Protein AF-0000000070954446 (afdb_homodimer)

Foldseek 3Di:
DDPDPDDDDDDPDDPPPDDDDDDDDPDDPDDPPPPPPPPCPVPPPVPCPPVPPPPDPLNLQCPFPWPLSVQLSPDPDPVSNVVSVVLVVVLVVQLVVLLVVLVVVVQQQEWDKDKDKDFDQWAAAFKKKKFWQFAFFLVLLVVVLVVCPPDPVNVLSVVLCVLQVLDPPPPDDPDDCPPPPPPDDCPVPVPVDPPVPPDPPPDDDWDPDDPLVLSQLQSLLSLLQDDLVVLQRRGDDLCQFWLFKDAQRDTPSDCVPFWDWDAASSGGTMIMGDDPDIDRDFDQNRFMKIKTFNPCSRGGDPNNRPDGFMKMATFHPQFDTDRVPGIDTFAFQKEKEKAKAKEKEAEDDPPHPLNADQACVPFPCCVQCPPPGGDALVLLVLVVLQVLLCVFQVAGDSRRPPGDPPGRHFRLRIPDPSVSRSVVSVVCVVVPVDDRPGGHHRIGMDIDIDMDMDGPDDPVCLQVVCVSSPNDPDLQDPPPPCSVVVNVVVSVSSRNGMYMYTYTYNRSMYIYIYMDGPQDPVNSVVSSQCSNCVSGHDDPVSVVSVVVSVVVVVVVVVVVVVVVVVVVVVVVVVVPPPDDDDDPPDDD/DDDDPDPDPDDPDDDDDDDPDDDDDDDDDDDDDDPPPPPCVVPVPPPCPVVPPCCDPLNLQCPFPWPLSVQLSPDDDDVSNVVSVVLVVVLVVQLVVLLVVLVVVVVQQEWDKDKDKDFDQWAAAFKKKKFWQFAFFLVLLVVVLVVQPPDPVNVLSVVLCVLQVLDPPPPDDPDDPPPPVPPDDCPVCPVPPPPVPPPPVPQPDWDPDDPLVLSLLQSLQSLLQDDLVVLQRRGDDLCQFWLFKDAQRDTPSPCVVFWDWDAASSGGIMIMGDDRDIDRDFDQNRHMKIKTFNPCSRGGDPNNRPDGFMKMATFHPQFDDDRVPGIDTFAFQKEKEKAKAKEKEAADDPPHPQNADQACVQFPCCVQCPPVGGDALVLLVLVVLQVLLCVFQVAGDSRRPPGPPPGRHFRLRTPDPSVSRSVVSVVCVVVPVDDGPGGHHRIGMDIDIDMDMDGPDDPVCLQVVCVSSPNDPDLQPPPPPCSVVVNVVVSVSSRRGMYMYTYTYNRSMYIYIYMDGPQDPVNSVVSSQCSNCVSGHDDPVSVVSVVVSVVVVVVVVVVVVVVVVVVVVVVVVVVPPPDDDDDPPPDD

InterPro domains:
  IPR001873 Epithelial sodium channel [PF00858] (65-546)
  IPR001873 Epithelial sodium channel [PR01078] (121-137)
  IPR001873 Epithelial sodium channel [PR01078] (258-274)
  IPR001873 Epithelial sodium channel [PR01078] (283-301)
  IPR001873 Epithelial sodium channel [PR01078] (309-327)
  IPR001873 Epithelial sodium channel [PR01078] (339-355)
  IPR001873 Epithelial sodium channel [PR01078] (375-386)
  IPR001873 Epithelial sodium channel [PR01078] (386-403)
  IPR001873 Epithelial sodium channel [PR01078] (438-458)
  IPR001873 Epithelial sodium channel [PR01078] (529-545)
  IPR001873 Epithelial sodium channel [PTHR11690] (62-556)

Solvent-accessible surface area (backbone atoms only — not comparable to full-atom values): 65847 Å² total; per-residue (Å²): 138,72,90,64,93,72,83,90,74,88,73,89,76,75,84,73,85,72,89,77,86,78,84,84,82,80,74,78,78,75,78,76,75,74,78,72,77,72,76,73,74,64,76,70,71,69,69,71,65,66,72,68,68,64,64,46,73,47,59,60,33,53,68,42,87,35,50,51,48,36,48,37,49,65,41,83,48,67,68,54,29,52,51,39,47,51,51,40,51,51,28,51,50,51,30,51,52,43,43,50,50,52,50,50,54,55,71,52,30,49,72,35,41,46,80,46,79,43,80,54,77,63,41,76,52,63,20,42,31,42,25,38,51,42,35,45,23,33,62,37,41,52,52,52,25,60,72,33,56,90,40,73,67,16,52,54,41,48,50,51,40,64,70,28,56,55,67,74,80,67,83,75,74,84,73,85,76,81,68,85,68,81,72,70,70,86,68,76,64,79,63,72,76,74,70,69,71,85,86,75,79,83,74,81,77,67,68,63,51,33,68,67,46,30,53,45,29,47,48,38,23,60,58,51,62,48,52,71,67,56,48,51,58,22,12,56,49,65,75,66,30,53,59,43,31,33,44,58,80,37,78,52,67,53,50,87,78,27,40,44,82,42,84,40,77,76,32,17,35,24,40,30,38,55,64,91,56,60,46,68,58,62,32,71,78,45,17,41,36,37,35,36,40,65,58,66,92,29,43,38,32,87,71,69,32,48,47,41,36,33,32,38,27,76,43,46,72,78,49,81,86,52,61,69,39,59,45,40,45,36,32,44,34,18,32,37,39,36,34,31,40,46,35,39,39,38,50,45,46,70,78,28,73,66,43,23,38,81,51,47,82,84,30,92,53,35,84,77,52,66,84,76,59,67,66,39,38,67,58,44,46,46,51,43,50,22,50,50,33,33,72,73,59,69,17,19,46,42,84,36,63,84,67,92,78,81,62,50,41,32,46,53,23,71,77,36,69,50,27,54,41,52,49,51,55,49,46,32,28,54,71,58,76,42,72,71,73,52,51,42,50,21,67,43,68,49,65,50,74,49,76,48,78,43,78,21,62,44,94,87,42,40,58,63,52,31,44,75,59,68,75,42,92,67,76,71,55,85,58,79,86,62,26,61,60,53,41,50,49,48,49,50,52,48,33,62,24,26,26,34,42,35,43,20,38,64,48,57,47,36,39,36,37,38,49,40,68,63,63,44,71,67,54,45,50,49,36,46,48,4,23,38,14,26,39,48,40,44,47,76,66,53,51,49,49,48,49,51,48,49,51,51,48,50,51,51,50,50,51,49,50,49,50,51,51,51,51,54,53,52,59,61,59,62,72,69,68,78,66,82,79,81,83,81,78,78,83,128,139,79,84,83,81,83,73,87,72,83,72,89,70,88,82,75,84,70,86,67,84,71,82,85,79,79,84,78,84,74,81,83,72,80,75,72,80,71,79,74,75,65,69,73,73,70,69,69,65,69,67,64,75,64,69,45,73,49,60,60,34,56,67,44,78,37,61,52,48,34,49,38,49,65,42,83,49,68,69,56,29,52,51,40,47,51,52,40,52,52,31,52,52,53,30,50,52,43,42,50,52,53,50,51,54,55,73,56,30,51,72,36,68,32,68,44,79,45,75,53,59,47,39,76,52,65,19,41,32,42,26,40,50,41,35,43,24,34,62,38,41,53,51,52,26,60,72,34,57,90,39,73,66,14,53,54,40,48,51,50,42,63,68,29,56,56,64,78,79,70,83,74,75,85,68,82,78,78,67,84,68,80,71,68,69,86,67,78,65,78,62,70,76,73,70,72,64,84,85,67,77,82,69,78,77,64,65,91,66,53,67,70,56,30,53,46,28,46,49,40,22,57,58,49,63,48,52,72,67,56,47,50,58,23,12,58,50,66,74,65,30,52,59,43,31,31,44,59,40,23,54,51,66,52,51,87,78,28,39,44,82,43,83,38,77,76,30,17,34,24,41,32,38,53,63,91,58,53,46,58,57,60,11,65,76,45,15,40,37,38,35,36,39,66,56,68,90,30,43,37,32,88,74,70,32,80,57,76,38,34,32,37,27,77,43,46,74,78,48,81,87,52,61,88,80,60,45,44,80,41,54,47,36,18,30,35,40,37,34,31,40,46,34,38,39,37,49,43,45,69,81,29,74,65,41,22,38,80,50,46,79,84,30,91,53,36,84,76,51,66,85,76,60,64,66,38,39,67,59,43,46,47,51,44,49,23,50,50,32,32,73,72,60,67,16,20,46,44,84,36,62,86,68,92,79,80,61,50,39,32,46,52,23,69,72,34,68,50,24,55,41,49,51,49,55,53,48,32,46,73,71,58,75,45,76,74,73,58,51,45,51,20,68,41,68,48,68,48,74,50,77,27,36,24,31,17,60,29,93,87,38,39,57,62,51,33,43,75,56,69,74,44,91,67,75,72,56,83,54,77,86,62,27,61,60,54,42,50,50,49,50,50,52,49,34,62,25,25,27,34,42,35,42,21,37,33,49,57,46,36,39,35,36,38,48,42,67,64,62,44,71,66,54,48,48,8,49,45,10,38,31,39,30,69,71,48,53,38,17,54,50,50,49,51,48,49,50,50,50,49,49,51,48,48,50,49,50,50,51,50,48,50,49,50,51,52,50,56,52,54,56,60,59,58,69,67,70,74,66,80,78,80,80,80,78,77,84,125

Secondary structure (DSSP, 8-state):
-------------------------------------------------GGGG---HHHHHHT---HHHHHHHH--SHHHHHHHHHHHHHHHHHHHHHHHHHHHHHHT--EEEEEEEEE-S-EEPPEEEEEES-SS-HHHHHHHHHHTTTSHHHHHHHHHHHHHT--------S-----------------------SS---PPPPP-B-HHHHHHHHHHHHHTTS-HHHHHHHS--HHHHEEEEEETTEE---HHHHEEEEEETTTEEEEEE----EE-S-SSTTSEEEEEE--GGG---TTSS--BSEEEEEE-TTS---HHHH-EEE-TTEEEEEEEEEEEEE-PBTTSTT-BBSSGGGSTTHHHHTTSS---HHHHHHHHHHHHHHHHHSSB-TT---S---PPBP--STT-HHHHHHHHHHHHHHTTSS----PPBSEEEEEEEEEEEEE-S-TTTHHHHHHHTTS-S-SS-SSTTTHHHHHHHHHHHHHHHEEEEEEEEEEEEEEEEEEEESS-HHHHHHHHHHHHHHHH---HHHHHHHHHHHHHHHHHHHHHHHHHHHHHHHHHHHTTS-----------/------------------------------------------------GGGGS---HHHHHTTS--HHHHHHHH--SHHHHHHHHHHHHHHHHHHHHHHHHHHHHHHT--EEEEEEEEE-S-EEPPEEEEEES-SS-HHHHHHHHHHTTTSHHHHHHHHHHHHHT--------S-----------------------TT-TTS-------HHHHHHHHHHHHHTTS-HHHHHHHS--HHHHEEEEEETTEE---HHHHEEEEEETTTEEEEEE----EE-S-SSTTSEEEEEE--GGG---TTSS---SEEEEEE-TTS---HHHH-EEE-SSEEEEEEEEEEEEE-PBTTSTT-BBSSGGGSTTHHHHTTSS---HHHHHHHHHHHHHHHHHSSB-TT---S---PPBP--STT-HHHHHHHHHHHHHHTTSS----PPBSEEEEEEEEEEEEE-S-TTTHHHHHHHTTS-S-SS-SSTTTHHHHHHHHHHHHHHHEEEEEEEEEEEEEEEEEEEESS-HHHHHHHHHHHHHHHH---HHHHHHHHHHHHHHHHHHHHHHHHHHHHHHHHHHHTTS-----------

Structure (mmCIF, N/CA/C/O backbone):
data_AF-0000000070954446-model_v1
#
loop_
_entity.id
_entity.type
_entity.pdbx_description
1 polymer 'Uncharacterized protein'
#
loop_
_atom_site.group_PDB
_atom_site.id
_atom_site.type_symbol
_atom_site.label_atom_id
_atom_site.label_alt_id
_atom_site.label_comp_id
_atom_site.label_asym_id
_atom_site.label_entity_id
_atom_site.label_seq_id
_atom_site.pdbx_PDB_ins_code
_atom_site.Cartn_x
_atom_site.Cartn_y
_atom_site.Cartn_z
_atom_site.occupancy
_atom_site.B_iso_or_equiv
_atom_site.auth_seq_id
_atom_site.auth_comp_id
_atom_site.auth_asym_id
_atom_site.auth_atom_id
_atom_site.pdbx_PDB_model_num
ATOM 1 N N . MET A 1 1 ? -43.281 -0.245 25.703 1 18.59 1 MET A N 1
ATOM 2 C CA . MET A 1 1 ? -43.531 -0.057 27.125 1 18.59 1 MET A CA 1
ATOM 3 C C . MET A 1 1 ? -44.031 1.346 27.406 1 18.59 1 MET A C 1
ATOM 5 O O . MET A 1 1 ? -43.812 2.268 26.625 1 18.59 1 MET A O 1
ATOM 9 N N . GLU A 1 2 ? -44.719 1.509 28.594 1 20.38 2 GLU A N 1
ATOM 10 C CA . GLU A 1 2 ? -45.625 2.312 29.406 1 20.38 2 GLU A CA 1
ATOM 11 C C . GLU A 1 2 ? -44.938 3.594 29.875 1 20.38 2 GLU A C 1
ATOM 13 O O . GLU A 1 2 ? -45.5 4.348 30.672 1 20.38 2 GLU A O 1
ATOM 18 N N . PHE A 1 3 ? -43.781 3.902 29.531 1 20.17 3 PHE A N 1
ATOM 19 C CA . PHE A 1 3 ? -43.344 4.922 30.469 1 20.17 3 PHE A CA 1
ATOM 20 C C . PHE A 1 3 ? -44.312 6.082 30.516 1 20.17 3 PHE A C 1
ATOM 22 O O . PHE A 1 3 ? -44.656 6.652 29.484 1 20.17 3 PHE A O 1
ATOM 29 N N . ASN A 1 4 ? -45.031 6.418 31.641 1 18.7 4 ASN A N 1
ATOM 30 C CA . ASN A 1 4 ? -46 7.062 32.531 1 18.7 4 ASN A CA 1
ATOM 31 C C . ASN A 1 4 ? -45.625 8.523 32.812 1 18.7 4 ASN A C 1
ATOM 33 O O . ASN A 1 4 ? -46.219 9.18 33.656 1 18.7 4 ASN A O 1
ATOM 37 N N . SER A 1 5 ? -44.438 9 32.469 1 18.95 5 SER A N 1
ATOM 38 C CA . SER A 1 5 ? -44.125 10.109 33.375 1 18.95 5 SER A CA 1
ATOM 39 C C . SER A 1 5 ? -45.25 11.148 33.375 1 18.95 5 SER A C 1
ATOM 41 O O . SER A 1 5 ? -45.688 11.602 32.312 1 18.95 5 SER A O 1
ATOM 43 N N . GLN A 1 6 ? -45.938 11.547 34.5 1 18.23 6 GLN A N 1
ATOM 44 C CA . GLN A 1 6 ? -46.938 12.125 35.406 1 18.23 6 GLN A CA 1
ATOM 45 C C . GLN A 1 6 ? -46.75 13.625 35.562 1 18.23 6 GLN A C 1
ATOM 47 O O . GLN A 1 6 ? -47.656 14.344 35.969 1 18.23 6 GLN A O 1
ATOM 52 N N . LEU A 1 7 ? -45.5 14.133 35.531 1 17.39 7 LEU A N 1
ATOM 53 C CA . LEU A 1 7 ? -45.344 15.094 36.625 1 17.39 7 LEU A CA 1
ATOM 54 C C . LEU A 1 7 ? -46.406 16.188 36.562 1 17.39 7 LEU A C 1
ATOM 56 O O . LEU A 1 7 ? -46.969 16.438 35.531 1 17.39 7 LEU A O 1
ATOM 60 N N . PHE A 1 8 ? -46.125 17.328 37.406 1 19.14 8 PHE A N 1
ATOM 61 C CA . PHE A 1 8 ? -46.625 18.094 38.562 1 19.14 8 PHE A CA 1
ATOM 62 C C . PHE A 1 8 ? -47.469 19.281 38.125 1 19.14 8 PHE A C 1
ATOM 64 O O . PHE A 1 8 ? -47.25 19.797 37.031 1 19.14 8 PHE A O 1
ATOM 71 N N . ASN A 1 9 ? -48.406 19.828 38.969 1 18.02 9 ASN A N 1
ATOM 72 C CA . ASN A 1 9 ? -49.656 20.453 39.406 1 18.02 9 ASN A CA 1
ATOM 73 C C . ASN A 1 9 ? -49.5 21.953 39.562 1 18.02 9 ASN A C 1
ATOM 75 O O . ASN A 1 9 ? -50.469 22.672 39.812 1 18.02 9 ASN A O 1
ATOM 79 N N . TYR A 1 10 ? -48.25 22.562 39.812 1 18.12 10 TYR A N 1
ATOM 80 C CA . TYR A 1 10 ? -48.438 23.578 40.844 1 18.12 10 TYR A CA 1
ATOM 81 C C . TYR A 1 10 ? -49.469 24.609 40.375 1 18.12 10 TYR A C 1
ATOM 83 O O . TYR A 1 10 ? -49.625 24.875 39.188 1 18.12 10 TYR A O 1
ATOM 91 N N . GLN A 1 11 ? -50.125 25.391 41.406 1 18.08 11 GLN A N 1
ATOM 92 C CA . GLN A 1 11 ? -51.281 26.047 42.031 1 18.08 11 GLN A CA 1
ATOM 93 C C . GLN A 1 11 ? -51.281 27.547 41.75 1 18.08 11 GLN A C 1
ATOM 95 O O . GLN A 1 11 ? -51.094 28.344 42.688 1 18.08 11 GLN A O 1
ATOM 100 N N . LEU A 1 12 ? -50.5 28.109 40.781 1 19.17 12 LEU A N 1
ATOM 101 C CA . LEU A 1 12 ? -50.406 29.547 41 1 19.17 12 LEU A CA 1
ATOM 102 C C . LEU A 1 12 ? -51.812 30.172 41.094 1 19.17 12 LEU A C 1
ATOM 104 O O . LEU A 1 12 ? -52.562 30.109 40.125 1 19.17 12 LEU A O 1
ATOM 108 N N . GLN A 1 13 ? -52.219 30.406 42.281 1 17.56 13 GLN A N 1
ATOM 109 C CA . GLN A 1 13 ? -53.438 30.891 42.938 1 17.56 13 GLN A CA 1
ATOM 110 C C . GLN A 1 13 ? -53.781 32.312 42.5 1 17.56 13 GLN A C 1
ATOM 112 O O . GLN A 1 13 ? -52.906 33.031 42 1 17.56 13 GLN A O 1
ATOM 117 N N . LYS A 1 14 ? -54.938 32.938 43.062 1 20.95 14 LYS A N 1
ATOM 118 C CA . LYS A 1 14 ? -56.188 33.719 42.969 1 20.95 14 LYS A CA 1
ATOM 119 C C . LYS A 1 14 ? -55.938 35.156 43.469 1 20.95 14 LYS A C 1
ATOM 121 O O . LYS A 1 14 ? -56.906 35.938 43.531 1 20.95 14 LYS A O 1
ATOM 126 N N . ILE A 1 15 ? -54.688 35.625 43.781 1 18.17 15 ILE A N 1
ATOM 127 C CA . ILE A 1 15 ? -54.906 36.594 44.844 1 18.17 15 ILE A CA 1
ATOM 128 C C . ILE A 1 15 ? -55.781 37.719 44.344 1 18.17 15 ILE A C 1
ATOM 130 O O . ILE A 1 15 ? -55.5 38.312 43.281 1 18.17 15 ILE A O 1
ATOM 134 N N . LYS A 1 16 ? -56.906 38.062 45.031 1 20.81 16 LYS A N 1
ATOM 135 C CA . LYS A 1 16 ? -58.125 38.906 45.062 1 20.81 16 LYS A CA 1
ATOM 136 C C . LYS A 1 16 ? -57.781 40.312 45.469 1 20.81 16 LYS A C 1
ATOM 138 O O . LYS A 1 16 ? -57.75 40.656 46.656 1 20.81 16 LYS A O 1
ATOM 143 N N . ALA A 1 17 ? -56.688 40.906 44.969 1 18.62 17 ALA A N 1
ATOM 144 C CA . ALA A 1 17 ? -56.406 42.156 45.688 1 18.62 17 ALA A CA 1
ATOM 145 C C . ALA A 1 17 ? -57.594 43.094 45.625 1 18.62 17 ALA A C 1
ATOM 147 O O . ALA A 1 17 ? -58.156 43.344 44.531 1 18.62 17 ALA A O 1
ATOM 148 N N . HIS A 1 18 ? -58.281 43.375 46.75 1 18.09 18 HIS A N 1
ATOM 149 C CA . HIS A 1 18 ? -59.469 44.094 47.188 1 18.09 18 HIS A CA 1
ATOM 150 C C . HIS A 1 18 ? -59.281 45.594 47.062 1 18.09 18 HIS A C 1
ATOM 152 O O . HIS A 1 18 ? -60.25 46.312 46.781 1 18.09 18 HIS A O 1
ATOM 158 N N . PRO A 1 19 ? -58.125 46.188 47.469 1 19.47 19 PRO A N 1
ATOM 159 C CA . PRO A 1 19 ? -58.344 47.281 48.406 1 19.47 19 PRO A CA 1
ATOM 160 C C . PRO A 1 19 ? -59.062 48.5 47.781 1 19.47 19 PRO A C 1
ATOM 162 O O . PRO A 1 19 ? -58.938 48.688 46.562 1 19.47 19 PRO A O 1
ATOM 165 N N . ASN A 1 20 ? -60 49.25 48.562 1 20.05 20 ASN A N 1
ATOM 166 C CA . ASN A 1 20 ? -61.062 50.25 48.625 1 20.05 20 ASN A CA 1
ATOM 167 C C . ASN A 1 20 ? -60.562 51.656 48.5 1 20.05 20 ASN A C 1
ATOM 169 O O . ASN A 1 20 ? -61.25 52.562 48.031 1 20.05 20 ASN A O 1
ATOM 173 N N . VAL A 1 21 ? -59.406 52.094 49.156 1 20.42 21 VAL A N 1
ATOM 174 C CA . VAL A 1 21 ? -59.625 53.25 50 1 20.42 21 VAL A CA 1
ATOM 175 C C . VAL A 1 21 ? -59.844 54.5 49.125 1 20.42 21 VAL A C 1
ATOM 177 O O . VAL A 1 21 ? -59.375 54.531 48 1 20.42 21 VAL A O 1
ATOM 180 N N . GLY A 1 22 ? -60.531 55.625 49.75 1 20.52 22 GLY A N 1
ATOM 181 C CA . GLY A 1 22 ? -61.406 56.781 49.594 1 20.52 22 GLY A CA 1
ATOM 182 C C . GLY A 1 22 ? -60.656 58.062 49.312 1 20.52 22 GLY A C 1
ATOM 183 O O . GLY A 1 22 ? -61.25 59.125 49.312 1 20.52 22 GLY A O 1
ATOM 184 N N . LEU A 1 23 ? -59.406 58.062 48.938 1 19.38 23 LEU A N 1
ATOM 185 C CA . LEU A 1 23 ? -58.719 59.281 49.312 1 19.38 23 LEU A CA 1
ATOM 186 C C . LEU A 1 23 ? -59.406 60.5 48.75 1 19.38 23 LEU A C 1
ATOM 188 O O . LEU A 1 23 ? -60.062 60.438 47.688 1 19.38 23 LEU A O 1
ATOM 192 N N . GLY A 1 24 ? -59.281 61.688 49.594 1 19.7 24 GLY A N 1
ATOM 193 C CA . GLY A 1 24 ? -59.781 63 49.969 1 19.7 24 GLY A CA 1
ATOM 194 C C . GLY A 1 24 ? -59.656 64 48.844 1 19.7 24 GLY A C 1
ATOM 195 O O . GLY A 1 24 ? -59.031 63.75 47.812 1 19.7 24 GLY A O 1
ATOM 196 N N . ARG A 1 25 ? -59.781 65.375 49.312 1 21.86 25 ARG A N 1
ATOM 197 C CA . ARG A 1 25 ? -60.438 66.625 49.094 1 21.86 25 ARG A CA 1
ATOM 198 C C . ARG A 1 25 ? -59.594 67.562 48.219 1 21.86 25 ARG A C 1
ATOM 200 O O . ARG A 1 25 ? -58.5 67.938 48.562 1 21.86 25 ARG A O 1
ATOM 207 N N . PHE A 1 26 ? -59.625 67.5 46.969 1 21.73 26 PHE A N 1
ATOM 208 C CA . PHE A 1 26 ? -58.844 68.188 45.938 1 21.73 26 PHE A CA 1
ATOM 209 C C . PHE A 1 26 ? -59.219 69.688 45.906 1 21.73 26 PHE A C 1
ATOM 211 O O . PHE A 1 26 ? -60.25 70.062 45.344 1 21.73 26 PHE A O 1
ATOM 218 N N . HIS A 1 27 ? -59.094 70.312 47.125 1 21.38 27 HIS A N 1
ATOM 219 C CA . HIS A 1 27 ? -59.625 71.688 47.062 1 21.38 27 HIS A CA 1
ATOM 220 C C . HIS A 1 27 ? -59 72.5 45.938 1 21.38 27 HIS A C 1
ATOM 222 O O . HIS A 1 27 ? -57.875 72.188 45.5 1 21.38 27 HIS A O 1
ATOM 228 N N . ASN A 1 28 ? -59.812 73.375 45.344 1 21.56 28 ASN A N 1
ATOM 229 C CA . ASN A 1 28 ? -59.969 74.25 44.188 1 21.56 28 ASN A CA 1
ATOM 230 C C . ASN A 1 28 ? -59 75.438 44.25 1 21.56 28 ASN A C 1
ATOM 232 O O . ASN A 1 28 ? -59.219 76.375 45 1 21.56 28 ASN A O 1
ATOM 236 N N . TRP A 1 29 ? -57.719 75.188 44.594 1 22.52 29 TRP A N 1
ATOM 237 C CA . TRP A 1 29 ? -56.875 76.375 44.812 1 22.52 29 TRP A CA 1
ATOM 238 C C . TRP A 1 29 ? -56.906 77.312 43.562 1 22.52 29 TRP A C 1
ATOM 240 O O . TRP A 1 29 ? -56.625 76.875 42.469 1 22.52 29 TRP A O 1
ATOM 250 N N . ARG A 1 30 ? -57.875 78.25 43.656 1 22.02 30 ARG A N 1
ATOM 251 C CA . ARG A 1 30 ? -58.125 79.375 42.688 1 22.02 30 ARG A CA 1
ATOM 252 C C . ARG A 1 30 ? -56.812 80 42.281 1 22.02 30 ARG A C 1
ATOM 254 O O . ARG A 1 30 ? -55.875 80.125 43.062 1 22.02 30 ARG A O 1
ATOM 261 N N . HIS A 1 31 ? -56.656 80.188 41.031 1 22.75 31 HIS A N 1
ATOM 262 C CA . HIS A 1 31 ? -55.75 80.688 39.969 1 22.75 31 HIS A CA 1
ATOM 263 C C . HIS A 1 31 ? -55.406 82.125 40.156 1 22.75 31 HIS A C 1
ATOM 265 O O . HIS A 1 31 ? -56.219 83 39.844 1 22.75 31 HIS A O 1
ATOM 271 N N . ARG A 1 32 ? -55.031 82.562 41.469 1 21.83 32 ARG A N 1
ATOM 272 C CA . ARG A 1 32 ? -54.781 84 41.469 1 21.83 32 ARG A CA 1
ATOM 273 C C . ARG A 1 32 ? -53.812 84.375 40.344 1 21.83 32 ARG A C 1
ATOM 275 O O . ARG A 1 32 ? -52.781 83.75 40.188 1 21.83 32 ARG A O 1
ATOM 282 N N . LYS A 1 33 ? -54.25 85.188 39.469 1 25.45 33 LYS A N 1
ATOM 283 C CA . LYS A 1 33 ? -53.812 85.812 38.219 1 25.45 33 LYS A CA 1
ATOM 284 C C . LYS A 1 33 ? -52.594 86.688 38.438 1 25.45 33 LYS A C 1
ATOM 286 O O . LYS A 1 33 ? -52.75 87.812 38.969 1 25.45 33 LYS A O 1
ATOM 291 N N . VAL A 1 34 ? -51.656 86.25 39.281 1 22.75 34 VAL A N 1
ATOM 292 C CA . VAL A 1 34 ? -50.625 87.25 39.469 1 22.75 34 VAL A CA 1
ATOM 293 C C . VAL A 1 34 ? -50.125 87.75 38.125 1 22.75 34 VAL A C 1
ATOM 295 O O . VAL A 1 34 ? -49.938 87 37.188 1 22.75 34 VAL A O 1
ATOM 298 N N . HIS A 1 35 ? -50.375 89.062 37.906 1 24.56 35 HIS A N 1
ATOM 299 C CA . HIS A 1 35 ? -50.094 90 36.812 1 24.56 35 HIS A CA 1
ATOM 300 C C . HIS A 1 35 ? -48.594 90 36.5 1 24.56 35 HIS A C 1
ATOM 302 O O . HIS A 1 35 ? -47.781 90.5 37.312 1 24.56 35 HIS A O 1
ATOM 308 N N . HIS A 1 36 ? -47.969 88.875 36.281 1 23.06 36 HIS A N 1
ATOM 309 C CA . HIS A 1 36 ? -46.562 88.875 35.969 1 23.06 36 HIS A CA 1
ATOM 310 C C . HIS A 1 36 ? -46.25 89.875 34.844 1 23.06 36 HIS A C 1
ATOM 312 O O . HIS A 1 36 ? -46.875 89.812 33.781 1 23.06 36 HIS A O 1
ATOM 318 N N . ASN A 1 37 ? -46.062 91.188 35.281 1 25.05 37 ASN A N 1
ATOM 319 C CA . ASN A 1 37 ? -45.469 92.188 34.406 1 25.05 37 ASN A CA 1
ATOM 320 C C . ASN A 1 37 ? -44.344 91.625 33.562 1 25.05 37 ASN A C 1
ATOM 322 O O . ASN A 1 37 ? -43.375 91.062 34.094 1 25.05 37 ASN A O 1
ATOM 326 N N . GLU A 1 38 ? -44.656 91.188 32.375 1 25.27 38 GLU A N 1
ATOM 327 C CA . GLU A 1 38 ? -43.812 90.688 31.297 1 25.27 38 GLU A CA 1
ATOM 328 C C . GLU A 1 38 ? -42.719 91.625 30.906 1 25.27 38 GLU A C 1
ATOM 330 O O . GLU A 1 38 ? -43.031 92.688 30.344 1 25.27 38 GLU A O 1
ATOM 335 N N . LEU A 1 39 ? -41.938 92.188 31.953 1 24.94 39 LEU A N 1
ATOM 336 C CA . LEU A 1 39 ? -40.781 92.938 31.469 1 24.94 39 LEU A CA 1
ATOM 337 C C . LEU A 1 39 ? -40.125 92.188 30.281 1 24.94 39 LEU A C 1
ATOM 339 O O . LEU A 1 39 ? -39.812 91 30.375 1 24.94 39 LEU A O 1
ATOM 343 N N . ASN A 1 40 ? -40.594 92.562 29.078 1 25.45 40 ASN A N 1
ATOM 344 C CA . ASN A 1 40 ? -40.125 92.125 27.766 1 25.45 40 ASN A CA 1
ATOM 345 C C . ASN A 1 40 ? -38.625 92.312 27.625 1 25.45 40 ASN A C 1
ATOM 347 O O . ASN A 1 40 ? -38.125 93.375 27.266 1 25.45 40 ASN A O 1
ATOM 351 N N . ILE A 1 41 ? -37.844 92.25 28.688 1 26.25 41 ILE A N 1
ATOM 352 C CA . ILE A 1 41 ? -36.438 92.375 28.375 1 26.25 41 ILE A CA 1
ATOM 353 C C . ILE A 1 41 ? -36.062 91.375 27.297 1 26.25 41 ILE A C 1
ATOM 355 O O . ILE A 1 41 ? -36 90.125 27.562 1 26.25 41 ILE A O 1
ATOM 359 N N . SER A 1 42 ? -36.656 91.5 26.094 1 27.66 42 SER A N 1
ATOM 360 C CA . SER A 1 42 ? -36.281 90.625 24.984 1 27.66 42 SER A CA 1
ATOM 361 C C . SER A 1 42 ? -34.781 90.688 24.734 1 27.66 42 SER A C 1
ATOM 363 O O . SER A 1 42 ? -34.312 90.438 23.609 1 27.66 42 SER A O 1
ATOM 365 N N . GLY A 1 43 ? -34 91.312 25.562 1 28.39 43 GLY A N 1
ATOM 366 C CA . GLY A 1 43 ? -32.656 91.25 24.984 1 28.39 43 GLY A CA 1
ATOM 367 C C . GLY A 1 43 ? -32.219 89.812 24.688 1 28.39 43 GLY A C 1
ATOM 368 O O . GLY A 1 43 ? -32.156 89 25.594 1 28.39 43 GLY A O 1
ATOM 369 N N . LYS A 1 44 ? -32.625 89.375 23.516 1 30.77 44 LYS A N 1
ATOM 370 C CA . LYS A 1 44 ? -32.188 88.125 22.953 1 30.77 44 LYS A CA 1
ATOM 371 C C . LYS A 1 44 ? -30.672 88 23.109 1 30.77 44 LYS A C 1
ATOM 373 O O . LYS A 1 44 ? -29.891 88.688 22.484 1 30.77 44 LYS A O 1
ATOM 378 N N . HIS A 1 45 ? -30.188 87.938 24.312 1 30.11 45 HIS A N 1
ATOM 379 C CA . HIS A 1 45 ? -28.859 87.312 24.266 1 30.11 45 HIS A CA 1
ATOM 380 C C . HIS A 1 45 ? -28.859 86.062 23.406 1 30.11 45 HIS A C 1
ATOM 382 O O . HIS A 1 45 ? -29.562 85.125 23.719 1 30.11 45 HIS A O 1
ATOM 388 N N . THR A 1 46 ? -28.922 86.25 22.078 1 29.33 46 THR A N 1
ATOM 389 C CA . THR A 1 46 ? -28.578 85.125 21.234 1 29.33 46 THR A CA 1
ATOM 390 C C . THR A 1 46 ? -27.328 84.375 21.766 1 29.33 46 THR A C 1
ATOM 392 O O . THR A 1 46 ? -26.25 85 21.844 1 29.33 46 THR A O 1
ATOM 395 N N . LEU A 1 47 ? -27.5 83.688 22.891 1 32.09 47 LEU A N 1
ATOM 396 C CA . LEU A 1 47 ? -26.469 82.688 23.141 1 32.09 47 LEU A CA 1
ATOM 397 C C . LEU A 1 47 ? -25.953 82.125 21.844 1 32.09 47 LEU A C 1
ATOM 399 O O . LEU A 1 47 ? -26.75 81.562 21.031 1 32.09 47 LEU A O 1
ATOM 403 N N . SER A 1 48 ? -25.031 82.812 21.25 1 32.03 48 SER A N 1
ATOM 404 C CA . SER A 1 48 ? -24.281 82.188 20.188 1 32.03 48 SER A CA 1
ATOM 405 C C . SER A 1 48 ? -24.094 80.688 20.469 1 32.03 48 SER A C 1
ATOM 407 O O . SER A 1 48 ? -23.391 80.312 21.422 1 32.03 48 SER A O 1
ATOM 409 N N . HIS A 1 49 ? -25.172 80 20.5 1 36.78 49 HIS A N 1
ATOM 410 C CA . HIS A 1 49 ? -25.094 78.562 20.359 1 36.78 49 HIS A CA 1
ATOM 411 C C . HIS A 1 49 ? -24.031 78.125 19.344 1 36.78 49 HIS A C 1
ATOM 413 O O . HIS A 1 49 ? -23.953 77 18.953 1 36.78 49 HIS A O 1
ATOM 419 N N . ARG A 1 50 ? -23.5 79.25 18.656 1 35.59 50 ARG A N 1
ATOM 420 C CA . ARG A 1 50 ? -22.719 78.688 17.547 1 35.59 50 ARG A CA 1
ATOM 421 C C . ARG A 1 50 ? -21.609 77.812 18.078 1 35.59 50 ARG A C 1
ATOM 423 O O . ARG A 1 50 ? -21.156 76.875 17.359 1 35.59 50 ARG A O 1
ATOM 430 N N . ASN A 1 51 ? -20.984 78.375 19.094 1 36.19 51 ASN A N 1
ATOM 431 C CA . ASN A 1 51 ? -19.688 77.688 19.172 1 36.19 51 ASN A CA 1
ATOM 432 C C . ASN A 1 51 ? -19.797 76.312 19.766 1 36.19 51 ASN A C 1
ATOM 434 O O . ASN A 1 51 ? -18.828 75.75 20.281 1 36.19 51 ASN A O 1
ATOM 438 N N . SER A 1 52 ? -20.938 76 20.266 1 39.19 52 SER A N 1
ATOM 439 C CA . SER A 1 52 ? -20.969 74.75 20.953 1 39.19 52 SER A CA 1
ATOM 440 C C . SER A 1 52 ? -20.484 73.625 20.047 1 39.19 52 SER A C 1
ATOM 442 O O . SER A 1 52 ? -20.312 72.438 20.5 1 39.19 52 SER A O 1
ATOM 444 N N . SER A 1 53 ? -20.875 73.75 18.812 1 43.56 53 SER A N 1
ATOM 445 C CA . SER A 1 53 ? -20.812 72.5 18.031 1 43.56 53 SER A CA 1
ATOM 446 C C . SER A 1 53 ? -19.375 72.062 17.797 1 43.56 53 SER A C 1
ATOM 448 O O . SER A 1 53 ? -19.109 71.125 17 1 43.56 53 SER A O 1
ATOM 450 N N . LYS A 1 54 ? -18.469 73 17.984 1 46.12 54 LYS A N 1
ATOM 451 C CA . LYS A 1 54 ? -17.172 72.438 17.578 1 46.12 54 LYS A CA 1
ATOM 452 C C . LYS A 1 54 ? -16.703 71.312 18.531 1 46.12 54 LYS A C 1
ATOM 454 O O . LYS A 1 54 ? -16 71.625 19.5 1 46.12 54 LYS A O 1
ATOM 459 N N . VAL A 1 55 ? -17.516 70.5 18.891 1 49.12 55 VAL A N 1
ATOM 460 C CA . VAL A 1 55 ? -16.891 69.375 19.484 1 49.12 55 VAL A CA 1
ATOM 461 C C . VAL A 1 55 ? -15.688 68.938 18.641 1 49.12 55 VAL A C 1
ATOM 463 O O . VAL A 1 55 ? -15.828 68.562 17.469 1 49.12 55 VAL A O 1
ATOM 466 N N . SER A 1 56 ? -14.523 69.5 18.922 1 56.56 56 SER A N 1
ATOM 467 C CA . SER A 1 56 ? -13.242 69.25 18.266 1 56.56 56 SER A CA 1
ATOM 468 C C . SER A 1 56 ? -13.023 67.75 18 1 56.56 56 SER A C 1
ATOM 470 O O . SER A 1 56 ? -13.578 66.938 18.703 1 56.56 56 SER A O 1
ATOM 472 N N . TRP A 1 57 ? -12.734 67.438 16.719 1 62.47 57 TRP A N 1
ATOM 473 C CA . TRP A 1 57 ? -12.32 66.125 16.312 1 62.47 57 TRP A CA 1
ATOM 474 C C . TRP A 1 57 ? -11.57 65.375 17.438 1 62.47 57 TRP A C 1
ATOM 476 O O . TRP A 1 57 ? -11.734 64.188 17.641 1 62.47 57 TRP A O 1
ATOM 486 N N . ARG A 1 58 ? -11.055 66.062 18.219 1 63.81 58 ARG A N 1
ATOM 487 C CA . ARG A 1 58 ? -10.273 65.5 19.297 1 63.81 58 ARG A CA 1
ATOM 488 C C . ARG A 1 58 ? -11.18 65 20.422 1 63.81 58 ARG A C 1
ATOM 490 O O . ARG A 1 58 ? -10.914 63.938 21.016 1 63.81 58 ARG A O 1
ATOM 497 N N . GLU A 1 59 ? -12.242 65.75 20.625 1 64.69 59 GLU A N 1
ATOM 498 C CA . GLU A 1 59 ? -13.156 65.312 21.688 1 64.69 59 GLU A CA 1
ATOM 499 C C . GLU A 1 59 ? -13.961 64.062 21.266 1 64.69 59 GLU A C 1
ATOM 501 O O . GLU A 1 59 ? -14.258 63.219 22.094 1 64.69 59 GLU A O 1
ATOM 506 N N . SER A 1 60 ? -14.211 64.062 20.016 1 64.38 60 SER A N 1
ATOM 507 C CA . SER A 1 60 ? -14.969 62.906 19.516 1 64.38 60 SER A CA 1
ATOM 508 C C . SER A 1 60 ? -14.125 61.625 19.531 1 64.38 60 SER A C 1
ATOM 510 O O . SER A 1 60 ? -14.648 60.531 19.703 1 64.38 60 SER A O 1
ATOM 512 N N . LEU A 1 61 ? -12.844 61.781 19.359 1 63.62 61 LEU A N 1
ATOM 513 C CA . LEU A 1 61 ? -11.938 60.625 19.375 1 63.62 61 LEU A CA 1
ATOM 514 C C . LEU A 1 61 ? -11.734 60.125 20.797 1 63.62 61 LEU A C 1
ATOM 516 O O . LEU A 1 61 ? -11.445 58.938 21 1 63.62 61 LEU A O 1
ATOM 520 N N . GLN A 1 62 ? -11.906 60.938 21.703 1 62.5 62 GLN A N 1
ATOM 521 C CA . GLN A 1 62 ? -11.773 60.531 23.094 1 62.5 62 GLN A CA 1
ATOM 522 C C . GLN A 1 62 ? -12.938 59.656 23.531 1 62.5 62 GLN A C 1
ATOM 524 O O . GLN A 1 62 ? -12.82 58.906 24.5 1 62.5 62 GLN A O 1
ATOM 529 N N . LEU A 1 63 ? -13.969 59.656 22.766 1 60.81 63 LEU A N 1
ATOM 530 C CA . LEU A 1 63 ? -15.141 58.875 23.078 1 60.81 63 LEU A CA 1
ATOM 531 C C . LEU A 1 63 ? -14.938 57.406 22.641 1 60.81 63 LEU A C 1
ATOM 533 O O . LEU A 1 63 ? -15.633 56.5 23.109 1 60.81 63 LEU A O 1
ATOM 537 N N . ALA A 1 64 ? -13.914 57.312 21.828 1 64.19 64 ALA A N 1
ATOM 538 C CA . ALA A 1 64 ? -13.672 55.938 21.375 1 64.19 64 ALA A CA 1
ATOM 539 C C . ALA A 1 64 ? -12.914 55.156 22.438 1 64.19 64 ALA A C 1
ATOM 541 O O . ALA A 1 64 ? -11.984 55.656 23.062 1 64.19 64 ALA A O 1
ATOM 542 N N . SER A 1 65 ? -13.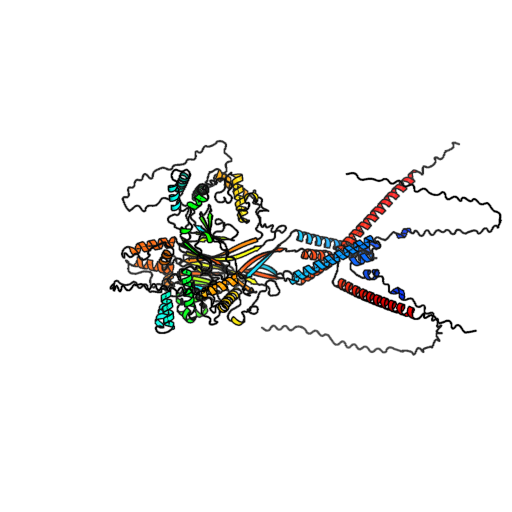422 54.031 22.812 1 67.75 65 SER A N 1
ATOM 543 C CA . SER A 1 65 ? -12.867 53.188 23.859 1 67.75 65 SER A CA 1
ATOM 544 C C . SER A 1 65 ? -11.617 52.469 23.375 1 67.75 65 SER A C 1
ATOM 546 O O . SER A 1 65 ? -11.062 51.625 24.094 1 67.75 65 SER A O 1
ATOM 548 N N . VAL A 1 66 ? -11.125 52.844 22.25 1 72.19 66 VAL A N 1
ATOM 549 C CA . VAL A 1 66 ? -9.953 52.125 21.734 1 72.19 66 VAL A CA 1
ATOM 550 C C . VAL A 1 66 ? -8.68 52.812 22.25 1 72.19 66 VAL A C 1
ATOM 552 O O . VAL A 1 66 ? -8.555 54.031 22.188 1 72.19 66 VAL A O 1
ATOM 555 N N . ALA A 1 67 ? -7.844 52.062 22.812 1 66.94 67 ALA A N 1
ATOM 556 C CA . ALA A 1 67 ? -6.629 52.531 23.453 1 66.94 67 ALA A CA 1
ATOM 557 C C . ALA A 1 67 ? -5.828 53.406 22.5 1 66.94 67 ALA A C 1
ATOM 559 O O . ALA A 1 67 ? -5.332 54.469 22.875 1 66.94 67 ALA A O 1
ATOM 560 N N . GLY A 1 68 ? -5.75 53.156 21.234 1 68.62 68 GLY A N 1
ATOM 561 C CA . GLY A 1 68 ? -4.93 53.906 20.312 1 68.62 68 GLY A CA 1
ATOM 562 C C . GLY A 1 68 ? -5.527 55.25 19.938 1 68.62 68 GLY A C 1
ATOM 563 O O . GLY A 1 68 ? -4.812 56.25 19.859 1 68.62 68 GLY A O 1
ATOM 564 N N . LEU A 1 69 ? -6.727 55.281 19.922 1 72.88 69 LEU A N 1
ATOM 565 C CA . LEU A 1 69 ? -7.387 56.531 19.531 1 72.88 69 LEU A CA 1
ATOM 566 C C . LEU A 1 69 ? -7.379 57.531 20.688 1 72.88 69 LEU A C 1
ATOM 568 O O . LEU A 1 69 ? -7.227 58.75 20.453 1 72.88 69 LEU A O 1
ATOM 572 N N . GLN A 1 70 ? -7.395 57.031 21.844 1 73.56 70 GLN A N 1
ATOM 573 C CA . GLN A 1 70 ? -7.379 57.875 23.016 1 73.56 70 GLN A CA 1
ATOM 574 C C . GLN A 1 70 ? -6.012 58.531 23.203 1 73.56 70 GLN A C 1
ATOM 576 O O . GLN A 1 70 ? -5.922 59.719 23.562 1 73.56 70 GLN A O 1
ATOM 581 N N . ARG A 1 71 ? -5.043 57.875 22.75 1 74.31 71 ARG A N 1
ATOM 582 C CA . ARG A 1 71 ? -3.701 58.406 22.953 1 74.31 71 ARG A CA 1
ATOM 583 C C . ARG A 1 71 ? -3.359 59.438 21.891 1 74.31 71 ARG A C 1
ATOM 585 O O . ARG A 1 71 ? -2.662 60.406 22.172 1 74.31 71 ARG A O 1
ATOM 592 N N . VAL A 1 72 ? -3.83 59.219 20.812 1 72.5 72 VAL A N 1
ATOM 593 C CA . VAL A 1 72 ? -3.572 60.156 19.75 1 72.5 72 VAL A CA 1
ATOM 594 C C . VAL A 1 72 ? -4.266 61.5 20.078 1 72.5 72 VAL A C 1
ATOM 596 O O . VAL A 1 72 ? -3.715 62.562 19.828 1 72.5 72 VAL A O 1
ATOM 599 N N . SER A 1 73 ? -5.395 61.406 20.75 1 70.81 73 SER A N 1
ATOM 600 C CA . SER A 1 73 ? -6.156 62.594 21.062 1 70.81 73 SER A CA 1
ATOM 601 C C . SER A 1 73 ? -5.57 63.344 22.281 1 70.81 73 SER A C 1
ATOM 603 O O . SER A 1 73 ? -5.633 64.562 22.359 1 70.81 73 SER A O 1
ATOM 605 N N . GLN A 1 74 ? -4.867 62.625 23.047 1 72.12 74 GLN A N 1
ATOM 606 C CA . GLN A 1 74 ? -4.367 63.219 24.297 1 72.12 74 GLN A CA 1
ATOM 607 C C . GLN A 1 74 ? -2.938 63.719 24.125 1 72.12 74 GLN A C 1
ATOM 609 O O . GLN A 1 74 ? -2.469 64.562 24.922 1 72.12 74 GLN A O 1
ATOM 614 N N . ALA A 1 75 ? -2.285 63.281 23.062 1 70 75 ALA A N 1
ATOM 615 C CA . ALA A 1 75 ? -0.893 63.688 22.875 1 70 75 ALA A CA 1
ATOM 616 C C . ALA A 1 75 ? -0.79 65.188 22.531 1 70 75 ALA A C 1
ATOM 618 O O . ALA A 1 75 ? -1.56 65.688 21.703 1 70 75 ALA A O 1
ATOM 619 N N . THR A 1 76 ? -0.063 65.875 23.359 1 69.75 76 THR A N 1
ATOM 620 C CA . THR A 1 76 ? 0.051 67.312 23.219 1 69.75 76 THR A CA 1
ATOM 621 C C . THR A 1 76 ? 1.209 67.688 22.281 1 69.75 76 THR A C 1
ATOM 623 O O . THR A 1 76 ? 1.155 68.688 21.578 1 69.75 76 THR A O 1
ATOM 626 N N . SER A 1 77 ? 2.166 66.812 22.297 1 78.56 77 SER A N 1
ATOM 627 C CA . SER A 1 77 ? 3.324 67.125 21.469 1 78.56 77 SER A CA 1
ATOM 628 C C . SER A 1 77 ? 3.215 66.5 20.094 1 78.56 77 SER A C 1
ATOM 630 O O . SER A 1 77 ? 2.631 65.438 19.938 1 78.56 77 SER A O 1
ATOM 632 N N . THR A 1 78 ? 3.68 67.25 19.109 1 82.25 78 THR A N 1
ATOM 633 C CA . THR A 1 78 ? 3.551 66.875 17.703 1 82.25 78 THR A CA 1
ATOM 634 C C . THR A 1 78 ? 4.277 65.562 17.422 1 82.25 78 THR A C 1
ATOM 636 O O . THR A 1 78 ? 3.73 64.625 16.75 1 82.25 78 THR A O 1
ATOM 639 N N . PRO A 1 79 ? 5.488 65.375 17.953 1 84.06 79 PRO A N 1
ATOM 640 C CA . PRO A 1 79 ? 6.145 64.125 17.641 1 84.06 79 PRO A CA 1
ATOM 641 C C . PRO A 1 79 ? 5.438 62.906 18.234 1 84.06 79 PRO A C 1
ATOM 643 O O . PRO A 1 79 ? 5.395 61.844 17.625 1 84.06 79 PRO A O 1
ATOM 646 N N . TRP A 1 80 ? 4.902 63.125 19.312 1 81.44 80 TRP A N 1
ATOM 647 C CA . TRP A 1 80 ? 4.184 62.031 19.969 1 81.44 80 TRP A CA 1
ATOM 648 C C . TRP A 1 80 ? 2.871 61.75 19.25 1 81.44 80 TRP A C 1
ATOM 650 O O . TRP A 1 80 ? 2.443 60.594 19.188 1 81.44 80 TRP A O 1
ATOM 660 N N . ILE A 1 81 ? 2.314 62.719 18.656 1 82.12 81 ILE A N 1
ATOM 661 C CA . ILE A 1 81 ? 1.088 62.531 17.875 1 82.12 81 ILE A CA 1
ATOM 662 C C . ILE A 1 81 ? 1.382 61.719 16.625 1 82.12 81 ILE A C 1
ATOM 664 O O . ILE A 1 81 ? 0.617 60.812 16.266 1 82.12 81 ILE A O 1
ATOM 668 N N . ILE A 1 82 ? 2.508 62.031 16.078 1 86.62 82 ILE A N 1
ATOM 669 C CA . ILE A 1 82 ? 2.889 61.312 14.859 1 86.62 82 ILE A CA 1
ATOM 670 C C . ILE A 1 82 ? 3.227 59.875 15.195 1 86.62 82 ILE A C 1
ATOM 672 O O . ILE A 1 82 ? 2.824 58.938 14.484 1 86.62 82 ILE A O 1
ATOM 676 N N . LEU A 1 83 ? 3.881 59.594 16.266 1 85.25 83 LEU A N 1
ATOM 677 C CA . LEU A 1 83 ? 4.273 58.25 16.656 1 85.25 83 LEU A CA 1
ATOM 678 C C . LEU A 1 83 ? 3.045 57.406 16.953 1 85.25 83 LEU A C 1
ATOM 680 O O . LEU A 1 83 ? 2.941 56.25 16.469 1 85.25 83 LEU A O 1
ATOM 684 N N . TRP A 1 84 ? 2.158 58 17.656 1 83.81 84 TRP A N 1
ATOM 685 C CA . TRP A 1 84 ? 0.969 57.25 18.016 1 83.81 84 TRP A CA 1
ATOM 686 C C . TRP A 1 84 ? 0.061 57.031 16.812 1 83.81 84 TRP A C 1
ATOM 688 O O . TRP A 1 84 ? -0.619 56 16.719 1 83.81 84 TRP A O 1
ATOM 698 N N . SER A 1 85 ? 0.149 57.969 15.883 1 86 85 SER A N 1
ATOM 699 C CA . SER A 1 85 ? -0.637 57.812 14.664 1 86 85 SER A CA 1
ATOM 700 C C . SER A 1 85 ? -0.071 56.688 13.789 1 86 85 SER A C 1
ATOM 702 O O . SER A 1 85 ? -0.826 55.938 13.18 1 86 85 SER A O 1
ATOM 704 N N . ILE A 1 86 ? 1.175 56.594 13.789 1 90.44 86 ILE A N 1
ATOM 705 C CA . ILE A 1 86 ? 1.808 55.531 13.008 1 90.44 86 ILE A CA 1
ATOM 706 C C . ILE A 1 86 ? 1.521 54.188 13.648 1 90.44 86 ILE A C 1
ATOM 708 O O . ILE A 1 86 ? 1.216 53.219 12.953 1 90.44 86 ILE A O 1
ATOM 712 N N . LEU A 1 87 ? 1.596 54.125 14.922 1 88.62 87 LEU A N 1
ATOM 713 C CA . LEU A 1 87 ? 1.331 52.875 15.633 1 88.62 87 LEU A CA 1
ATOM 714 C C . LEU A 1 87 ? -0.125 52.438 15.469 1 88.62 87 LEU A C 1
ATOM 716 O O . LEU A 1 87 ? -0.425 51.25 15.383 1 88.62 87 LEU A O 1
ATOM 720 N N . LEU A 1 88 ? -0.93 53.375 15.453 1 86.44 88 LEU A N 1
ATOM 721 C CA . LEU A 1 88 ? -2.348 53.094 15.258 1 86.44 88 LEU A CA 1
ATOM 722 C C . LEU A 1 88 ? -2.602 52.531 13.867 1 86.44 88 LEU A C 1
ATOM 724 O O . LEU A 1 88 ? -3.326 51.562 13.711 1 86.44 88 LEU A O 1
ATOM 728 N N . VAL A 1 89 ? -1.977 53.125 12.914 1 90.69 89 VAL A N 1
ATOM 729 C CA . VAL A 1 89 ? -2.16 52.656 11.547 1 90.69 89 VAL A CA 1
ATOM 730 C C . VAL A 1 89 ? -1.556 51.25 11.391 1 90.69 89 VAL A C 1
ATOM 732 O O . VAL A 1 89 ? -2.146 50.375 10.75 1 90.69 89 VAL A O 1
ATOM 735 N N . LEU A 1 90 ? -0.433 51.094 11.984 1 91.94 90 LEU A N 1
ATOM 736 C CA . LEU A 1 90 ? 0.2 49.781 11.953 1 91.94 90 LEU A CA 1
ATOM 737 C C . LEU A 1 90 ? -0.667 48.719 12.656 1 91.94 90 LEU A C 1
ATOM 739 O O . LEU A 1 90 ? -0.778 47.594 12.188 1 91.94 90 LEU A O 1
ATOM 743 N N . GLY A 1 91 ? -1.229 49.094 13.719 1 89.81 91 GLY A N 1
ATOM 744 C CA . GLY A 1 91 ? -2.129 48.219 14.43 1 89.81 91 GLY A CA 1
ATOM 745 C C . GLY A 1 91 ? -3.367 47.844 13.641 1 89.81 91 GLY A C 1
ATOM 746 O O . GLY A 1 91 ? -3.797 46.688 13.641 1 89.81 91 GLY A O 1
ATOM 747 N N . ILE A 1 92 ? -3.922 48.812 12.977 1 89.12 92 ILE A N 1
ATOM 748 C CA . ILE A 1 92 ? -5.109 48.562 12.164 1 89.12 92 ILE A CA 1
ATOM 749 C C . ILE A 1 92 ? -4.766 47.625 11.008 1 89.12 92 ILE A C 1
ATOM 751 O O . ILE A 1 92 ? -5.523 46.719 10.703 1 89.12 92 ILE A O 1
ATOM 755 N N . VAL A 1 93 ? -3.639 47.812 10.422 1 94 93 VAL A N 1
ATOM 756 C CA . VAL A 1 93 ? -3.219 47 9.289 1 94 93 VAL A CA 1
ATOM 757 C C . VAL A 1 93 ? -2.943 45.562 9.758 1 94 93 VAL A C 1
ATOM 759 O O . VAL A 1 93 ? -3.357 44.594 9.109 1 94 93 VAL A O 1
ATOM 762 N N . CYS A 1 94 ? -2.305 45.406 10.859 1 92.81 94 CYS A N 1
ATOM 763 C CA . CYS A 1 94 ? -1.998 44.094 11.398 1 92.81 94 CYS A CA 1
ATOM 764 C C . CYS A 1 94 ? -3.27 43.375 11.828 1 92.81 94 CYS A C 1
ATOM 766 O O . CYS A 1 94 ? -3.412 42.156 11.602 1 92.81 94 CYS A O 1
ATOM 768 N N . THR A 1 95 ? -4.133 44.125 12.422 1 91.25 95 THR A N 1
ATOM 769 C CA . THR A 1 95 ? -5.398 43.5 12.836 1 91.25 95 THR A CA 1
ATOM 770 C C . THR A 1 95 ? -6.211 43.062 11.625 1 91.25 95 THR A C 1
ATOM 772 O O . THR A 1 95 ? -6.785 41.969 11.617 1 91.25 95 THR A O 1
ATOM 775 N N . ALA A 1 96 ? -6.293 43.875 10.641 1 92.25 96 ALA A N 1
ATOM 776 C CA . ALA A 1 96 ? -7.02 43.531 9.43 1 92.25 96 ALA A CA 1
ATOM 777 C C . ALA A 1 96 ? -6.414 42.312 8.766 1 92.25 96 ALA A C 1
ATOM 779 O O . ALA A 1 96 ? -7.137 41.406 8.312 1 92.25 96 ALA A O 1
ATOM 780 N N . ARG A 1 97 ? -5.16 42.281 8.688 1 94.06 97 ARG A N 1
ATOM 781 C CA . ARG A 1 97 ? -4.465 41.125 8.094 1 94.06 97 ARG A CA 1
ATOM 782 C C . ARG A 1 97 ? -4.781 39.844 8.859 1 94.06 97 ARG A C 1
ATOM 784 O O . ARG A 1 97 ? -5.094 38.812 8.25 1 94.06 97 ARG A O 1
ATOM 791 N N . ASP A 1 98 ? -4.77 39.875 10.164 1 92.38 98 ASP A N 1
ATOM 792 C CA . ASP A 1 98 ? -5.004 38.688 10.977 1 92.38 98 ASP A CA 1
ATOM 793 C C . ASP A 1 98 ? -6.465 38.25 10.891 1 92.38 98 ASP A C 1
ATOM 795 O O . ASP A 1 98 ? -6.754 37.031 10.852 1 92.38 98 ASP A O 1
ATOM 799 N N . VAL A 1 99 ? -7.289 39.156 10.883 1 91.19 99 VAL A N 1
ATOM 800 C CA . VAL A 1 99 ? -8.711 38.844 10.797 1 91.19 99 VAL A CA 1
ATOM 801 C C . VAL A 1 99 ? -9.008 38.219 9.438 1 91.19 99 VAL A C 1
ATOM 803 O O . VAL A 1 99 ? -9.758 37.219 9.352 1 91.19 99 VAL A O 1
ATOM 806 N N . ILE A 1 100 ? -8.438 38.75 8.445 1 93.88 100 ILE A N 1
ATOM 807 C CA . ILE A 1 100 ? -8.656 38.219 7.102 1 93.88 100 ILE A CA 1
ATOM 808 C C . ILE A 1 100 ? -8.062 36.812 7 1 93.88 100 ILE A C 1
ATOM 810 O O . ILE A 1 100 ? -8.695 35.906 6.453 1 93.88 100 ILE A O 1
ATOM 814 N N . THR A 1 101 ? -6.945 36.594 7.508 1 93.19 101 THR A N 1
ATOM 815 C CA . THR A 1 101 ? -6.273 35.281 7.422 1 93.19 101 THR A CA 1
ATOM 816 C C . THR A 1 101 ? -7.047 34.219 8.195 1 93.19 101 THR A C 1
ATOM 818 O O . THR A 1 101 ? -7.188 33.094 7.73 1 93.19 101 THR A O 1
ATOM 821 N N . VAL A 1 102 ? -7.508 34.562 9.344 1 90.94 102 VAL A N 1
ATOM 822 C CA . VAL A 1 102 ? -8.273 33.625 10.148 1 90.94 102 VAL A CA 1
ATOM 823 C C . VAL A 1 102 ? -9.578 33.281 9.445 1 90.94 102 VAL A C 1
ATOM 825 O O . VAL A 1 102 ? -10.023 32.125 9.469 1 90.94 102 VAL A O 1
ATOM 828 N N . THR A 1 103 ? -10.141 34.25 8.867 1 92.69 103 THR A N 1
ATOM 829 C CA . THR A 1 103 ? -11.398 34.031 8.164 1 92.69 103 THR A CA 1
ATOM 830 C C . THR A 1 103 ? -11.188 33.156 6.938 1 92.69 103 THR A C 1
ATOM 832 O O . THR A 1 103 ? -12 32.25 6.656 1 92.69 103 THR A O 1
ATOM 835 N N . VAL A 1 104 ? -10.133 33.375 6.336 1 93.06 104 VAL A N 1
ATOM 836 C CA . VAL A 1 104 ? -9.836 32.562 5.156 1 93.06 104 VAL A CA 1
ATOM 837 C C . VAL A 1 104 ? -9.547 31.141 5.578 1 93.06 104 VAL A C 1
ATOM 839 O O . VAL A 1 104 ? -10 30.188 4.926 1 93.06 104 VAL A O 1
ATOM 842 N N . GLN A 1 105 ? -8.828 30.953 6.656 1 89.38 105 GLN A N 1
ATOM 843 C CA . GLN A 1 105 ? -8.531 29.625 7.164 1 89.38 105 GLN A CA 1
ATOM 844 C C . GLN A 1 105 ? -9.812 28.891 7.574 1 89.38 105 GLN A C 1
ATOM 846 O O . GLN A 1 105 ? -9.93 27.688 7.391 1 89.38 105 GLN A O 1
ATOM 851 N N . TYR A 1 106 ? -10.672 29.641 8.156 1 90.81 106 TYR A N 1
ATOM 852 C CA . TYR A 1 106 ? -11.953 29.047 8.547 1 90.81 106 TYR A CA 1
ATOM 853 C C . TYR A 1 106 ? -12.766 28.641 7.328 1 90.81 106 TYR A C 1
ATOM 855 O O . TYR A 1 106 ? -13.398 27.578 7.32 1 90.81 106 TYR A O 1
ATOM 863 N N . LEU A 1 107 ? -12.672 29.391 6.285 1 93.75 107 LEU A N 1
ATOM 864 C CA . LEU A 1 107 ? -13.484 29.141 5.098 1 93.75 107 LEU A CA 1
ATOM 865 C C . LEU A 1 107 ? -12.875 28.031 4.25 1 93.75 107 LEU A C 1
ATOM 867 O O . LEU A 1 107 ? -13.523 27.516 3.328 1 93.75 107 LEU A O 1
ATOM 871 N N . GLU A 1 108 ? -11.781 27.641 4.539 1 90.69 108 GLU A N 1
ATOM 872 C CA . GLU A 1 108 ? -11.18 26.484 3.865 1 90.69 108 GLU A CA 1
ATOM 873 C C . GLU A 1 108 ? -11.742 25.172 4.402 1 90.69 108 GLU A C 1
ATOM 875 O O . GLU A 1 108 ? -11.602 24.125 3.766 1 90.69 108 GLU A O 1
ATOM 880 N N . TYR A 1 109 ? -12.352 25.109 5.523 1 91.19 109 TYR A N 1
ATOM 881 C CA . TYR A 1 109 ? -12.977 23.969 6.191 1 91.19 109 TYR A CA 1
ATOM 882 C C . TYR A 1 109 ? -12 22.812 6.32 1 91.19 109 TYR A C 1
ATOM 884 O O . TYR A 1 109 ? -12.273 21.703 5.844 1 91.19 109 TYR A O 1
ATOM 892 N N . PRO A 1 110 ? -10.875 23.078 7.055 1 88.06 110 PRO A N 1
ATOM 893 C CA . PRO A 1 110 ? -9.891 22 7.23 1 88.06 110 PRO A CA 1
ATOM 894 C C . PRO A 1 110 ? -10.367 20.906 8.188 1 88.06 110 PRO A C 1
ATOM 896 O O . PRO A 1 110 ? -11.234 21.156 9.031 1 88.06 110 PRO A O 1
ATOM 899 N N . VAL A 1 111 ? -9.75 19.734 7.977 1 90 111 VAL A N 1
ATOM 900 C CA . VAL A 1 111 ? -10.195 18.609 8.797 1 90 111 VAL A CA 1
ATOM 901 C C . VAL A 1 111 ? -9.008 18 9.531 1 90 111 VAL A C 1
ATOM 903 O O . VAL A 1 111 ? -7.863 18.125 9.086 1 90 111 VAL A O 1
ATOM 906 N N . LEU A 1 112 ? -9.32 17.5 10.703 1 87.56 112 LEU A N 1
ATOM 907 C CA . LEU A 1 112 ? -8.375 16.734 11.5 1 87.56 112 LEU A CA 1
ATOM 908 C C . LEU A 1 112 ? -8.797 15.266 11.555 1 87.56 112 LEU A C 1
ATOM 910 O O . LEU A 1 112 ? -9.984 14.961 11.664 1 87.56 112 LEU A O 1
ATOM 914 N N . THR A 1 113 ? -7.789 14.422 11.438 1 91.06 113 THR A N 1
ATOM 915 C CA . THR A 1 113 ? -8.094 12.992 11.477 1 91.06 113 THR A CA 1
ATOM 916 C C . THR A 1 113 ? -7.598 12.375 12.781 1 91.06 113 THR A C 1
ATOM 918 O O . THR A 1 113 ? -6.445 12.562 13.172 1 91.06 113 THR A O 1
ATOM 921 N N . SER A 1 114 ? -8.453 11.734 13.43 1 91.38 114 SER A N 1
ATOM 922 C CA . SER A 1 114 ? -8.102 11.016 14.648 1 91.38 114 SER A CA 1
ATOM 923 C C . SER A 1 114 ? -8.227 9.508 14.461 1 91.38 114 SER A C 1
ATOM 925 O O . SER A 1 114 ? -9.148 9.031 13.797 1 91.38 114 SER A O 1
ATOM 927 N N . VAL A 1 115 ? -7.238 8.789 14.961 1 91.19 115 VAL A N 1
ATOM 928 C CA . VAL A 1 115 ? -7.254 7.328 14.922 1 91.19 115 VAL A CA 1
ATOM 929 C C . VAL A 1 115 ? -7.441 6.777 16.344 1 91.19 115 VAL A C 1
ATOM 931 O O . VAL A 1 115 ? -6.656 7.086 17.234 1 91.19 115 VAL A O 1
ATOM 934 N N . THR A 1 116 ? -8.477 5.977 16.5 1 92.75 116 THR A N 1
ATOM 935 C CA . THR A 1 116 ? -8.75 5.371 17.812 1 92.75 116 THR A CA 1
ATOM 936 C C . THR A 1 116 ? -8.906 3.861 17.672 1 92.75 116 THR A C 1
ATOM 938 O O . THR A 1 116 ? -9.281 3.359 16.609 1 92.75 116 THR A O 1
ATOM 941 N N . LEU A 1 117 ? -8.523 3.168 18.734 1 93 117 LEU A N 1
ATOM 942 C CA . LEU A 1 117 ? -8.727 1.728 18.859 1 93 117 LEU A CA 1
ATOM 943 C C . LEU A 1 117 ? -9.758 1.41 19.938 1 93 117 LEU A C 1
ATOM 945 O O . LEU A 1 117 ? -9.523 1.664 21.109 1 93 117 LEU A O 1
ATOM 949 N N . ASP A 1 118 ? -10.891 0.887 19.516 1 93.44 118 ASP A N 1
ATOM 950 C CA . ASP A 1 118 ? -11.969 0.573 20.438 1 93.44 118 ASP A CA 1
ATOM 951 C C . ASP A 1 118 ? -12.18 -0.936 20.547 1 93.44 118 ASP A C 1
ATOM 953 O O . ASP A 1 118 ? -12.062 -1.659 19.562 1 93.44 118 ASP A O 1
ATOM 957 N N . GLN A 1 119 ? -12.523 -1.303 21.766 1 93.94 119 GLN A N 1
ATOM 958 C CA . GLN A 1 119 ? -12.906 -2.689 22 1 93.94 119 GLN A CA 1
ATOM 959 C C . GLN A 1 119 ? -14.422 -2.832 22.109 1 93.94 119 GLN A C 1
ATOM 961 O O . GLN A 1 119 ? -15.055 -2.156 22.922 1 93.94 119 GLN A O 1
ATOM 966 N N . VAL A 1 120 ? -14.953 -3.674 21.312 1 93.38 120 VAL A N 1
ATOM 967 C CA . VAL A 1 120 ? -16.406 -3.859 21.312 1 93.38 120 VAL A CA 1
ATOM 968 C C . VAL A 1 120 ? -16.734 -5.262 21.812 1 93.38 120 VAL A C 1
ATOM 970 O O . VAL A 1 120 ? -15.867 -6.129 21.891 1 93.38 120 VAL A O 1
ATOM 973 N N . ALA A 1 121 ? -18.031 -5.426 22.156 1 92.81 121 ALA A N 1
ATOM 974 C CA . ALA A 1 121 ? -18.469 -6.707 22.703 1 92.81 121 ALA A CA 1
ATOM 975 C C . ALA A 1 121 ? -18.75 -7.707 21.578 1 92.81 121 ALA A C 1
ATOM 977 O O . ALA A 1 121 ? -18.5 -8.906 21.734 1 92.81 121 ALA A O 1
ATOM 978 N N . ALA A 1 122 ? -19.297 -7.188 20.562 1 95.12 122 ALA A N 1
ATOM 979 C CA . ALA A 1 122 ? -19.641 -8.031 19.422 1 95.12 122 ALA A CA 1
ATOM 980 C C . ALA A 1 122 ? -19.438 -7.285 18.094 1 95.12 122 ALA A C 1
ATOM 982 O O . ALA A 1 122 ? -19.688 -6.082 18.016 1 95.12 122 ALA A O 1
ATOM 983 N N . LEU A 1 123 ? -18.953 -8.023 17.156 1 95.12 123 LEU A N 1
ATOM 984 C CA . LEU A 1 123 ? -18.703 -7.445 15.844 1 95.12 123 LEU A CA 1
ATOM 985 C C . LEU A 1 123 ? -19.422 -8.242 14.758 1 95.12 123 LEU A C 1
ATOM 987 O O . LEU A 1 123 ? -19.391 -9.477 14.766 1 95.12 123 LEU A O 1
ATOM 991 N N . PRO A 1 124 ? -20.125 -7.504 13.906 1 95.44 124 PRO A N 1
ATOM 992 C CA . PRO A 1 124 ? -20.703 -8.234 12.773 1 95.44 124 PRO A CA 1
ATOM 993 C C . PRO A 1 124 ? -19.641 -8.906 11.906 1 95.44 124 PRO A C 1
ATOM 995 O O . PRO A 1 124 ? -18.578 -8.328 11.656 1 95.44 124 PRO A O 1
ATOM 998 N N . PHE A 1 125 ? -19.906 -10.117 11.492 1 96.5 125 PHE A N 1
ATOM 999 C CA . PHE A 1 125 ? -18.969 -10.844 10.625 1 96.5 125 PHE A CA 1
ATOM 1000 C C . PHE A 1 125 ? -19.094 -10.359 9.188 1 96.5 125 PHE A C 1
ATOM 1002 O O . PHE A 1 125 ? -20.203 -10.125 8.695 1 96.5 125 PHE A O 1
ATOM 1009 N N . PRO A 1 126 ? -18.016 -10.156 8.5 1 96.94 126 PRO A N 1
ATOM 1010 C CA . PRO A 1 126 ? -18.047 -9.648 7.129 1 96.94 126 PRO A CA 1
ATOM 1011 C C . PRO A 1 126 ? -18.547 -10.695 6.125 1 96.94 126 PRO A C 1
ATOM 1013 O O . PRO A 1 126 ? -18.688 -11.867 6.477 1 96.94 126 PRO A O 1
ATOM 1016 N N . ALA A 1 127 ? -18.891 -10.18 4.965 1 97.75 127 ALA A N 1
ATOM 1017 C CA . ALA A 1 127 ? -19.188 -11.078 3.857 1 97.75 127 ALA A CA 1
ATOM 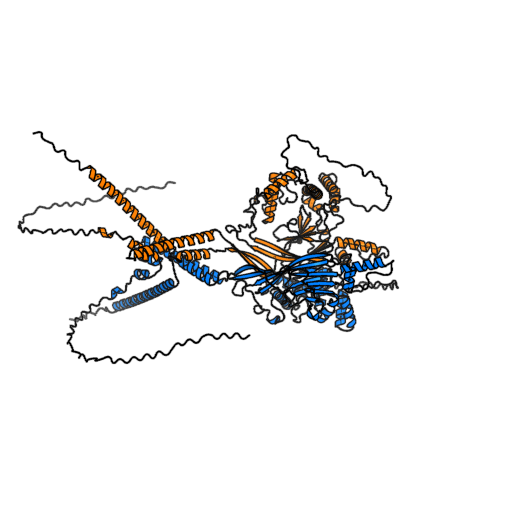1018 C C . ALA A 1 127 ? -17.906 -11.641 3.244 1 97.75 127 ALA A C 1
ATOM 1020 O O . ALA A 1 127 ? -16.906 -10.93 3.141 1 97.75 127 ALA A O 1
ATOM 1021 N N . VAL A 1 128 ? -17.922 -12.898 2.914 1 98.19 128 VAL A N 1
ATOM 1022 C CA . VAL A 1 128 ? -16.766 -13.562 2.322 1 98.19 128 VAL A CA 1
ATOM 1023 C C . VAL A 1 128 ? -17.172 -14.195 0.992 1 98.19 128 VAL A C 1
ATOM 1025 O O . VAL A 1 128 ? -18.047 -15.062 0.947 1 98.19 128 VAL A O 1
ATOM 1028 N N . THR A 1 129 ? -16.547 -13.727 -0.056 1 98.25 129 THR A N 1
ATOM 1029 C CA . THR A 1 129 ? -16.812 -14.258 -1.387 1 98.25 129 THR A CA 1
ATOM 1030 C C . THR A 1 129 ? -15.664 -15.148 -1.856 1 98.25 129 THR A C 1
ATOM 1032 O O . THR A 1 129 ? -14.492 -14.773 -1.751 1 98.25 129 THR A O 1
ATOM 1035 N N . VAL A 1 130 ? -15.969 -16.312 -2.359 1 98.12 130 VAL A N 1
ATOM 1036 C CA . VAL A 1 130 ? -14.961 -17.234 -2.865 1 98.12 130 VAL A CA 1
ATOM 1037 C C . VAL A 1 130 ? -15.234 -17.547 -4.336 1 98.12 130 VAL A C 1
ATOM 1039 O O . VAL A 1 130 ? -16.391 -17.734 -4.738 1 98.12 130 VAL A O 1
ATOM 1042 N N . CYS A 1 131 ? -14.203 -17.5 -5.102 1 97.75 131 CYS A N 1
ATOM 1043 C CA . CYS A 1 131 ? -14.258 -17.797 -6.527 1 97.75 131 CYS A CA 1
ATOM 1044 C C . CYS A 1 131 ? -13.172 -18.797 -6.914 1 97.75 131 CYS A C 1
ATOM 1046 O O . CYS A 1 131 ? -12.117 -18.844 -6.277 1 97.75 131 CYS A O 1
ATOM 1048 N N . ASN A 1 132 ? -13.484 -19.625 -7.863 1 97.81 132 ASN A N 1
ATOM 1049 C CA . ASN A 1 132 ? -12.453 -20.453 -8.484 1 97.81 132 ASN A CA 1
ATOM 1050 C C . ASN A 1 132 ? -11.625 -19.656 -9.484 1 97.81 132 ASN A C 1
ATOM 1052 O O . ASN A 1 132 ? -12.156 -18.812 -10.203 1 97.81 132 ASN A O 1
ATOM 1056 N N . LEU A 1 133 ? -10.352 -19.891 -9.539 1 96 133 LEU A N 1
ATOM 1057 C CA . LEU A 1 133 ? -9.508 -19.141 -10.469 1 96 133 LEU A CA 1
ATOM 1058 C C . LEU A 1 133 ? -9.82 -19.516 -11.914 1 96 133 LEU A C 1
ATOM 1060 O O . LEU A 1 133 ? -9.445 -18.797 -12.844 1 96 133 LEU A O 1
ATOM 1064 N N . ASN A 1 134 ? -10.469 -20.656 -12.047 1 95.19 134 ASN A N 1
ATOM 1065 C CA . ASN A 1 134 ? -10.961 -21.062 -13.359 1 95.19 134 ASN A CA 1
ATOM 1066 C C . ASN A 1 134 ? -12.383 -20.578 -13.602 1 95.19 134 ASN A C 1
ATOM 1068 O O . ASN A 1 134 ? -13.297 -20.922 -12.852 1 95.19 134 ASN A O 1
ATOM 1072 N N . ARG A 1 135 ? -12.586 -19.938 -14.672 1 93.44 135 ARG A N 1
ATOM 1073 C CA . ARG A 1 135 ? -13.867 -19.266 -14.922 1 93.44 135 ARG A CA 1
ATOM 1074 C C . ARG A 1 135 ? -14.906 -20.25 -15.445 1 93.44 135 ARG A C 1
ATOM 1076 O O . ARG A 1 135 ? -16.109 -20.078 -15.211 1 93.44 135 ARG A O 1
ATOM 1083 N N . VAL A 1 136 ? -14.453 -21.172 -16.219 1 95.38 136 VAL A N 1
ATOM 1084 C CA . VAL A 1 136 ? -15.383 -22.078 -16.891 1 95.38 136 VAL A CA 1
ATOM 1085 C C . VAL A 1 136 ? -15.008 -23.531 -16.578 1 95.38 136 VAL A C 1
ATOM 1087 O O . VAL A 1 136 ? -13.828 -23.891 -16.609 1 95.38 136 VAL A O 1
ATOM 1090 N N . HIS A 1 137 ? -16 -24.25 -16.203 1 96.06 137 HIS A N 1
ATOM 1091 C CA . HIS A 1 137 ? -15.844 -25.688 -16.016 1 96.06 137 HIS A CA 1
ATOM 1092 C C . HIS A 1 137 ? -16.016 -26.438 -17.328 1 96.06 137 HIS A C 1
ATOM 1094 O O . HIS A 1 137 ? -17.109 -26.484 -17.875 1 96.06 137 HIS A O 1
ATOM 1100 N N . CYS A 1 138 ? -14.945 -27.062 -17.812 1 94.56 138 CYS A N 1
ATOM 1101 C CA . CYS A 1 138 ? -14.953 -27.719 -19.125 1 94.56 138 CYS A CA 1
ATOM 1102 C C . CYS A 1 138 ? -16.031 -28.797 -19.188 1 94.56 138 CYS A C 1
ATOM 1104 O O . CYS A 1 138 ? -16.672 -28.969 -20.219 1 94.56 138 CYS A O 1
ATOM 1106 N N . GLY A 1 139 ? -16.25 -29.516 -18.094 1 94.5 139 GLY A N 1
ATOM 1107 C CA . GLY A 1 139 ? -17.297 -30.516 -18.062 1 94.5 139 GLY A CA 1
ATOM 1108 C C . GLY A 1 139 ? -18.688 -29.922 -18.25 1 94.5 139 GLY A C 1
ATOM 1109 O O . GLY A 1 139 ? -19.484 -30.438 -19.047 1 94.5 139 GLY A O 1
ATOM 1110 N N . ASN A 1 140 ? -18.938 -28.875 -17.562 1 95.88 140 ASN A N 1
ATOM 1111 C CA . ASN A 1 140 ? -20.234 -28.203 -17.688 1 95.88 140 ASN A CA 1
ATOM 1112 C C . ASN A 1 140 ? -20.422 -27.594 -19.062 1 95.88 140 ASN A C 1
ATOM 1114 O O . ASN A 1 140 ? -21.547 -27.594 -19.594 1 95.88 140 ASN A O 1
ATOM 1118 N N . LEU A 1 141 ? -19.391 -27.016 -19.578 1 95.69 141 LEU A N 1
ATOM 1119 C CA . LEU A 1 141 ? -19.453 -26.438 -20.922 1 95.69 141 LEU A CA 1
ATOM 1120 C C . LEU A 1 141 ? -19.828 -27.5 -21.953 1 95.69 141 LEU A C 1
ATOM 1122 O O . LEU A 1 141 ? -20.703 -27.266 -22.797 1 95.69 141 LEU A O 1
ATOM 1126 N N . ARG A 1 142 ? -19.188 -28.656 -21.891 1 94.25 142 ARG A N 1
ATOM 1127 C CA . ARG A 1 142 ? -19.469 -29.75 -22.812 1 94.25 142 ARG A CA 1
ATOM 1128 C C . ARG A 1 142 ? -20.906 -30.25 -22.672 1 94.25 142 ARG A C 1
ATOM 1130 O O . ARG A 1 142 ? -21.594 -30.484 -23.672 1 94.25 142 ARG A O 1
ATOM 1137 N N . ARG A 1 143 ? -21.312 -30.406 -21.469 1 94.62 143 ARG A N 1
ATOM 1138 C CA . ARG A 1 143 ? -22.656 -30.906 -21.188 1 94.62 143 ARG A CA 1
ATOM 1139 C C . ARG A 1 143 ? -23.703 -29.953 -21.734 1 94.62 143 ARG A C 1
ATOM 1141 O O . ARG A 1 143 ? -24.672 -30.375 -22.359 1 94.62 143 ARG A O 1
ATOM 1148 N N . LEU A 1 144 ? -23.531 -28.641 -21.453 1 95.25 144 LEU A N 1
ATOM 1149 C CA . LEU A 1 144 ? -24.5 -27.656 -21.906 1 95.25 144 LEU A CA 1
ATOM 1150 C C . LEU A 1 144 ? -24.484 -27.547 -23.422 1 95.25 144 LEU A C 1
ATOM 1152 O O . LEU A 1 144 ? -25.531 -27.359 -24.047 1 95.25 144 LEU A O 1
ATOM 1156 N N . ALA A 1 145 ? -23.297 -27.578 -24.031 1 94 145 ALA A N 1
ATOM 1157 C CA . ALA A 1 145 ? -23.188 -27.531 -25.484 1 94 145 ALA A CA 1
ATOM 1158 C C . ALA A 1 145 ? -23.906 -28.719 -26.125 1 94 145 ALA A C 1
ATOM 1160 O O . ALA A 1 145 ? -24.562 -28.562 -27.156 1 94 145 ALA A O 1
ATOM 1161 N N . ALA A 1 146 ? -23.781 -29.891 -25.531 1 93.94 146 ALA A N 1
ATOM 1162 C CA . ALA A 1 146 ? -24.453 -31.094 -26.047 1 93.94 146 ALA A CA 1
ATOM 1163 C C . ALA A 1 146 ? -25.969 -30.984 -25.875 1 93.94 146 ALA A C 1
ATOM 1165 O O . ALA A 1 146 ? -26.719 -31.391 -26.766 1 93.94 146 ALA A O 1
ATOM 1166 N N . ALA A 1 147 ? -26.406 -30.453 -24.766 1 94.88 147 ALA A N 1
ATOM 1167 C CA . ALA A 1 147 ? -27.828 -30.328 -24.484 1 94.88 147 ALA A CA 1
ATOM 1168 C C . ALA A 1 147 ? -28.5 -29.344 -25.438 1 94.88 147 ALA A C 1
ATOM 1170 O O . ALA A 1 147 ? -29.688 -29.453 -25.734 1 94.88 147 ALA A O 1
ATOM 1171 N N . LYS A 1 148 ? -27.766 -28.359 -25.828 1 94 148 LYS A N 1
ATOM 1172 C CA . LYS A 1 148 ? -28.344 -27.328 -26.688 1 94 148 LYS A CA 1
ATOM 1173 C C . LYS A 1 148 ? -27.859 -27.5 -28.125 1 94 148 LYS A C 1
ATOM 1175 O O . LYS A 1 148 ? -27.828 -26.531 -28.891 1 94 148 LYS A O 1
ATOM 1180 N N . TRP A 1 149 ? -27.562 -28.656 -28.422 1 90.81 149 TRP A N 1
ATOM 1181 C CA . TRP A 1 149 ? -27.078 -28.953 -29.766 1 90.81 149 TRP A CA 1
ATOM 1182 C C . TRP A 1 149 ? -28.109 -28.594 -30.812 1 90.81 149 TRP A C 1
ATOM 1184 O O . TRP A 1 149 ? -29.312 -28.844 -30.625 1 90.81 149 TRP A O 1
ATOM 1194 N N . GLY A 1 150 ? -27.719 -27.906 -31.906 1 90.69 150 GLY A N 1
ATOM 1195 C CA . GLY A 1 150 ? -28.625 -27.562 -33 1 90.69 150 GLY A CA 1
ATOM 1196 C C . GLY A 1 150 ? -29.219 -26.172 -32.844 1 90.69 150 GLY A C 1
ATOM 1197 O O . GLY A 1 150 ? -29.828 -25.656 -33.781 1 90.69 150 GLY A O 1
ATOM 1198 N N . THR A 1 151 ? -29.109 -25.562 -31.734 1 93.69 151 THR A N 1
ATOM 1199 C CA . THR A 1 151 ? -29.609 -24.219 -31.516 1 93.69 151 THR A CA 1
ATOM 1200 C C . THR A 1 151 ? -28.5 -23.188 -31.719 1 93.69 151 THR A C 1
ATOM 1202 O O . THR A 1 151 ? -27.328 -23.547 -31.891 1 93.69 151 THR A O 1
ATOM 1205 N N . GLU A 1 152 ? -28.922 -21.984 -31.812 1 92.69 152 GLU A N 1
ATOM 1206 C CA . GLU A 1 152 ? -27.953 -20.906 -31.953 1 92.69 152 GLU A CA 1
ATOM 1207 C C . GLU A 1 152 ? -27.016 -20.859 -30.75 1 92.69 152 GLU A C 1
ATOM 1209 O O . GLU A 1 152 ? -25.812 -20.641 -30.906 1 92.69 152 GLU A O 1
ATOM 1214 N N . LEU A 1 153 ? -27.609 -21.031 -29.594 1 93.31 153 LEU A N 1
ATOM 1215 C CA . LEU A 1 153 ? -26.812 -21.062 -28.375 1 93.31 153 LEU A CA 1
ATOM 1216 C C . LEU A 1 153 ? -25.797 -22.219 -28.422 1 93.31 153 LEU A C 1
ATOM 1218 O O . LEU A 1 153 ? -24.656 -22.047 -28 1 93.31 153 LEU A O 1
ATOM 1222 N N . GLY A 1 154 ? -26.188 -23.312 -28.875 1 92.88 154 GLY A N 1
ATOM 1223 C CA . GLY A 1 154 ? -25.297 -24.453 -29.016 1 92.88 154 GLY A CA 1
ATOM 1224 C C . GLY A 1 154 ? -24.109 -24.172 -29.906 1 92.88 154 GLY A C 1
ATOM 1225 O O . GLY A 1 154 ? -22.984 -24.594 -29.594 1 92.88 154 GLY A O 1
ATOM 1226 N N . THR A 1 155 ? -24.344 -23.484 -30.953 1 92.25 155 THR A N 1
ATOM 1227 C CA . THR A 1 155 ? -23.25 -23.141 -31.875 1 92.25 155 THR A CA 1
ATOM 1228 C C . THR A 1 155 ? -22.25 -22.219 -31.203 1 92.25 155 THR A C 1
ATOM 1230 O O . THR A 1 155 ? -21.047 -22.359 -31.391 1 92.25 155 THR A O 1
ATOM 1233 N N . GLN A 1 156 ? -22.781 -21.297 -30.484 1 92.94 156 GLN A N 1
ATOM 1234 C CA . GLN A 1 156 ? -21.922 -20.375 -29.766 1 92.94 156 GLN A CA 1
ATOM 1235 C C . GLN A 1 156 ? -21.094 -21.094 -28.703 1 92.94 156 GLN A C 1
ATOM 1237 O O . GLN A 1 156 ? -19.906 -20.781 -28.516 1 92.94 156 GLN A O 1
ATOM 1242 N N . LEU A 1 157 ? -21.672 -21.969 -28.078 1 94.12 157 LEU A N 1
ATOM 1243 C CA . LEU A 1 157 ? -20.984 -22.734 -27.047 1 94.12 157 LEU A CA 1
ATOM 1244 C C . LEU A 1 157 ? -19.906 -23.625 -27.641 1 94.12 157 LEU A C 1
ATOM 1246 O O . LEU A 1 157 ? -18.859 -23.828 -27.047 1 94.12 157 LEU A O 1
ATOM 1250 N N . LEU A 1 158 ? -20.156 -24.172 -28.766 1 91.38 158 LEU A N 1
ATOM 1251 C CA . LEU A 1 158 ? -19.156 -25 -29.453 1 91.38 158 LEU A CA 1
ATOM 1252 C C . LEU A 1 158 ? -17.969 -24.156 -29.891 1 91.38 158 LEU A C 1
ATOM 1254 O O . LEU A 1 158 ? -16.828 -24.641 -29.875 1 91.38 158 LEU A O 1
ATOM 1258 N N . LYS A 1 159 ? -18.266 -22.969 -30.266 1 88.94 159 LYS A N 1
ATOM 1259 C CA . LYS A 1 159 ? -17.172 -22.047 -30.578 1 88.94 159 LYS A CA 1
ATOM 1260 C C . LYS A 1 159 ? -16.297 -21.812 -29.359 1 88.94 159 LYS A C 1
ATOM 1262 O O . LYS A 1 159 ? -15.062 -21.781 -29.484 1 88.94 159 LYS A O 1
ATOM 1267 N N . LEU A 1 160 ? -16.953 -21.609 -28.234 1 91.56 160 LEU A N 1
ATOM 1268 C CA . LEU A 1 160 ? -16.203 -21.406 -27 1 91.56 160 LEU A CA 1
ATOM 1269 C C . LEU A 1 160 ? -15.406 -22.656 -26.656 1 91.56 160 LEU A C 1
ATOM 1271 O O . LEU A 1 160 ? -14.266 -22.562 -26.188 1 91.56 160 LEU A O 1
ATOM 1275 N N . HIS A 1 161 ? -15.984 -23.781 -26.859 1 90 161 HIS A N 1
ATOM 1276 C CA . HIS A 1 161 ? -15.32 -25.062 -26.609 1 90 161 HIS A CA 1
ATOM 1277 C C . HIS A 1 161 ? -14.062 -25.203 -27.453 1 90 161 HIS A C 1
ATOM 1279 O O . HIS A 1 161 ? -13.023 -25.641 -26.953 1 90 161 HIS A O 1
ATOM 1285 N N . ASP A 1 162 ? -14.125 -24.812 -28.688 1 87 162 ASP A N 1
ATOM 1286 C CA . ASP A 1 162 ? -12.984 -24.891 -29.594 1 87 162 ASP A CA 1
ATOM 1287 C C . ASP A 1 162 ? -11.875 -23.922 -29.172 1 87 162 ASP A C 1
ATOM 1289 O O . ASP A 1 162 ? -10.695 -24.234 -29.297 1 87 162 ASP A O 1
ATOM 1293 N N . LEU A 1 163 ? -12.32 -22.812 -28.688 1 86.88 163 LEU A N 1
ATOM 1294 C CA . LEU A 1 163 ? -11.375 -21.797 -28.25 1 86.88 163 LEU A CA 1
ATOM 1295 C C . LEU A 1 163 ? -10.633 -22.25 -27 1 86.88 163 LEU A C 1
ATOM 1297 O O . LEU A 1 163 ? -9.469 -21.906 -26.797 1 86.88 163 LEU A O 1
ATOM 1301 N N . THR A 1 164 ? -11.297 -22.984 -26.141 1 86.75 164 THR A N 1
ATOM 1302 C CA . THR A 1 164 ? -10.758 -23.312 -24.828 1 86.75 164 THR A CA 1
ATOM 1303 C C . THR A 1 164 ? -10.07 -24.672 -24.859 1 86.75 164 THR A C 1
ATOM 1305 O O . THR A 1 164 ? -9.43 -25.078 -23.891 1 86.75 164 THR A O 1
ATOM 1308 N N . ASP A 1 165 ? -10.055 -25.438 -25.922 1 80.75 165 ASP A N 1
ATOM 1309 C CA . ASP A 1 165 ? -9.469 -26.766 -26.062 1 80.75 165 ASP A CA 1
ATOM 1310 C C . ASP A 1 165 ? -9.922 -27.688 -24.938 1 80.75 165 ASP A C 1
ATOM 1312 O O . ASP A 1 165 ? -9.102 -28.391 -24.328 1 80.75 165 ASP A O 1
ATOM 1316 N N . CYS A 1 166 ? -11.172 -27.531 -24.5 1 80.81 166 CYS A N 1
ATOM 1317 C CA . CYS A 1 166 ? -11.742 -28.391 -23.469 1 80.81 166 CYS A CA 1
ATOM 1318 C C . CYS A 1 166 ? -11.875 -29.828 -23.984 1 80.81 166 CYS A C 1
ATOM 1320 O O . CYS A 1 166 ? -12.734 -30.578 -23.516 1 80.81 166 CYS A O 1
ATOM 1322 N N . GLN A 1 167 ? -10.867 -30.422 -24.891 1 61.12 167 GLN A N 1
ATOM 1323 C CA . GLN A 1 167 ? -10.977 -31.766 -25.422 1 61.12 167 GLN A CA 1
ATOM 1324 C C . GLN A 1 167 ? -10.75 -32.812 -24.344 1 61.12 167 GLN A C 1
ATOM 1326 O O . GLN A 1 167 ? -9.984 -32.594 -23.406 1 61.12 167 GLN A O 1
ATOM 1331 N N . LEU A 1 168 ? -11.734 -33.719 -24.125 1 51.16 168 LEU A N 1
ATOM 1332 C CA . LEU A 1 168 ? -11.57 -34.875 -23.266 1 51.16 168 LEU A CA 1
ATOM 1333 C C . LEU A 1 168 ? -10.266 -35.594 -23.578 1 51.16 168 LEU A C 1
ATOM 1335 O O . LEU A 1 168 ? -10.008 -35.969 -24.719 1 51.16 168 LEU A O 1
ATOM 1339 N N . HIS A 1 169 ? -9.164 -35.406 -23.156 1 40.81 169 HIS A N 1
ATOM 1340 C CA . HIS A 1 169 ? -8.164 -36.438 -23.375 1 40.81 169 HIS A CA 1
ATOM 1341 C C . HIS A 1 169 ? -8.711 -37.812 -23 1 40.81 169 HIS A C 1
ATOM 1343 O O . HIS A 1 169 ? -8.836 -38.125 -21.828 1 40.81 169 HIS A O 1
ATOM 1349 N N . PHE A 1 170 ? -9.75 -38.406 -23.672 1 31.55 170 PHE A N 1
ATOM 1350 C CA . PHE A 1 170 ? -9.961 -39.844 -23.578 1 31.55 170 PHE A CA 1
ATOM 1351 C C . PHE A 1 170 ? -8.641 -40.594 -23.672 1 31.55 170 PHE A C 1
ATOM 1353 O O . PHE A 1 170 ? -7.793 -40.25 -24.5 1 31.55 170 PHE A O 1
ATOM 1360 N N . GLN A 1 171 ? -8.211 -41.281 -22.641 1 32.34 171 GLN A N 1
ATOM 1361 C CA . GLN A 1 171 ? -7.297 -42.406 -22.812 1 32.34 171 GLN A CA 1
ATOM 1362 C C . GLN A 1 171 ? -7.676 -43.25 -24.031 1 32.34 171 GLN A C 1
ATOM 1364 O O . GLN A 1 171 ? -8.703 -43.938 -24.016 1 32.34 171 GLN A O 1
ATOM 1369 N N . ALA A 1 172 ? -7.543 -42.906 -25.297 1 29.89 172 ALA A N 1
ATOM 1370 C CA . ALA A 1 172 ? -7.586 -43.812 -26.453 1 29.89 172 ALA A CA 1
ATOM 1371 C C . ALA A 1 172 ? -7.078 -45.188 -26.094 1 29.89 172 ALA A C 1
ATOM 1373 O O . ALA A 1 172 ? -5.941 -45.344 -25.641 1 29.89 172 ALA A O 1
ATOM 1374 N N . ARG A 1 173 ? -7.938 -46.281 -25.844 1 29.61 173 ARG A N 1
ATOM 1375 C CA . ARG A 1 173 ? -7.613 -47.656 -26.25 1 29.61 173 ARG A CA 1
ATOM 1376 C C . ARG A 1 173 ? -6.93 -47.688 -27.609 1 29.61 173 ARG A C 1
ATOM 1378 O O . ARG A 1 173 ? -7.102 -46.75 -28.422 1 29.61 173 ARG A O 1
ATOM 1385 N N . ALA A 1 174 ? -6.078 -48.781 -28.016 1 26.88 174 ALA A N 1
ATOM 1386 C CA . ALA A 1 174 ? -5.227 -49.281 -29.094 1 26.88 174 ALA A CA 1
ATOM 1387 C C . ALA A 1 174 ? -5.945 -49.188 -30.438 1 26.88 174 ALA A C 1
ATOM 1389 O O . ALA A 1 174 ? -5.449 -49.719 -31.438 1 26.88 174 ALA A O 1
ATOM 1390 N N . GLY A 1 175 ? -7.316 -49.094 -30.531 1 25.02 175 GLY A N 1
ATOM 1391 C CA . GLY A 1 175 ? -7.605 -49.562 -31.875 1 25.02 175 GLY A CA 1
ATOM 1392 C C . GLY A 1 175 ? -6.953 -48.719 -32.969 1 25.02 175 GLY A C 1
ATOM 1393 O O . GLY A 1 175 ? -6.359 -47.688 -32.656 1 25.02 175 GLY A O 1
ATOM 1394 N N . ARG A 1 176 ? -7.516 -49 -34.344 1 26.08 176 ARG A N 1
ATOM 1395 C CA . ARG A 1 176 ? -6.992 -48.844 -35.688 1 26.08 176 ARG A CA 1
ATOM 1396 C C . ARG A 1 176 ? -6.707 -47.375 -36 1 26.08 176 ARG A C 1
ATOM 1398 O O . ARG A 1 176 ? -7.441 -46.469 -35.562 1 26.08 176 ARG A O 1
ATOM 1405 N N . GLN A 1 177 ? -5.465 -47.062 -36.562 1 24.02 177 GLN A N 1
ATOM 1406 C CA . GLN A 1 177 ? -4.715 -46 -37.219 1 24.02 177 GLN A CA 1
ATOM 1407 C C . GLN A 1 177 ? -5.551 -45.312 -38.281 1 24.02 177 GLN A C 1
ATOM 1409 O O . GLN A 1 177 ? -5.363 -45.531 -39.469 1 24.02 177 GLN A O 1
ATOM 1414 N N . VAL A 1 178 ? -6.891 -45.25 -38.375 1 23.22 178 VAL A N 1
ATOM 1415 C CA . VAL A 1 178 ? -7.117 -44.688 -39.688 1 23.22 178 VAL A CA 1
ATOM 1416 C C . VAL A 1 178 ? -6.418 -43.312 -39.781 1 23.22 178 VAL A C 1
ATOM 1418 O O . VAL A 1 178 ? -6.629 -42.438 -38.938 1 23.22 178 VAL A O 1
ATOM 1421 N N . GLN A 1 179 ? -5.246 -43.219 -40.531 1 21.92 179 GLN A N 1
ATOM 1422 C CA . GLN A 1 179 ? -4.277 -42.25 -41.031 1 21.92 179 GLN A CA 1
ATOM 1423 C C . GLN A 1 179 ? -4.98 -41.062 -41.688 1 21.92 179 GLN A C 1
ATOM 1425 O O . GLN A 1 179 ? -4.555 -40.562 -42.719 1 21.92 179 GLN A O 1
ATOM 1430 N N . ASP A 1 180 ? -6.301 -40.844 -41.656 1 22.42 180 ASP A N 1
ATOM 1431 C CA . ASP A 1 180 ? -6.5 -39.812 -42.688 1 22.42 180 ASP A CA 1
ATOM 1432 C C . ASP A 1 180 ? -5.641 -38.594 -42.406 1 22.42 180 ASP A C 1
ATOM 1434 O O . ASP A 1 180 ? -5.625 -38.094 -41.281 1 22.42 180 ASP A O 1
ATOM 1438 N N . ASN A 1 181 ? -4.516 -38.312 -43.219 1 21.36 181 ASN A N 1
ATOM 1439 C CA . ASN A 1 181 ? -3.457 -37.375 -43.562 1 21.36 181 ASN A CA 1
ATOM 1440 C C . ASN A 1 181 ? -3.977 -35.938 -43.594 1 21.36 181 ASN A C 1
ATOM 1442 O O . ASN A 1 181 ? -3.275 -35.031 -44.031 1 21.36 181 ASN A O 1
ATOM 1446 N N . ASN A 1 182 ? -5.305 -35.781 -43.781 1 21.83 182 ASN A N 1
ATOM 1447 C CA . ASN A 1 182 ? -5.465 -34.406 -44.312 1 21.83 182 ASN A CA 1
ATOM 1448 C C . ASN A 1 182 ? -5.059 -33.375 -43.281 1 21.83 182 ASN A C 1
ATOM 1450 O O . ASN A 1 182 ? -5.887 -32.906 -42.5 1 21.83 182 ASN A O 1
ATOM 1454 N N . GLU A 1 183 ? -4.086 -33.688 -42.531 1 22.86 183 GLU A N 1
ATOM 1455 C CA . GLU A 1 183 ? -3.543 -32.75 -41.531 1 22.86 183 GLU A CA 1
ATOM 1456 C C . GLU A 1 183 ? -3.191 -31.422 -42.156 1 22.86 183 GLU A C 1
ATOM 1458 O O . GLU A 1 183 ? -2.264 -30.734 -41.719 1 22.86 183 GLU A O 1
ATOM 1463 N N . ALA A 1 184 ? -3.57 -31.297 -43.469 1 20.41 184 ALA A N 1
ATOM 1464 C CA . ALA A 1 184 ? -2.973 -30.172 -44.188 1 20.41 184 ALA A CA 1
ATOM 1465 C C . ALA A 1 184 ? -3.074 -28.891 -43.344 1 20.41 184 ALA A C 1
ATOM 1467 O O . ALA A 1 184 ? -3.781 -28.859 -42.344 1 20.41 184 ALA A O 1
ATOM 1468 N N . ASN A 1 185 ? -2.998 -27.688 -44.156 1 20.2 185 ASN A N 1
ATOM 1469 C CA . ASN A 1 185 ? -2.518 -26.312 -44.281 1 20.2 185 ASN A CA 1
ATOM 1470 C C . ASN A 1 185 ? -3.414 -25.328 -43.531 1 20.2 185 ASN A C 1
ATOM 1472 O O . ASN A 1 185 ? -3.285 -24.125 -43.688 1 20.2 185 ASN A O 1
ATOM 1476 N N . SER A 1 186 ? -4.547 -25.734 -43.031 1 21.09 186 SER A N 1
ATOM 1477 C CA . SER A 1 186 ? -5.32 -24.5 -42.938 1 21.09 186 SER A CA 1
ATOM 1478 C C . SER A 1 186 ? -4.68 -23.531 -41.969 1 21.09 186 SER A C 1
ATOM 1480 O O . SER A 1 186 ? -4.852 -23.641 -40.75 1 21.09 186 SER A O 1
ATOM 1482 N N . GLN A 1 187 ? -3.391 -23.156 -42.188 1 23.12 187 GLN A N 1
ATOM 1483 C CA . GLN A 1 187 ? -2.73 -21.906 -41.844 1 23.12 187 GLN A CA 1
ATOM 1484 C C . GLN A 1 187 ? -3.674 -20.719 -42 1 23.12 187 GLN A C 1
ATOM 1486 O O . GLN A 1 187 ? -3.699 -20.078 -43.062 1 23.12 187 GLN A O 1
ATOM 1491 N N . ALA A 1 188 ? -4.93 -20.859 -41.875 1 22.42 188 ALA A N 1
ATOM 1492 C CA . ALA A 1 188 ? -5.66 -19.625 -42.156 1 22.42 188 ALA A CA 1
ATOM 1493 C C . ALA A 1 188 ? -5.031 -18.438 -41.469 1 22.42 188 ALA A C 1
ATOM 1495 O O . ALA A 1 188 ? -5.07 -18.344 -40.219 1 22.42 188 ALA A O 1
ATOM 1496 N N . PHE A 1 189 ? -3.859 -17.969 -42.031 1 22.5 189 PHE A N 1
ATOM 1497 C CA . PHE A 1 189 ? -3.254 -16.641 -42.062 1 22.5 189 PHE A CA 1
ATOM 1498 C C . PHE A 1 189 ? -4.32 -15.562 -42.25 1 22.5 189 PHE A C 1
ATOM 1500 O O . PHE A 1 189 ? -4.875 -15.391 -43.344 1 22.5 189 PHE A O 1
ATOM 1507 N N . PHE A 1 190 ? -5.352 -15.539 -41.562 1 22.81 190 PHE A N 1
ATOM 1508 C CA . PHE A 1 190 ? -6.07 -14.32 -41.906 1 22.81 190 PHE A CA 1
ATOM 1509 C C . PHE A 1 190 ? -5.105 -13.164 -42.125 1 22.81 190 PHE A C 1
ATOM 1511 O O . PHE A 1 190 ? -4.496 -12.664 -41.188 1 22.81 190 PHE A O 1
ATOM 1518 N N . SER A 1 191 ? -4.285 -13.281 -43.219 1 23.33 191 SER A N 1
ATOM 1519 C CA . SER A 1 191 ? -3.666 -12.133 -43.875 1 23.33 191 SER A CA 1
ATOM 1520 C C . SER A 1 191 ? -4.66 -10.984 -44.031 1 23.33 191 SER A C 1
ATOM 1522 O O . SER A 1 191 ? -5.617 -11.094 -44.812 1 23.33 191 SER A O 1
ATOM 1524 N N . THR A 1 192 ? -5.199 -10.43 -43.031 1 25.02 192 THR A N 1
ATOM 1525 C CA . THR A 1 192 ? -5.855 -9.195 -43.438 1 25.02 192 THR A CA 1
ATOM 1526 C C . THR A 1 192 ? -5.074 -8.523 -44.562 1 25.02 192 THR A C 1
ATOM 1528 O O . THR A 1 192 ? -3.844 -8.461 -44.531 1 25.02 192 THR A O 1
ATOM 1531 N N . THR A 1 193 ? -5.539 -8.633 -45.781 1 24.02 193 THR A N 1
ATOM 1532 C CA . THR A 1 193 ? -5.305 -7.785 -46.938 1 24.02 193 THR A CA 1
ATOM 1533 C C . THR A 1 193 ? -4.801 -6.41 -46.5 1 24.02 193 THR A C 1
ATOM 1535 O O . THR A 1 193 ? -5.422 -5.742 -45.688 1 24.02 193 THR A O 1
ATOM 1538 N N . GLU A 1 194 ? -3.506 -6.242 -46.812 1 26.95 194 GLU A N 1
ATOM 1539 C CA . GLU A 1 194 ? -2.754 -4.996 -46.938 1 26.95 194 GLU A CA 1
ATOM 1540 C C . GLU A 1 194 ? -3.518 -3.973 -47.781 1 26.95 194 GLU A C 1
ATOM 1542 O O . GLU A 1 194 ? -3.314 -3.873 -48.969 1 26.95 194 GLU A O 1
ATOM 1547 N N . MET A 1 195 ? -4.797 -3.994 -47.906 1 25.84 195 MET A N 1
ATOM 1548 C CA . MET A 1 195 ? -5.066 -2.898 -48.844 1 25.84 195 MET A CA 1
ATOM 1549 C C . MET A 1 195 ? -4.305 -1.641 -48.438 1 25.84 195 MET A C 1
ATOM 1551 O O . MET A 1 195 ? -4.414 -1.187 -47.281 1 25.84 195 MET A O 1
ATOM 1555 N N . PRO A 1 196 ? -3.201 -1.344 -49.188 1 30 196 PRO A N 1
ATOM 1556 C CA . PRO A 1 196 ? -2.463 -0.078 -49.156 1 30 196 PRO A CA 1
ATOM 1557 C C . PRO A 1 196 ? -3.385 1.14 -49.125 1 30 196 PRO A C 1
ATOM 1559 O O . PRO A 1 196 ? -2.932 2.268 -49.312 1 30 196 PRO A O 1
ATOM 1562 N N . PRO A 1 197 ? -4.59 1.134 -48.531 1 28.8 197 PRO A N 1
ATOM 1563 C CA . PRO A 1 197 ? -5.129 2.357 -49.156 1 28.8 197 PRO A CA 1
ATOM 1564 C C . PRO A 1 197 ? -4.164 3.537 -49.062 1 28.8 197 PRO A C 1
ATOM 1566 O O . PRO A 1 197 ? -3.27 3.541 -48.188 1 28.8 197 PRO A O 1
ATOM 1569 N N . GLU A 1 198 ? -4.207 4.508 -50 1 30.41 198 GLU A N 1
ATOM 1570 C CA . GLU A 1 198 ? -3.475 5.746 -50.219 1 30.41 198 GLU A CA 1
ATOM 1571 C C . GLU A 1 198 ? -3.088 6.422 -48.906 1 30.41 198 GLU A C 1
ATOM 1573 O O . GLU A 1 198 ? -1.914 6.727 -48.688 1 30.41 198 GLU A O 1
ATOM 1578 N N . ASP A 1 199 ? -3.891 7.441 -48.469 1 30.39 199 ASP A N 1
ATOM 1579 C CA . ASP A 1 199 ? -3.559 8.672 -47.75 1 30.39 199 ASP A CA 1
ATOM 1580 C C . ASP A 1 199 ? -3.432 8.406 -46.25 1 30.39 199 ASP A C 1
ATOM 1582 O O . ASP A 1 199 ? -3.57 9.328 -45.438 1 30.39 199 ASP A O 1
ATOM 1586 N N . SER A 1 200 ? -3.627 7.164 -45.719 1 35.47 200 SER A N 1
ATOM 1587 C CA . SER A 1 200 ? -4 6.934 -44.312 1 35.47 200 SER A CA 1
ATOM 1588 C C . SER A 1 200 ? -2.795 7.066 -43.406 1 35.47 200 SER A C 1
ATOM 1590 O O . SER A 1 200 ? -2.16 6.07 -43.062 1 35.47 200 SER A O 1
ATOM 1592 N N . SER A 1 201 ? -1.903 7.805 -43.312 1 35.88 201 SER A N 1
ATOM 1593 C CA . SER A 1 201 ? -0.747 8.297 -42.562 1 35.88 201 SER A CA 1
ATOM 1594 C C . SER A 1 201 ? -1.007 8.281 -41.062 1 35.88 201 SER A C 1
ATOM 1596 O O . SER A 1 201 ? -0.07 8.188 -40.25 1 35.88 201 SER A O 1
ATOM 1598 N N . LYS A 1 202 ? -2.137 8.664 -40.406 1 38.72 202 LYS A N 1
ATOM 1599 C CA . LYS A 1 202 ? -2.318 8.977 -39 1 38.72 202 LYS A CA 1
ATOM 1600 C C . LYS A 1 202 ? -2.715 7.734 -38.219 1 38.72 202 LYS A C 1
ATOM 1602 O O . LYS A 1 202 ? -3.266 7.84 -37.125 1 38.72 202 LYS A O 1
ATOM 1607 N N . LEU A 1 203 ? -2.865 6.438 -38.656 1 44.34 203 LEU A N 1
ATOM 1608 C CA . LEU A 1 203 ? -3.393 5.375 -37.781 1 44.34 203 LEU A CA 1
ATOM 1609 C C . LEU A 1 203 ? -2.361 4.949 -36.75 1 44.34 203 LEU A C 1
ATOM 1611 O O . LEU A 1 203 ? -1.207 4.68 -37.094 1 44.34 203 LEU A O 1
ATOM 1615 N N . PRO A 1 204 ? -2.654 4.98 -35.344 1 54.31 204 PRO A N 1
ATOM 1616 C CA . PRO A 1 204 ? -1.763 4.668 -34.219 1 54.31 204 PRO A CA 1
ATOM 1617 C C . PRO A 1 204 ? -1.242 3.234 -34.281 1 54.31 204 PRO A C 1
ATOM 1619 O O . PRO A 1 204 ? -1.919 2.342 -34.781 1 54.31 204 PRO A O 1
ATOM 1622 N N . GLN A 1 205 ? -0.018 2.879 -34.25 1 59.62 205 GLN A N 1
ATOM 1623 C CA . GLN A 1 205 ? 0.749 1.638 -34.281 1 59.62 205 GLN A CA 1
ATOM 1624 C C . GLN A 1 205 ? 0.165 0.62 -33.312 1 59.62 205 GLN A C 1
ATOM 1626 O O . GLN A 1 205 ? -0.215 0.97 -32.188 1 59.62 205 GLN A O 1
ATOM 1631 N N . PRO A 1 206 ? -0.191 -0.611 -33.812 1 70.12 206 PRO A N 1
ATOM 1632 C CA . PRO A 1 206 ? -0.687 -1.687 -32.938 1 70.12 206 PRO A CA 1
ATOM 1633 C C . PRO A 1 206 ? 0.217 -1.943 -31.75 1 70.12 206 PRO A C 1
ATOM 1635 O O . PRO A 1 206 ? 1.435 -1.765 -31.828 1 70.12 206 PRO A O 1
ATOM 1638 N N . ALA A 1 207 ? -0.452 -2.041 -30.594 1 74.31 207 ALA A N 1
ATOM 1639 C CA . ALA A 1 207 ? 0.276 -2.314 -29.344 1 74.31 207 ALA A CA 1
ATOM 1640 C C . ALA A 1 207 ? 0.976 -3.668 -29.422 1 74.31 207 ALA A C 1
ATOM 1642 O O . ALA A 1 207 ? 0.502 -4.59 -30.078 1 74.31 207 ALA A O 1
ATOM 1643 N N . ASN A 1 208 ? 2.16 -3.809 -28.953 1 84.88 208 ASN A N 1
ATOM 1644 C CA . ASN A 1 208 ? 2.906 -5.059 -28.844 1 84.88 208 ASN A CA 1
ATOM 1645 C C . ASN A 1 208 ? 2.377 -5.922 -27.703 1 84.88 208 ASN A C 1
ATOM 1647 O O . ASN A 1 208 ? 3.092 -6.188 -26.734 1 84.88 208 ASN A O 1
ATOM 1651 N N . GLN A 1 209 ? 1.135 -6.453 -27.969 1 90.25 209 GLN A N 1
ATOM 1652 C CA . GLN A 1 209 ? 0.514 -7.273 -26.938 1 90.25 209 GLN A CA 1
ATOM 1653 C C . GLN A 1 209 ? 1.081 -8.688 -26.953 1 90.25 209 GLN A C 1
ATOM 1655 O O . GLN A 1 209 ? 1.441 -9.211 -28 1 90.25 209 GLN A O 1
ATOM 1660 N N . THR A 1 210 ? 1.197 -9.219 -25.812 1 90.69 210 THR A N 1
ATOM 1661 C CA . THR A 1 210 ? 1.662 -10.594 -25.703 1 90.69 210 THR A CA 1
ATOM 1662 C C . THR A 1 210 ? 0.6 -11.562 -26.219 1 90.69 210 THR A C 1
ATOM 1664 O O . THR A 1 210 ? -0.59 -11.242 -26.219 1 90.69 210 THR A O 1
ATOM 1667 N N . ARG A 1 211 ? 1.021 -12.68 -26.703 1 87.56 211 ARG A N 1
ATOM 1668 C CA . ARG A 1 211 ? 0.103 -13.695 -27.203 1 87.56 211 ARG A CA 1
ATOM 1669 C C . ARG A 1 211 ? -0.863 -14.148 -26.125 1 87.56 211 ARG A C 1
ATOM 1671 O O . ARG A 1 211 ? -2.053 -14.344 -26.375 1 87.56 211 ARG A O 1
ATOM 1678 N N . SER A 1 212 ? -0.375 -14.352 -24.922 1 87.31 212 SER A N 1
ATOM 1679 C CA . SER A 1 212 ? -1.217 -14.789 -23.812 1 87.31 212 SER A CA 1
ATOM 1680 C C . SER A 1 212 ? -2.314 -13.773 -23.516 1 87.31 212 SER A C 1
ATOM 1682 O O . SER A 1 212 ? -3.457 -14.141 -23.25 1 87.31 212 SER A O 1
ATOM 1684 N N . PHE A 1 213 ? -1.957 -12.562 -23.625 1 90.25 213 PHE A N 1
ATOM 1685 C CA . PHE A 1 213 ? -2.939 -11.516 -23.375 1 90.25 213 PHE A CA 1
ATOM 1686 C C . PHE A 1 213 ? -3.967 -11.453 -24.484 1 90.25 213 PHE A C 1
ATOM 1688 O O . PHE A 1 213 ? -5.16 -11.266 -24.234 1 90.25 213 PHE A O 1
ATOM 1695 N N . ASN A 1 214 ? -3.533 -11.594 -25.734 1 91.88 214 ASN A N 1
ATOM 1696 C CA . ASN A 1 214 ? -4.449 -11.609 -26.875 1 91.88 214 ASN A CA 1
ATOM 1697 C C . ASN A 1 214 ? -5.441 -12.766 -26.766 1 91.88 214 ASN A C 1
ATOM 1699 O O . ASN A 1 214 ? -6.637 -12.586 -27.016 1 91.88 214 ASN A O 1
ATOM 1703 N N . ASP A 1 215 ? -4.926 -13.906 -26.391 1 90.44 215 ASP A N 1
ATOM 1704 C CA . ASP A 1 215 ? -5.789 -15.07 -26.234 1 90.44 215 ASP A CA 1
ATOM 1705 C C . ASP A 1 215 ? -6.816 -14.836 -25.125 1 90.44 215 ASP A C 1
ATOM 1707 O O . ASP A 1 215 ? -7.984 -15.203 -25.266 1 90.44 215 ASP A O 1
ATOM 1711 N N . LEU A 1 216 ? -6.395 -14.258 -24.062 1 91.5 216 LEU A N 1
ATOM 1712 C CA . LEU A 1 216 ? -7.297 -13.977 -22.953 1 91.5 216 LEU A CA 1
ATOM 1713 C C . LEU A 1 216 ? -8.375 -12.977 -23.359 1 91.5 216 LEU A C 1
ATOM 1715 O O . LEU A 1 216 ? -9.555 -13.172 -23.062 1 91.5 216 LEU A O 1
ATOM 1719 N N . MET A 1 217 ? -7.945 -11.953 -24.094 1 92.94 217 MET A N 1
ATOM 1720 C CA . MET A 1 217 ? -8.891 -10.922 -24.484 1 92.94 217 MET A CA 1
ATOM 1721 C C . MET A 1 217 ? -9.906 -11.469 -25.5 1 92.94 217 MET A C 1
ATOM 1723 O O . MET A 1 217 ? -11.078 -11.109 -25.453 1 92.94 217 MET A O 1
ATOM 1727 N N . HIS A 1 218 ? -9.438 -12.305 -26.344 1 91.75 218 HIS A N 1
ATOM 1728 C CA . HIS A 1 218 ? -10.344 -12.953 -27.281 1 91.75 218 HIS A CA 1
ATOM 1729 C C . HIS A 1 218 ? -11.359 -13.828 -26.562 1 91.75 218 HIS A C 1
ATOM 1731 O O . HIS A 1 218 ? -12.555 -13.781 -26.859 1 91.75 218 HIS A O 1
ATOM 1737 N N . PHE A 1 219 ? -10.867 -14.586 -25.641 1 93.44 219 PHE A N 1
ATOM 1738 C CA . PHE A 1 219 ? -11.75 -15.43 -24.844 1 93.44 219 PHE A CA 1
ATOM 1739 C C . PHE A 1 219 ? -12.773 -14.586 -24.094 1 93.44 219 PHE A C 1
ATOM 1741 O O . PHE A 1 219 ? -13.969 -14.906 -24.094 1 93.44 219 PHE A O 1
ATOM 1748 N N . MET A 1 220 ? -12.312 -13.523 -23.453 1 93.94 220 MET A N 1
ATOM 1749 C CA . MET A 1 220 ? -13.188 -12.688 -22.625 1 93.94 220 MET A CA 1
ATOM 1750 C C . MET A 1 220 ? -14.273 -12.039 -23.484 1 93.94 220 MET A C 1
ATOM 1752 O O . MET A 1 220 ? -15.414 -11.891 -23.031 1 93.94 220 MET A O 1
ATOM 1756 N N . ALA A 1 221 ? -13.93 -11.68 -24.703 1 93.75 221 ALA A N 1
ATOM 1757 C CA . ALA A 1 221 ? -14.906 -11.062 -25.594 1 93.75 221 ALA A CA 1
ATOM 1758 C C . ALA A 1 221 ? -16.031 -12.039 -25.938 1 93.75 221 ALA A C 1
ATOM 1760 O O . ALA A 1 221 ? -17.203 -11.656 -25.984 1 93.75 221 ALA A O 1
ATOM 1761 N N . VAL A 1 222 ? -15.68 -13.297 -26.125 1 93.62 222 VAL A N 1
ATOM 1762 C CA . VAL A 1 222 ? -16.656 -14.32 -26.469 1 93.62 222 VAL A CA 1
ATOM 1763 C C . VAL A 1 222 ? -17.453 -14.711 -25.219 1 93.62 222 VAL A C 1
ATOM 1765 O O . VAL A 1 222 ? -18.688 -14.797 -25.266 1 93.62 222 VAL A O 1
ATOM 1768 N N . TYR A 1 223 ? -16.781 -14.906 -24.125 1 94.88 223 TYR A N 1
ATOM 1769 C CA . TYR A 1 223 ? -17.391 -15.344 -22.875 1 94.88 223 TYR A CA 1
ATOM 1770 C C . TYR A 1 223 ? -18.359 -14.297 -22.359 1 94.88 223 TYR A C 1
ATOM 1772 O O . TYR A 1 223 ? -19.469 -14.641 -21.906 1 94.88 223 TYR A O 1
ATOM 1780 N N . ALA A 1 224 ? -17.969 -13.016 -22.422 1 94.12 224 ALA A N 1
ATOM 1781 C CA . ALA A 1 224 ? -18.781 -11.938 -21.859 1 94.12 224 ALA A CA 1
ATOM 1782 C C . ALA A 1 224 ? -20.031 -11.695 -22.703 1 94.12 224 ALA A C 1
ATOM 1784 O O . ALA A 1 224 ? -20.969 -11.031 -22.25 1 94.12 224 ALA A O 1
ATOM 1785 N N . ASN A 1 225 ? -20.078 -12.273 -23.859 1 92 225 ASN A N 1
ATOM 1786 C CA . ASN A 1 225 ? -21.234 -12.109 -24.719 1 92 225 ASN A CA 1
ATOM 1787 C C . ASN A 1 225 ? -22.391 -13.023 -24.312 1 92 225 ASN A C 1
ATOM 1789 O O . ASN A 1 225 ? -23.531 -12.82 -24.719 1 92 225 ASN A O 1
ATOM 1793 N N . PHE A 1 226 ? -22.078 -14.016 -23.5 1 93.62 226 PHE A N 1
ATOM 1794 C CA . PHE A 1 226 ? -23.125 -14.906 -23 1 93.62 226 PHE A CA 1
ATOM 1795 C C . PHE A 1 226 ? -23.922 -14.227 -21.891 1 93.62 226 PHE A C 1
ATOM 1797 O O . PHE A 1 226 ? -23.406 -13.367 -21.188 1 93.62 226 PHE A O 1
ATOM 1804 N N . SER A 1 227 ? -25.172 -14.656 -21.75 1 91.69 227 SER A N 1
ATOM 1805 C CA . SER A 1 227 ? -25.984 -14.148 -20.656 1 91.69 227 SER A CA 1
ATOM 1806 C C . SER A 1 227 ? -25.5 -14.664 -19.312 1 91.69 227 SER A C 1
ATOM 1808 O O . SER A 1 227 ? -24.797 -15.68 -19.25 1 91.69 227 SER A O 1
ATOM 1810 N N . SER A 1 228 ? -25.859 -13.953 -18.281 1 91.44 228 SER A N 1
ATOM 1811 C CA . SER A 1 228 ? -25.453 -14.344 -16.938 1 91.44 228 SER A CA 1
ATOM 1812 C C . SER A 1 228 ? -25.953 -15.742 -16.594 1 91.44 228 SER A C 1
ATOM 1814 O O . SER A 1 228 ? -25.312 -16.484 -15.844 1 91.44 228 SER A O 1
ATOM 1816 N N . GLU A 1 229 ? -27.047 -16.141 -17.141 1 93.44 229 GLU A N 1
ATOM 1817 C CA . GLU A 1 229 ? -27.609 -17.453 -16.875 1 93.44 229 GLU A CA 1
ATOM 1818 C C . GLU A 1 229 ? -26.766 -18.562 -17.5 1 93.44 229 GLU A C 1
ATOM 1820 O O . GLU A 1 229 ? -26.484 -19.578 -16.875 1 93.44 229 GLU A O 1
ATOM 1825 N N . VAL A 1 230 ? -26.359 -18.281 -18.734 1 95.12 230 VAL A N 1
ATOM 1826 C CA . VAL A 1 230 ? -25.531 -19.25 -19.438 1 95.12 230 VAL A CA 1
ATOM 1827 C C . VAL A 1 230 ? -24.156 -19.344 -18.766 1 95.12 230 VAL A C 1
ATOM 1829 O O . VAL A 1 230 ? -23.625 -20.438 -18.578 1 95.12 230 VAL A O 1
ATOM 1832 N N . GLN A 1 231 ? -23.625 -18.203 -18.375 1 95.19 231 GLN A N 1
ATOM 1833 C CA . GLN A 1 231 ? -22.344 -18.172 -17.688 1 95.19 231 GLN A CA 1
ATOM 1834 C C . GLN A 1 231 ? -22.391 -18.969 -16.391 1 95.19 231 GLN A C 1
ATOM 1836 O O . GLN A 1 231 ? -21.438 -19.656 -16.031 1 95.19 231 GLN A O 1
ATOM 1841 N N . SER A 1 232 ? -23.484 -18.812 -15.688 1 95.38 232 SER A N 1
ATOM 1842 C CA . SER A 1 232 ? -23.656 -19.531 -14.422 1 95.38 232 SER A CA 1
ATOM 1843 C C . SER A 1 232 ? -23.703 -21.031 -14.641 1 95.38 232 SER A C 1
ATOM 1845 O O . SER A 1 232 ? -23.188 -21.812 -13.828 1 95.38 232 SER A O 1
ATOM 1847 N N . LYS A 1 233 ? -24.266 -21.469 -15.742 1 95.81 233 LYS A N 1
ATOM 1848 C CA . LYS A 1 233 ? -24.422 -22.891 -16.016 1 95.81 233 LYS A CA 1
ATOM 1849 C C . LYS A 1 233 ? -23.109 -23.531 -16.438 1 95.81 233 LYS A C 1
ATOM 1851 O O . LYS A 1 233 ? -22.859 -24.703 -16.156 1 95.81 233 LYS A O 1
ATOM 1856 N N . ILE A 1 234 ? -22.312 -22.75 -17.094 1 96.12 234 ILE A N 1
ATOM 1857 C CA . ILE A 1 234 ? -21.062 -23.344 -17.594 1 96.12 234 ILE A CA 1
ATOM 1858 C C . ILE A 1 234 ? -19.969 -23.141 -16.547 1 96.12 234 ILE A C 1
ATOM 1860 O O . ILE A 1 234 ? -18.859 -23.672 -16.703 1 96.12 234 ILE A O 1
ATOM 1864 N N . GLY A 1 235 ? -20.203 -22.391 -15.484 1 96.5 235 GLY A N 1
ATOM 1865 C CA . GLY A 1 235 ? -19.234 -22.188 -14.422 1 96.5 235 GLY A CA 1
ATOM 1866 C C . GLY A 1 235 ? -19.219 -23.312 -13.406 1 96.5 235 GLY A C 1
ATOM 1867 O O . GLY A 1 235 ? -19.875 -24.328 -13.594 1 96.5 235 GLY A O 1
ATOM 1868 N N . HIS A 1 236 ? -18.359 -23.172 -12.391 1 96.94 236 HIS A N 1
ATOM 1869 C CA . HIS A 1 236 ? -18.281 -24.141 -11.305 1 96.94 236 HIS A CA 1
ATOM 1870 C C . HIS A 1 236 ? -19.531 -24.078 -10.43 1 96.94 236 HIS A C 1
ATOM 1872 O O . HIS A 1 236 ? -19.969 -23 -10.031 1 96.94 236 HIS A O 1
ATOM 1878 N N . SER A 1 237 ? -20.125 -25.203 -10.156 1 96.06 237 SER A N 1
ATOM 1879 C CA . SER A 1 237 ? -21.312 -25.25 -9.328 1 96.06 237 SER A CA 1
ATOM 1880 C C . SER A 1 237 ? -20.969 -25.156 -7.848 1 96.06 237 SER A C 1
ATOM 1882 O O . SER A 1 237 ? -19.875 -25.516 -7.441 1 96.06 237 SER A O 1
ATOM 1884 N N . TYR A 1 238 ? -21.953 -24.672 -7.113 1 96.81 238 TYR A N 1
ATOM 1885 C CA . TYR A 1 238 ? -21.766 -24.516 -5.676 1 96.81 238 TYR A CA 1
ATOM 1886 C C . TYR A 1 238 ? -21.453 -25.844 -5.012 1 96.81 238 TYR A C 1
ATOM 1888 O O . TYR A 1 238 ? -20.516 -25.953 -4.23 1 96.81 238 TYR A O 1
ATOM 1896 N N . GLU A 1 239 ? -22.156 -26.906 -5.344 1 94.94 239 GLU A N 1
ATOM 1897 C CA . GLU A 1 239 ? -22.078 -28.203 -4.688 1 94.94 239 GLU A CA 1
ATOM 1898 C C . GLU A 1 239 ? -20.734 -28.859 -4.938 1 94.94 239 GLU A C 1
ATOM 1900 O O . GLU A 1 239 ? -20.203 -29.562 -4.066 1 94.94 239 GLU A O 1
ATOM 1905 N N . ASP A 1 240 ? -20.25 -28.578 -6.098 1 95.25 240 ASP A N 1
ATOM 1906 C CA . ASP A 1 240 ? -18.984 -29.234 -6.453 1 95.25 240 ASP A CA 1
ATOM 1907 C C . ASP A 1 240 ? -17.797 -28.406 -5.965 1 95.25 240 ASP A C 1
ATOM 1909 O O . ASP A 1 240 ? -16.703 -28.953 -5.777 1 95.25 240 ASP A O 1
ATOM 1913 N N . PHE A 1 241 ? -17.969 -27.156 -5.793 1 97.19 241 PHE A N 1
ATOM 1914 C CA . PHE A 1 241 ? -16.859 -26.266 -5.449 1 97.19 241 PHE A CA 1
ATOM 1915 C C . PHE A 1 241 ? -16.703 -26.156 -3.938 1 97.19 241 PHE A C 1
ATOM 1917 O O . PHE A 1 241 ? -15.617 -26.391 -3.404 1 97.19 241 PHE A O 1
ATOM 1924 N N . ILE A 1 242 ? -17.766 -25.844 -3.248 1 98.06 242 ILE A N 1
ATOM 1925 C CA . ILE A 1 242 ? -17.75 -25.766 -1.792 1 98.06 242 ILE A CA 1
ATOM 1926 C C . ILE A 1 242 ? -18.25 -27.078 -1.194 1 98.06 242 ILE A C 1
ATOM 1928 O O . ILE A 1 242 ? -19.453 -27.359 -1.221 1 98.06 242 ILE A O 1
ATOM 1932 N N . ARG A 1 243 ? -17.359 -27.781 -0.536 1 97.12 243 ARG A N 1
ATOM 1933 C CA . ARG A 1 243 ? -17.688 -29.125 -0.084 1 97.12 243 ARG A CA 1
ATOM 1934 C C . ARG A 1 243 ? -18.016 -29.141 1.404 1 97.12 243 ARG A C 1
ATOM 1936 O O . ARG A 1 243 ? -18.734 -30.016 1.878 1 97.12 243 ARG A O 1
ATOM 1943 N N . SER A 1 244 ? -17.422 -28.25 2.092 1 96.69 244 SER A N 1
ATOM 1944 C CA . SER A 1 244 ? -17.688 -28.109 3.52 1 96.69 244 SER A CA 1
ATOM 1945 C C . SER A 1 244 ? -17.656 -26.641 3.949 1 96.69 244 SER A C 1
ATOM 1947 O O . SER A 1 244 ? -16.906 -25.844 3.391 1 96.69 244 SER A O 1
ATOM 1949 N N . CYS A 1 245 ? -18.531 -26.297 4.898 1 97.31 245 CYS A N 1
ATOM 1950 C CA . CYS A 1 245 ? -18.609 -24.953 5.438 1 97.31 245 CYS A CA 1
ATOM 1951 C C . CYS A 1 245 ? -19 -24.969 6.906 1 97.31 245 CYS A C 1
ATOM 1953 O O . CYS A 1 245 ? -20 -25.594 7.273 1 97.31 245 CYS A O 1
ATOM 1955 N N . THR A 1 246 ? -18.203 -24.344 7.723 1 96.88 246 THR A N 1
ATOM 1956 C CA . THR A 1 246 ? -18.484 -24.25 9.148 1 96.88 246 THR A CA 1
ATOM 1957 C C . THR A 1 246 ? -18.344 -22.812 9.633 1 96.88 246 THR A C 1
ATOM 1959 O O . THR A 1 246 ? -17.328 -22.156 9.367 1 96.88 246 THR A O 1
ATOM 1962 N N . PHE A 1 247 ? -19.391 -22.344 10.273 1 96.62 247 PHE A N 1
ATOM 1963 C CA . PHE A 1 247 ? -19.344 -21.016 10.898 1 96.62 247 PHE A CA 1
ATOM 1964 C C . PHE A 1 247 ? -19.734 -21.109 12.367 1 96.62 247 PHE A C 1
ATOM 1966 O O . PHE A 1 247 ? -20.828 -21.578 12.703 1 96.62 247 PHE A O 1
ATOM 1973 N N . SER A 1 248 ? -18.859 -20.703 13.203 1 94.38 248 SER A N 1
ATOM 1974 C CA . SER A 1 248 ? -19.062 -20.766 14.648 1 94.38 248 SER A CA 1
ATOM 1975 C C . SER A 1 248 ? -19.469 -22.156 15.102 1 94.38 248 SER A C 1
ATOM 1977 O O . SER A 1 248 ? -20.406 -22.328 15.883 1 94.38 248 SER A O 1
ATOM 1979 N N . GLY A 1 249 ? -18.969 -23.125 14.461 1 92.19 249 GLY A N 1
ATOM 1980 C CA . GLY A 1 249 ? -19.188 -24.516 14.852 1 92.19 249 GLY A CA 1
ATOM 1981 C C . GLY A 1 249 ? -20.406 -25.125 14.195 1 92.19 249 GLY A C 1
ATOM 1982 O O . GLY A 1 249 ? -20.656 -26.328 14.312 1 92.19 249 GLY A O 1
ATOM 1983 N N . GLU A 1 250 ? -21.141 -24.359 13.461 1 94.5 250 GLU A N 1
ATOM 1984 C CA . GLU A 1 250 ? -22.344 -24.859 12.789 1 94.5 250 GLU A CA 1
ATOM 1985 C C . GLU A 1 250 ? -22.125 -24.969 11.281 1 94.5 250 GLU A C 1
ATOM 1987 O O . GLU A 1 250 ? -21.406 -24.156 10.695 1 94.5 250 GLU A O 1
ATOM 1992 N N . SER A 1 251 ? -22.797 -25.938 10.68 1 95.5 251 SER A N 1
ATOM 1993 C CA . SER A 1 251 ? -22.672 -26.141 9.234 1 95.5 251 SER A CA 1
ATOM 1994 C C . SER A 1 251 ? -23.375 -25.016 8.461 1 95.5 251 SER A C 1
ATOM 1996 O O . SER A 1 251 ? -24.516 -24.688 8.75 1 95.5 251 SER A O 1
ATOM 1998 N N . CYS A 1 252 ? -22.656 -24.484 7.578 1 95.44 252 CYS A N 1
ATOM 1999 C CA . CYS A 1 252 ? -23.219 -23.453 6.711 1 95.44 252 CYS A CA 1
ATOM 2000 C C . CYS A 1 252 ? -23.25 -23.922 5.262 1 95.44 252 CYS A C 1
ATOM 2002 O O . CYS A 1 252 ? -23.094 -23.109 4.34 1 95.44 252 CYS A O 1
ATOM 2004 N N . LEU A 1 253 ? -23.359 -25.156 5.02 1 94.88 253 LEU A N 1
ATOM 2005 C CA . LEU A 1 2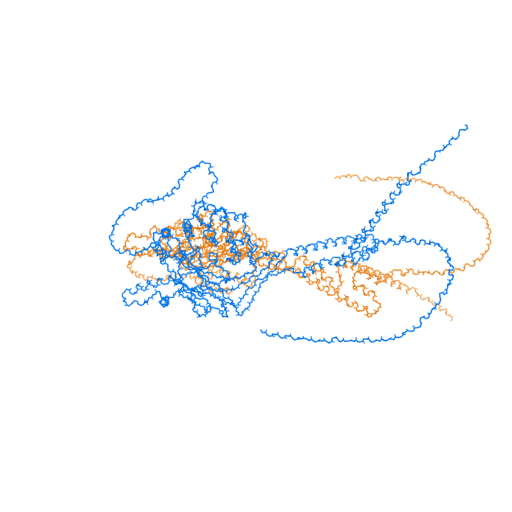53 ? -23.281 -25.719 3.676 1 94.88 253 LEU A CA 1
ATOM 2006 C C . LEU A 1 253 ? -24.562 -25.453 2.9 1 94.88 253 LEU A C 1
ATOM 2008 O O . LEU A 1 253 ? -24.578 -25.547 1.672 1 94.88 253 LEU A O 1
ATOM 2012 N N . ASN A 1 254 ? -25.625 -25.016 3.553 1 93.69 254 ASN A N 1
ATOM 2013 C CA . ASN A 1 254 ? -26.859 -24.703 2.852 1 93.69 254 ASN A CA 1
ATOM 2014 C C . ASN A 1 254 ? -26.719 -23.469 1.977 1 93.69 254 ASN A C 1
ATOM 2016 O O . ASN A 1 254 ? -26.641 -22.344 2.488 1 93.69 254 ASN A O 1
ATOM 2020 N N . SER A 1 255 ? -26.766 -23.641 0.751 1 93 255 SER A N 1
ATOM 2021 C CA . SER A 1 255 ? -26.484 -22.562 -0.204 1 93 255 SER A CA 1
ATOM 2022 C C . SER A 1 255 ? -27.609 -21.531 -0.209 1 93 255 SER A C 1
ATOM 2024 O O . SER A 1 255 ? -27.359 -20.344 -0.385 1 93 255 SER A O 1
ATOM 2026 N N . SER A 1 256 ? -28.828 -21.844 0.001 1 92.44 256 SER A N 1
ATOM 2027 C CA . SER A 1 256 ? -29.953 -20.938 -0.073 1 92.44 256 SER A CA 1
ATOM 2028 C C . SER A 1 256 ? -30.016 -20.016 1.146 1 92.44 256 SER A C 1
ATOM 2030 O O . SER A 1 256 ? -30.484 -18.875 1.055 1 92.44 256 SER A O 1
ATOM 2032 N N . LEU A 1 257 ? -29.453 -20.484 2.18 1 93.19 257 LEU A N 1
ATOM 2033 C CA . LEU A 1 257 ? -29.547 -19.719 3.416 1 93.19 257 LEU A CA 1
ATOM 2034 C C . LEU A 1 257 ? -28.344 -18.797 3.59 1 93.19 257 LEU A C 1
ATOM 2036 O O . LEU A 1 257 ? -28.484 -17.672 4.09 1 93.19 257 LEU A O 1
ATOM 2040 N N . PHE A 1 258 ? -27.203 -19.312 3.164 1 95.69 258 PHE A N 1
ATOM 2041 C CA . PHE A 1 258 ? -26 -18.609 3.594 1 95.69 258 PHE A CA 1
ATOM 2042 C C . PHE A 1 258 ? -25.25 -18.031 2.4 1 95.69 258 PHE A C 1
ATOM 2044 O O . PHE A 1 258 ? -24.375 -17.172 2.562 1 95.69 258 PHE A O 1
ATOM 2051 N N . PHE A 1 259 ? -25.594 -18.469 1.229 1 97.44 259 PHE A N 1
ATOM 2052 C CA . PHE A 1 259 ? -24.75 -18.047 0.11 1 97.44 259 PHE A CA 1
ATOM 2053 C C . PHE A 1 259 ? -25.578 -17.391 -0.98 1 97.44 259 PHE A C 1
ATOM 2055 O O . PHE A 1 259 ? -26.719 -17.797 -1.222 1 97.44 259 PHE A O 1
ATOM 2062 N N . ASP A 1 260 ? -24.984 -16.344 -1.524 1 95.56 260 ASP A N 1
ATOM 2063 C CA . ASP A 1 260 ? -25.484 -15.719 -2.742 1 95.56 260 ASP A CA 1
ATOM 2064 C C . ASP A 1 260 ? -24.5 -15.906 -3.898 1 95.56 260 ASP A C 1
ATOM 2066 O O . ASP A 1 260 ? -23.297 -15.781 -3.721 1 95.56 260 ASP A O 1
ATOM 2070 N N . GLN A 1 261 ? -25.031 -16.25 -5.016 1 95 261 GLN A N 1
ATOM 2071 C CA . GLN A 1 261 ? -24.172 -16.438 -6.188 1 95 261 GLN A CA 1
ATOM 2072 C C . GLN A 1 261 ? -23.906 -15.102 -6.891 1 95 261 GLN A C 1
ATOM 2074 O O . GLN A 1 261 ? -24.828 -14.289 -7.035 1 95 261 GLN A O 1
ATOM 2079 N N . TYR A 1 262 ? -22.703 -14.828 -7.164 1 91.44 262 TYR A N 1
ATOM 2080 C CA . TYR A 1 262 ? -22.219 -13.664 -7.902 1 91.44 262 TYR A CA 1
ATOM 2081 C C . TYR A 1 262 ? -21.484 -14.078 -9.172 1 91.44 262 TYR A C 1
ATOM 2083 O O . TYR A 1 262 ? -20.578 -14.922 -9.117 1 91.44 262 TYR A O 1
ATOM 2091 N N . SER A 1 263 ? -21.906 -13.531 -10.297 1 91.19 263 SER A N 1
ATOM 2092 C CA . SER A 1 263 ? -21.25 -13.867 -11.562 1 91.19 263 SER A CA 1
ATOM 2093 C C . SER A 1 263 ? -20.266 -12.789 -11.977 1 91.19 263 SER A C 1
ATOM 2095 O O . SER A 1 263 ? -20.641 -11.617 -12.125 1 91.19 263 SER A O 1
ATOM 2097 N N . SER A 1 264 ? -19.094 -13.141 -12.117 1 91.94 264 SER A N 1
ATOM 2098 C CA . SER A 1 264 ? -18.031 -12.258 -12.586 1 91.94 264 SER A CA 1
ATOM 2099 C C . SER A 1 264 ? -17.5 -12.688 -13.945 1 91.94 264 SER A C 1
ATOM 2101 O O . SER A 1 264 ? -17.297 -13.883 -14.188 1 91.94 264 SER A O 1
ATOM 2103 N N . ASN A 1 265 ? -17.219 -11.742 -14.781 1 92 265 ASN A N 1
ATOM 2104 C CA . ASN A 1 265 ? -16.656 -12.07 -16.078 1 92 265 ASN A CA 1
ATOM 2105 C C . ASN A 1 265 ? -15.203 -12.523 -15.953 1 92 265 ASN A C 1
ATOM 2107 O O . ASN A 1 265 ? -14.695 -13.25 -16.812 1 92 265 ASN A O 1
ATOM 2111 N N . SER A 1 266 ? -14.625 -12.141 -14.93 1 91.75 266 SER A N 1
ATOM 2112 C CA . SER A 1 266 ? -13.203 -12.438 -14.773 1 91.75 266 SER A CA 1
ATOM 2113 C C . SER A 1 266 ? -12.992 -13.766 -14.047 1 91.75 266 SER A C 1
ATOM 2115 O O . SER A 1 266 ? -12.008 -14.461 -14.289 1 91.75 266 SER A O 1
ATOM 2117 N N . TYR A 1 267 ? -13.961 -14.164 -13.18 1 94.75 267 TYR A N 1
ATOM 2118 C CA . TYR A 1 267 ? -13.695 -15.336 -12.359 1 94.75 267 TYR A CA 1
ATOM 2119 C C . TYR A 1 267 ? -14.867 -16.312 -12.398 1 94.75 267 TYR A C 1
ATOM 2121 O O . TYR A 1 267 ? -14.867 -17.312 -11.695 1 94.75 267 TYR A O 1
ATOM 2129 N N . GLY A 1 268 ? -15.828 -16.062 -13.164 1 95.31 268 GLY A N 1
ATOM 2130 C CA . GLY A 1 268 ? -16.969 -16.953 -13.289 1 95.31 268 GLY A CA 1
ATOM 2131 C C . GLY A 1 268 ? -17.891 -16.906 -12.094 1 95.31 268 GLY A C 1
ATOM 2132 O O . GLY A 1 268 ? -18.234 -15.82 -11.609 1 95.31 268 GLY A O 1
ATOM 2133 N N . ASN A 1 269 ? -18.328 -18.109 -11.664 1 97.19 269 ASN A N 1
ATOM 2134 C CA . ASN A 1 269 ? -19.25 -18.172 -10.539 1 97.19 269 ASN A CA 1
ATOM 2135 C C . ASN A 1 269 ? -18.531 -17.953 -9.211 1 97.19 269 ASN A C 1
ATOM 2137 O O . ASN A 1 269 ? -17.562 -18.672 -8.906 1 97.19 269 ASN A O 1
ATOM 2141 N N . CYS A 1 270 ? -18.969 -16.969 -8.531 1 97.31 270 CYS A N 1
ATOM 2142 C CA . CYS A 1 270 ? -18.5 -16.734 -7.176 1 97.31 270 CYS A CA 1
ATOM 2143 C C . CYS A 1 270 ? -19.641 -16.875 -6.172 1 97.31 270 CYS A C 1
ATOM 2145 O O . CYS A 1 270 ? -20.812 -16.734 -6.527 1 97.31 270 CYS A O 1
ATOM 2147 N N . PHE A 1 271 ? -19.312 -17.219 -4.988 1 98.19 271 PHE A N 1
ATOM 2148 C CA . PHE A 1 271 ? -20.297 -17.453 -3.943 1 98.19 271 PHE A CA 1
ATOM 2149 C C . PHE A 1 271 ? -19.984 -16.625 -2.705 1 98.19 271 PHE A C 1
ATOM 2151 O O . PHE A 1 271 ? -18.906 -16.75 -2.123 1 98.19 271 PHE A O 1
ATOM 2158 N N . THR A 1 272 ? -20.906 -15.805 -2.328 1 97.88 272 THR A N 1
ATOM 2159 C CA . THR A 1 272 ? -20.719 -14.891 -1.204 1 97.88 272 THR A CA 1
ATOM 2160 C C . THR A 1 272 ? -21.422 -15.414 0.043 1 97.88 272 THR A C 1
ATOM 2162 O O . THR A 1 272 ? -22.641 -15.625 0.032 1 97.88 272 THR A O 1
ATOM 2165 N N . PHE A 1 273 ? -20.703 -15.617 1.047 1 98 273 PHE A N 1
ATOM 2166 C CA . PHE A 1 273 ? -21.234 -15.992 2.35 1 98 273 PHE A CA 1
ATOM 2167 C C . PHE A 1 273 ? -21.766 -14.766 3.084 1 98 273 PHE A C 1
ATOM 2169 O O . PHE A 1 273 ? -21.078 -13.75 3.199 1 98 273 PHE A O 1
ATOM 2176 N N . HIS A 1 274 ? -23 -14.922 3.613 1 95.44 274 HIS A N 1
ATOM 2177 C CA . HIS A 1 274 ? -23.641 -13.867 4.398 1 95.44 274 HIS A CA 1
ATOM 2178 C C . HIS A 1 274 ? -24.172 -14.406 5.719 1 95.44 274 HIS A C 1
ATOM 2180 O O . HIS A 1 274 ? -24.641 -15.555 5.777 1 95.44 274 HIS A O 1
ATOM 2186 N N . THR A 1 275 ? -24.016 -13.602 6.672 1 94.56 275 THR A N 1
ATOM 2187 C CA . THR A 1 275 ? -24.625 -13.938 7.953 1 94.56 275 THR A CA 1
ATOM 2188 C C . THR A 1 275 ? -25.031 -12.672 8.703 1 94.56 275 THR A C 1
ATOM 2190 O O . THR A 1 275 ? -24.453 -11.602 8.492 1 94.56 275 THR A O 1
ATOM 2193 N N . ARG A 1 276 ? -26.125 -12.758 9.516 1 92.5 276 ARG A N 1
ATOM 2194 C CA . ARG A 1 276 ? -26.547 -11.656 10.367 1 92.5 276 ARG A CA 1
ATOM 2195 C C . ARG A 1 276 ? -26.016 -11.805 11.781 1 92.5 276 ARG A C 1
ATOM 2197 O O . ARG A 1 276 ? -26.156 -10.898 12.609 1 92.5 276 ARG A O 1
ATOM 2204 N N . ARG A 1 277 ? -25.266 -12.812 11.898 1 92.56 277 ARG A N 1
ATOM 2205 C CA . ARG A 1 277 ? -24.75 -13.086 13.234 1 92.56 277 ARG A CA 1
ATOM 2206 C C . ARG A 1 277 ? -23.5 -12.266 13.523 1 92.56 277 ARG A C 1
ATOM 2208 O O . ARG A 1 277 ? -22.75 -11.93 12.609 1 92.56 277 ARG A O 1
ATOM 2215 N N . LYS A 1 278 ? -23.328 -12 14.812 1 94.19 278 LYS A N 1
ATOM 2216 C CA . LYS A 1 278 ? -22.156 -11.273 15.281 1 94.19 278 LYS A CA 1
ATOM 2217 C C . LYS A 1 278 ? -21.172 -12.203 15.992 1 94.19 278 LYS A C 1
ATOM 2219 O O . LYS A 1 278 ? -21.578 -13.203 16.594 1 94.19 278 LYS A O 1
ATOM 2224 N N . THR A 1 279 ? -19.922 -11.875 15.836 1 93.94 279 THR A N 1
ATOM 2225 C CA . THR A 1 279 ? -18.891 -12.664 16.5 1 93.94 279 THR A CA 1
ATOM 2226 C C . THR A 1 279 ? -18.641 -12.141 17.906 1 93.94 279 THR A C 1
ATOM 2228 O O . THR A 1 279 ? -18.391 -10.945 18.094 1 93.94 279 THR A O 1
ATOM 2231 N N . VAL A 1 280 ? -18.656 -13.047 18.828 1 94 280 VAL A N 1
ATOM 2232 C CA . VAL A 1 280 ? -18.406 -12.695 20.234 1 94 280 VAL A CA 1
ATOM 2233 C C . VAL A 1 280 ? -17.094 -13.312 20.688 1 94 280 VAL A C 1
ATOM 2235 O O . VAL A 1 280 ? -16.391 -12.75 21.531 1 94 280 VAL A O 1
ATOM 2238 N N . ILE A 1 281 ? -16.781 -14.406 20.109 1 93.56 281 ILE A N 1
ATOM 2239 C CA . ILE A 1 281 ? -15.523 -15.094 20.438 1 93.56 281 ILE A CA 1
ATOM 2240 C C . ILE A 1 281 ? -14.578 -15.016 19.25 1 93.56 281 ILE A C 1
ATOM 2242 O O . ILE A 1 281 ? -14.75 -15.727 18.25 1 93.56 281 ILE A O 1
ATOM 2246 N N . PRO A 1 282 ? -13.594 -14.227 19.453 1 93.5 282 PRO A N 1
ATOM 2247 C CA . PRO A 1 282 ? -12.641 -14.141 18.344 1 93.5 282 PRO A CA 1
ATOM 2248 C C . PRO A 1 282 ? -11.766 -15.391 18.219 1 93.5 282 PRO A C 1
ATOM 2250 O O . PRO A 1 282 ? -11.695 -16.188 19.156 1 93.5 282 PRO A O 1
ATOM 2253 N N . GLY A 1 283 ? -11.109 -15.562 16.984 1 92.56 283 GLY A N 1
ATOM 2254 C CA . GLY A 1 283 ? -10.242 -16.719 16.766 1 92.56 283 GLY A CA 1
ATOM 2255 C C . GLY A 1 283 ? -10.672 -17.578 15.586 1 92.56 283 GLY A C 1
ATOM 2256 O O . GLY A 1 283 ? -11.789 -17.438 15.094 1 92.56 283 GLY A O 1
ATOM 2257 N N . LYS A 1 284 ? -9.891 -18.484 15.297 1 92.81 284 LYS A N 1
ATOM 2258 C CA . LYS A 1 284 ? -10.047 -19.328 14.109 1 92.81 284 LYS A CA 1
ATOM 2259 C C . LYS A 1 284 ? -11.172 -20.344 14.297 1 92.81 284 LYS A C 1
ATOM 2261 O O . LYS A 1 284 ? -11.93 -20.609 13.367 1 92.81 284 LYS A O 1
ATOM 2266 N N . GLU A 1 285 ? -11.375 -20.828 15.477 1 91.88 285 GLU A N 1
ATOM 2267 C CA . GLU A 1 285 ? -12.32 -21.922 15.727 1 91.88 285 GLU A CA 1
ATOM 2268 C C . GLU A 1 285 ? -13.766 -21.438 15.578 1 91.88 285 GLU A C 1
ATOM 2270 O O . GLU A 1 285 ? -14.648 -22.219 15.227 1 91.88 285 GLU A O 1
ATOM 2275 N N . TYR A 1 286 ? -13.977 -20.234 15.828 1 92.56 286 TYR A N 1
ATOM 2276 C CA . TYR A 1 286 ? -15.344 -19.719 15.75 1 92.56 286 TYR A CA 1
ATOM 2277 C C . TYR A 1 286 ? -15.516 -18.812 14.539 1 92.56 286 TYR A C 1
ATOM 2279 O O . TYR A 1 286 ? -16.5 -18.078 14.445 1 92.56 286 TYR A O 1
ATOM 2287 N N . GLY A 1 287 ? -14.57 -18.828 13.68 1 96.38 287 GLY A N 1
ATOM 2288 C CA . GLY A 1 287 ? -14.688 -18.109 12.43 1 96.38 287 GLY A CA 1
ATOM 2289 C C . GLY A 1 287 ? -15.328 -18.938 11.32 1 96.38 287 GLY A C 1
ATOM 2290 O O . GLY A 1 287 ? -16.094 -19.859 11.594 1 96.38 287 GLY A O 1
ATOM 2291 N N . LEU A 1 288 ? -15.148 -18.484 10.125 1 98.06 288 LEU A N 1
ATOM 2292 C CA . LEU A 1 288 ? -15.648 -19.188 8.938 1 98.06 288 LEU A CA 1
ATOM 2293 C C . LEU A 1 288 ? -14.586 -20.125 8.375 1 98.06 288 LEU A C 1
ATOM 2295 O O . LEU A 1 288 ? -13.461 -19.703 8.102 1 98.06 288 LEU A O 1
ATOM 2299 N N . SER A 1 289 ? -14.922 -21.375 8.25 1 97.94 289 SER A N 1
ATOM 2300 C CA . SER A 1 289 ? -14.039 -22.375 7.668 1 97.94 289 SER A CA 1
ATOM 2301 C C . SER A 1 289 ? -14.688 -23.062 6.473 1 97.94 289 SER A C 1
ATOM 2303 O O . SER A 1 289 ? -15.805 -23.562 6.57 1 97.94 289 SER A O 1
ATOM 2305 N N . MET A 1 290 ? -14 -23.031 5.391 1 98.19 290 MET A N 1
ATOM 2306 C CA . MET A 1 290 ? -14.516 -23.672 4.184 1 98.19 290 MET A CA 1
ATOM 2307 C C . MET A 1 290 ? -13.477 -24.609 3.572 1 98.19 290 MET A C 1
ATOM 2309 O O . MET A 1 290 ? -12.281 -24.312 3.604 1 98.19 290 MET A O 1
ATOM 2313 N N . GLU A 1 291 ? -13.883 -25.672 3.094 1 98 291 GLU A N 1
ATOM 2314 C CA . GLU A 1 291 ? -13.078 -26.609 2.32 1 98 291 GLU A CA 1
ATOM 2315 C C . GLU A 1 291 ? -13.547 -26.688 0.873 1 98 291 GLU A C 1
ATOM 2317 O O . GLU A 1 291 ? -14.695 -27.062 0.608 1 98 291 GLU A O 1
ATOM 2322 N N . LEU A 1 292 ? -12.68 -26.359 -0.029 1 98.19 292 LEU A N 1
ATOM 2323 C CA . LEU A 1 292 ? -13.031 -26.203 -1.437 1 98.19 292 LEU A CA 1
ATOM 2324 C C . LEU A 1 292 ? -12.375 -27.297 -2.283 1 98.19 292 LEU A C 1
ATOM 2326 O O . LEU A 1 292 ? -11.312 -27.797 -1.929 1 98.19 292 LEU A O 1
ATOM 2330 N N . TYR A 1 293 ? -13 -27.609 -3.332 1 97.88 293 TYR A N 1
ATOM 2331 C CA . TYR A 1 293 ? -12.492 -28.547 -4.32 1 97.88 293 TYR A CA 1
ATOM 2332 C C . TYR A 1 293 ? -12.359 -27.891 -5.688 1 97.88 293 TYR A C 1
ATOM 2334 O O . TYR A 1 293 ? -13.352 -27.422 -6.254 1 97.88 293 TYR A O 1
ATOM 2342 N N . LEU A 1 294 ? -11.219 -27.891 -6.293 1 96.88 294 LEU A N 1
ATOM 2343 C CA . LEU A 1 294 ? -10.914 -27.094 -7.48 1 96.88 294 LEU A CA 1
ATOM 2344 C C . LEU A 1 294 ? -11.305 -27.844 -8.75 1 96.88 294 LEU A C 1
ATOM 2346 O O . LEU A 1 294 ? -11.672 -27.234 -9.75 1 96.88 294 LEU A O 1
ATOM 2350 N N . ASP A 1 295 ? -11.25 -29.172 -8.812 1 94.19 295 ASP A N 1
ATOM 2351 C CA . ASP A 1 295 ? -11.469 -30 -10 1 94.19 295 ASP A CA 1
ATOM 2352 C C . ASP A 1 295 ? -10.602 -29.516 -11.164 1 94.19 295 ASP A C 1
ATOM 2354 O O . ASP A 1 295 ? -11.117 -29.203 -12.234 1 94.19 295 ASP A O 1
ATOM 2358 N N . GLN A 1 296 ? -9.32 -29.609 -11.016 1 93.06 296 GLN A N 1
ATOM 2359 C CA . GLN A 1 296 ? -8.359 -29.078 -11.969 1 93.06 296 GLN A CA 1
ATOM 2360 C C . GLN A 1 296 ? -8.438 -29.828 -13.297 1 93.06 296 GLN A C 1
ATOM 2362 O O . GLN A 1 296 ? -8.016 -29.312 -14.336 1 93.06 296 GLN A O 1
ATOM 2367 N N . ALA A 1 297 ? -8.914 -31.031 -13.281 1 89.81 297 ALA A N 1
ATOM 2368 C CA . ALA A 1 297 ? -9.047 -31.828 -14.5 1 89.81 297 ALA A CA 1
ATOM 2369 C C . ALA A 1 297 ? -9.961 -31.141 -15.508 1 89.81 297 ALA A C 1
ATOM 2371 O O . ALA A 1 297 ? -9.836 -31.359 -16.719 1 89.81 297 ALA A O 1
ATOM 2372 N N . ASN A 1 298 ? -10.789 -30.266 -15.023 1 92.62 298 ASN A N 1
ATOM 2373 C CA . ASN A 1 298 ? -11.742 -29.578 -15.891 1 92.62 298 ASN A CA 1
ATOM 2374 C C . ASN A 1 298 ? -11.43 -28.094 -16.031 1 92.62 298 ASN A C 1
ATOM 2376 O O . ASN A 1 298 ? -12.328 -27.281 -16.25 1 92.62 298 ASN A O 1
ATOM 2380 N N . TYR A 1 299 ? -10.164 -27.766 -15.797 1 92.31 299 TYR A N 1
ATOM 2381 C CA . TYR A 1 299 ? -9.727 -26.406 -16.031 1 92.31 299 TYR A CA 1
ATOM 2382 C C . TYR A 1 299 ? -9.602 -26.109 -17.531 1 92.31 299 TYR A C 1
ATOM 2384 O O . TYR A 1 299 ? -9.344 -27.031 -18.312 1 92.31 299 TYR A O 1
ATOM 2392 N N . LEU A 1 300 ? -9.812 -24.812 -17.812 1 90.75 300 LEU A N 1
ATOM 2393 C CA . LEU A 1 300 ? -9.594 -24.406 -19.188 1 90.75 300 LEU A CA 1
ATOM 2394 C C . LEU A 1 300 ? -8.148 -24.641 -19.609 1 90.75 300 LEU A C 1
ATOM 2396 O O . LEU A 1 300 ? -7.23 -24.5 -18.797 1 90.75 300 LEU A O 1
ATOM 2400 N N . ARG A 1 301 ? -7.992 -24.969 -20.812 1 84.88 301 ARG A N 1
ATOM 2401 C CA . ARG A 1 301 ? -6.668 -25.234 -21.359 1 84.88 301 ARG A CA 1
ATOM 2402 C C . ARG A 1 301 ? -6.234 -24.125 -22.312 1 84.88 301 ARG A C 1
ATOM 2404 O O . ARG A 1 301 ? -6.824 -23.047 -22.312 1 84.88 301 ARG A O 1
ATOM 2411 N N . ALA A 1 302 ? -5.145 -24.172 -22.969 1 76.94 302 ALA A N 1
ATOM 2412 C CA . ALA A 1 302 ? -4.648 -23.203 -23.938 1 76.94 302 ALA A CA 1
ATOM 2413 C C . ALA A 1 302 ? -4.172 -21.938 -23.25 1 76.94 302 ALA A C 1
ATOM 2415 O O . ALA A 1 302 ? -4.316 -20.844 -23.781 1 76.94 302 ALA A O 1
ATOM 2416 N N . GLY A 1 303 ? -3.887 -22.047 -22.047 1 81.06 303 GLY A N 1
ATOM 2417 C CA . GLY A 1 303 ? -3.314 -20.906 -21.344 1 81.06 303 GLY A CA 1
ATOM 2418 C C . GLY A 1 303 ? -4.363 -19.938 -20.812 1 81.06 303 GLY A C 1
ATOM 2419 O O . GLY A 1 303 ? -4.035 -18.828 -20.375 1 81.06 303 GLY A O 1
ATOM 2420 N N . LEU A 1 304 ? -5.578 -20.344 -20.766 1 88.44 304 LEU A N 1
ATOM 2421 C CA . LEU A 1 304 ? -6.66 -19.453 -20.344 1 88.44 304 LEU A CA 1
ATOM 2422 C C . LEU A 1 304 ? -6.879 -19.547 -18.844 1 88.44 304 LEU A C 1
ATOM 2424 O O . LEU A 1 304 ? -7.461 -18.656 -18.234 1 88.44 304 LEU A O 1
ATOM 2428 N N . SER A 1 305 ? -6.527 -20.609 -18.266 1 89.19 305 SER A N 1
ATOM 2429 C CA . SER A 1 305 ? -6.516 -20.797 -16.812 1 89.19 305 SER A CA 1
ATOM 2430 C C . SER A 1 305 ? -5.195 -21.406 -16.344 1 89.19 305 SER A C 1
ATOM 2432 O O . SER A 1 305 ? -5.164 -22.531 -15.859 1 89.19 305 SER A O 1
ATOM 2434 N N . PRO A 1 306 ? -4.172 -20.609 -16.359 1 87.56 306 PRO A N 1
ATOM 2435 C CA . PRO A 1 306 ? -2.842 -21.141 -16.047 1 87.56 306 PRO A CA 1
ATOM 2436 C C . PRO A 1 306 ? -2.627 -21.375 -14.555 1 87.56 306 PRO A C 1
ATOM 2438 O O . PRO A 1 306 ? -1.761 -22.156 -14.172 1 87.56 306 PRO A O 1
ATOM 2441 N N . GLN A 1 307 ? -3.371 -20.75 -13.773 1 93.06 307 GLN A N 1
ATOM 2442 C CA . GLN A 1 307 ? -3.191 -20.859 -12.328 1 93.06 307 GLN A CA 1
ATOM 2443 C C . GLN A 1 307 ? -4.309 -21.688 -11.695 1 93.06 307 GLN A C 1
ATOM 2445 O O . GLN A 1 307 ? -5.461 -21.609 -12.125 1 93.06 307 GLN A O 1
ATOM 2450 N N . ALA A 1 308 ? -3.893 -22.438 -10.758 1 95.62 308 ALA A N 1
ATOM 2451 C CA . ALA A 1 308 ? -4.879 -23.234 -10.031 1 95.62 308 ALA A CA 1
ATOM 2452 C C . ALA A 1 308 ? -5.039 -22.734 -8.602 1 95.62 308 ALA A C 1
ATOM 2454 O O . ALA A 1 308 ? -4.047 -22.438 -7.922 1 95.62 308 ALA A O 1
ATOM 2455 N N . GLY A 1 309 ? -6.215 -22.531 -8.188 1 97 309 GLY A N 1
ATOM 2456 C CA . GLY A 1 309 ? -6.527 -22.062 -6.848 1 97 309 GLY A CA 1
ATOM 2457 C C . GLY A 1 309 ? -7.883 -21.391 -6.754 1 97 309 GLY A C 1
ATOM 2458 O O . GLY A 1 309 ? -8.75 -21.609 -7.605 1 97 309 GLY A O 1
ATOM 2459 N N . ALA A 1 310 ? -8.062 -20.781 -5.664 1 97.94 310 ALA A N 1
ATOM 2460 C CA . ALA A 1 310 ? -9.281 -20.016 -5.434 1 97.94 310 ALA A CA 1
ATOM 2461 C C . ALA A 1 310 ? -8.953 -18.578 -5.039 1 97.94 310 ALA A C 1
ATOM 2463 O O . ALA A 1 310 ? -7.797 -18.25 -4.766 1 97.94 310 ALA A O 1
ATOM 2464 N N . ARG A 1 311 ? -9.906 -17.812 -5.246 1 97.38 311 ARG A N 1
ATOM 2465 C CA . ARG A 1 311 ? -9.773 -16.391 -4.883 1 97.38 311 ARG A CA 1
ATOM 2466 C C . ARG A 1 311 ? -10.828 -16 -3.854 1 97.38 311 ARG A C 1
ATOM 2468 O O . ARG A 1 311 ? -12 -16.359 -3.988 1 97.38 311 ARG A O 1
ATOM 2475 N N . VAL A 1 312 ? -10.375 -15.312 -2.771 1 98.06 312 VAL A N 1
ATOM 2476 C CA . VAL A 1 312 ? -11.289 -14.93 -1.703 1 98.06 312 VAL A CA 1
ATOM 2477 C C . VAL A 1 312 ? -11.289 -13.406 -1.536 1 98.06 312 VAL A C 1
ATOM 2479 O O . VAL A 1 312 ? -10.234 -12.773 -1.624 1 98.06 312 VAL A O 1
ATOM 2482 N N . VAL A 1 313 ? -12.477 -12.867 -1.358 1 97.19 313 VAL A N 1
ATOM 2483 C CA . VAL A 1 313 ? -12.656 -11.438 -1.116 1 97.19 313 VAL A CA 1
ATOM 2484 C C . VAL A 1 313 ? -13.453 -11.227 0.165 1 97.19 313 VAL A C 1
ATOM 2486 O O . VAL A 1 313 ? -14.516 -11.828 0.346 1 97.19 313 VAL A O 1
ATOM 2489 N N . VAL A 1 314 ? -12.867 -10.445 1.049 1 97.44 314 VAL A N 1
ATOM 2490 C CA . VAL A 1 314 ? -13.586 -10.078 2.266 1 97.44 314 VAL A CA 1
ATOM 2491 C C . VAL A 1 314 ? -14.086 -8.641 2.152 1 97.44 314 VAL A C 1
ATOM 2493 O O . VAL A 1 314 ? -13.32 -7.727 1.859 1 97.44 314 VAL A O 1
ATOM 2496 N N . HIS A 1 315 ? -15.32 -8.445 2.322 1 95.5 315 HIS A N 1
ATOM 2497 C CA . HIS A 1 315 ? -15.914 -7.121 2.158 1 95.5 315 HIS A CA 1
ATOM 2498 C C . HIS A 1 315 ? -17.109 -6.934 3.08 1 95.5 315 HIS A C 1
ATOM 2500 O O . HIS A 1 315 ? -17.562 -7.887 3.723 1 95.5 315 HIS A O 1
ATOM 2506 N N . GLU A 1 316 ? -17.578 -5.719 3.125 1 94.56 316 GLU A N 1
ATOM 2507 C CA . GLU A 1 316 ? -18.766 -5.422 3.934 1 94.56 316 GLU A CA 1
ATOM 2508 C C . GLU A 1 316 ? -20.016 -6.055 3.342 1 94.56 316 GLU A C 1
ATOM 2510 O O . GLU A 1 316 ? -20.141 -6.176 2.121 1 94.56 316 GLU A O 1
ATOM 2515 N N . GLN A 1 317 ? -21 -6.383 4.168 1 92.75 317 GLN A N 1
ATOM 2516 C CA . GLN A 1 317 ? -22.188 -7.109 3.758 1 92.75 317 GLN A CA 1
ATOM 2517 C C . GLN A 1 317 ? -23.047 -6.277 2.803 1 92.75 317 GLN A C 1
ATOM 2519 O O . GLN A 1 317 ? -23.719 -6.82 1.924 1 92.75 317 GLN A O 1
ATOM 2524 N N . SER A 1 318 ? -22.922 -5.035 2.879 1 90.25 318 SER A N 1
ATOM 2525 C CA . SER A 1 318 ? -23.781 -4.168 2.09 1 90.25 318 SER A CA 1
ATOM 2526 C C . SER A 1 318 ? -23.234 -3.957 0.686 1 90.25 318 SER A C 1
ATOM 2528 O O . SER A 1 318 ? -23.953 -3.516 -0.213 1 90.25 318 SER A O 1
ATOM 2530 N N . HIS A 1 319 ? -22.016 -4.367 0.454 1 91.94 319 HIS A N 1
ATOM 2531 C CA . HIS A 1 319 ? -21.391 -4.129 -0.836 1 91.94 319 HIS A CA 1
ATOM 2532 C C . HIS A 1 319 ? -21.219 -5.434 -1.612 1 91.94 319 HIS A C 1
ATOM 2534 O O . HIS A 1 319 ? -21.094 -6.504 -1.016 1 91.94 319 HIS A O 1
ATOM 2540 N N . GLU A 1 320 ? -21.25 -5.289 -2.902 1 92.5 320 GLU A N 1
ATOM 2541 C CA . GLU A 1 320 ? -20.922 -6.434 -3.744 1 92.5 320 GLU A CA 1
ATOM 2542 C C . GLU A 1 320 ? -19.406 -6.625 -3.836 1 92.5 320 GLU A C 1
ATOM 2544 O O . GLU A 1 320 ? -18.641 -5.656 -3.775 1 92.5 320 GLU A O 1
ATOM 2549 N N . PRO A 1 321 ? -19 -7.852 -4.031 1 94.12 321 PRO A N 1
ATOM 2550 C CA . PRO A 1 321 ? -17.562 -8.141 -4.074 1 94.12 321 PRO A CA 1
ATOM 2551 C C . PRO A 1 321 ? -16.891 -7.641 -5.359 1 94.12 321 PRO A C 1
ATOM 2553 O O . PRO A 1 321 ? -17.562 -7.5 -6.387 1 94.12 321 PRO A O 1
ATOM 2556 N N . LEU A 1 322 ? -15.664 -7.293 -5.273 1 92.75 322 LEU A N 1
ATOM 2557 C CA . LEU A 1 322 ? -14.797 -6.957 -6.406 1 92.75 322 LEU A CA 1
ATOM 2558 C C . LEU A 1 322 ? -13.578 -7.871 -6.453 1 92.75 322 LEU A C 1
ATOM 2560 O O . LEU A 1 322 ? -12.469 -7.449 -6.125 1 92.75 322 LEU A O 1
ATOM 2564 N N . PRO A 1 323 ? -13.742 -9.016 -6.957 1 93.06 323 PRO A N 1
ATOM 2565 C CA . PRO A 1 323 ? -12.664 -10.008 -6.91 1 93.06 323 PRO A CA 1
ATOM 2566 C C . PRO A 1 323 ? -11.477 -9.641 -7.793 1 93.06 323 PRO A C 1
ATOM 2568 O O . PRO A 1 323 ? -10.352 -10.07 -7.535 1 93.06 323 PRO A O 1
ATOM 2571 N N . GLN A 1 324 ? -11.664 -8.875 -8.773 1 89.31 324 GLN A N 1
ATOM 2572 C CA . GLN A 1 324 ? -10.586 -8.492 -9.68 1 89.31 324 GLN A CA 1
ATOM 2573 C C . GLN A 1 324 ? -9.586 -7.574 -8.984 1 89.31 324 GLN A C 1
ATOM 2575 O O . GLN A 1 324 ? -8.375 -7.707 -9.18 1 89.31 324 GLN A O 1
ATOM 2580 N N . GLU A 1 325 ? -10.117 -6.734 -8.156 1 87.94 325 GLU A N 1
ATOM 2581 C CA . GLU A 1 325 ? -9.273 -5.707 -7.547 1 87.94 325 GLU A CA 1
ATOM 2582 C C . GLU A 1 325 ? -8.844 -6.117 -6.141 1 87.94 325 GLU A C 1
ATOM 2584 O O . GLU A 1 325 ? -7.691 -5.895 -5.754 1 87.94 325 GLU A O 1
ATOM 2589 N N . MET A 1 326 ? -9.727 -6.703 -5.375 1 88.19 326 MET A N 1
ATOM 2590 C CA . MET A 1 326 ? -9.469 -6.891 -3.949 1 88.19 326 MET A CA 1
ATOM 2591 C C . MET A 1 326 ? -9.445 -8.375 -3.594 1 88.19 326 MET A C 1
ATOM 2593 O O . MET A 1 326 ? -9.758 -8.75 -2.461 1 88.19 326 MET A O 1
ATOM 2597 N N . GLY A 1 327 ? -8.938 -9.141 -4.285 1 92.62 327 GLY A N 1
ATOM 2598 C CA . GLY A 1 327 ? -8.992 -10.555 -3.975 1 92.62 327 GLY A CA 1
ATOM 2599 C C . GLY A 1 327 ? -7.664 -11.117 -3.518 1 92.62 327 GLY A C 1
ATOM 2600 O O . GLY A 1 327 ? -6.609 -10.531 -3.779 1 92.62 327 GLY A O 1
ATOM 2601 N N . ILE A 1 328 ? -7.734 -12.211 -2.711 1 95.62 328 ILE A N 1
ATOM 2602 C CA . ILE A 1 328 ? -6.594 -12.984 -2.229 1 95.62 328 ILE A CA 1
ATOM 2603 C C . ILE A 1 328 ? -6.613 -14.375 -2.848 1 95.62 328 ILE A C 1
ATOM 2605 O O . ILE A 1 328 ? -7.621 -15.086 -2.764 1 95.62 328 ILE A O 1
ATOM 2609 N N . ASN A 1 329 ? -5.539 -14.703 -3.418 1 96.94 329 ASN A N 1
ATOM 2610 C CA . ASN A 1 329 ? -5.461 -16.031 -4.012 1 96.94 329 ASN A CA 1
ATOM 2611 C C . ASN A 1 329 ? -5.148 -17.094 -2.967 1 96.94 329 ASN A C 1
ATOM 2613 O O . ASN A 1 329 ? -4.398 -16.844 -2.023 1 96.94 329 ASN A O 1
ATOM 2617 N N . LEU A 1 330 ? -5.734 -18.234 -3.166 1 97.56 330 LEU A N 1
ATOM 2618 C CA . LEU A 1 330 ? -5.52 -19.406 -2.309 1 97.56 330 LEU A CA 1
ATOM 2619 C C . LEU A 1 330 ? -4.879 -20.547 -3.088 1 97.56 330 LEU A C 1
ATOM 2621 O O . LEU A 1 330 ? -5.371 -20.922 -4.152 1 97.56 330 LEU A O 1
ATOM 2625 N N . SER A 1 331 ? -3.867 -21.078 -2.566 1 96.19 331 SER A N 1
ATOM 2626 C CA . SER A 1 331 ? -3.168 -22.188 -3.215 1 96.19 331 SER A CA 1
ATOM 2627 C C . SER A 1 331 ? -3.781 -23.531 -2.832 1 96.19 331 SER A C 1
ATOM 2629 O O . SER A 1 331 ? -4.254 -23.703 -1.706 1 96.19 331 SER A O 1
ATOM 2631 N N . PRO A 1 332 ? -3.742 -24.453 -3.777 1 95.88 332 PRO A N 1
ATOM 2632 C CA . PRO A 1 332 ? -4.164 -25.812 -3.408 1 95.88 332 PRO A CA 1
ATOM 2633 C C . PRO A 1 332 ? -3.182 -26.5 -2.467 1 95.88 332 PRO A C 1
ATOM 2635 O O . PRO A 1 332 ? -2.072 -26 -2.256 1 95.88 332 PRO A O 1
ATOM 2638 N N . SER A 1 333 ? -3.568 -27.562 -1.856 1 94.62 333 SER A N 1
ATOM 2639 C CA . SER A 1 333 ? -2.775 -28.359 -0.929 1 94.62 333 SER A CA 1
ATOM 2640 C C . SER A 1 333 ? -2.365 -27.547 0.294 1 94.62 333 SER A C 1
ATOM 2642 O O . SER A 1 333 ? -1.269 -27.734 0.827 1 94.62 333 SER A O 1
ATOM 2644 N N . ALA A 1 334 ? -3.135 -26.531 0.554 1 95.94 334 ALA A N 1
ATOM 2645 C CA . ALA A 1 334 ? -2.797 -25.672 1.685 1 95.94 334 ALA A CA 1
ATOM 2646 C C . ALA A 1 334 ? -4.055 -25.219 2.416 1 95.94 334 ALA A C 1
ATOM 2648 O O . ALA A 1 334 ? -5.141 -25.172 1.83 1 95.94 334 ALA A O 1
ATOM 2649 N N . ALA A 1 335 ? -3.906 -25.047 3.662 1 96.94 335 ALA A N 1
ATOM 2650 C CA . ALA A 1 335 ? -4.895 -24.344 4.484 1 96.94 335 ALA A CA 1
ATOM 2651 C C . ALA A 1 335 ? -4.461 -22.922 4.766 1 96.94 335 ALA A C 1
ATOM 2653 O O . ALA A 1 335 ? -3.453 -22.688 5.441 1 96.94 335 ALA A O 1
ATOM 2654 N N . THR A 1 336 ? -5.211 -22.031 4.246 1 97.5 336 THR A N 1
ATOM 2655 C CA . THR A 1 336 ? -4.875 -20.609 4.41 1 97.5 336 THR A CA 1
ATOM 2656 C C . THR A 1 336 ? -5.715 -19.984 5.516 1 97.5 336 THR A C 1
ATOM 2658 O O . THR A 1 336 ? -6.941 -20.094 5.512 1 97.5 336 THR A O 1
ATOM 2661 N N . SER A 1 337 ? -5.02 -19.344 6.461 1 97.38 337 SER A N 1
ATOM 2662 C CA . SER A 1 337 ? -5.691 -18.594 7.523 1 97.38 337 SER A CA 1
ATOM 2663 C C . SER A 1 337 ? -5.664 -17.094 7.25 1 97.38 337 SER A C 1
ATOM 2665 O O . SER A 1 337 ? -4.598 -16.531 7.016 1 97.38 337 SER A O 1
ATOM 2667 N N . ILE A 1 338 ? -6.82 -16.531 7.254 1 97.75 338 ILE A N 1
ATOM 2668 C CA . ILE A 1 338 ? -6.945 -15.086 7.047 1 97.75 338 ILE A CA 1
ATOM 2669 C C . ILE A 1 338 ? -7.512 -14.438 8.305 1 97.75 338 ILE A C 1
ATOM 2671 O O . ILE A 1 338 ? -8.703 -14.555 8.594 1 97.75 338 ILE A O 1
ATOM 2675 N N . ALA A 1 339 ? -6.68 -13.773 9 1 97.56 339 ALA A N 1
ATOM 2676 C CA . ALA A 1 339 ? -7.098 -13.031 10.188 1 97.56 339 ALA A CA 1
ATOM 2677 C C . ALA A 1 339 ? -7.512 -11.609 9.828 1 97.56 339 ALA A C 1
ATOM 2679 O O . ALA A 1 339 ? -6.84 -10.938 9.039 1 97.56 339 ALA A O 1
ATOM 2680 N N . LEU A 1 340 ? -8.602 -11.148 10.445 1 97.38 340 LEU A N 1
ATOM 2681 C CA . LEU A 1 340 ? -9.172 -9.867 10.047 1 97.38 340 LEU A CA 1
ATOM 2682 C C . LEU A 1 340 ? -9.125 -8.867 11.203 1 97.38 340 LEU A C 1
ATOM 2684 O O . LEU A 1 340 ? -9.352 -9.234 12.352 1 97.38 340 LEU A O 1
ATOM 2688 N N . LEU A 1 341 ? -8.789 -7.668 10.859 1 96.75 341 LEU A N 1
ATOM 2689 C CA . LEU A 1 341 ? -8.969 -6.496 11.711 1 96.75 341 LEU A CA 1
ATOM 2690 C C . LEU A 1 341 ? -9.883 -5.473 11.039 1 96.75 341 LEU A C 1
ATOM 2692 O O . LEU A 1 341 ? -9.578 -4.992 9.945 1 96.75 341 LEU A O 1
ATOM 2696 N N . GLN A 1 342 ? -10.961 -5.145 11.68 1 96.44 342 GLN A N 1
ATOM 2697 C CA . GLN A 1 342 ? -11.922 -4.219 11.094 1 96.44 342 GLN A CA 1
ATOM 2698 C C . GLN A 1 342 ? -11.453 -2.773 11.234 1 96.44 342 GLN A C 1
ATOM 2700 O O . GLN A 1 342 ? -11 -2.367 12.312 1 96.44 342 GLN A O 1
ATOM 2705 N N . VAL A 1 343 ? -11.516 -2.078 10.172 1 95.31 343 VAL A N 1
ATOM 2706 C CA . VAL A 1 343 ? -11.188 -0.657 10.141 1 95.31 343 VAL A CA 1
ATOM 2707 C C . VAL A 1 343 ? -12.398 0.142 9.656 1 95.31 343 VAL A C 1
ATOM 2709 O O . VAL A 1 343 ? -12.938 -0.125 8.578 1 95.31 343 VAL A O 1
ATOM 2712 N N . GLN A 1 344 ? -12.789 1.119 10.484 1 95.56 344 GLN A N 1
ATOM 2713 C CA . GLN A 1 344 ? -13.906 1.982 10.125 1 95.56 344 GLN A CA 1
ATOM 2714 C C . GLN A 1 344 ? -13.445 3.42 9.914 1 95.56 344 GLN A C 1
ATOM 2716 O O . GLN A 1 344 ? -12.805 4.012 10.781 1 95.56 344 GLN A O 1
ATOM 2721 N N . VAL A 1 345 ? -13.789 3.959 8.781 1 93.88 345 VAL A N 1
ATOM 2722 C CA . VAL A 1 345 ? -13.398 5.324 8.445 1 93.88 345 VAL A CA 1
ATOM 2723 C C . VAL A 1 345 ? -14.641 6.195 8.297 1 93.88 345 VAL A C 1
ATOM 2725 O O . VAL A 1 345 ? -15.586 5.828 7.59 1 93.88 345 VAL A O 1
ATOM 2728 N N . THR A 1 346 ? -14.672 7.293 8.969 1 94.5 346 THR A N 1
ATOM 2729 C CA . THR A 1 346 ? -15.75 8.273 8.859 1 94.5 346 THR A CA 1
ATOM 2730 C C . THR A 1 346 ? -15.195 9.633 8.445 1 94.5 346 THR A C 1
ATOM 2732 O O . THR A 1 346 ? -14.312 10.18 9.109 1 94.5 346 THR A O 1
ATOM 2735 N N . ARG A 1 347 ? -15.781 10.133 7.422 1 93.75 347 ARG A N 1
ATOM 2736 C CA . ARG A 1 347 ? -15.344 11.414 6.867 1 93.75 347 ARG A CA 1
ATOM 2737 C C . ARG A 1 347 ? -16.453 12.453 6.957 1 93.75 347 ARG A C 1
ATOM 2739 O O . ARG A 1 347 ? -17.625 12.117 7.16 1 93.75 347 ARG A O 1
ATOM 2746 N N . LEU A 1 348 ? -16 13.656 6.844 1 92.94 348 LEU A N 1
ATOM 2747 C CA . LEU A 1 348 ? -16.969 14.75 6.875 1 92.94 348 LEU A CA 1
ATOM 2748 C C . LEU A 1 348 ? -17.391 15.133 5.465 1 92.94 348 LEU A C 1
ATOM 2750 O O . LEU A 1 348 ? -16.562 15.195 4.555 1 92.94 348 LEU A O 1
ATOM 2754 N N . GLN A 1 349 ? -18.656 15.375 5.316 1 91.69 349 GLN A N 1
ATOM 2755 C CA . GLN A 1 349 ? -19.219 15.719 4.016 1 91.69 349 GLN A CA 1
ATOM 2756 C C . GLN A 1 349 ? -18.938 17.172 3.662 1 91.69 349 GLN A C 1
ATOM 2758 O O . GLN A 1 349 ? -18.406 17.922 4.48 1 91.69 349 GLN A O 1
ATOM 2763 N N . SER A 1 350 ? -19.344 17.5 2.344 1 88.06 350 SER A N 1
ATOM 2764 C CA . SER A 1 350 ? -19.25 18.906 1.95 1 88.06 350 SER A CA 1
ATOM 2765 C C . SER A 1 350 ? -19.891 19.812 2.994 1 88.06 350 SER A C 1
ATOM 2767 O O . SER A 1 350 ? -20.938 19.469 3.562 1 88.06 350 SER A O 1
ATOM 2769 N N . PRO A 1 351 ? -19.172 20.797 3.305 1 90.31 351 PRO A N 1
ATOM 2770 C CA . PRO A 1 351 ? -18.188 21.625 2.59 1 90.31 351 PRO A CA 1
ATOM 2771 C C . PRO A 1 351 ? -16.75 21.359 3.045 1 90.31 351 PRO A C 1
ATOM 2773 O O . PRO A 1 351 ? -15.836 22.062 2.623 1 90.31 351 PRO A O 1
ATOM 2776 N N . TYR A 1 352 ? -16.609 20.422 3.861 1 90.81 352 TYR A N 1
ATOM 2777 C CA . TYR A 1 352 ? -15.25 20.141 4.324 1 90.81 352 TYR A CA 1
ATOM 2778 C C . TYR A 1 352 ? -14.391 19.609 3.189 1 90.81 352 TYR A C 1
ATOM 2780 O O . TYR A 1 352 ? -14.906 19.172 2.154 1 90.81 352 TYR A O 1
ATOM 2788 N N . GLN A 1 353 ? -13.125 19.703 3.312 1 85.75 353 GLN A N 1
ATOM 2789 C CA . GLN A 1 353 ? -12.148 19.391 2.268 1 85.75 353 GLN A CA 1
ATOM 2790 C C . GLN A 1 353 ? -12.297 17.953 1.786 1 85.75 353 GLN A C 1
ATOM 2792 O O . GLN A 1 353 ? -12 17.641 0.63 1 85.75 353 GLN A O 1
ATOM 2797 N N . SER A 1 354 ? -12.828 17.047 2.559 1 85.62 354 SER A N 1
ATOM 2798 C CA . SER A 1 354 ? -12.953 15.641 2.178 1 85.62 354 SER A CA 1
ATOM 2799 C C . SER A 1 354 ? -14.031 15.453 1.114 1 85.62 354 SER A C 1
ATOM 2801 O O . SER A 1 354 ? -13.945 14.539 0.292 1 85.62 354 SER A O 1
ATOM 2803 N N . ASN A 1 355 ? -15.031 16.312 1.031 1 86.94 355 ASN A N 1
ATOM 2804 C CA . ASN A 1 355 ? -16.109 16.281 0.04 1 86.94 355 ASN A CA 1
ATOM 2805 C C . ASN A 1 355 ? -16.594 14.859 -0.225 1 86.94 355 ASN A C 1
ATOM 2807 O O . ASN A 1 355 ? -16.641 14.422 -1.375 1 86.94 355 ASN A O 1
ATOM 2811 N N . CYS A 1 356 ? -16.828 14.07 0.803 1 91.06 356 CYS A N 1
ATOM 2812 C CA . CYS A 1 356 ? -17.281 12.695 0.694 1 91.06 356 CYS A CA 1
ATOM 2813 C C . CYS A 1 356 ? -18.766 12.633 0.367 1 91.06 356 CYS A C 1
ATOM 2815 O O . CYS A 1 356 ? -19.453 13.656 0.365 1 91.06 356 CYS A O 1
ATOM 2817 N N . THR A 1 357 ? -19.25 11.461 -0.053 1 91.75 357 THR A N 1
ATOM 2818 C CA . THR A 1 357 ? -20.672 11.266 -0.37 1 91.75 357 THR A CA 1
ATOM 2819 C C . THR A 1 357 ? -21.188 9.961 0.224 1 91.75 357 THR A C 1
ATOM 2821 O O . THR A 1 357 ? -20.406 9.031 0.451 1 91.75 357 THR A O 1
ATOM 2824 N N . HIS A 1 358 ? -22.469 9.914 0.589 1 88.38 358 HIS A N 1
ATOM 2825 C CA . HIS A 1 358 ? -23.078 8.711 1.141 1 88.38 358 HIS A CA 1
ATOM 2826 C C . HIS A 1 358 ? -23.797 7.902 0.055 1 88.38 358 HIS A C 1
ATOM 2828 O O . HIS A 1 358 ? -23.969 6.691 0.192 1 88.38 358 HIS A O 1
ATOM 2834 N N . ASN A 1 359 ? -24.156 8.641 -0.893 1 89.44 359 ASN A N 1
ATOM 2835 C CA . ASN A 1 359 ? -24.953 8.008 -1.94 1 89.44 359 ASN A CA 1
ATOM 2836 C C . ASN A 1 359 ? -24.516 8.461 -3.33 1 89.44 359 ASN A C 1
ATOM 2838 O O . ASN A 1 359 ? -23.484 9.117 -3.475 1 89.44 359 ASN A O 1
ATOM 2842 N N . TRP A 1 360 ? -25.281 7.961 -4.309 1 90.5 360 TRP A N 1
ATOM 2843 C CA . TRP A 1 360 ? -24.953 8.242 -5.699 1 90.5 360 TRP A CA 1
ATOM 2844 C C . TRP A 1 360 ? -25.406 9.648 -6.094 1 90.5 360 TRP A C 1
ATOM 2846 O O . TRP A 1 360 ? -25.234 10.055 -7.246 1 90.5 360 TRP A O 1
ATOM 2856 N N . ASP A 1 361 ? -25.875 10.438 -5.184 1 83.19 361 ASP A N 1
ATOM 2857 C CA . ASP A 1 361 ? -26.516 11.719 -5.48 1 83.19 361 ASP A CA 1
ATOM 2858 C C . ASP A 1 361 ? -25.5 12.711 -6.051 1 83.19 361 ASP A C 1
ATOM 2860 O O . ASP A 1 361 ? -25.828 13.516 -6.918 1 83.19 361 ASP A O 1
ATOM 2864 N N . GLN A 1 362 ? -24.344 12.594 -5.598 1 81.38 362 GLN A N 1
ATOM 2865 C CA . GLN A 1 362 ? -23.359 13.57 -6.027 1 81.38 362 GLN A CA 1
ATOM 2866 C C . GLN A 1 362 ? -22.625 13.094 -7.277 1 81.38 362 GLN A C 1
ATOM 2868 O O . GLN A 1 362 ? -21.875 13.852 -7.898 1 81.38 362 GLN A O 1
ATOM 2873 N N . SER A 1 363 ? -22.891 11.883 -7.66 1 83.88 363 SER A N 1
ATOM 2874 C CA . SER A 1 363 ? -22.234 11.383 -8.859 1 83.88 363 SER A CA 1
ATOM 2875 C C . SER A 1 363 ? -23.109 11.547 -10.094 1 83.88 363 SER A C 1
ATOM 2877 O O . SER A 1 363 ? -24.344 11.508 -9.992 1 83.88 363 SER A O 1
ATOM 2879 N N . THR A 1 364 ? -22.547 11.859 -11.203 1 83.69 364 THR A N 1
ATOM 2880 C CA . THR A 1 364 ? -23.25 12.016 -12.477 1 83.69 364 THR A CA 1
ATOM 2881 C C . THR A 1 364 ? -23.781 10.672 -12.969 1 83.69 364 THR A C 1
ATOM 2883 O O . THR A 1 364 ? -24.516 10.609 -13.953 1 83.69 364 THR A O 1
ATOM 2886 N N . PHE A 1 365 ? -23.516 9.641 -12.156 1 89 365 PHE A N 1
ATOM 2887 C CA . PHE A 1 365 ? -23.844 8.305 -12.656 1 89 365 PHE A CA 1
ATOM 2888 C C . PHE A 1 365 ? -25.094 7.762 -11.984 1 89 365 PHE A C 1
ATOM 2890 O O . PHE A 1 365 ? -25.516 6.641 -12.266 1 89 365 PHE A O 1
ATOM 2897 N N . GLN A 1 366 ? -25.703 8.508 -11.18 1 87.38 366 GLN A N 1
ATOM 2898 C CA . GLN A 1 366 ? -26.875 8.086 -10.43 1 87.38 366 GLN A CA 1
ATOM 2899 C C . GLN A 1 366 ? -27.984 7.598 -11.367 1 87.38 366 GLN A C 1
ATOM 2901 O O . GLN A 1 366 ? -28.656 6.617 -11.07 1 87.38 366 GLN A O 1
ATOM 2906 N N . GLN A 1 367 ? -28.078 8.219 -12.461 1 86.69 367 GLN A N 1
ATOM 2907 C CA . GLN A 1 367 ? -29.141 7.898 -13.398 1 86.69 367 GLN A CA 1
ATOM 2908 C C . GLN A 1 367 ? -28.969 6.492 -13.969 1 86.69 367 GLN A C 1
ATOM 2910 O O . GLN A 1 367 ? -29.953 5.836 -14.32 1 86.69 367 GLN A O 1
ATOM 2915 N N . TYR A 1 368 ? -27.766 6.078 -14.039 1 89.06 368 TYR A N 1
ATOM 2916 C CA . TYR A 1 368 ? -27.5 4.781 -14.648 1 89.06 368 TYR A CA 1
ATOM 2917 C C . TYR A 1 368 ? -27.562 3.668 -13.609 1 89.06 368 TYR A C 1
ATOM 2919 O O . TYR A 1 368 ? -28 2.557 -13.906 1 89.06 368 TYR A O 1
ATOM 2927 N N . VAL A 1 369 ? -27.141 3.906 -12.391 1 88.12 369 VAL A N 1
ATOM 2928 C CA . VAL A 1 369 ? -27 2.881 -11.359 1 88.12 369 VAL A CA 1
ATOM 2929 C C . VAL A 1 369 ? -28.344 2.631 -10.695 1 88.12 369 VAL A C 1
ATOM 2931 O O . VAL A 1 369 ? -28.688 1.492 -10.359 1 88.12 369 VAL A O 1
ATOM 2934 N N . GLY A 1 370 ? -29.141 3.611 -10.477 1 80 370 GLY A N 1
ATOM 2935 C CA . GLY A 1 370 ? -30.406 3.436 -9.773 1 80 370 GLY A CA 1
ATOM 2936 C C . GLY A 1 370 ? -30.234 2.92 -8.359 1 80 370 GLY A C 1
ATOM 2937 O O . GLY A 1 370 ? -29.516 3.518 -7.559 1 80 370 GLY A O 1
ATOM 2938 N N . SER A 1 371 ? -30.766 1.778 -8.039 1 79.81 371 SER A N 1
ATOM 2939 C CA . SER A 1 371 ? -30.688 1.151 -6.727 1 79.81 371 SER A CA 1
ATOM 2940 C C . SER A 1 371 ? -29.922 -0.166 -6.793 1 79.81 371 SER A C 1
ATOM 2942 O O . SER A 1 371 ? -30.016 -0.991 -5.883 1 79.81 371 SER A O 1
ATOM 2944 N N . SER A 1 372 ? -29.109 -0.325 -7.797 1 80.62 372 SER A N 1
ATOM 2945 C CA . SER A 1 372 ? -28.469 -1.607 -8.055 1 80.62 372 SER A CA 1
ATOM 2946 C C . SER A 1 372 ? -27.281 -1.829 -7.121 1 80.62 372 SER A C 1
ATOM 2948 O O . SER A 1 372 ? -27.031 -2.953 -6.684 1 80.62 372 SER A O 1
ATOM 2950 N N . PHE A 1 373 ? -26.625 -0.741 -6.867 1 89.31 373 PHE A N 1
ATOM 2951 C CA . PHE A 1 373 ? -25.406 -0.87 -6.066 1 89.31 373 PHE A CA 1
ATOM 2952 C C . PHE A 1 373 ? -25.391 0.159 -4.941 1 89.31 373 PHE A C 1
ATOM 2954 O O . PHE A 1 373 ? -25.844 1.292 -5.121 1 89.31 373 PHE A O 1
ATOM 2961 N N . THR A 1 374 ? -24.906 -0.335 -3.795 1 91.44 374 THR A N 1
ATOM 2962 C CA . THR A 1 374 ? -24.531 0.632 -2.77 1 91.44 374 THR A CA 1
ATOM 2963 C C . THR A 1 374 ? -23.312 1.429 -3.199 1 91.44 374 THR A C 1
ATOM 2965 O O . THR A 1 374 ? -22.391 0.882 -3.814 1 91.44 374 THR A O 1
ATOM 2968 N N . TYR A 1 375 ? -23.328 2.643 -2.885 1 92.25 375 TYR A N 1
ATOM 2969 C CA . TYR A 1 375 ? -22.266 3.512 -3.377 1 92.25 375 TYR A CA 1
ATOM 2970 C C . TYR A 1 375 ? -20.922 3.145 -2.746 1 92.25 375 TYR A C 1
ATOM 2972 O O . TYR A 1 375 ? -20.844 2.877 -1.544 1 92.25 375 TYR A O 1
ATOM 2980 N N . SER A 1 376 ? -19.938 3.078 -3.473 1 91.12 376 SER A N 1
ATOM 2981 C CA . SER A 1 376 ? -18.516 3.006 -3.123 1 91.12 376 SER A CA 1
ATOM 2982 C C . SER A 1 376 ? -17.656 3.678 -4.184 1 91.12 376 SER A C 1
ATOM 2984 O O . SER A 1 376 ? -17.969 3.631 -5.375 1 91.12 376 SER A O 1
ATOM 2986 N N . ALA A 1 377 ? -16.625 4.352 -3.729 1 90.44 377 ALA A N 1
ATOM 2987 C CA . ALA A 1 377 ? -15.758 5.047 -4.668 1 90.44 377 ALA A CA 1
ATOM 2988 C C . ALA A 1 377 ? -15.227 4.09 -5.73 1 90.44 377 ALA A C 1
ATOM 2990 O O . ALA A 1 377 ? -15.062 4.469 -6.891 1 90.44 377 ALA A O 1
ATOM 2991 N N . GLN A 1 378 ? -14.953 2.857 -5.387 1 90.44 378 GLN A N 1
ATOM 2992 C CA . GLN A 1 378 ? -14.422 1.868 -6.316 1 90.44 378 GLN A CA 1
ATOM 2993 C C . GLN A 1 378 ? -15.461 1.475 -7.355 1 90.44 378 GLN A C 1
ATOM 2995 O O . GLN A 1 378 ? -15.156 1.361 -8.547 1 90.44 378 GLN A O 1
ATOM 3000 N N . ARG A 1 379 ? -16.641 1.248 -6.914 1 92.06 379 ARG A N 1
ATOM 3001 C CA . ARG A 1 379 ? -17.719 0.925 -7.84 1 92.06 379 ARG A CA 1
ATOM 3002 C C . ARG A 1 379 ? -18 2.092 -8.781 1 92.06 379 ARG A C 1
ATOM 3004 O O . ARG A 1 379 ? -18.297 1.887 -9.969 1 92.06 379 ARG A O 1
ATOM 3011 N N . CYS A 1 380 ? -17.953 3.285 -8.211 1 91.94 380 CYS A N 1
ATOM 3012 C CA . CYS A 1 380 ? -18.141 4.48 -9.031 1 91.94 380 CYS A CA 1
ATOM 3013 C C . CYS A 1 380 ? -17.078 4.562 -10.125 1 91.94 380 CYS A C 1
ATOM 3015 O O . CYS A 1 380 ? -17.391 4.891 -11.273 1 91.94 380 CYS A O 1
ATOM 3017 N N . GLN A 1 381 ? -15.891 4.273 -9.789 1 91.62 381 GLN A N 1
ATOM 3018 C CA . GLN A 1 381 ? -14.805 4.297 -10.773 1 91.62 381 GLN A CA 1
ATOM 3019 C C . GLN A 1 381 ? -15.031 3.254 -11.859 1 91.62 381 GLN A C 1
ATOM 3021 O O . GLN A 1 381 ? -14.781 3.518 -13.039 1 91.62 381 GLN A O 1
ATOM 3026 N N . ARG A 1 382 ? -15.422 2.072 -11.523 1 92.12 382 ARG A N 1
ATOM 3027 C CA . ARG A 1 382 ? -15.688 1.005 -12.477 1 92.12 382 ARG A CA 1
ATOM 3028 C C . ARG A 1 382 ? -16.797 1.4 -13.453 1 92.12 382 ARG A C 1
ATOM 3030 O O . ARG A 1 382 ? -16.688 1.162 -14.656 1 92.12 382 ARG A O 1
ATOM 3037 N N . ILE A 1 383 ? -17.828 1.998 -12.891 1 93.75 383 ILE A N 1
ATOM 3038 C CA . ILE A 1 383 ? -18.953 2.426 -13.719 1 93.75 383 ILE A CA 1
ATOM 3039 C C . ILE A 1 383 ? -18.516 3.555 -14.641 1 93.75 383 ILE A C 1
ATOM 3041 O O . ILE A 1 383 ? -18.891 3.592 -15.812 1 93.75 383 ILE A O 1
ATOM 3045 N N . CYS A 1 384 ? -17.703 4.43 -14.086 1 93.12 384 CYS A N 1
ATOM 3046 C CA . CYS A 1 384 ? -17.172 5.512 -14.891 1 93.12 384 CYS A CA 1
ATOM 3047 C C . CYS A 1 384 ? -16.391 4.969 -16.078 1 93.12 384 CYS A C 1
ATOM 3049 O O . CYS A 1 384 ? -16.562 5.434 -17.203 1 93.12 384 CYS A O 1
ATOM 3051 N N . LEU A 1 385 ? -15.578 3.982 -15.875 1 93 385 LEU A N 1
ATOM 3052 C CA . LEU A 1 385 ? -14.789 3.385 -16.938 1 93 385 LEU A CA 1
ATOM 3053 C C . LEU A 1 385 ? -15.695 2.674 -17.953 1 93 385 LEU A C 1
ATOM 3055 O O . LEU A 1 385 ? -15.5 2.801 -19.156 1 93 385 LEU A O 1
ATOM 3059 N N . GLN A 1 386 ? -16.641 1.927 -17.422 1 95.12 386 GLN A N 1
ATOM 3060 C CA . GLN A 1 386 ? -17.578 1.249 -18.312 1 95.12 386 GLN A CA 1
ATOM 3061 C C . GLN A 1 386 ? -18.25 2.236 -19.266 1 95.12 386 GLN A C 1
ATOM 3063 O O . GLN A 1 386 ? -18.297 2.008 -20.484 1 95.12 386 GLN A O 1
ATOM 3068 N N . LEU A 1 387 ? -18.734 3.34 -18.734 1 95.12 387 LEU A N 1
ATOM 3069 C CA . LEU A 1 387 ? -19.438 4.336 -19.531 1 95.12 387 LEU A CA 1
ATOM 3070 C C . LEU A 1 387 ? -18.484 5.016 -20.5 1 95.12 387 LEU A C 1
ATOM 3072 O O . LEU A 1 387 ? -18.875 5.336 -21.641 1 95.12 387 LEU A O 1
ATOM 3076 N N . ALA A 1 388 ? -17.297 5.219 -20.062 1 94.56 388 ALA A N 1
ATOM 3077 C CA . ALA A 1 388 ? -16.328 5.848 -20.938 1 94.56 388 ALA A CA 1
ATOM 3078 C C . ALA A 1 388 ? -16.047 4.977 -22.172 1 94.56 388 ALA A C 1
ATOM 3080 O O . ALA A 1 388 ? -15.953 5.48 -23.281 1 94.56 388 ALA A O 1
ATOM 3081 N N . PHE A 1 389 ? -15.906 3.682 -21.969 1 96.44 389 PHE A N 1
ATOM 3082 C CA . PHE A 1 389 ? -15.688 2.766 -23.078 1 96.44 389 PHE A CA 1
ATOM 3083 C C . PHE A 1 389 ? -16.906 2.705 -23.984 1 96.44 389 PHE A C 1
ATOM 3085 O O . PHE A 1 389 ? -16.781 2.744 -25.203 1 96.44 389 PHE A O 1
ATOM 3092 N N . GLU A 1 390 ? -18.062 2.627 -23.406 1 96.81 390 GLU A N 1
ATOM 3093 C CA . GLU A 1 390 ? -19.297 2.537 -24.172 1 96.81 390 GLU A CA 1
ATOM 3094 C C . GLU A 1 390 ? -19.531 3.791 -25.016 1 96.81 390 GLU A C 1
ATOM 3096 O O . GLU A 1 390 ? -19.906 3.703 -26.172 1 96.81 390 GLU A O 1
ATOM 3101 N N . ASP A 1 391 ? -19.25 4.91 -24.422 1 94.94 391 ASP A N 1
ATOM 3102 C CA . ASP A 1 391 ? -19.484 6.184 -25.078 1 94.94 391 ASP A CA 1
ATOM 3103 C C . ASP A 1 391 ? -18.5 6.398 -26.234 1 94.94 391 ASP A C 1
ATOM 3105 O O . ASP A 1 391 ? -18.859 6.922 -27.281 1 94.94 391 ASP A O 1
ATOM 3109 N N . SER A 1 392 ? -17.281 5.953 -26.031 1 95.31 392 SER A N 1
ATOM 3110 C CA . SER A 1 392 ? -16.25 6.25 -27.016 1 95.31 392 SER A CA 1
ATOM 3111 C C . SER A 1 392 ? -16.141 5.145 -28.062 1 95.31 392 SER A C 1
ATOM 3113 O O . SER A 1 392 ? -15.883 5.414 -29.234 1 95.31 392 SER A O 1
ATOM 3115 N N . CYS A 1 393 ? -16.328 3.891 -27.672 1 96.31 393 CYS A N 1
ATOM 3116 C CA . CYS A 1 393 ? -16.016 2.771 -28.562 1 96.31 393 CYS A CA 1
ATOM 3117 C C . CYS A 1 393 ? -17.281 2.014 -28.938 1 96.31 393 CYS A C 1
ATOM 3119 O O . CYS A 1 393 ? -17.25 1.103 -29.766 1 96.31 393 CYS A O 1
ATOM 3121 N N . ASP A 1 394 ? -18.406 2.256 -28.391 1 96.25 394 ASP A N 1
ATOM 3122 C CA . ASP A 1 394 ? -19.688 1.588 -28.625 1 96.25 394 ASP A CA 1
ATOM 3123 C C . ASP A 1 394 ? -19.625 0.122 -28.203 1 96.25 394 ASP A C 1
ATOM 3125 O O . ASP A 1 394 ? -20.219 -0.742 -28.859 1 96.25 394 ASP A O 1
ATOM 3129 N N . CYS A 1 395 ? -18.797 -0.17 -27.344 1 96.25 395 CYS A N 1
ATOM 3130 C CA . CYS A 1 395 ? -18.641 -1.467 -26.703 1 96.25 395 CYS A CA 1
ATOM 3131 C C . CYS A 1 395 ? -18.141 -1.304 -25.266 1 96.25 395 CYS A C 1
ATOM 3133 O O . CYS A 1 395 ? -17.672 -0.232 -24.891 1 96.25 395 CYS A O 1
ATOM 3135 N N . ALA A 1 396 ? -18.375 -2.352 -24.5 1 95.38 396 ALA A N 1
ATOM 3136 C CA . ALA A 1 396 ? -17.938 -2.307 -23.109 1 95.38 396 ALA A CA 1
ATOM 3137 C C . ALA A 1 396 ? -16.703 -3.188 -22.875 1 95.38 396 ALA A C 1
ATOM 3139 O O . ALA A 1 396 ? -16.594 -4.27 -23.469 1 95.38 396 ALA A O 1
ATOM 3140 N N . HIS A 1 397 ? -15.812 -2.656 -22.109 1 94.5 397 HIS A N 1
ATOM 3141 C CA . HIS A 1 397 ? -14.695 -3.512 -21.703 1 94.5 397 HIS A CA 1
ATOM 3142 C C . HIS A 1 397 ? -15.195 -4.789 -21.031 1 94.5 397 HIS A C 1
ATOM 3144 O O . HIS A 1 397 ? -16.031 -4.734 -20.125 1 94.5 397 HIS A O 1
ATOM 3150 N N . PRO A 1 398 ? -14.672 -5.926 -21.406 1 93.81 398 PRO A N 1
ATOM 3151 C CA . PRO A 1 398 ? -15.227 -7.188 -20.922 1 93.81 398 PRO A CA 1
ATOM 3152 C C . PRO A 1 398 ? -15.086 -7.348 -19.406 1 93.81 398 PRO A C 1
ATOM 3154 O O . PRO A 1 398 ? -15.891 -8.039 -18.781 1 93.81 398 PRO A O 1
ATOM 3157 N N . ALA A 1 399 ? -14.148 -6.789 -18.766 1 91.62 399 ALA A N 1
ATOM 3158 C CA . ALA A 1 399 ? -13.961 -6.898 -17.312 1 91.62 399 ALA A CA 1
ATOM 3159 C C . ALA A 1 399 ? -14.797 -5.859 -16.578 1 91.62 399 ALA A C 1
ATOM 3161 O O . ALA A 1 399 ? -15 -5.969 -15.367 1 91.62 399 ALA A O 1
ATOM 3162 N N . TYR A 1 400 ? -15.289 -4.84 -17.328 1 92 400 TYR A N 1
ATOM 3163 C CA . TYR A 1 400 ? -16.031 -3.746 -16.719 1 92 400 TYR A CA 1
ATOM 3164 C C . TYR A 1 400 ? -17.438 -3.666 -17.297 1 92 400 TYR A C 1
ATOM 3166 O O . TYR A 1 400 ? -17.781 -2.707 -17.984 1 92 400 TYR A O 1
ATOM 3174 N N . MET A 1 401 ? -18.203 -4.664 -17.016 1 92.81 401 MET A N 1
ATOM 3175 C CA . MET A 1 401 ? -19.594 -4.727 -17.422 1 92.81 401 MET A CA 1
ATOM 3176 C C . MET A 1 401 ? -20.516 -4.891 -16.219 1 92.81 401 MET A C 1
ATOM 3178 O O . MET A 1 401 ? -21.312 -5.828 -16.156 1 92.81 401 MET A O 1
ATOM 3182 N N . ASP A 1 402 ? -20.438 -3.945 -15.344 1 90.5 402 ASP A N 1
ATOM 3183 C CA . ASP A 1 402 ? -21.203 -4.012 -14.102 1 90.5 402 ASP A CA 1
ATOM 3184 C C . ASP A 1 402 ? -22.672 -3.668 -14.344 1 90.5 402 ASP A C 1
ATOM 3186 O O . ASP A 1 402 ? -23.562 -4.301 -13.773 1 90.5 402 ASP A O 1
ATOM 3190 N N . LEU A 1 403 ? -22.875 -2.666 -15.203 1 91.69 403 LEU A N 1
ATOM 3191 C CA . LEU A 1 403 ? -24.234 -2.277 -15.57 1 91.69 403 LEU A CA 1
ATOM 3192 C C . LEU A 1 403 ? -24.672 -2.982 -16.844 1 91.69 403 LEU A C 1
ATOM 3194 O O . LEU A 1 403 ? -23.891 -3.09 -17.797 1 91.69 403 LEU A O 1
ATOM 3198 N N . GLN A 1 404 ? -25.891 -3.439 -16.797 1 88.75 404 GLN A N 1
ATOM 3199 C CA . GLN A 1 404 ? -26.453 -4.055 -18 1 88.75 404 GLN A CA 1
ATOM 3200 C C . GLN A 1 404 ? -27.109 -3.014 -18.891 1 88.75 404 GLN A C 1
ATOM 3202 O O . GLN A 1 404 ? -28.312 -2.762 -18.781 1 88.75 404 GLN A O 1
ATOM 3207 N N . ARG A 1 405 ? -26.344 -2.482 -19.828 1 90.38 405 ARG A N 1
ATOM 3208 C CA . ARG A 1 405 ? -26.844 -1.415 -20.688 1 90.38 405 ARG A CA 1
ATOM 3209 C C . ARG A 1 405 ? -27.031 -1.898 -22.109 1 90.38 405 ARG A C 1
ATOM 3211 O O . ARG A 1 405 ? -27.422 -1.13 -22.984 1 90.38 405 ARG A O 1
ATOM 3218 N N . GLY A 1 406 ? -26.672 -3.105 -22.359 1 90.81 406 GLY A N 1
ATOM 3219 C CA . GLY A 1 406 ? -26.953 -3.717 -23.656 1 90.81 406 GLY A CA 1
ATOM 3220 C C . GLY A 1 406 ? -25.812 -3.545 -24.641 1 90.81 406 GLY A C 1
ATOM 3221 O O . GLY A 1 406 ? -25.969 -3.859 -25.828 1 90.81 406 GLY A O 1
ATOM 3222 N N . TYR A 1 407 ? -24.703 -3.047 -24.297 1 95.19 407 TYR A N 1
ATOM 3223 C CA . TYR A 1 407 ? -23.547 -2.93 -25.172 1 95.19 407 TYR A CA 1
ATOM 3224 C C . TYR A 1 407 ? -22.797 -4.254 -25.266 1 95.19 407 TYR A C 1
ATOM 3226 O O . TYR A 1 407 ? -22.672 -4.973 -24.266 1 95.19 407 TYR A O 1
ATOM 3234 N N . PRO A 1 408 ? -22.312 -4.586 -26.406 1 95.06 408 PRO A N 1
ATOM 3235 C CA . PRO A 1 408 ? -21.5 -5.805 -26.531 1 95.06 408 PRO A CA 1
ATOM 3236 C C . PRO A 1 408 ? -20.109 -5.645 -25.938 1 95.06 408 PRO A C 1
ATOM 3238 O O . PRO A 1 408 ? -19.609 -4.523 -25.797 1 95.06 408 PRO A O 1
ATOM 3241 N N . PRO A 1 409 ? -19.531 -6.75 -25.562 1 96.06 409 PRO A N 1
ATOM 3242 C CA . PRO A 1 409 ? -18.141 -6.672 -25.094 1 96.06 409 PRO A CA 1
ATOM 3243 C C . PRO A 1 409 ? -17.172 -6.324 -26.219 1 96.06 409 PRO A C 1
ATOM 3245 O O . PRO A 1 409 ? -17.312 -6.805 -27.344 1 96.06 409 PRO A O 1
ATOM 3248 N N . CYS A 1 410 ? -16.172 -5.5 -25.859 1 95.5 410 CYS A N 1
ATOM 3249 C CA . CYS A 1 410 ? -15.141 -5.125 -26.812 1 95.5 410 CYS A CA 1
ATOM 3250 C C . CYS A 1 410 ? -14.188 -6.289 -27.078 1 95.5 410 CYS A C 1
ATOM 3252 O O . CYS A 1 410 ? -13.859 -7.043 -26.156 1 95.5 410 CYS A O 1
ATOM 3254 N N . ASN A 1 411 ? -13.797 -6.496 -28.297 1 94.81 411 ASN A N 1
ATOM 3255 C CA . ASN A 1 411 ? -12.672 -7.367 -28.625 1 94.81 411 ASN A CA 1
ATOM 3256 C C . ASN A 1 411 ? -11.344 -6.629 -28.531 1 94.81 411 ASN A C 1
ATOM 3258 O O . ASN A 1 411 ? -10.945 -5.941 -29.469 1 94.81 411 ASN A O 1
ATOM 3262 N N . LEU A 1 412 ? -10.656 -6.918 -27.531 1 94.19 412 LEU A N 1
ATOM 3263 C CA . LEU A 1 412 ? -9.453 -6.145 -27.234 1 94.19 412 LEU A CA 1
ATOM 3264 C C . LEU A 1 412 ? -8.211 -6.863 -27.734 1 94.19 412 LEU A C 1
ATOM 3266 O O . LEU A 1 412 ? -7.105 -6.621 -27.25 1 94.19 412 LEU A O 1
ATOM 3270 N N . THR A 1 413 ? -8.352 -7.762 -28.641 1 93 413 THR A N 1
ATOM 3271 C CA . THR A 1 413 ? -7.207 -8.398 -29.281 1 93 413 THR A CA 1
ATOM 3272 C C . THR A 1 413 ? -6.414 -7.391 -30.094 1 93 413 THR A C 1
ATOM 3274 O O . THR A 1 413 ? -6.988 -6.457 -30.672 1 93 413 THR A O 1
ATOM 3277 N N . SER A 1 414 ? -5.156 -7.688 -30.172 1 90.75 414 SER A N 1
ATOM 3278 C CA . SER A 1 414 ? -4.273 -6.742 -30.844 1 90.75 414 SER A CA 1
ATOM 3279 C C . SER A 1 414 ? -4.688 -6.535 -32.312 1 90.75 414 SER A C 1
ATOM 3281 O O . SER A 1 414 ? -5.031 -7.496 -33 1 90.75 414 SER A O 1
ATOM 3283 N N . GLY A 1 415 ? -4.703 -5.273 -32.75 1 86.88 415 GLY A N 1
ATOM 3284 C CA . GLY A 1 415 ? -4.941 -4.961 -34.156 1 86.88 415 GLY A CA 1
ATOM 3285 C C . GLY A 1 415 ? -6.395 -4.652 -34.469 1 86.88 415 GLY A C 1
ATOM 3286 O O . GLY A 1 415 ? -6.719 -4.145 -35.531 1 86.88 415 GLY A O 1
ATOM 3287 N N . THR A 1 416 ? -7.277 -4.926 -33.531 1 91.25 416 THR A N 1
ATOM 3288 C CA . THR A 1 416 ? -8.688 -4.629 -33.781 1 91.25 416 THR A CA 1
ATOM 3289 C C . THR A 1 416 ? -8.969 -3.148 -33.531 1 91.25 416 THR A C 1
ATOM 3291 O O . THR A 1 416 ? -8.219 -2.471 -32.812 1 91.25 416 THR A O 1
ATOM 3294 N N . ILE A 1 417 ? -10.016 -2.746 -34.125 1 92 417 ILE A N 1
ATOM 3295 C CA . ILE A 1 417 ? -10.414 -1.351 -33.969 1 92 417 ILE A CA 1
ATOM 3296 C C . ILE A 1 417 ? -10.844 -1.085 -32.531 1 92 417 ILE A C 1
ATOM 3298 O O . ILE A 1 417 ? -10.586 -0.006 -31.984 1 92 417 ILE A O 1
ATOM 3302 N N . GLU A 1 418 ? -11.484 -2.004 -31.984 1 94.44 418 GLU A N 1
ATOM 3303 C CA . GLU A 1 418 ? -11.945 -1.863 -30.609 1 94.44 418 GLU A CA 1
ATOM 3304 C C . GLU A 1 418 ? -10.773 -1.764 -29.641 1 94.44 418 GLU A C 1
ATOM 3306 O O . GLU A 1 418 ? -10.828 -1.021 -28.656 1 94.44 418 GLU A O 1
ATOM 3311 N N . SER A 1 419 ? -9.773 -2.51 -29.906 1 93.69 419 SER A N 1
ATOM 3312 C CA . SER A 1 419 ? -8.594 -2.461 -29.047 1 93.69 419 SER A CA 1
ATOM 3313 C C . SER A 1 419 ? -7.902 -1.103 -29.141 1 93.69 419 SER A C 1
ATOM 3315 O O . SER A 1 419 ? -7.418 -0.581 -28.141 1 93.69 419 SER A O 1
ATOM 3317 N N . ILE A 1 420 ? -7.836 -0.551 -30.312 1 92.94 420 ILE A N 1
ATOM 3318 C CA . ILE A 1 420 ? -7.234 0.764 -30.5 1 92.94 420 ILE A CA 1
ATOM 3319 C C . ILE A 1 420 ? -8.07 1.823 -29.781 1 92.94 420 ILE A C 1
ATOM 3321 O O . ILE A 1 420 ? -7.523 2.695 -29.094 1 92.94 420 ILE A O 1
ATOM 3325 N N . CYS A 1 421 ? -9.328 1.684 -29.922 1 94.56 421 CYS A N 1
ATOM 3326 C CA . CYS A 1 421 ? -10.227 2.623 -29.25 1 94.56 421 CYS A CA 1
ATOM 3327 C C . CYS A 1 421 ? -10.078 2.535 -27.734 1 94.56 421 CYS A C 1
ATOM 3329 O O . CYS A 1 421 ? -10.008 3.559 -27.062 1 94.56 421 CYS A O 1
ATOM 3331 N N . ALA A 1 422 ? -10.094 1.349 -27.25 1 93.56 422 ALA A N 1
ATOM 3332 C CA . ALA A 1 422 ? -9.969 1.148 -25.797 1 93.56 422 ALA A CA 1
ATOM 3333 C C . ALA A 1 422 ? -8.664 1.755 -25.281 1 93.56 422 ALA A C 1
ATOM 3335 O O . ALA A 1 422 ? -8.641 2.334 -24.188 1 93.56 422 ALA A O 1
ATOM 3336 N N . ARG A 1 423 ? -7.648 1.609 -26 1 91.62 423 ARG A N 1
ATOM 3337 C CA . ARG A 1 423 ? -6.363 2.176 -25.594 1 91.62 423 ARG A CA 1
ATOM 3338 C C . ARG A 1 423 ? -6.414 3.699 -25.594 1 91.62 423 ARG A C 1
ATOM 3340 O O . ARG A 1 423 ? -5.777 4.344 -24.766 1 91.62 423 ARG A O 1
ATOM 3347 N N . GLN A 1 424 ? -7.102 4.199 -26.516 1 93.06 424 GLN A N 1
ATOM 3348 C CA . GLN A 1 424 ? -7.246 5.652 -26.562 1 93.06 424 GLN A CA 1
ATOM 3349 C C . GLN A 1 424 ? -8.023 6.168 -25.359 1 93.06 424 GLN A C 1
ATOM 3351 O O . GLN A 1 424 ? -7.699 7.223 -24.812 1 93.06 424 GLN A O 1
ATOM 3356 N N . VAL A 1 425 ? -9.039 5.441 -25.047 1 94.31 425 VAL A N 1
ATOM 3357 C CA . VAL A 1 425 ? -9.812 5.824 -23.875 1 94.31 425 VAL A CA 1
ATOM 3358 C C . VAL A 1 425 ? -8.938 5.758 -22.625 1 94.31 425 VAL A C 1
ATOM 3360 O O . VAL A 1 425 ? -8.953 6.672 -21.797 1 94.31 425 VAL A O 1
ATOM 3363 N N . ALA A 1 426 ? -8.203 4.699 -22.484 1 91.5 426 ALA A N 1
ATOM 3364 C CA . ALA A 1 426 ? -7.297 4.559 -21.344 1 91.5 426 ALA A CA 1
ATOM 3365 C C . ALA A 1 426 ? -6.27 5.688 -21.312 1 91.5 426 ALA A C 1
ATOM 3367 O O . ALA A 1 426 ? -5.938 6.207 -20.25 1 91.5 426 ALA A O 1
ATOM 3368 N N . ALA A 1 427 ? -5.793 6.086 -22.469 1 91.06 427 ALA A N 1
ATOM 3369 C CA . ALA A 1 427 ? -4.809 7.156 -22.578 1 91.06 427 ALA A CA 1
ATOM 3370 C C . ALA A 1 427 ? -5.406 8.5 -22.156 1 91.06 427 ALA A C 1
ATOM 3372 O O . ALA A 1 427 ? -4.715 9.344 -21.594 1 91.06 427 ALA A O 1
ATOM 3373 N N . SER A 1 428 ? -6.645 8.625 -22.422 1 93.5 428 SER A N 1
ATOM 3374 C CA . SER A 1 428 ? -7.309 9.859 -22.031 1 93.5 428 SER A CA 1
ATOM 3375 C C . SER A 1 428 ? -7.395 9.992 -20.516 1 93.5 428 SER A C 1
ATOM 3377 O O . SER A 1 428 ? -7.32 11.102 -19.984 1 93.5 428 SER A O 1
ATOM 3379 N N . PHE A 1 429 ? -7.555 8.914 -19.875 1 91.31 429 PHE A N 1
ATOM 3380 C CA . PHE A 1 429 ? -7.555 8.953 -18.422 1 91.31 429 PHE A CA 1
ATOM 3381 C C . PHE A 1 429 ? -6.141 9.141 -17.875 1 91.31 429 PHE A C 1
ATOM 3383 O O . PHE A 1 429 ? -5.941 9.82 -16.875 1 91.31 429 PHE A O 1
ATOM 3390 N N . GLU A 1 430 ? -5.207 8.547 -18.547 1 90.19 430 GLU A N 1
ATOM 3391 C CA . GLU A 1 430 ? -3.809 8.664 -18.141 1 90.19 430 GLU A CA 1
ATOM 3392 C C . GLU A 1 430 ? -3.326 10.109 -18.219 1 90.19 430 GLU A C 1
ATOM 3394 O O . GLU A 1 430 ? -2.594 10.578 -17.344 1 90.19 430 GLU A O 1
ATOM 3399 N N . SER A 1 431 ? -3.729 10.789 -19.266 1 90.56 431 SER A N 1
ATOM 3400 C CA . SER A 1 431 ? -3.324 12.172 -19.469 1 90.56 431 SER A CA 1
ATOM 3401 C C . SER A 1 431 ? -4.207 13.133 -18.688 1 90.56 431 SER A C 1
ATOM 3403 O O . SER A 1 431 ? -4 14.352 -18.719 1 90.56 431 SER A O 1
ATOM 3405 N N . ARG A 1 432 ? -5.262 12.703 -18.047 1 87.12 432 ARG A N 1
ATOM 3406 C CA . ARG A 1 432 ? -6.184 13.477 -17.234 1 87.12 432 ARG A CA 1
ATOM 3407 C C . ARG A 1 432 ? -7.09 14.344 -18.094 1 87.12 432 ARG A C 1
ATOM 3409 O O . ARG A 1 432 ? -7.578 15.383 -17.641 1 87.12 432 ARG A O 1
ATOM 3416 N N . ALA A 1 433 ? -7.172 13.945 -19.281 1 87.62 433 ALA A N 1
ATOM 3417 C CA . ALA A 1 433 ? -8.172 14.594 -20.125 1 87.62 433 ALA A CA 1
ATOM 3418 C C . ALA A 1 433 ? -9.586 14.211 -19.703 1 87.62 433 ALA A C 1
ATOM 3420 O O . ALA A 1 433 ? -10.508 15.023 -19.797 1 87.62 433 ALA A O 1
ATOM 3421 N N . LYS A 1 434 ? -9.719 13.008 -19.297 1 88.44 434 LYS A N 1
ATOM 3422 C CA . LYS A 1 434 ? -10.953 12.516 -18.688 1 88.44 434 LYS A CA 1
ATOM 3423 C C . LYS A 1 434 ? -10.727 12.156 -17.219 1 88.44 434 LYS A C 1
ATOM 3425 O O . LYS A 1 434 ? -9.672 11.609 -16.859 1 88.44 434 LYS A O 1
ATOM 3430 N N . ILE A 1 435 ? -11.648 12.586 -16.422 1 87.31 435 ILE A N 1
ATOM 3431 C CA . ILE A 1 435 ? -11.555 12.281 -14.992 1 87.31 435 ILE A CA 1
ATOM 3432 C C . ILE A 1 435 ? -12.898 11.766 -14.484 1 87.31 435 ILE A C 1
ATOM 3434 O O . ILE A 1 435 ? -13.953 12.289 -14.859 1 87.31 435 ILE A O 1
ATOM 3438 N N . CYS A 1 436 ? -12.75 10.703 -13.734 1 87.75 436 CYS A N 1
ATOM 3439 C CA . CYS A 1 436 ? -13.969 10.188 -13.109 1 87.75 436 CYS A CA 1
ATOM 3440 C C . CYS A 1 436 ? -14.359 11.039 -11.906 1 87.75 436 CYS A C 1
ATOM 3442 O O . CYS A 1 436 ? -13.516 11.375 -11.07 1 87.75 436 CYS A O 1
ATOM 3444 N N . SER A 1 437 ? -15.562 11.477 -11.836 1 85.12 437 SER A N 1
ATOM 3445 C CA . SER A 1 437 ? -16.078 12.266 -10.719 1 85.12 437 SER A CA 1
ATOM 3446 C C . SER A 1 437 ? -16.547 11.367 -9.586 1 85.12 437 SER A C 1
ATOM 3448 O O . SER A 1 437 ? -17.766 11.234 -9.359 1 85.12 437 SER A O 1
ATOM 3450 N N . CYS A 1 438 ? -15.664 10.672 -9.016 1 89.44 438 CYS A N 1
ATOM 3451 C CA . CYS A 1 438 ? -16.016 9.781 -7.918 1 89.44 438 CYS A CA 1
ATOM 3452 C C . CYS A 1 438 ? -15.438 10.289 -6.602 1 89.44 438 CYS A C 1
ATOM 3454 O O . CYS A 1 438 ? -14.219 10.32 -6.418 1 89.44 438 CYS A O 1
ATOM 3456 N N . ASN A 1 439 ? -16.359 10.68 -5.695 1 90.25 439 ASN A N 1
ATOM 3457 C CA . ASN A 1 439 ? -15.945 11.117 -4.367 1 90.25 439 ASN A CA 1
ATOM 3458 C C . ASN A 1 439 ? -15.773 9.938 -3.416 1 90.25 439 ASN A C 1
ATOM 3460 O O . ASN A 1 439 ? -16.328 8.859 -3.646 1 90.25 439 ASN A O 1
ATOM 3464 N N . MET A 1 440 ? -15.055 10.188 -2.361 1 90.75 440 MET A N 1
ATOM 3465 C CA . MET A 1 440 ? -14.836 9.125 -1.383 1 90.75 440 MET A CA 1
ATOM 3466 C C . MET A 1 440 ? -16.109 8.859 -0.577 1 90.75 440 MET A C 1
ATOM 3468 O O . MET A 1 440 ? -16.969 9.734 -0.474 1 90.75 440 MET A O 1
ATOM 3472 N N . ASP A 1 441 ? -16.109 7.668 -0.016 1 92.12 441 ASP A N 1
ATOM 3473 C CA . ASP A 1 441 ? -17.219 7.309 0.861 1 92.12 441 ASP A CA 1
ATOM 3474 C C . ASP A 1 441 ? -17.109 8.031 2.203 1 92.12 441 ASP A C 1
ATOM 3476 O O . ASP A 1 441 ? -16.031 8.117 2.781 1 92.12 441 ASP A O 1
ATOM 3480 N N . CYS A 1 442 ? -18.266 8.547 2.686 1 92.88 442 CYS A N 1
ATOM 3481 C CA . CYS A 1 442 ? -18.25 9.211 3.984 1 92.88 442 CYS A CA 1
ATOM 3482 C C . CYS A 1 442 ? -18.109 8.195 5.113 1 92.88 442 CYS A C 1
ATOM 3484 O O . CYS A 1 442 ? -17.562 8.5 6.168 1 92.88 442 CYS A O 1
ATOM 3486 N N . ARG A 1 443 ? -18.719 7.074 4.859 1 93.38 443 ARG A N 1
ATOM 3487 C CA . ARG A 1 443 ? -18.531 5.965 5.793 1 93.38 443 ARG A CA 1
ATOM 3488 C C . ARG A 1 443 ? -18.062 4.711 5.066 1 93.38 443 ARG A C 1
ATOM 3490 O O . ARG A 1 443 ? -18.688 4.27 4.102 1 93.38 443 ARG A O 1
ATOM 3497 N N . GLU A 1 444 ? -17 4.199 5.559 1 92.69 444 GLU A N 1
ATOM 3498 C CA . GLU A 1 444 ? -16.422 3.025 4.918 1 92.69 444 GLU A CA 1
ATOM 3499 C C . GLU A 1 444 ? -15.914 2.025 5.953 1 92.69 444 GLU A C 1
ATOM 3501 O O . GLU A 1 444 ? -15.289 2.412 6.945 1 92.69 444 GLU A O 1
ATOM 3506 N N . ILE A 1 445 ? -16.266 0.791 5.723 1 94.5 445 ILE A N 1
ATOM 3507 C CA . ILE A 1 445 ? -15.758 -0.292 6.555 1 94.5 445 ILE A CA 1
ATOM 3508 C C . ILE A 1 445 ? -14.867 -1.208 5.719 1 94.5 445 ILE A C 1
ATOM 3510 O O . ILE A 1 445 ? -15.289 -1.705 4.668 1 94.5 445 ILE A O 1
ATOM 3514 N N . THR A 1 446 ? -13.664 -1.384 6.121 1 93.19 446 THR A N 1
ATOM 3515 C CA . THR A 1 446 ? -12.719 -2.271 5.457 1 93.19 446 THR A CA 1
ATOM 3516 C C . THR A 1 446 ? -12.086 -3.238 6.453 1 93.19 446 THR A C 1
ATOM 3518 O O . THR A 1 446 ? -12.273 -3.1 7.664 1 93.19 446 THR A O 1
ATOM 3521 N N . TYR A 1 447 ? -11.367 -4.223 5.91 1 95.56 447 TYR A N 1
ATOM 3522 C CA . TYR A 1 447 ? -10.742 -5.238 6.75 1 95.56 447 TYR A CA 1
ATOM 3523 C C . TYR A 1 447 ? -9.273 -5.414 6.398 1 95.56 447 TYR A C 1
ATOM 3525 O O . TYR A 1 447 ? -8.938 -5.723 5.25 1 95.56 447 TYR A O 1
ATOM 3533 N N . GLU A 1 448 ? -8.453 -5.172 7.328 1 93.88 448 GLU A N 1
ATOM 3534 C CA . GLU A 1 448 ? -7.043 -5.512 7.164 1 93.88 448 GLU A CA 1
ATOM 3535 C C . GLU A 1 448 ? -6.805 -7.004 7.375 1 93.88 448 GLU A C 1
ATOM 3537 O O . GLU A 1 448 ? -7.32 -7.59 8.328 1 93.88 448 GLU A O 1
ATOM 3542 N N . THR A 1 449 ? -6.031 -7.562 6.527 1 95.19 449 THR A N 1
ATOM 3543 C CA . THR A 1 449 ? -5.887 -9.016 6.559 1 95.19 449 THR A CA 1
ATOM 3544 C C . THR A 1 449 ? -4.449 -9.406 6.879 1 95.19 449 THR A C 1
ATOM 3546 O O . THR A 1 449 ? -3.508 -8.727 6.469 1 95.19 449 THR A O 1
ATOM 3549 N N . THR A 1 450 ? -4.277 -10.422 7.652 1 94.75 450 THR A N 1
ATOM 3550 C CA . THR A 1 450 ? -3.029 -11.141 7.867 1 94.75 450 THR A CA 1
ATOM 3551 C C . THR A 1 450 ? -3.137 -12.57 7.348 1 94.75 450 THR A C 1
ATOM 3553 O O . THR A 1 450 ? -3.955 -13.359 7.832 1 94.75 450 THR A O 1
ATOM 3556 N N . ILE A 1 451 ? -2.318 -12.883 6.391 1 95.38 451 ILE A N 1
ATOM 3557 C CA . ILE A 1 451 ? -2.449 -14.156 5.684 1 95.38 451 ILE A CA 1
ATOM 3558 C C . ILE A 1 451 ? -1.307 -15.086 6.082 1 95.38 451 ILE A C 1
ATOM 3560 O O . ILE A 1 451 ? -0.145 -14.672 6.113 1 95.38 451 ILE A O 1
ATOM 3564 N N . SER A 1 452 ? -1.634 -16.281 6.438 1 94.31 452 SER A N 1
ATOM 3565 C CA . SER A 1 452 ? -0.666 -17.328 6.727 1 94.31 452 SER A CA 1
ATOM 3566 C C . SER A 1 452 ? -1.129 -18.672 6.172 1 94.31 452 SER A C 1
ATOM 3568 O O . SER A 1 452 ? -2.318 -18.875 5.918 1 94.31 452 SER A O 1
ATOM 3570 N N . THR A 1 453 ? -0.203 -19.578 5.867 1 94.75 453 THR A N 1
ATOM 3571 C CA . THR A 1 453 ? -0.568 -20.828 5.219 1 94.75 453 THR A CA 1
ATOM 3572 C C . THR A 1 453 ? 0.069 -22.016 5.934 1 94.75 453 THR A C 1
ATOM 3574 O O . THR A 1 453 ? 1.107 -21.875 6.582 1 94.75 453 THR A O 1
ATOM 3577 N N . ALA A 1 454 ? -0.654 -23.156 5.883 1 93.88 454 ALA A N 1
ATOM 3578 C CA . ALA A 1 454 ? -0.188 -24.469 6.312 1 93.88 454 ALA A CA 1
ATOM 3579 C C . ALA A 1 454 ? -0.527 -25.531 5.281 1 93.88 454 ALA A C 1
ATOM 3581 O O . ALA A 1 454 ? -1.357 -25.312 4.395 1 93.88 454 ALA A O 1
ATOM 3582 N N . SER A 1 455 ? 0.164 -26.641 5.277 1 93.75 455 SER A N 1
ATOM 3583 C CA . SER A 1 455 ? -0.145 -27.734 4.355 1 93.75 455 SER A CA 1
ATOM 3584 C C . SER A 1 455 ? -1.402 -28.484 4.781 1 93.75 455 SER A C 1
ATOM 3586 O O . SER A 1 455 ? -1.612 -28.719 5.973 1 93.75 455 SER A O 1
ATOM 3588 N N . TRP A 1 456 ? -2.248 -28.734 3.865 1 94.19 456 TRP A N 1
ATOM 3589 C CA . TRP A 1 456 ? -3.486 -29.469 4.082 1 94.19 456 TRP A CA 1
ATOM 3590 C C . TRP A 1 456 ? -4.031 -30.016 2.768 1 94.19 456 TRP A C 1
ATOM 3592 O O . TRP A 1 456 ? -4.031 -29.328 1.75 1 94.19 456 TRP A O 1
ATOM 3602 N N . PRO A 1 457 ? -4.59 -31.234 2.699 1 93.31 457 PRO A N 1
ATOM 3603 C CA . PRO A 1 457 ? -4.527 -32.25 3.76 1 93.31 457 PRO A CA 1
ATOM 3604 C C . PRO A 1 457 ? -3.135 -32.844 3.916 1 93.31 457 PRO A C 1
ATOM 3606 O O . PRO A 1 457 ? -2.326 -32.812 2.984 1 93.31 457 PRO A O 1
ATOM 3609 N N . THR A 1 458 ? -2.904 -33.406 5.051 1 90.88 458 THR A N 1
ATOM 3610 C CA . THR A 1 458 ? -1.617 -34.031 5.297 1 90.88 458 THR A CA 1
ATOM 3611 C C . THR A 1 458 ? -1.579 -35.438 4.672 1 90.88 458 THR A C 1
ATOM 3613 O O . THR A 1 458 ? -2.617 -35.969 4.285 1 90.88 458 THR A O 1
ATOM 3616 N N . ASP A 1 459 ? -0.319 -35.969 4.582 1 86.75 459 ASP A N 1
ATOM 3617 C CA . ASP A 1 459 ? -0.14 -37.312 3.996 1 86.75 459 ASP A CA 1
ATOM 3618 C C . ASP A 1 459 ? -0.896 -38.375 4.793 1 86.75 459 ASP A C 1
ATOM 3620 O O . ASP A 1 459 ? -1.372 -39.344 4.227 1 86.75 459 ASP A O 1
ATOM 3624 N N . SER A 1 460 ? -1.044 -38.094 6.043 1 85.06 460 SER A N 1
ATOM 3625 C CA . SER A 1 460 ? -1.695 -39.094 6.895 1 85.06 460 SER A CA 1
ATOM 3626 C C . SER A 1 460 ? -3.207 -38.875 6.914 1 85.06 460 SER A C 1
ATOM 3628 O O . SER A 1 460 ? -3.957 -39.812 7.211 1 85.06 460 SER A O 1
ATOM 3630 N N . ASP A 1 461 ? -3.68 -37.75 6.535 1 88.56 461 ASP A N 1
ATOM 3631 C CA . ASP A 1 461 ? -5.094 -37.438 6.746 1 88.56 461 ASP A CA 1
ATOM 3632 C C . ASP A 1 461 ? -5.816 -37.25 5.418 1 88.56 461 ASP A C 1
ATOM 3634 O O . ASP A 1 461 ? -7.012 -36.938 5.395 1 88.56 461 ASP A O 1
ATOM 3638 N N . TRP A 1 462 ? -5.168 -37.375 4.316 1 89.75 462 TRP A N 1
ATOM 3639 C CA . TRP A 1 462 ? -5.777 -37.094 3.021 1 89.75 462 TRP A CA 1
ATOM 3640 C C . TRP A 1 462 ? -6.965 -38 2.764 1 89.75 462 TRP A C 1
ATOM 3642 O O . TRP A 1 462 ? -7.988 -37.562 2.225 1 89.75 462 TRP A O 1
ATOM 3652 N N . CYS A 1 463 ? -6.902 -39.281 3.195 1 88.5 463 CYS A N 1
ATOM 3653 C CA . CYS A 1 463 ? -7.961 -40.25 2.949 1 88.5 463 CYS A CA 1
ATOM 3654 C C . CYS A 1 463 ? -9.203 -39.906 3.766 1 88.5 463 CYS A C 1
ATOM 3656 O O . CYS A 1 463 ? -10.32 -39.969 3.252 1 88.5 463 CYS A O 1
ATOM 3658 N N . THR A 1 464 ? -9.008 -39.625 4.992 1 88.62 464 THR A N 1
ATOM 3659 C CA . THR A 1 464 ? -10.125 -39.25 5.855 1 88.62 464 THR A CA 1
ATOM 3660 C C . THR A 1 464 ? -10.844 -38 5.316 1 88.62 464 THR A C 1
ATOM 3662 O O . THR A 1 464 ? -12.07 -37.969 5.277 1 88.62 464 THR A O 1
ATOM 3665 N N . ALA A 1 465 ? -10.109 -37.062 4.93 1 91.56 465 ALA A N 1
ATOM 3666 C CA . ALA A 1 465 ? -10.695 -35.844 4.371 1 91.56 465 ALA A CA 1
ATOM 3667 C C . ALA A 1 465 ? -11.453 -36.125 3.084 1 91.56 465 ALA A C 1
ATOM 3669 O O . ALA A 1 465 ? -12.562 -35.625 2.877 1 91.56 465 ALA A O 1
ATOM 3670 N N . ALA A 1 466 ? -10.906 -36.969 2.244 1 92.81 466 ALA A N 1
ATOM 3671 C CA . ALA A 1 466 ? -11.516 -37.312 0.958 1 92.81 466 ALA A CA 1
ATOM 3672 C C . ALA A 1 466 ? -12.852 -38.031 1.151 1 92.81 466 ALA A C 1
ATOM 3674 O O . ALA A 1 466 ? -13.812 -37.781 0.43 1 92.81 466 ALA A O 1
ATOM 3675 N N . LYS A 1 467 ? -12.883 -38.906 2.117 1 90.12 467 LYS A N 1
ATOM 3676 C CA . LYS A 1 467 ? -14.109 -39.656 2.404 1 90.12 467 LYS A CA 1
ATOM 3677 C C . LYS A 1 467 ? -15.18 -38.719 2.988 1 90.12 467 LYS A C 1
ATOM 3679 O O . LYS A 1 467 ? -16.344 -38.781 2.588 1 90.12 467 LYS A O 1
ATOM 3684 N N . ARG A 1 468 ? -14.727 -37.906 3.871 1 90.88 468 ARG A N 1
ATOM 3685 C CA . ARG A 1 468 ? -15.648 -36.969 4.508 1 90.88 468 ARG A CA 1
ATOM 3686 C C . ARG A 1 468 ? -16.281 -36.031 3.482 1 90.88 468 ARG A C 1
ATOM 3688 O O . ARG A 1 468 ? -17.469 -35.688 3.58 1 90.88 468 ARG A O 1
ATOM 3695 N N . LEU A 1 469 ? -15.547 -35.688 2.482 1 93.31 469 LEU A N 1
ATOM 3696 C CA . LEU A 1 469 ? -16 -34.75 1.471 1 93.31 469 LEU A CA 1
ATOM 3697 C C . LEU A 1 469 ? -16.641 -35.469 0.292 1 93.31 469 LEU A C 1
ATOM 3699 O O . LEU A 1 469 ? -16.969 -34.844 -0.725 1 93.31 469 LEU A O 1
ATOM 3703 N N . LEU A 1 470 ? -16.75 -36.812 0.333 1 90.31 470 LEU A N 1
ATOM 3704 C CA . LEU A 1 470 ? -17.422 -37.656 -0.64 1 90.31 470 LEU A CA 1
ATOM 3705 C C . LEU A 1 470 ? -16.719 -37.594 -1.995 1 90.31 470 LEU A C 1
ATOM 3707 O O . LEU A 1 470 ? -17.375 -37.531 -3.033 1 90.31 470 LEU A O 1
ATOM 3711 N N . LEU A 1 471 ? -15.414 -37.562 -1.921 1 90.06 471 LEU A N 1
ATOM 3712 C CA . LEU A 1 471 ? -14.633 -37.531 -3.152 1 90.06 471 LEU A CA 1
ATOM 3713 C C . LEU A 1 471 ? -14.188 -38.906 -3.562 1 90.06 471 LEU A C 1
ATOM 3715 O O . LEU A 1 471 ? -13.906 -39.156 -4.738 1 90.06 471 LEU A O 1
ATOM 3719 N N . VAL A 1 472 ? -14 -39.75 -2.52 1 84.69 472 VAL A N 1
ATOM 3720 C CA . VAL A 1 472 ? -13.617 -41.125 -2.766 1 84.69 472 VAL A CA 1
ATOM 3721 C C . VAL A 1 472 ? -14.484 -42.062 -1.927 1 84.69 472 VAL A C 1
ATOM 3723 O O . VAL A 1 472 ? -14.891 -41.719 -0.817 1 84.69 472 VAL A O 1
ATOM 3726 N N . ASP A 1 473 ? -14.812 -43.188 -2.488 1 79.25 473 ASP A N 1
ATOM 3727 C CA . ASP A 1 473 ? -15.609 -44.156 -1.747 1 79.25 473 ASP A CA 1
ATOM 3728 C C . ASP A 1 473 ? -14.742 -44.938 -0.765 1 79.25 473 ASP A C 1
ATOM 3730 O O . ASP A 1 473 ? -15.125 -45.125 0.395 1 79.25 473 ASP A O 1
ATOM 3734 N N . SER A 1 474 ? -13.68 -45.562 -1.254 1 74.81 474 SER A N 1
ATOM 3735 C CA . SER A 1 474 ? -12.789 -46.344 -0.386 1 74.81 474 SER A CA 1
ATOM 3736 C C . SER A 1 474 ? -11.328 -46.031 -0.672 1 74.81 474 SER A C 1
ATOM 3738 O O . SER A 1 474 ? -10.93 -45.875 -1.831 1 74.81 474 SER A O 1
ATOM 3740 N N . CYS A 1 475 ? -10.625 -45.5 0.344 1 71 475 CYS A N 1
ATOM 3741 C CA . CYS A 1 475 ? -9.203 -45.25 0.173 1 71 475 CYS A CA 1
ATOM 3742 C C . CYS A 1 475 ? -8.398 -46.531 0.233 1 71 475 CYS A C 1
ATOM 3744 O O . CYS A 1 475 ? -7.211 -46.562 -0.097 1 71 475 CYS A O 1
ATOM 3746 N N . GLU A 1 476 ? -8.875 -47.688 0.858 1 61.19 476 GLU A N 1
ATOM 3747 C CA . GLU A 1 476 ? -8.219 -48.969 0.995 1 61.19 476 GLU A CA 1
ATOM 3748 C C . GLU A 1 476 ? -8.484 -49.875 -0.221 1 61.19 476 GLU A C 1
ATOM 3750 O O . GLU A 1 476 ? -9.617 -49.938 -0.701 1 61.19 476 GLU A O 1
ATOM 3755 N N . SER A 1 477 ? -7.691 -49.719 -1.281 1 53.81 477 SER A N 1
ATOM 3756 C CA . SER A 1 477 ? -7.973 -50.719 -2.301 1 53.81 477 SER A CA 1
ATOM 3757 C C . SER A 1 477 ? -7.82 -52.125 -1.743 1 53.81 477 SER A C 1
ATOM 3759 O O . SER A 1 477 ? -6.844 -52.438 -1.052 1 53.81 477 SER A O 1
ATOM 3761 N N . ASN A 1 478 ? -8.836 -52.844 -1.609 1 48.91 478 ASN A N 1
ATOM 3762 C CA . ASN A 1 478 ? -8.844 -54.281 -1.288 1 48.91 478 ASN A CA 1
ATOM 3763 C C . ASN A 1 478 ? -7.781 -55.031 -2.08 1 48.91 478 ASN A C 1
ATOM 3765 O O . ASN A 1 478 ? -7.469 -56.188 -1.764 1 48.91 478 ASN A O 1
ATOM 3769 N N . ASP A 1 479 ? -7.574 -54.875 -3.357 1 48.09 479 ASP A N 1
ATOM 3770 C CA . ASP A 1 479 ? -6.68 -55.75 -4.117 1 48.09 479 ASP A CA 1
ATOM 3771 C C . ASP A 1 479 ? -5.227 -55.312 -3.959 1 48.09 479 ASP A C 1
ATOM 3773 O O . ASP A 1 479 ? -4.902 -54.125 -4.137 1 48.09 479 ASP A O 1
ATOM 3777 N N . GLN A 1 480 ? -4.348 -56.062 -3.303 1 51 480 GLN A N 1
ATOM 3778 C CA . GLN A 1 480 ? -2.98 -55.969 -2.797 1 51 480 GLN A CA 1
ATOM 3779 C C . GLN A 1 480 ? -2.047 -55.375 -3.84 1 51 480 GLN A C 1
ATOM 3781 O O . GLN A 1 480 ? -1.151 -54.594 -3.502 1 51 480 GLN A O 1
ATOM 3786 N N . GLU A 1 481 ? -1.989 -55.844 -5.07 1 50.41 481 GLU A N 1
ATOM 3787 C CA . GLU A 1 481 ? -0.907 -55.594 -6.023 1 50.41 481 GLU A CA 1
ATOM 3788 C C . GLU A 1 481 ? -0.961 -54.188 -6.586 1 50.41 481 GLU A C 1
ATOM 3790 O O . GLU A 1 481 ? 0.072 -53.531 -6.723 1 50.41 481 GLU A O 1
ATOM 3795 N N . PHE A 1 482 ? -2.135 -53.719 -7.035 1 51.53 482 PHE A N 1
ATOM 3796 C CA . PHE A 1 482 ? -2.252 -52.469 -7.762 1 51.53 482 PHE A CA 1
ATOM 3797 C C . PHE A 1 482 ? -2.77 -51.344 -6.852 1 51.53 482 PHE A C 1
ATOM 3799 O O . PHE A 1 482 ? -2.881 -50.188 -7.273 1 51.53 482 PHE A O 1
ATOM 3806 N N . ALA A 1 483 ? -3.006 -51.688 -5.605 1 57.5 483 ALA A N 1
ATOM 3807 C CA . ALA A 1 483 ? -3.631 -50.812 -4.613 1 57.5 483 ALA A CA 1
ATOM 3808 C C . ALA A 1 483 ? -2.707 -49.688 -4.238 1 57.5 483 ALA A C 1
ATOM 3810 O O . ALA A 1 483 ? -3.166 -48.562 -4.023 1 57.5 483 ALA A O 1
ATOM 3811 N N . GLY A 1 484 ? -1.44 -49.969 -4.387 1 62 484 GLY A N 1
ATOM 3812 C CA . GLY A 1 484 ? -0.474 -48.938 -4.012 1 62 484 GLY A CA 1
ATOM 3813 C C . GLY A 1 484 ? -0.407 -47.781 -5 1 62 484 GLY A C 1
ATOM 3814 O O . GLY A 1 484 ? -0.414 -46.625 -4.602 1 62 484 GLY A O 1
ATOM 3815 N N . ASP A 1 485 ? -0.515 -48.156 -6.293 1 73.56 485 ASP A N 1
ATOM 3816 C CA . ASP A 1 485 ? -0.382 -47.125 -7.336 1 73.56 485 ASP A CA 1
ATOM 3817 C C . ASP A 1 485 ? -1.638 -46.281 -7.422 1 73.56 485 ASP A C 1
ATOM 3819 O O . ASP A 1 485 ? -1.548 -45.062 -7.574 1 73.56 485 ASP A O 1
ATOM 3823 N N . GLN A 1 486 ? -2.779 -46.969 -7.34 1 76.75 486 GLN A N 1
ATOM 3824 C CA . GLN A 1 486 ? -4.027 -46.219 -7.395 1 76.75 486 GLN A CA 1
ATOM 3825 C C . GLN A 1 486 ? -4.176 -45.312 -6.184 1 76.75 486 GLN A C 1
ATOM 3827 O O . GLN A 1 486 ? -4.66 -44.156 -6.309 1 76.75 486 GLN A O 1
ATOM 3832 N N . ARG A 1 487 ? -3.77 -45.812 -5.094 1 79.62 487 ARG A N 1
ATOM 3833 C CA . ARG A 1 487 ? -3.826 -45 -3.873 1 79.62 487 ARG A CA 1
ATOM 3834 C C . ARG A 1 487 ? -2.957 -43.75 -3.996 1 79.62 487 ARG A C 1
ATOM 3836 O O . ARG A 1 487 ? -3.346 -42.688 -3.549 1 79.62 487 ARG A O 1
ATOM 3843 N N . GLN A 1 488 ? -1.842 -43.938 -4.59 1 81.62 488 GLN A N 1
ATOM 3844 C CA . GLN A 1 488 ? -0.932 -42.812 -4.754 1 81.62 488 GLN A CA 1
ATOM 3845 C C . GLN A 1 488 ? -1.494 -41.812 -5.738 1 81.62 488 GLN A C 1
ATOM 3847 O O . GLN A 1 488 ? -1.354 -40.594 -5.539 1 81.62 488 GLN A O 1
ATOM 3852 N N . GLN A 1 489 ? -2.135 -42.312 -6.672 1 82 489 GLN A N 1
ATOM 3853 C CA . GLN A 1 489 ? -2.74 -41.406 -7.652 1 82 489 GLN A CA 1
ATOM 3854 C C . GLN A 1 489 ? -3.9 -40.625 -7.039 1 82 489 GLN A C 1
ATOM 3856 O O . GLN A 1 489 ? -4.066 -39.438 -7.312 1 82 489 GLN A O 1
ATOM 3861 N N . ASP A 1 490 ? -4.664 -41.312 -6.266 1 84.88 490 ASP A N 1
ATOM 3862 C CA . ASP A 1 490 ? -5.777 -40.656 -5.598 1 84.88 490 ASP A CA 1
ATOM 3863 C C . ASP A 1 490 ? -5.273 -39.625 -4.605 1 84.88 490 ASP A C 1
ATOM 3865 O O . ASP A 1 490 ? -5.848 -38.531 -4.488 1 84.88 490 ASP A O 1
ATOM 3869 N N . ARG A 1 491 ? -4.293 -40.031 -3.977 1 86.06 491 ARG A N 1
ATOM 3870 C CA . ARG A 1 491 ? -3.701 -39.094 -3.023 1 86.06 491 ARG A CA 1
ATOM 3871 C C . ARG A 1 491 ? -3.238 -37.812 -3.721 1 86.06 491 ARG A C 1
ATOM 3873 O O . ARG A 1 491 ? -3.535 -36.719 -3.264 1 86.06 491 ARG A O 1
ATOM 3880 N N . PHE A 1 492 ? -2.605 -38 -4.797 1 85.06 492 PHE A N 1
ATOM 3881 C CA . PHE A 1 492 ? -2.092 -36.844 -5.539 1 85.06 492 PHE A CA 1
ATOM 3882 C C . PHE A 1 492 ? -3.236 -36 -6.094 1 85.06 492 PHE A C 1
ATOM 3884 O O . PHE A 1 492 ? -3.189 -34.781 -6.039 1 85.06 492 PHE A O 1
ATOM 3891 N N . ARG A 1 493 ? -4.215 -36.625 -6.555 1 87.88 493 ARG A N 1
ATOM 3892 C CA . ARG A 1 493 ? -5.375 -35.938 -7.094 1 87.88 493 ARG A CA 1
ATOM 3893 C C . ARG A 1 493 ? -6.082 -35.125 -6.012 1 87.88 493 ARG A C 1
ATOM 3895 O O . ARG A 1 493 ? -6.449 -33.969 -6.227 1 87.88 493 ARG A O 1
ATOM 3902 N N . ILE A 1 494 ? -6.246 -35.75 -4.93 1 90.5 494 ILE A N 1
ATOM 3903 C CA . ILE A 1 494 ? -6.973 -35.094 -3.838 1 90.5 494 ILE A CA 1
ATOM 3904 C C . ILE A 1 494 ? -6.145 -33.938 -3.281 1 90.5 494 ILE A C 1
ATOM 3906 O O . ILE A 1 494 ? -6.664 -32.844 -3.084 1 90.5 494 ILE A O 1
ATOM 3910 N N . GLN A 1 495 ? -4.914 -34.125 -3.072 1 90.81 495 GLN A N 1
ATOM 3911 C CA . GLN A 1 495 ? -4.059 -33.125 -2.484 1 90.81 495 GLN A CA 1
ATOM 3912 C C . GLN A 1 495 ? -3.914 -31.922 -3.42 1 90.81 495 GLN A C 1
ATOM 3914 O O . GLN A 1 495 ? -3.865 -30.766 -2.967 1 90.81 495 GLN A O 1
ATOM 3919 N N . ARG A 1 496 ? -3.963 -32.156 -4.621 1 90.44 496 ARG A N 1
ATOM 3920 C CA . ARG A 1 496 ? -3.736 -31.078 -5.586 1 90.44 496 ARG A CA 1
ATOM 3921 C C . ARG A 1 496 ? -5.027 -30.312 -5.871 1 90.44 496 ARG A C 1
ATOM 3923 O O . ARG A 1 496 ? -4.996 -29.219 -6.445 1 90.44 496 ARG A O 1
ATOM 3930 N N . ASN A 1 497 ? -6.184 -30.828 -5.41 1 95.31 497 ASN A N 1
ATOM 3931 C CA . ASN A 1 497 ? -7.457 -30.203 -5.746 1 95.31 497 ASN A CA 1
ATOM 3932 C C . ASN A 1 497 ? -8.172 -29.688 -4.504 1 95.31 497 ASN A C 1
ATOM 3934 O O . ASN A 1 497 ? -9.211 -29.031 -4.605 1 95.31 497 ASN A O 1
ATOM 3938 N N . LEU A 1 498 ? -7.609 -29.938 -3.391 1 96.38 498 LEU A N 1
ATOM 3939 C CA . LEU A 1 498 ? -8.25 -29.5 -2.16 1 96.38 498 LEU A CA 1
ATOM 3940 C C . LEU A 1 498 ? -7.539 -28.266 -1.587 1 96.38 498 LEU A C 1
ATOM 3942 O O . LEU A 1 498 ? -6.312 -28.188 -1.642 1 96.38 498 LEU A O 1
ATOM 3946 N N . LEU A 1 499 ? -8.297 -27.391 -1.119 1 97.25 499 LEU A N 1
ATOM 3947 C CA . LEU A 1 499 ? -7.773 -26.266 -0.357 1 97.25 499 LEU A CA 1
ATOM 3948 C C . LEU A 1 499 ? -8.75 -25.859 0.741 1 97.25 499 LEU A C 1
ATOM 3950 O O . LEU A 1 499 ? -9.953 -26.062 0.618 1 97.25 499 LEU A O 1
ATOM 3954 N N . LYS A 1 500 ? -8.195 -25.406 1.803 1 97.44 500 LYS A N 1
ATOM 3955 C CA . LYS A 1 50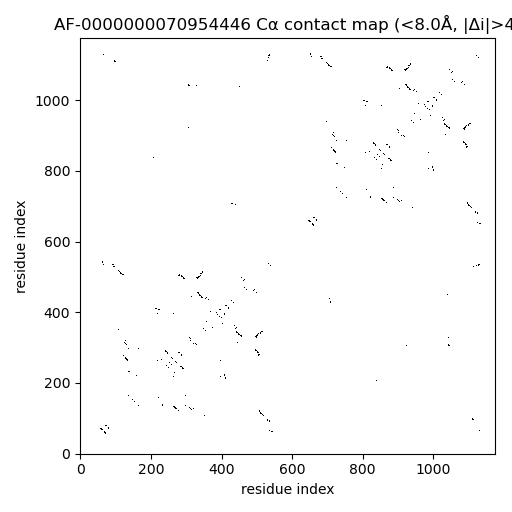0 ? -8.969 -24.969 2.965 1 97.44 500 LYS A CA 1
ATOM 3956 C C . LYS A 1 500 ? -8.695 -23.5 3.285 1 97.44 500 LYS A C 1
ATOM 3958 O O . LYS A 1 500 ? -7.562 -23.031 3.156 1 97.44 500 LYS A O 1
ATOM 3963 N N . VAL A 1 501 ? -9.766 -22.766 3.643 1 98.31 501 VAL A N 1
ATOM 3964 C CA . VAL A 1 501 ? -9.602 -21.359 4.023 1 98.31 501 VAL A CA 1
ATOM 3965 C C . VAL A 1 501 ? -10.336 -21.094 5.34 1 98.31 501 VAL A C 1
ATOM 3967 O O . VAL A 1 501 ? -11.469 -21.547 5.527 1 98.31 501 VAL A O 1
ATOM 3970 N N . ASP A 1 502 ? -9.641 -20.484 6.219 1 98.25 502 ASP A N 1
ATOM 3971 C CA . ASP A 1 502 ? -10.195 -20.031 7.492 1 98.25 502 ASP A CA 1
ATOM 3972 C C . ASP A 1 502 ? -10.188 -18.516 7.598 1 98.25 502 ASP A C 1
ATOM 3974 O O . ASP A 1 502 ? -9.117 -17.891 7.586 1 98.25 502 ASP A O 1
ATOM 3978 N N . VAL A 1 503 ? -11.312 -17.938 7.699 1 98.31 503 VAL A N 1
ATOM 3979 C CA . VAL A 1 503 ? -11.453 -16.484 7.867 1 98.31 503 VAL A CA 1
ATOM 3980 C C . VAL A 1 503 ? -12.016 -16.188 9.25 1 98.31 503 VAL A C 1
ATOM 3982 O O . VAL A 1 503 ? -13.07 -16.703 9.633 1 98.31 503 VAL A O 1
ATOM 3985 N N . TYR A 1 504 ? -11.352 -15.352 10.008 1 97.81 504 TYR A N 1
ATOM 3986 C CA . TYR A 1 504 ? -11.805 -15.078 11.359 1 97.81 504 TYR A CA 1
ATOM 3987 C C . TYR A 1 504 ? -11.344 -13.703 11.828 1 97.81 504 TYR A C 1
ATOM 3989 O O . TYR A 1 504 ? -10.422 -13.125 11.25 1 97.81 504 TYR A O 1
ATOM 3997 N N . LEU A 1 505 ? -12.047 -13.188 12.812 1 97.31 505 LEU A N 1
ATOM 3998 C CA . LEU A 1 505 ? -11.633 -11.938 13.445 1 97.31 505 LEU A CA 1
ATOM 3999 C C . LEU A 1 505 ? -10.539 -12.195 14.484 1 97.31 505 LEU A C 1
ATOM 4001 O O . LEU A 1 505 ? -10.711 -13.023 15.375 1 97.31 505 LEU A O 1
ATOM 4005 N N . GLN A 1 506 ? -9.453 -11.492 14.336 1 95 506 GLN A N 1
ATOM 4006 C CA . GLN A 1 506 ? -8.32 -11.672 15.234 1 95 506 GLN A CA 1
ATOM 4007 C C . GLN A 1 506 ? -8.656 -11.172 16.641 1 95 506 GLN A C 1
ATOM 4009 O O . GLN A 1 506 ? -8.195 -11.742 17.641 1 95 506 GLN A O 1
ATOM 4014 N N . SER A 1 507 ? -9.359 -10.109 16.688 1 93.75 507 SER A N 1
ATOM 4015 C CA . SER A 1 507 ? -9.82 -9.5 17.922 1 93.75 507 SER A CA 1
ATOM 4016 C C . SER A 1 507 ? -11.125 -8.742 17.719 1 93.75 507 SER A C 1
ATOM 4018 O O . SER A 1 507 ? -11.609 -8.617 16.594 1 93.75 507 SER A O 1
ATOM 4020 N N . LEU A 1 508 ? -11.688 -8.359 18.828 1 95.31 508 LEU A N 1
ATOM 4021 C CA . LEU A 1 508 ? -12.898 -7.555 18.75 1 95.31 508 LEU A CA 1
ATOM 4022 C C . LEU A 1 508 ? -12.57 -6.07 18.844 1 95.31 508 LEU A C 1
ATOM 4024 O O . LEU A 1 508 ? -13.344 -5.293 19.406 1 95.31 508 LEU A O 1
ATOM 4028 N N . ARG A 1 509 ? -11.406 -5.859 18.359 1 94.81 509 ARG A N 1
ATOM 4029 C CA . ARG A 1 509 ? -10.984 -4.465 18.281 1 94.81 509 ARG A CA 1
ATOM 4030 C C . ARG A 1 509 ? -11.344 -3.852 16.938 1 94.81 509 ARG A C 1
ATOM 4032 O O . ARG A 1 509 ? -11.273 -4.523 15.898 1 94.81 509 ARG A O 1
ATOM 4039 N N . VAL A 1 510 ? -11.742 -2.654 17.031 1 96.19 510 VAL A N 1
ATOM 4040 C CA . VAL A 1 510 ? -12.07 -1.9 15.82 1 96.19 510 VAL A CA 1
ATOM 4041 C C . VAL A 1 510 ? -11.211 -0.639 15.758 1 96.19 510 VAL A C 1
ATOM 4043 O O . VAL A 1 510 ? -11.164 0.138 16.719 1 96.19 510 VAL A O 1
ATOM 4046 N N . ARG A 1 511 ? -10.461 -0.446 14.734 1 95.44 511 ARG A N 1
ATOM 4047 C CA . ARG A 1 511 ? -9.727 0.792 14.484 1 95.44 511 ARG A CA 1
ATOM 4048 C C . ARG A 1 511 ? -10.617 1.825 13.797 1 95.44 511 ARG A C 1
ATOM 4050 O O . ARG A 1 511 ? -11.008 1.646 12.648 1 95.44 511 ARG A O 1
ATOM 4057 N N . SER A 1 512 ? -10.867 2.844 14.453 1 95.19 512 SER A N 1
ATOM 4058 C CA . SER A 1 512 ? -11.727 3.893 13.914 1 95.19 512 SER A CA 1
ATOM 4059 C C . SER A 1 512 ? -10.922 5.121 13.516 1 95.19 512 SER A C 1
ATOM 4061 O O . SER A 1 512 ? -10.203 5.695 14.336 1 95.19 512 SER A O 1
ATOM 4063 N N . VAL A 1 513 ? -11 5.449 12.281 1 93.19 513 VAL A N 1
ATOM 4064 C CA . VAL A 1 513 ? -10.414 6.672 11.75 1 93.19 513 VAL A CA 1
ATOM 4065 C C . VAL A 1 513 ? -11.508 7.699 11.477 1 93.19 513 VAL A C 1
ATOM 4067 O O . VAL A 1 513 ? -12.281 7.547 10.523 1 93.19 513 VAL A O 1
ATOM 4070 N N . SER A 1 514 ? -11.594 8.719 12.227 1 94.12 514 SER A N 1
ATOM 4071 C CA . SER A 1 514 ? -12.672 9.695 12.109 1 94.12 514 SER A CA 1
ATOM 4072 C C . SER A 1 514 ? -12.125 11.094 11.883 1 94.12 514 SER A C 1
ATOM 4074 O O . SER A 1 514 ? -11.094 11.469 12.445 1 94.12 514 SER A O 1
ATOM 4076 N N . GLN A 1 515 ? -12.898 11.812 11.062 1 93.06 515 GLN A N 1
ATOM 4077 C CA . GLN A 1 515 ? -12.531 13.203 10.781 1 93.06 515 GLN A CA 1
ATOM 4078 C C . GLN A 1 515 ? -13.375 14.164 11.617 1 93.06 515 GLN A C 1
ATOM 4080 O O . GLN A 1 515 ? -14.57 13.945 11.805 1 93.06 515 GLN A O 1
ATOM 4085 N N . THR A 1 516 ? -12.664 15.102 12.164 1 91.62 516 THR A N 1
ATOM 4086 C CA . THR A 1 516 ? -13.312 16.203 12.875 1 91.62 516 THR A CA 1
ATOM 4087 C C . THR A 1 516 ? -12.82 17.547 12.352 1 91.62 516 THR A C 1
ATOM 4089 O O . THR A 1 516 ? -11.734 17.625 11.766 1 91.62 516 THR A O 1
ATOM 4092 N N . PRO A 1 517 ? -13.758 18.5 12.43 1 91.12 517 PRO A N 1
ATOM 4093 C CA . PRO A 1 517 ? -13.297 19.828 11.992 1 91.12 517 PRO A CA 1
ATOM 4094 C C . PRO A 1 517 ? -12.094 20.328 12.781 1 91.12 517 PRO A C 1
ATOM 4096 O O . PRO A 1 517 ? -12.078 20.234 14.016 1 91.12 517 PRO A O 1
ATOM 4099 N N . SER A 1 518 ? -11.148 20.828 12.062 1 87.88 518 SER A N 1
ATOM 4100 C CA . SER A 1 518 ? -9.961 21.375 12.711 1 87.88 518 SER A CA 1
ATOM 4101 C C . SER A 1 518 ? -10.281 22.656 13.461 1 87.88 518 SER A C 1
ATOM 4103 O O . SER A 1 518 ? -9.688 22.938 14.5 1 87.88 518 SER A O 1
ATOM 4105 N N . MET A 1 519 ? -11.188 23.469 12.82 1 89.06 519 MET A N 1
ATOM 4106 C CA . MET A 1 519 ? -11.602 24.719 13.422 1 89.06 519 MET A CA 1
ATOM 4107 C C . MET A 1 519 ? -13.117 24.781 13.57 1 89.06 519 MET A C 1
ATOM 4109 O O . MET A 1 519 ? -13.805 25.391 12.742 1 89.06 519 MET A O 1
ATOM 4113 N N . PRO A 1 520 ? -13.531 24.25 14.695 1 90.81 520 PRO A N 1
ATOM 4114 C CA . PRO A 1 520 ? -14.961 24.406 14.938 1 90.81 520 PRO A CA 1
ATOM 4115 C C . PRO A 1 520 ? -15.367 25.859 15.156 1 90.81 520 PRO A C 1
ATOM 4117 O O . PRO A 1 520 ? -14.5 26.719 15.391 1 90.81 520 PRO A O 1
ATOM 4120 N N . PRO A 1 521 ? -16.641 26.219 15.078 1 92.38 521 PRO A N 1
ATOM 4121 C CA . PRO A 1 521 ? -17.109 27.609 15.164 1 92.38 521 PRO A CA 1
ATOM 4122 C C . PRO A 1 521 ? -16.672 28.297 16.469 1 92.38 521 PRO A C 1
ATOM 4124 O O . PRO A 1 521 ? -16.359 29.484 16.469 1 92.38 521 PRO A O 1
ATOM 4127 N N . GLN A 1 522 ? -16.594 27.578 17.453 1 90.62 522 GLN A N 1
ATOM 4128 C CA . GLN A 1 522 ? -16.188 28.172 18.719 1 90.62 522 GLN A CA 1
ATOM 4129 C C . GLN A 1 522 ? -14.711 28.562 18.688 1 90.62 522 GLN A C 1
ATOM 4131 O O . GLN A 1 522 ? -14.328 29.594 19.25 1 90.62 522 GLN A O 1
ATOM 4136 N N . VAL A 1 523 ? -13.969 27.75 18.094 1 89.19 523 VAL A N 1
ATOM 4137 C CA . VAL A 1 523 ? -12.539 28.031 17.984 1 89.19 523 VAL A CA 1
ATOM 4138 C C . VAL A 1 523 ? -12.32 29.188 17.016 1 89.19 523 VAL A C 1
ATOM 4140 O O . VAL A 1 523 ? -11.438 30.031 17.234 1 89.19 523 VAL A O 1
ATOM 4143 N N . PHE A 1 524 ? -13.164 29.297 16 1 91.69 524 PHE A N 1
ATOM 4144 C CA . PHE A 1 524 ? -13.102 30.391 15.047 1 91.69 524 PHE A CA 1
ATOM 4145 C C . PHE A 1 524 ? -13.414 31.719 15.734 1 91.69 524 PHE A C 1
ATOM 4147 O O . PHE A 1 524 ? -12.688 32.688 15.555 1 91.69 524 PHE A O 1
ATOM 4154 N N . VAL A 1 525 ? -14.391 31.703 16.625 1 91.06 525 VAL A N 1
ATOM 4155 C CA . VAL A 1 525 ? -14.789 32.906 17.328 1 91.06 525 VAL A CA 1
ATOM 4156 C C . VAL A 1 525 ? -13.688 33.344 18.297 1 91.06 525 VAL A C 1
ATOM 4158 O O . VAL A 1 525 ? -13.391 34.531 18.406 1 91.06 525 VAL A O 1
ATOM 4161 N N . ALA A 1 526 ? -13.18 32.344 18.859 1 88.5 526 ALA A N 1
ATOM 4162 C CA . ALA A 1 526 ? -12.094 32.656 19.781 1 88.5 526 ALA A CA 1
ATOM 4163 C C . ALA A 1 526 ? -10.883 33.219 19.047 1 88.5 526 ALA A C 1
ATOM 4165 O O . ALA A 1 526 ? -10.234 34.156 19.516 1 88.5 526 ALA A O 1
ATOM 4166 N N . ALA A 1 527 ? -10.641 32.688 17.906 1 90.69 527 ALA A N 1
ATOM 4167 C CA . ALA A 1 527 ? -9.516 33.125 17.109 1 90.69 527 ALA A CA 1
ATOM 4168 C C . ALA A 1 527 ? -9.766 34.531 16.578 1 90.69 527 ALA A C 1
ATOM 4170 O O . ALA A 1 527 ? -8.852 35.375 16.516 1 90.69 527 ALA A O 1
ATOM 4171 N N . LEU A 1 528 ? -10.945 34.781 16.25 1 90.44 528 LEU A N 1
ATOM 4172 C CA . LEU A 1 528 ? -11.32 36.094 15.75 1 90.44 528 LEU A CA 1
ATOM 4173 C C . LEU A 1 528 ? -11.203 37.156 16.844 1 90.44 528 LEU A C 1
ATOM 4175 O O . LEU A 1 528 ? -10.695 38.25 16.609 1 90.44 528 LEU A O 1
ATOM 4179 N N . GLY A 1 529 ? -11.672 36.812 17.969 1 89.12 529 GLY A N 1
ATOM 4180 C CA . GLY A 1 529 ? -11.555 37.719 19.109 1 89.12 529 GLY A CA 1
ATOM 4181 C C . GLY A 1 529 ? -10.117 38 19.469 1 89.12 529 GLY A C 1
ATOM 4182 O O . GLY A 1 529 ? -9.773 39.156 19.734 1 89.12 529 GLY A O 1
ATOM 4183 N N . GLY A 1 530 ? -9.375 36.969 19.484 1 88.12 530 GLY A N 1
ATOM 4184 C CA . GLY A 1 530 ? -7.965 37.156 19.781 1 88.12 530 GLY A CA 1
ATOM 4185 C C . GLY A 1 530 ? -7.242 38 18.734 1 88.12 530 GLY A C 1
ATOM 4186 O O . GLY A 1 530 ? -6.422 38.844 19.062 1 88.12 530 GLY A O 1
ATOM 4187 N N . GLY A 1 531 ? -7.57 37.781 17.531 1 88.31 531 GLY A N 1
ATOM 4188 C CA . GLY A 1 531 ? -6.977 38.562 16.453 1 88.31 531 GLY A CA 1
ATOM 4189 C C . GLY A 1 531 ? -7.383 40.031 16.5 1 88.31 531 GLY A C 1
ATOM 4190 O O . GLY A 1 531 ? -6.566 40.906 16.219 1 88.31 531 GLY A O 1
ATOM 4191 N N . LEU A 1 532 ? -8.547 40.281 16.922 1 89.12 532 LEU A N 1
ATOM 4192 C CA . LEU A 1 532 ? -9.07 41.656 17 1 89.12 532 LEU A CA 1
ATOM 4193 C C . LEU A 1 532 ? -8.484 42.406 18.188 1 89.12 532 LEU A C 1
ATOM 4195 O O . LEU A 1 532 ? -8.258 43.625 18.109 1 89.12 532 LEU A O 1
ATOM 4199 N N . SER A 1 533 ? -8.133 41.625 19.172 1 88.5 533 SER A N 1
ATOM 4200 C CA . SER A 1 533 ? -7.793 42.281 20.422 1 88.5 533 SER A CA 1
ATOM 4201 C C . SER A 1 533 ? -6.281 42.406 20.594 1 88.5 533 SER A C 1
ATOM 4203 O O . SER A 1 533 ? -5.801 43.188 21.406 1 88.5 533 SER A O 1
ATOM 4205 N N . LEU A 1 534 ? -5.527 41.75 19.906 1 90 534 LEU A N 1
ATOM 4206 C CA . LEU A 1 534 ? -4.102 41.656 20.188 1 90 534 LEU A CA 1
ATOM 4207 C C . LEU A 1 534 ? -3.434 43.031 20.047 1 90 534 LEU A C 1
ATOM 4209 O O . LEU A 1 534 ? -2.738 43.5 20.969 1 90 534 LEU A O 1
ATOM 4213 N N . TYR A 1 535 ? -3.654 43.781 19 1 89 535 TYR A N 1
ATOM 4214 C CA . TYR A 1 535 ? -2.883 44.969 18.703 1 89 535 TYR A CA 1
ATOM 4215 C C . TYR A 1 535 ? -3.555 46.219 19.297 1 89 535 TYR A C 1
ATOM 4217 O O . TYR A 1 535 ? -2.93 46.969 20.047 1 89 535 TYR A O 1
ATOM 4225 N N . LEU A 1 536 ? -4.898 46.375 19.031 1 86.12 536 LEU A N 1
ATOM 4226 C CA . LEU A 1 536 ? -5.578 47.625 19.391 1 86.12 536 LEU A CA 1
ATOM 4227 C C . LEU A 1 536 ? -6.617 47.375 20.469 1 86.12 536 LEU A C 1
ATOM 4229 O O . LEU A 1 536 ? -7.195 48.344 21.016 1 86.12 536 LEU A O 1
ATOM 4233 N N . GLY A 1 537 ? -6.801 46.188 20.859 1 85.12 537 GLY A N 1
ATOM 4234 C CA . GLY A 1 537 ? -7.816 45.875 21.859 1 85.12 537 GLY A CA 1
ATOM 4235 C C . GLY A 1 537 ? -9.227 46.094 21.359 1 85.12 537 GLY A C 1
ATOM 4236 O O . GLY A 1 537 ? -10.102 46.531 22.109 1 85.12 537 GLY A O 1
ATOM 4237 N N . LEU A 1 538 ? -9.453 45.812 20.172 1 84.81 538 LEU A N 1
ATOM 4238 C CA . LEU A 1 538 ? -10.75 46.062 19.547 1 84.81 538 LEU A CA 1
ATOM 4239 C C . LEU A 1 538 ? -11.727 44.938 19.875 1 84.81 538 LEU A C 1
ATOM 4241 O O . LEU A 1 538 ? -11.336 43.75 19.922 1 84.81 538 LEU A O 1
ATOM 4245 N N . SER A 1 539 ? -12.953 45.25 20.234 1 83.88 539 SER A N 1
ATOM 4246 C CA . SER A 1 539 ? -14.086 44.344 20.328 1 83.88 539 SER A CA 1
ATOM 4247 C C . SER A 1 539 ? -15.109 44.625 19.234 1 83.88 539 SER A C 1
ATOM 4249 O O . SER A 1 539 ? -15 45.625 18.516 1 83.88 539 SER A O 1
ATOM 4251 N N . LEU A 1 540 ? -16.109 43.75 19.125 1 85 540 LEU A N 1
ATOM 4252 C CA . LEU A 1 540 ? -17.172 44 18.156 1 85 540 LEU A CA 1
ATOM 4253 C C . LEU A 1 540 ? -17.938 45.281 18.484 1 85 540 LEU A C 1
ATOM 4255 O O . LEU A 1 540 ? -18.328 46 17.578 1 85 540 LEU A O 1
ATOM 4259 N N . LEU A 1 541 ? -1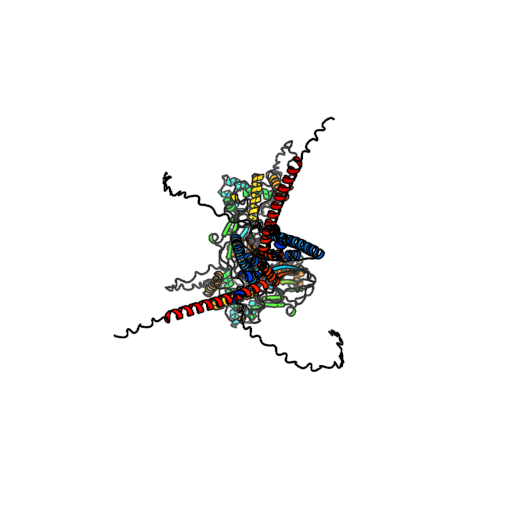8.062 45.594 19.703 1 81.12 541 LEU A N 1
ATOM 4260 C CA . LEU A 1 541 ? -18.766 46.812 20.141 1 81.12 541 LEU A CA 1
ATOM 4261 C C . LEU A 1 541 ? -17.938 48.062 19.844 1 81.12 541 LEU A C 1
ATOM 4263 O O . LEU A 1 541 ? -18.484 49.094 19.453 1 81.12 541 LEU A O 1
ATOM 4267 N N . SER A 1 542 ? -16.672 47.875 20.031 1 81.56 542 SER A N 1
ATOM 4268 C CA . SER A 1 542 ? -15.805 49 19.719 1 81.56 542 SER A CA 1
ATOM 4269 C C . SER A 1 542 ? -15.812 49.312 18.234 1 81.56 542 SER A C 1
ATOM 4271 O O . SER A 1 542 ? -15.711 50.469 17.828 1 81.56 542 SER A O 1
ATOM 4273 N N . LEU A 1 543 ? -15.984 48.281 17.469 1 83.56 543 LEU A N 1
ATOM 4274 C CA . LEU A 1 543 ? -16.047 48.5 16.031 1 83.56 543 LEU A CA 1
ATOM 4275 C C . LEU A 1 543 ? -17.344 49.188 15.641 1 83.56 543 LEU A C 1
ATOM 4277 O O . LEU A 1 543 ? -17.344 50.031 14.734 1 83.56 543 LEU A O 1
ATOM 4281 N N . LEU A 1 544 ? -18.344 48.875 16.359 1 83.5 544 LEU A N 1
ATOM 4282 C CA . LEU A 1 544 ? -19.609 49.531 16.094 1 83.5 544 LEU A CA 1
ATOM 4283 C C . LEU A 1 544 ? -19.562 51 16.562 1 83.5 544 LEU A C 1
ATOM 4285 O O . LEU A 1 544 ? -20.141 51.875 15.922 1 83.5 544 LEU A O 1
ATOM 4289 N N . GLU A 1 545 ? -18.844 51.188 17.594 1 79.94 545 GLU A N 1
ATOM 4290 C CA . GLU A 1 545 ? -18.656 52.562 18.078 1 79.94 545 GLU A CA 1
ATOM 4291 C C . GLU A 1 545 ? -17.875 53.406 17.078 1 79.94 545 GLU A C 1
ATOM 4293 O O . GLU A 1 545 ? -18.25 54.531 16.797 1 79.94 545 GLU A O 1
ATOM 4298 N N . ILE A 1 546 ? -16.922 52.781 16.547 1 78.31 546 ILE A N 1
ATOM 4299 C CA . ILE A 1 546 ? -16.109 53.469 15.562 1 78.31 546 ILE A CA 1
ATOM 4300 C C . ILE A 1 546 ? -16.922 53.719 14.297 1 78.31 546 ILE A C 1
ATOM 4302 O O . ILE A 1 546 ? -16.797 54.75 13.664 1 78.31 546 ILE A O 1
ATOM 4306 N N . GLY A 1 547 ? -17.672 52.781 13.953 1 82 547 GLY A N 1
ATOM 4307 C CA . GLY A 1 547 ? -18.562 52.969 12.812 1 82 547 GLY A CA 1
ATOM 4308 C C . GLY A 1 547 ? -19.562 54.094 13.016 1 82 547 GLY A C 1
ATOM 4309 O O . GLY A 1 547 ? -19.797 54.875 12.102 1 82 547 GLY A O 1
ATOM 4310 N N . GLY A 1 548 ? -20.047 54.125 14.25 1 80 548 GLY A N 1
ATOM 4311 C CA . GLY A 1 548 ? -20.953 55.219 14.578 1 80 548 GLY A CA 1
ATOM 4312 C C . GLY A 1 548 ? -20.281 56.562 14.531 1 80 548 GLY A C 1
ATOM 4313 O O . GLY A 1 548 ? -20.859 57.531 14.023 1 80 548 GLY A O 1
ATOM 4314 N N . LEU A 1 549 ? -19.094 56.562 15 1 77.31 549 LEU A N 1
ATOM 4315 C CA . LEU A 1 549 ? -18.328 57.812 14.969 1 77.31 549 LEU A CA 1
ATOM 4316 C C . LEU A 1 549 ? -18 58.219 13.531 1 77.31 549 LEU A C 1
ATOM 4318 O O . LEU A 1 549 ? -18.031 59.406 13.188 1 77.31 549 LEU A O 1
ATOM 4322 N N . ALA A 1 550 ? -17.688 57.25 12.742 1 80.56 550 ALA A N 1
ATOM 4323 C CA . ALA A 1 550 ? -17.391 57.5 11.336 1 80.56 550 ALA A CA 1
ATOM 4324 C C . ALA A 1 550 ? -18.594 58.062 10.602 1 80.56 550 ALA A C 1
ATOM 4326 O O . ALA A 1 550 ? -18.469 59 9.805 1 80.56 550 ALA A O 1
ATOM 4327 N N . VAL A 1 551 ? -19.719 57.562 10.953 1 82.19 551 VAL A N 1
ATOM 4328 C CA . VAL A 1 551 ? -20.953 58.031 10.344 1 82.19 551 VAL A CA 1
ATOM 4329 C C . VAL A 1 551 ? -21.219 59.469 10.812 1 82.19 551 VAL A C 1
ATOM 4331 O O . VAL A 1 551 ? -21.641 60.312 10.023 1 82.19 551 VAL A O 1
ATOM 4334 N N . TYR A 1 552 ? -20.922 59.656 12.102 1 79.75 552 TYR A N 1
ATOM 4335 C CA . TYR A 1 552 ? -21.094 61 12.672 1 79.75 552 TYR A CA 1
ATOM 4336 C C . TYR A 1 552 ? -20.172 62 11.992 1 79.75 552 TYR A C 1
ATOM 4338 O O . TYR A 1 552 ? -20.594 63.094 11.641 1 79.75 552 TYR A O 1
ATOM 4346 N N . PHE A 1 553 ? -19 61.625 11.711 1 78.62 553 PHE A N 1
ATOM 4347 C CA . PHE A 1 553 ? -18.031 62.5 11.07 1 78.62 553 PHE A CA 1
ATOM 4348 C C . PHE A 1 553 ? -18.391 62.719 9.602 1 78.62 553 PHE A C 1
ATOM 4350 O O . PHE A 1 553 ? -18.203 63.812 9.07 1 78.62 553 PHE A O 1
ATOM 4357 N N . LEU A 1 554 ? -18.812 61.719 9.047 1 83.12 554 LEU A N 1
ATOM 4358 C CA . LEU A 1 554 ? -19.203 61.812 7.652 1 83.12 554 LEU A CA 1
ATOM 4359 C C . LEU A 1 554 ? -20.391 62.781 7.504 1 83.12 554 LEU A C 1
ATOM 4361 O O . LEU A 1 554 ? -20.422 63.594 6.59 1 83.12 554 LEU A O 1
ATOM 4365 N N . LYS A 1 555 ? -21.281 62.688 8.422 1 82 555 LYS A N 1
ATOM 4366 C CA . LYS A 1 555 ? -22.438 63.594 8.398 1 82 555 LYS A CA 1
ATOM 4367 C C . LYS A 1 555 ? -22.031 65.062 8.641 1 82 555 LYS A C 1
ATOM 4369 O O . LYS A 1 555 ? -22.531 65.938 7.988 1 82 555 LYS A O 1
ATOM 4374 N N . LYS A 1 556 ? -21.094 65.188 9.5 1 79.06 556 LYS A N 1
ATOM 4375 C CA . LYS A 1 556 ? -20.609 66.5 9.812 1 79.06 556 LYS A CA 1
ATOM 4376 C C . LYS A 1 556 ? -19.828 67.125 8.641 1 79.06 556 LYS A C 1
ATOM 4378 O O . LYS A 1 556 ? -19.953 68.312 8.328 1 79.06 556 LYS A O 1
ATOM 4383 N N . THR A 1 557 ? -19.109 66.25 7.996 1 83.06 557 THR A N 1
ATOM 4384 C CA . THR A 1 557 ? -18.312 66.688 6.859 1 83.06 557 THR A CA 1
ATOM 4385 C C . THR A 1 557 ? -19.219 67 5.672 1 83.06 557 THR A C 1
ATOM 4387 O O . THR A 1 557 ? -18.984 68 4.961 1 83.06 557 THR A O 1
ATOM 4390 N N . ILE A 1 558 ? -20.203 66.312 5.59 1 85 558 ILE A N 1
ATOM 4391 C CA . ILE A 1 558 ? -21.156 66.562 4.512 1 85 558 ILE A CA 1
ATOM 4392 C C . ILE A 1 558 ? -21.906 67.875 4.789 1 85 558 ILE A C 1
ATOM 4394 O O . ILE A 1 558 ? -22.109 68.688 3.887 1 85 558 ILE A O 1
ATOM 4398 N N . ARG A 1 559 ? -22.266 68.062 6.02 1 81.5 559 ARG A N 1
ATOM 4399 C CA . ARG A 1 559 ? -22.938 69.312 6.391 1 81.5 559 ARG A CA 1
ATOM 4400 C C . ARG A 1 559 ? -22.031 70.5 6.211 1 81.5 559 ARG A C 1
ATOM 4402 O O . ARG A 1 559 ? -22.469 71.562 5.719 1 81.5 559 ARG A O 1
ATOM 4409 N N . ALA A 1 560 ? -20.844 70.25 6.547 1 80.81 560 ALA A N 1
ATOM 4410 C CA . ALA A 1 560 ? -19.875 71.375 6.391 1 80.81 560 ALA A CA 1
ATOM 4411 C C . ALA A 1 560 ? -19.609 71.625 4.914 1 80.81 560 ALA A C 1
ATOM 4413 O O . ALA A 1 560 ? -19.469 72.812 4.523 1 80.81 560 ALA A O 1
ATOM 4414 N N . ALA A 1 561 ? -19.656 70.625 4.164 1 84.25 561 ALA A N 1
ATOM 4415 C CA . ALA A 1 561 ? -19.469 70.812 2.725 1 84.25 561 ALA A CA 1
ATOM 4416 C C . ALA A 1 561 ? -20.672 71.5 2.088 1 84.25 561 ALA A C 1
ATOM 4418 O O . ALA A 1 561 ? -20.516 72.312 1.213 1 84.25 561 ALA A O 1
ATOM 4419 N N . ILE A 1 562 ? -21.781 71.25 2.605 1 84.94 562 ILE A N 1
ATOM 4420 C CA . ILE A 1 562 ? -22.984 71.875 2.1 1 84.94 562 ILE A CA 1
ATOM 4421 C C . ILE A 1 562 ? -23.016 73.375 2.486 1 84.94 562 ILE A C 1
ATOM 4423 O O . ILE A 1 562 ? -23.359 74.188 1.671 1 84.94 562 ILE A O 1
ATOM 4427 N N . ILE A 1 563 ? -22.562 73.625 3.65 1 81.81 563 ILE A N 1
ATOM 4428 C CA . ILE A 1 563 ? -22.516 75 4.117 1 81.81 563 ILE A CA 1
ATOM 4429 C C . ILE A 1 563 ? -21.469 75.75 3.332 1 81.81 563 ILE A C 1
ATOM 4431 O O . ILE A 1 563 ? -21.688 76.938 2.941 1 81.81 563 ILE A O 1
ATOM 4435 N N . CYS A 1 564 ? -20.469 75.062 3.107 1 81.81 564 CYS A N 1
ATOM 4436 C CA . CYS A 1 564 ? -19.406 75.688 2.332 1 81.81 564 CYS A CA 1
ATOM 4437 C C . CYS A 1 564 ? -19.859 75.938 0.903 1 81.81 564 CYS A C 1
ATOM 4439 O O . CYS A 1 564 ? -19.578 77 0.344 1 81.81 564 CYS A O 1
ATOM 4441 N N . LEU A 1 565 ? -20.625 75.188 0.36 1 83.25 565 LEU A N 1
ATOM 4442 C CA . LEU A 1 565 ? -21.141 75.375 -0.994 1 83.25 565 LEU A CA 1
ATOM 4443 C C . LEU A 1 565 ? -22.219 76.438 -1.034 1 83.25 565 LEU A C 1
ATOM 4445 O O . LEU A 1 565 ? -22.281 77.25 -1.979 1 83.25 565 LEU A O 1
ATOM 4449 N N . LYS A 1 566 ? -22.969 76.5 -0.049 1 81.44 566 LYS A N 1
ATOM 4450 C CA . LYS A 1 566 ? -24 77.562 0.018 1 81.44 566 LYS A CA 1
ATOM 4451 C C . LYS A 1 566 ? -23.391 78.938 0.199 1 81.44 566 LYS A C 1
ATOM 4453 O O . LYS A 1 566 ? -23.844 79.938 -0.397 1 81.44 566 LYS A O 1
ATOM 4458 N N . ASN A 1 567 ? -22.344 78.938 0.916 1 80.25 567 ASN A N 1
ATOM 4459 C CA . ASN A 1 567 ? -21.656 80.188 1.119 1 80.25 567 ASN A CA 1
ATOM 4460 C C . ASN A 1 567 ? -20.922 80.625 -0.142 1 80.25 567 ASN A C 1
ATOM 4462 O O . ASN A 1 567 ? -20.875 81.812 -0.441 1 80.25 567 ASN A O 1
ATOM 4466 N N . LEU A 1 568 ? -20.531 79.75 -0.906 1 80.56 568 LEU A N 1
ATOM 4467 C CA . LEU A 1 568 ? -19.891 80.062 -2.176 1 80.56 568 LEU A CA 1
ATOM 4468 C C . LEU A 1 568 ? -20.906 80.562 -3.203 1 80.56 568 LEU A C 1
ATOM 4470 O O . LEU A 1 568 ? -20.625 81.438 -3.969 1 80.56 568 LEU A O 1
ATOM 4474 N N . LYS A 1 569 ? -22.016 80 -3.016 1 70.56 569 LYS A N 1
ATOM 4475 C CA . LYS A 1 569 ? -23.078 80.438 -3.912 1 70.56 569 LYS A CA 1
ATOM 4476 C C . LYS A 1 569 ? -23.562 81.812 -3.523 1 70.56 569 LYS A C 1
ATOM 4478 O O . LYS A 1 569 ? -23.859 82.625 -4.391 1 70.56 569 LYS A O 1
ATOM 4483 N N . ARG A 1 570 ? -23.625 82.312 -2.367 1 73.25 570 ARG A N 1
ATOM 4484 C CA . ARG A 1 570 ? -24.047 83.625 -1.888 1 73.25 570 ARG A CA 1
ATOM 4485 C C . ARG A 1 570 ? -23 84.688 -2.201 1 73.25 570 ARG A C 1
ATOM 4487 O O . ARG A 1 570 ? -23.344 85.812 -2.549 1 73.25 570 ARG A O 1
ATOM 4494 N N . LYS A 1 571 ? -21.859 84.438 -2.189 1 74.31 571 LYS A N 1
ATOM 4495 C CA . LYS A 1 571 ? -20.812 85.438 -2.555 1 74.31 571 LYS A CA 1
ATOM 4496 C C . LYS A 1 571 ? -20.828 85.688 -4.055 1 74.31 571 LYS A C 1
ATOM 4498 O O . LYS A 1 571 ? -20.594 86.812 -4.488 1 74.31 571 LYS A O 1
ATOM 4503 N N . ALA A 1 572 ? -21.203 84.75 -4.773 1 72.56 572 ALA A N 1
ATOM 4504 C CA . ALA A 1 572 ? -21.281 84.938 -6.219 1 72.56 572 ALA A CA 1
ATOM 4505 C C . ALA A 1 572 ? -22.469 85.875 -6.586 1 72.56 572 ALA A C 1
ATOM 4507 O O . ALA A 1 572 ? -22.375 86.688 -7.516 1 72.56 572 ALA A O 1
ATOM 4508 N N . HIS A 1 573 ? -23.531 85.938 -5.867 1 65.44 573 HIS A N 1
ATOM 4509 C CA . HIS A 1 573 ? -24.688 86.75 -6.145 1 65.44 573 HIS A CA 1
ATOM 4510 C C . HIS A 1 573 ? -24.453 88.188 -5.672 1 65.44 573 HIS A C 1
ATOM 4512 O O . HIS A 1 573 ? -25.031 89.125 -6.223 1 65.44 573 HIS A O 1
ATOM 4518 N N . LYS A 1 574 ? -23.766 88.562 -4.723 1 65.75 574 LYS A N 1
ATOM 4519 C CA . LYS A 1 574 ? -23.516 89.938 -4.273 1 65.75 574 LYS A CA 1
ATOM 4520 C C . LYS A 1 574 ? -22.656 90.688 -5.27 1 65.75 574 LYS A C 1
ATOM 4522 O O . LYS A 1 574 ? -22.797 91.875 -5.434 1 65.75 574 LYS A O 1
ATOM 4527 N N . HIS A 1 575 ? -21.797 90.125 -6.047 1 62.12 575 HIS A N 1
ATOM 4528 C CA . HIS A 1 575 ? -20.969 90.875 -6.977 1 62.12 575 HIS A CA 1
ATOM 4529 C C . HIS A 1 575 ? -21.766 91.375 -8.172 1 62.12 575 HIS A C 1
ATOM 4531 O O . HIS A 1 575 ? -21.344 92.312 -8.891 1 62.12 575 HIS A O 1
ATOM 4537 N N . HIS A 1 576 ? -22.938 90.938 -8.492 1 58.44 576 HIS A N 1
ATOM 4538 C CA . HIS A 1 576 ? -23.641 91.375 -9.688 1 58.44 576 HIS A CA 1
ATOM 4539 C C . HIS A 1 576 ? -24.5 92.625 -9.383 1 58.44 576 HIS A C 1
ATOM 4541 O O . HIS A 1 576 ? -24.891 93.375 -10.297 1 58.44 576 HIS A O 1
ATOM 4547 N N . HIS A 1 577 ? -24.891 93 -8.234 1 55.22 577 HIS A N 1
ATOM 4548 C CA . HIS A 1 577 ? -25.859 94.062 -8.094 1 55.22 577 HIS A CA 1
ATOM 4549 C C . HIS A 1 577 ? -25.156 95.438 -7.941 1 55.22 577 HIS A C 1
ATOM 4551 O O . HIS A 1 577 ? -25.812 96.438 -7.734 1 55.22 577 HIS A O 1
ATOM 4557 N N . SER A 1 578 ? -23.891 95.562 -7.836 1 51.53 578 SER A N 1
ATOM 4558 C CA . SER A 1 578 ? -23.391 96.938 -7.684 1 51.53 578 SER A CA 1
ATOM 4559 C C . SER A 1 578 ? -23.297 97.688 -9.031 1 51.53 578 SER A C 1
ATOM 4561 O O . SER A 1 578 ? -22.281 97.562 -9.719 1 51.53 578 SER A O 1
ATOM 4563 N N . SER A 1 579 ? -24.406 97.625 -9.844 1 50.81 579 SER A N 1
ATOM 4564 C CA . SER A 1 579 ? -24.391 98.438 -11.062 1 50.81 579 SER A CA 1
ATOM 4565 C C . SER A 1 579 ? -24.359 99.938 -10.75 1 50.81 579 SER A C 1
ATOM 4567 O O . SER A 1 579 ? -25.047 100.375 -9.836 1 50.81 579 SER A O 1
ATOM 4569 N N . PRO A 1 580 ? -23.312 100.688 -11.219 1 51.66 580 PRO A N 1
ATOM 4570 C CA . PRO A 1 580 ? -23.078 102.125 -11.031 1 51.66 580 PRO A CA 1
ATOM 4571 C C . PRO A 1 580 ? -24.234 103 -11.547 1 51.66 580 PRO A C 1
ATOM 4573 O O . PRO A 1 580 ? -24.891 102.625 -12.523 1 51.66 580 PRO A O 1
ATOM 4576 N N . HIS A 1 581 ? -24.969 103.75 -10.766 1 50.38 581 HIS A N 1
ATOM 4577 C CA . HIS A 1 581 ? -26.016 104.688 -11.086 1 50.38 581 HIS A CA 1
ATOM 4578 C C . HIS A 1 581 ? -25.5 105.812 -12.023 1 50.38 581 HIS A C 1
ATOM 4580 O O . HIS A 1 581 ? -24.406 106.312 -11.836 1 50.38 581 HIS A O 1
ATOM 4586 N N . PRO A 1 582 ? -25.969 105.875 -13.258 1 49.31 582 PRO A N 1
ATOM 4587 C CA . PRO A 1 582 ? -25.562 106.875 -14.289 1 49.31 582 PRO A CA 1
ATOM 4588 C C . PRO A 1 582 ? -25.844 108.312 -13.891 1 49.31 582 PRO A C 1
ATOM 4590 O O . PRO A 1 582 ? -26.859 108.562 -13.258 1 49.31 582 PRO A O 1
ATOM 4593 N N . PHE A 1 583 ? -24.875 109.188 -13.562 1 48.72 583 PHE A N 1
ATOM 4594 C CA . PHE A 1 583 ? -24.875 110.625 -13.266 1 48.72 583 PHE A CA 1
ATOM 4595 C C . PHE A 1 583 ? -25.516 111.375 -14.398 1 48.72 583 PHE A C 1
ATOM 4597 O O . PHE A 1 583 ? -25.125 111.25 -15.555 1 48.72 583 PHE A O 1
ATOM 4604 N N . LEU A 1 584 ? -26.875 111.625 -14.359 1 42.41 584 LEU A N 1
ATOM 4605 C CA . LEU A 1 584 ? -27.672 112.5 -15.242 1 42.41 584 LEU A CA 1
ATOM 4606 C C . LEU A 1 584 ? -27.109 113.875 -15.281 1 42.41 584 LEU A C 1
ATOM 4608 O O . LEU A 1 584 ? -26.984 114.562 -14.242 1 42.41 584 LEU A O 1
ATOM 4612 N N . VAL A 1 585 ? -26.219 114.25 -16.172 1 43.81 585 VAL A N 1
ATOM 4613 C CA . VAL A 1 585 ? -25.656 115.562 -16.562 1 43.81 585 VAL A CA 1
ATOM 4614 C C . VAL A 1 585 ? -26.766 116.438 -17.047 1 43.81 585 VAL A C 1
ATOM 4616 O O . VAL A 1 585 ? -27.453 116.188 -18.031 1 43.81 585 VAL A O 1
ATOM 4619 N N . THR A 1 586 ? -27.594 117.062 -16.172 1 38.91 586 THR A N 1
ATOM 4620 C CA . THR A 1 586 ? -28.531 118.062 -16.547 1 38.91 586 THR A CA 1
ATOM 4621 C C . THR A 1 586 ? -27.797 119.25 -17.219 1 38.91 586 THR A C 1
ATOM 4623 O O . THR A 1 586 ? -26.688 119.625 -16.797 1 38.91 586 THR A O 1
ATOM 4626 N N . GLY A 1 587 ? -28.109 119.625 -18.516 1 38.34 587 GLY A N 1
ATOM 4627 C CA . GLY A 1 587 ? -27.828 120.625 -19.53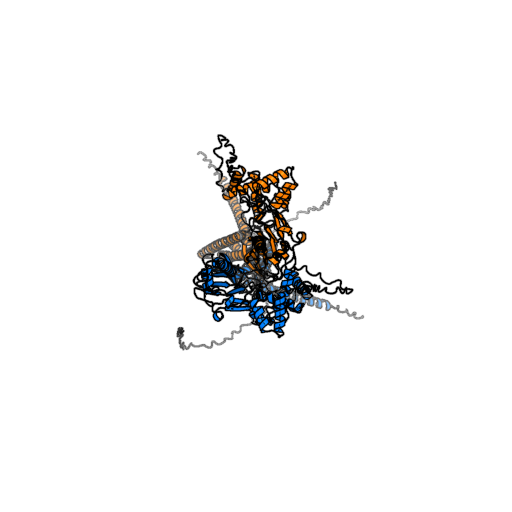1 1 38.34 587 GLY A CA 1
ATOM 4628 C C . GLY A 1 587 ? -28.062 122 -19.062 1 38.34 587 GLY A C 1
ATOM 4629 O O . GLY A 1 587 ? -29.188 122.375 -18.703 1 38.34 587 GLY A O 1
ATOM 4630 N N . LYS A 1 588 ? -27.266 122.75 -18.25 1 24.28 588 LYS A N 1
ATOM 4631 C CA . LYS A 1 588 ? -27.344 124.188 -18.547 1 24.28 588 LYS A CA 1
ATOM 4632 C C . LYS A 1 588 ? -26.625 124.5 -19.859 1 24.28 588 LYS A C 1
ATOM 4634 O O . LYS A 1 588 ? -25.547 123.938 -20.125 1 24.28 588 LYS A O 1
ATOM 4639 N N . MET B 1 1 ? 40.969 63.125 -7.281 1 16.7 1 MET B N 1
ATOM 4640 C CA . MET B 1 1 ? 41.656 64.438 -7.48 1 16.7 1 MET B CA 1
ATOM 4641 C C . MET B 1 1 ? 41.062 65.5 -6.559 1 16.7 1 MET B C 1
ATOM 4643 O O . MET B 1 1 ? 39.969 65.312 -6.016 1 16.7 1 MET B O 1
ATOM 4647 N N . GLU B 1 2 ? 41.281 66.812 -6.855 1 16.92 2 GLU B N 1
ATOM 4648 C CA . GLU B 1 2 ? 41.656 68.062 -6.215 1 16.92 2 GLU B CA 1
ATOM 4649 C C . GLU B 1 2 ? 40.438 68.75 -5.672 1 16.92 2 GLU B C 1
ATOM 4651 O O . GLU B 1 2 ? 40.5 69.438 -4.617 1 16.92 2 GLU B O 1
ATOM 4656 N N . PHE B 1 3 ? 39.312 68.938 -6.445 1 17.27 3 PHE B N 1
ATOM 4657 C CA . PHE B 1 3 ? 39.094 70.375 -6.559 1 17.27 3 PHE B CA 1
ATOM 4658 C C . PHE B 1 3 ? 38.75 70.938 -5.207 1 17.27 3 PHE B C 1
ATOM 4660 O O . PHE B 1 3 ? 38.25 70.25 -4.312 1 17.27 3 PHE B O 1
ATOM 4667 N N . ASN B 1 4 ? 38.531 72.25 -5.23 1 16.22 4 ASN B N 1
ATOM 4668 C CA . ASN B 1 4 ? 38.844 73.625 -4.789 1 16.22 4 ASN B CA 1
ATOM 4669 C C . ASN B 1 4 ? 37.844 74.125 -3.73 1 16.22 4 ASN B C 1
ATOM 4671 O O . ASN B 1 4 ? 36.625 74 -3.91 1 16.22 4 ASN B O 1
ATOM 4675 N N . SER B 1 5 ? 38.25 74.25 -2.449 1 17.75 5 SER B N 1
ATOM 4676 C CA . SER B 1 5 ? 38.031 74.625 -1.057 1 17.75 5 SER B CA 1
ATOM 4677 C C . SER B 1 5 ? 37.531 76.062 -0.947 1 17.75 5 SER B C 1
ATOM 4679 O O . SER B 1 5 ? 37.469 76.625 0.151 1 17.75 5 SER B O 1
ATOM 4681 N N . GLN B 1 6 ? 37.156 76.688 -2.223 1 16.23 6 GLN B N 1
ATOM 4682 C CA . GLN B 1 6 ? 37.406 78.125 -2.127 1 16.23 6 GLN B CA 1
ATOM 4683 C C . GLN B 1 6 ? 36.625 78.688 -0.971 1 16.23 6 GLN B C 1
ATOM 4685 O O . GLN B 1 6 ? 35.469 78.312 -0.706 1 16.23 6 GLN B O 1
ATOM 4690 N N . LEU B 1 7 ? 37.312 79.562 -0.017 1 16.33 7 LEU B N 1
ATOM 4691 C CA . LEU B 1 7 ? 37.531 80.25 1.223 1 16.33 7 LEU B CA 1
ATOM 4692 C C . LEU B 1 7 ? 36.688 81.562 1.271 1 16.33 7 LEU B C 1
ATOM 4694 O O . LEU B 1 7 ? 36.719 82.25 2.26 1 16.33 7 LEU B O 1
ATOM 4698 N N . PHE B 1 8 ? 35.688 81.812 0.258 1 16.39 8 PHE B N 1
ATOM 4699 C CA . PHE B 1 8 ? 35.625 83.25 0.063 1 16.39 8 PHE B CA 1
ATOM 4700 C C . PHE B 1 8 ? 35.188 83.938 1.345 1 16.39 8 PHE B C 1
ATOM 4702 O O . PHE B 1 8 ? 34.281 83.438 2.047 1 16.39 8 PHE B O 1
ATOM 4709 N N . ASN B 1 9 ? 35.969 85 1.854 1 15.88 9 ASN B N 1
ATOM 4710 C CA . ASN B 1 9 ? 36.344 86 2.844 1 15.88 9 ASN B CA 1
ATOM 4711 C C . ASN B 1 9 ? 35.281 87.062 3.018 1 15.88 9 ASN B C 1
ATOM 4713 O O . ASN B 1 9 ? 35.375 87.938 3.885 1 15.88 9 ASN B O 1
ATOM 4717 N N . TYR B 1 10 ? 34.219 87.188 2.068 1 15.71 10 TYR B N 1
ATOM 4718 C CA . TYR B 1 10 ? 34 88.562 1.86 1 15.71 10 TYR B CA 1
ATOM 4719 C C . TYR B 1 10 ? 33.625 89.25 3.166 1 15.71 10 TYR B C 1
ATOM 4721 O O . TYR B 1 10 ? 33.094 88.625 4.078 1 15.71 10 TYR B O 1
ATOM 4729 N N . GLN B 1 11 ? 33.875 90.625 3.211 1 15.89 11 GLN B N 1
ATOM 4730 C CA . GLN B 1 11 ? 34.219 91.938 3.812 1 15.89 11 GLN B CA 1
ATOM 4731 C C . GLN B 1 11 ? 33 92.625 4.402 1 15.89 11 GLN B C 1
ATOM 4733 O O . GLN B 1 11 ? 32.625 93.688 3.93 1 15.89 11 GLN B O 1
ATOM 4738 N N . LEU B 1 12 ? 31.953 91.938 4.707 1 15.52 12 LEU B N 1
ATOM 4739 C CA . LEU B 1 12 ? 30.859 92.875 4.875 1 15.52 12 LEU B CA 1
ATOM 4740 C C . LEU B 1 12 ? 31.203 93.938 5.918 1 15.52 12 LEU B C 1
ATOM 4742 O O . LEU B 1 12 ? 31.484 93.562 7.07 1 15.52 12 LEU B O 1
ATOM 4746 N N . GLN B 1 13 ? 31.547 95.062 5.461 1 14.85 13 GLN B N 1
ATOM 4747 C CA . GLN B 1 13 ? 32.031 96.375 5.93 1 14.85 13 GLN B CA 1
ATOM 4748 C C . GLN B 1 13 ? 31.094 97 6.949 1 14.85 13 GLN B C 1
ATOM 4750 O O . GLN B 1 13 ? 31.516 97.438 8.016 1 14.85 13 GLN B O 1
ATOM 4755 N N . LYS B 1 14 ? 29.875 97.5 6.555 1 16.33 14 LYS B N 1
ATOM 4756 C CA . LYS B 1 14 ? 29.766 99 6.559 1 16.33 14 LYS B CA 1
ATOM 4757 C C . LYS B 1 14 ? 29.531 99.5 7.973 1 16.33 14 LYS B C 1
ATOM 4759 O O . LYS B 1 14 ? 29.172 98.75 8.875 1 16.33 14 LYS B O 1
ATOM 4764 N N . ILE B 1 15 ? 28.578 100.562 7.992 1 15.56 15 ILE B N 1
ATOM 4765 C CA . ILE B 1 15 ? 28.594 102 8.211 1 15.56 15 ILE B CA 1
ATOM 4766 C C . ILE B 1 15 ? 28.156 102.312 9.641 1 15.56 15 ILE B C 1
ATOM 4768 O O . ILE B 1 15 ? 27.281 101.625 10.188 1 15.56 15 ILE B O 1
ATOM 4772 N N . LYS B 1 16 ? 28.766 103.312 10.133 1 16.94 16 LYS B N 1
ATOM 4773 C CA . LYS B 1 16 ? 29.141 104.125 11.305 1 16.94 16 LYS B CA 1
ATOM 4774 C C . LYS B 1 16 ? 27.969 104.938 11.844 1 16.94 16 LYS B C 1
ATOM 4776 O O . LYS B 1 16 ? 27.906 106.125 11.688 1 16.94 16 LYS B O 1
ATOM 4781 N N . ALA B 1 17 ? 26.781 104.375 11.742 1 16 17 ALA B N 1
ATOM 4782 C CA . ALA B 1 17 ? 25.875 105.5 11.938 1 16 17 ALA B CA 1
ATOM 4783 C C . ALA B 1 17 ? 26.125 106.125 13.281 1 16 17 ALA B C 1
ATOM 4785 O O . ALA B 1 17 ? 26.438 105.5 14.266 1 16 17 ALA B O 1
ATOM 4786 N N . HIS B 1 18 ? 26.141 107.438 13.156 1 15.36 18 HIS B N 1
ATOM 4787 C CA . HIS B 1 18 ? 26.625 108.625 13.898 1 15.36 18 HIS B CA 1
ATOM 4788 C C . HIS B 1 18 ? 25.812 108.812 15.172 1 15.36 18 HIS B C 1
ATOM 4790 O O . HIS B 1 18 ? 26.375 109 16.25 1 15.36 18 HIS B O 1
ATOM 4796 N N . PRO B 1 19 ? 24.469 109.188 15.062 1 16.75 19 PRO B N 1
ATOM 4797 C CA . PRO B 1 19 ? 24.219 110.5 15.57 1 16.75 19 PRO B CA 1
ATOM 4798 C C . PRO B 1 19 ? 24 110.562 17.078 1 16.75 19 PRO B C 1
ATOM 4800 O O . PRO B 1 19 ? 23.188 109.812 17.609 1 16.75 19 PRO B O 1
ATOM 4803 N N . ASN B 1 20 ? 24.906 110.875 17.859 1 16.5 20 ASN B N 1
ATOM 4804 C CA . ASN B 1 20 ? 25 111 19.312 1 16.5 20 ASN B CA 1
ATOM 4805 C C . ASN B 1 20 ? 24.062 112.062 19.875 1 16.5 20 ASN B C 1
ATOM 4807 O O . ASN B 1 20 ? 24.172 112.375 21.047 1 16.5 20 ASN B O 1
ATOM 4811 N N . VAL B 1 21 ? 23.312 112.688 19 1 16.56 21 VAL B N 1
ATOM 4812 C CA . VAL B 1 21 ? 23.266 114 19.609 1 16.56 21 VAL B CA 1
ATOM 4813 C C . VAL B 1 21 ? 22.656 113.938 21 1 16.56 21 VAL B C 1
ATOM 4815 O O . VAL B 1 21 ? 21.781 113.125 21.25 1 16.56 21 VAL B O 1
ATOM 4818 N N . GLY B 1 22 ? 23.125 114.812 21.922 1 15.58 22 GLY B N 1
ATOM 4819 C CA . GLY B 1 22 ? 23.438 115.188 23.281 1 15.58 22 GLY B CA 1
ATOM 4820 C C . GLY B 1 22 ? 22.25 115.75 24.047 1 15.58 22 GLY B C 1
ATOM 4821 O O . GLY B 1 22 ? 22.312 115.938 25.266 1 15.58 22 GLY B O 1
ATOM 4822 N N . LEU B 1 23 ? 21.25 116.312 23.297 1 16.55 23 LEU B N 1
ATOM 4823 C CA . LEU B 1 23 ? 21.016 117.562 23.984 1 16.55 23 LEU B CA 1
ATOM 4824 C C . LEU B 1 23 ? 20.5 117.375 25.406 1 16.55 23 LEU B C 1
ATOM 4826 O O . LEU B 1 23 ? 19.938 116.312 25.688 1 16.55 23 LEU B O 1
ATOM 4830 N N . GLY B 1 24 ? 20.406 118.562 26.125 1 16.3 24 GLY B N 1
ATOM 4831 C CA . GLY B 1 24 ? 20.578 119.188 27.422 1 16.3 24 GLY B CA 1
ATOM 4832 C C . GLY B 1 24 ? 19.422 118.938 28.375 1 16.3 24 GLY B C 1
ATOM 4833 O O . GLY B 1 24 ? 18.391 118.375 27.984 1 16.3 24 GLY B O 1
ATOM 4834 N N . ARG B 1 25 ? 19.406 119.688 29.5 1 17.06 25 ARG B N 1
ATOM 4835 C CA . ARG B 1 25 ? 19.375 119.625 30.969 1 17.06 25 ARG B CA 1
ATOM 4836 C C . ARG B 1 25 ? 17.969 120 31.484 1 17.06 25 ARG B C 1
ATOM 4838 O O . ARG B 1 25 ? 17.703 119.875 32.688 1 17.06 25 ARG B O 1
ATOM 4845 N N . PHE B 1 26 ? 17.016 120.438 30.609 1 17.02 26 PHE B N 1
ATOM 4846 C CA . PHE B 1 26 ? 16.438 121.5 31.391 1 17.02 26 PHE B CA 1
ATOM 4847 C C . PHE B 1 26 ? 15.828 121 32.688 1 17.02 26 PHE B C 1
ATOM 4849 O O . PHE B 1 26 ? 15.531 119.812 32.781 1 17.02 26 PHE B O 1
ATOM 4856 N N . HIS B 1 27 ? 14.992 121.938 33.312 1 16.83 27 HIS B N 1
ATOM 4857 C CA . HIS B 1 27 ? 14.852 122.625 34.594 1 16.83 27 HIS B CA 1
ATOM 4858 C C . HIS B 1 27 ? 13.969 121.875 35.562 1 16.83 27 HIS B C 1
ATOM 4860 O O . HIS B 1 27 ? 13.492 120.812 35.25 1 16.83 27 HIS B O 1
ATOM 4866 N N . ASN B 1 28 ? 12.953 122.625 36.156 1 17.03 28 ASN B N 1
ATOM 4867 C CA . ASN B 1 28 ? 12.805 123.125 37.5 1 17.03 28 ASN B CA 1
ATOM 4868 C C . ASN B 1 28 ? 11.812 122.25 38.312 1 17.03 28 ASN B C 1
ATOM 4870 O O . ASN B 1 28 ? 12.008 122.062 39.5 1 17.03 28 ASN B O 1
ATOM 4874 N N . TRP B 1 29 ? 10.617 121.938 37.781 1 20.23 29 TRP B N 1
ATOM 4875 C CA . TRP B 1 29 ? 9.516 122.438 38.625 1 20.23 29 TRP B CA 1
ATOM 4876 C C . TRP B 1 29 ? 9.352 121.5 39.844 1 20.23 29 TRP B C 1
ATOM 4878 O O . TRP B 1 29 ? 9.625 120.312 39.781 1 20.23 29 TRP B O 1
ATOM 4888 N N . ARG B 1 30 ? 8.914 122.125 40.969 1 19.14 30 ARG B N 1
ATOM 4889 C CA . ARG B 1 30 ? 8.961 122 42.438 1 19.14 30 ARG B CA 1
ATOM 4890 C C . ARG B 1 30 ? 7.98 120.938 42.938 1 19.14 30 ARG B C 1
ATOM 4892 O O . ARG B 1 30 ? 8.047 120.562 44.125 1 19.14 30 ARG B O 1
ATOM 4899 N N . HIS B 1 31 ? 7 120.5 42.188 1 20.44 31 HIS B N 1
ATOM 4900 C CA . HIS B 1 31 ? 5.773 120.375 42.969 1 20.44 31 HIS B CA 1
ATOM 4901 C C . HIS B 1 31 ? 5.926 119.375 44.125 1 20.44 31 HIS B C 1
ATOM 4903 O O . HIS B 1 31 ? 6.734 118.438 44.031 1 20.44 31 HIS B O 1
ATOM 4909 N N . ARG B 1 32 ? 5.125 119.75 45.125 1 20.33 32 ARG B N 1
ATOM 4910 C CA . ARG B 1 32 ? 5.059 119.438 46.531 1 20.33 32 ARG B CA 1
ATOM 4911 C C . ARG B 1 32 ? 4.828 117.938 46.781 1 20.33 32 ARG B C 1
ATOM 4913 O O . ARG B 1 32 ? 4.398 117.188 45.844 1 20.33 32 ARG B O 1
ATOM 4920 N N . LYS B 1 33 ? 4.359 117.625 48.031 1 23 33 LYS B N 1
ATOM 4921 C CA . LYS B 1 33 ? 4.715 116.875 49.219 1 23 33 LYS B CA 1
ATOM 4922 C C . LYS B 1 33 ? 3.852 115.562 49.281 1 23 33 LYS B C 1
ATOM 4924 O O . LYS B 1 33 ? 4.082 114.75 50.125 1 23 33 LYS B O 1
ATOM 4929 N N . VAL B 1 34 ? 2.902 115.438 48.438 1 22.55 34 VAL B N 1
ATOM 4930 C CA . VAL B 1 34 ? 1.856 114.625 49.094 1 22.55 34 VAL B CA 1
ATOM 4931 C C . VAL B 1 34 ? 2.418 113.25 49.5 1 22.55 34 VAL B C 1
ATOM 4933 O O . VAL B 1 34 ? 3.055 112.625 48.688 1 22.55 34 VAL B O 1
ATOM 4936 N N . HIS B 1 35 ? 2.627 113.062 50.812 1 21.64 35 HIS B N 1
ATOM 4937 C CA . HIS B 1 35 ? 3.193 111.938 51.5 1 21.64 35 HIS B CA 1
ATOM 4938 C C . HIS B 1 35 ? 2.32 110.688 51.312 1 21.64 35 HIS B C 1
ATOM 4940 O O . HIS B 1 35 ? 1.228 110.625 51.875 1 21.64 35 HIS B O 1
ATOM 4946 N N . HIS B 1 36 ? 1.86 110.438 50.062 1 20.73 36 HIS B N 1
ATOM 4947 C CA . HIS B 1 36 ? 0.952 109.312 50.031 1 20.73 36 HIS B CA 1
ATOM 4948 C C . HIS B 1 36 ? 1.589 108.062 50.656 1 20.73 36 HIS B C 1
ATOM 4950 O O . HIS B 1 36 ? 2.691 107.688 50.281 1 20.73 36 HIS B O 1
ATOM 4956 N N . ASN B 1 37 ? 1.314 107.812 51.969 1 22.91 37 ASN B N 1
ATOM 4957 C CA . ASN B 1 37 ? 1.694 106.625 52.688 1 22.91 37 ASN B CA 1
ATOM 4958 C C . ASN B 1 37 ? 1.236 105.375 51.938 1 22.91 37 ASN B C 1
ATOM 4960 O O . ASN B 1 37 ? 0.04 105.188 51.719 1 22.91 37 ASN B O 1
ATOM 4964 N N . GLU B 1 38 ? 1.822 105 50.844 1 23.11 38 GLU B N 1
ATOM 4965 C CA . GLU B 1 38 ? 1.535 103.812 50.094 1 23.11 38 GLU B CA 1
ATOM 4966 C C . GLU B 1 38 ? 1.675 102.562 50.969 1 23.11 38 GLU B C 1
ATOM 4968 O O . GLU B 1 38 ? 2.732 102.312 51.562 1 23.11 38 GLU B O 1
ATOM 4973 N N . LEU B 1 39 ? 0.57 102.312 51.781 1 25.05 39 LEU B N 1
ATOM 4974 C CA . LEU B 1 39 ? 0.408 101 52.406 1 25.05 39 LEU B CA 1
ATOM 4975 C C . LEU B 1 39 ? 0.772 99.875 51.438 1 25.05 39 LEU B C 1
ATOM 4977 O O . LEU B 1 39 ? 0.188 99.812 50.344 1 25.05 39 LEU B O 1
ATOM 4981 N N . ASN B 1 40 ? 2.027 99.625 51.281 1 24.23 40 ASN B N 1
ATOM 4982 C CA . ASN B 1 40 ? 2.609 98.5 50.469 1 24.23 40 ASN B CA 1
ATOM 4983 C C . ASN B 1 40 ? 2.051 97.188 50.906 1 24.23 40 ASN B C 1
ATOM 4985 O O . ASN B 1 40 ? 2.445 96.625 51.938 1 24.23 40 ASN B O 1
ATOM 4989 N N . ILE B 1 41 ? 0.716 97.062 50.969 1 26.25 41 ILE B N 1
ATOM 4990 C CA . ILE B 1 41 ? 0.22 95.688 51.188 1 26.25 41 ILE B CA 1
ATOM 4991 C C . ILE B 1 41 ? 0.867 94.75 50.156 1 26.25 41 ILE B C 1
ATOM 4993 O O . ILE B 1 41 ? 0.485 94.75 49 1 26.25 41 ILE B O 1
ATOM 4997 N N . SER B 1 42 ? 2.172 94.812 49.969 1 26.75 42 SER B N 1
ATOM 4998 C CA . SER B 1 42 ? 2.787 93.812 49.062 1 26.75 42 SER B CA 1
ATOM 4999 C C . SER B 1 42 ? 2.494 92.438 49.5 1 26.75 42 SER B C 1
ATOM 5001 O O . SER B 1 42 ? 3.211 91.875 50.312 1 26.75 42 SER B O 1
ATOM 5003 N N . GLY B 1 43 ? 1.424 92.188 50.25 1 28.81 43 GLY B N 1
ATOM 5004 C CA . GLY B 1 43 ? 1.355 90.812 50.5 1 28.81 43 GLY B CA 1
ATOM 5005 C C . GLY B 1 43 ? 1.425 89.938 49.25 1 28.81 43 GLY B C 1
ATOM 5006 O O . GLY B 1 43 ? 0.549 90.062 48.406 1 28.81 43 GLY B O 1
ATOM 5007 N N . LYS B 1 44 ? 2.645 89.875 48.75 1 29.97 44 LYS B N 1
ATOM 5008 C CA . LYS B 1 44 ? 2.926 88.938 47.656 1 29.97 44 LYS B CA 1
ATOM 5009 C C . LYS B 1 44 ? 2.316 87.562 47.938 1 29.97 44 LYS B C 1
ATOM 5011 O O . LYS B 1 44 ? 2.668 86.875 48.906 1 29.97 44 LYS B O 1
ATOM 5016 N N . HIS B 1 45 ? 1.016 87.5 47.812 1 31.08 45 HIS B N 1
ATOM 5017 C CA . HIS B 1 45 ? 0.525 86.125 47.625 1 31.08 45 HIS B CA 1
ATOM 5018 C C . HIS B 1 45 ? 1.369 85.375 46.594 1 31.08 45 HIS B C 1
ATOM 5020 O O . HIS B 1 45 ? 1.301 85.688 45.406 1 31.08 45 HIS B O 1
ATOM 5026 N N . THR B 1 46 ? 2.662 85.188 46.812 1 29.81 46 THR B N 1
ATOM 5027 C CA . THR B 1 46 ? 3.318 84.188 45.969 1 29.81 46 THR B CA 1
ATOM 5028 C C . THR B 1 46 ? 2.465 82.938 45.844 1 29.81 46 THR B C 1
ATOM 5030 O O . THR B 1 46 ? 2.213 82.25 46.844 1 29.81 46 THR B O 1
ATOM 5033 N N . LEU B 1 47 ? 1.381 83.062 45.094 1 31.81 47 LEU B N 1
ATOM 5034 C CA . LEU B 1 47 ? 0.778 81.812 44.625 1 31.81 47 LEU B CA 1
ATOM 5035 C C . LEU B 1 47 ? 1.849 80.812 44.281 1 31.81 47 LEU B C 1
ATOM 5037 O O . LEU B 1 47 ? 2.74 81.062 43.469 1 31.81 47 LEU B O 1
ATOM 5041 N N . SER B 1 48 ? 2.348 80.125 45.344 1 32.78 48 SER B N 1
ATOM 5042 C CA . SER B 1 48 ? 3.145 78.938 45.094 1 32.78 48 SER B CA 1
ATOM 5043 C C . SER B 1 48 ? 2.631 78.188 43.875 1 32.78 48 SER B C 1
ATOM 5045 O O . SER B 1 48 ? 1.493 77.688 43.875 1 32.78 48 SER B O 1
ATOM 5047 N N . HIS B 1 49 ? 2.854 78.75 42.719 1 35.91 49 HIS B N 1
ATOM 5048 C CA . HIS B 1 49 ? 2.779 77.938 41.5 1 35.91 49 HIS B CA 1
ATOM 5049 C C . HIS B 1 49 ? 3.363 76.562 41.688 1 35.91 49 HIS B C 1
ATOM 5051 O O . HIS B 1 49 ? 3.549 75.812 40.719 1 35.91 49 HIS B O 1
ATOM 5057 N N . ARG B 1 50 ? 3.988 76.375 42.938 1 36.75 50 ARG B N 1
ATOM 5058 C CA . ARG B 1 50 ? 4.66 75.062 42.906 1 36.75 50 ARG B CA 1
ATOM 5059 C C . ARG B 1 50 ? 3.656 73.938 42.719 1 36.75 50 ARG B C 1
ATOM 5061 O O . ARG B 1 50 ? 4.027 72.75 42.719 1 36.75 50 ARG B O 1
ATOM 5068 N N . ASN B 1 51 ? 2.434 74.312 43.062 1 37.12 51 ASN B N 1
ATOM 5069 C CA . ASN B 1 51 ? 1.65 73.062 43.062 1 37.12 51 ASN B CA 1
ATOM 5070 C C . ASN B 1 51 ? 1.422 72.562 41.625 1 37.12 51 ASN B C 1
ATOM 5072 O O . ASN B 1 51 ? 0.492 71.812 41.406 1 37.12 51 ASN B O 1
ATOM 5076 N N . SER B 1 52 ? 1.804 73.312 40.688 1 38.88 52 SER B N 1
ATOM 5077 C CA . SER B 1 52 ? 1.405 72.875 39.344 1 38.88 52 SER B CA 1
ATOM 5078 C C . SER B 1 52 ? 1.85 71.438 39.062 1 38.88 52 SER B C 1
ATOM 5080 O O . SER B 1 52 ? 1.238 70.75 38.281 1 38.88 52 SER B O 1
ATOM 5082 N N . SER B 1 53 ? 3.135 71.25 39.281 1 43.41 53 SER B N 1
ATOM 5083 C CA . SER B 1 53 ? 3.719 70.125 38.594 1 43.41 53 SER B CA 1
ATOM 5084 C C . SER B 1 53 ? 3.238 68.812 39.188 1 43.41 53 SER B C 1
ATOM 5086 O O . SER B 1 53 ? 3.795 67.75 38.906 1 43.41 53 SER B O 1
ATOM 5088 N N . LYS B 1 54 ? 2.67 68.812 40.344 1 46.75 54 LYS B N 1
ATOM 5089 C CA . LYS B 1 54 ? 2.393 67.5 40.906 1 46.75 54 LYS B CA 1
ATOM 5090 C C . LYS B 1 54 ? 1.315 66.812 40.094 1 46.75 54 LYS B C 1
ATOM 5092 O O . LYS B 1 54 ? 0.125 66.875 40.406 1 46.75 54 LYS B O 1
ATOM 5097 N N . VAL B 1 55 ? 1.369 66.75 38.906 1 50.12 55 VAL B N 1
ATOM 5098 C CA . VAL B 1 55 ? 0.521 65.75 38.281 1 50.12 55 VAL B CA 1
ATOM 5099 C C . VAL B 1 55 ? 0.6 64.438 39.062 1 50.12 55 VAL B C 1
ATOM 5101 O O . VAL B 1 55 ? 1.664 63.844 39.156 1 50.12 55 VAL B O 1
ATOM 5104 N N . SER B 1 56 ? -0.24 64.312 40.125 1 56.66 56 SER B N 1
ATOM 5105 C CA . SER B 1 56 ? -0.349 63.188 41.031 1 56.66 56 SER B CA 1
ATOM 5106 C C . SER B 1 56 ? -0.316 61.844 40.312 1 56.66 56 SER B C 1
ATOM 5108 O O . SER B 1 56 ? -0.68 61.781 39.125 1 56.66 56 SER B O 1
ATOM 5110 N N . TRP B 1 57 ? 0.562 60.938 40.781 1 62.47 57 TRP B N 1
ATOM 5111 C CA . TRP B 1 57 ? 0.608 59.531 40.312 1 62.47 57 TRP B CA 1
ATOM 5112 C C . TRP B 1 57 ? -0.785 59.031 39.969 1 62.47 57 TRP B C 1
ATOM 5114 O O . TRP B 1 57 ? -0.947 58.281 39 1 62.47 57 TRP B O 1
ATOM 5124 N N . ARG B 1 58 ? -1.702 59.594 40.5 1 64 58 ARG B N 1
ATOM 5125 C CA . ARG B 1 58 ? -3.072 59.156 40.281 1 64 58 ARG B CA 1
ATOM 5126 C C . ARG B 1 58 ? -3.596 59.656 38.938 1 64 58 ARG B C 1
ATOM 5128 O O . ARG B 1 58 ? -4.312 58.938 38.219 1 64 58 ARG B O 1
ATOM 5135 N N . GLU B 1 59 ? -3.166 60.844 38.594 1 64.56 59 GLU B N 1
ATOM 5136 C CA . GLU B 1 59 ? -3.637 61.375 37.344 1 64.56 59 GLU B CA 1
ATOM 5137 C C . GLU B 1 59 ? -2.963 60.719 36.156 1 64.56 59 GLU B C 1
ATOM 5139 O O . GLU B 1 59 ? -3.582 60.531 35.094 1 64.56 59 GLU B O 1
ATOM 5144 N N . SER B 1 60 ? -1.756 60.344 36.375 1 64.88 60 SER B N 1
ATOM 5145 C CA . SER B 1 60 ? -1.025 59.688 35.312 1 64.88 60 SER B CA 1
ATOM 5146 C C . SER B 1 60 ? -1.551 58.281 35.062 1 64.88 60 SER B C 1
ATOM 5148 O O . SER B 1 60 ? -1.51 57.781 33.938 1 64.88 60 SER B O 1
ATOM 5150 N N . LEU B 1 61 ? -2.1 57.688 36.094 1 64.88 61 LEU B N 1
ATOM 5151 C CA . LEU B 1 61 ? -2.639 56.344 35.969 1 64.88 61 LEU B CA 1
ATOM 5152 C C . LEU B 1 61 ? -3.996 56.375 35.281 1 64.88 61 LEU B C 1
ATOM 5154 O O . LEU B 1 61 ? -4.395 55.375 34.656 1 64.88 61 LEU B O 1
ATOM 5158 N N . GLN B 1 62 ? -4.629 57.406 35.344 1 62.94 62 GLN B N 1
ATOM 5159 C CA . GLN B 1 62 ? -5.918 57.531 34.688 1 62.94 62 GLN B CA 1
ATOM 5160 C C . GLN B 1 62 ? -5.746 57.594 33.156 1 62.94 62 GLN B C 1
ATOM 5162 O O . GLN B 1 62 ? -6.684 57.344 32.406 1 62.94 62 GLN B O 1
ATOM 5167 N N . LEU B 1 63 ? -4.531 57.844 32.812 1 60.91 63 LEU B N 1
ATOM 5168 C CA . LEU B 1 63 ? -4.25 57.969 31.375 1 60.91 63 LEU B CA 1
ATOM 5169 C C . LEU B 1 63 ? -4.055 56.594 30.75 1 60.91 63 LEU B C 1
ATOM 5171 O O . LEU B 1 63 ? -4.141 56.469 29.531 1 60.91 63 LEU B O 1
ATOM 5175 N N . ALA B 1 64 ? -3.908 55.656 31.641 1 66.62 64 ALA B N 1
ATOM 5176 C CA . ALA B 1 64 ? -3.727 54.312 31.094 1 66.62 64 ALA B CA 1
ATOM 5177 C C . ALA B 1 64 ? -5.066 53.688 30.703 1 66.62 64 ALA B C 1
ATOM 5179 O O . ALA B 1 64 ? -6.059 53.844 31.422 1 66.62 64 ALA B O 1
ATOM 5180 N N . SER B 1 65 ? -5.184 53.188 29.531 1 68.62 65 SER B N 1
ATOM 5181 C CA . SER B 1 65 ? -6.414 52.625 28.984 1 68.62 65 SER B CA 1
ATOM 5182 C C . SER B 1 65 ? -6.719 51.25 29.594 1 68.62 65 SER B C 1
ATOM 5184 O O . SER B 1 65 ? -7.699 50.625 29.219 1 68.62 65 SER B O 1
ATOM 5186 N N . VAL B 1 66 ? -5.984 50.875 30.641 1 73.5 66 VAL B N 1
ATOM 5187 C CA . VAL B 1 66 ? -6.207 49.562 31.234 1 73.5 66 VAL B CA 1
ATOM 5188 C C . VAL B 1 66 ? -7.262 49.656 32.312 1 73.5 66 VAL B C 1
ATOM 5190 O O . VAL B 1 66 ? -7.184 50.531 33.188 1 73.5 66 VAL B O 1
ATOM 5193 N N . ALA B 1 67 ? -8.266 48.844 32.188 1 68.94 67 ALA B N 1
ATOM 5194 C CA . ALA B 1 67 ? -9.422 48.875 33.094 1 68.94 67 ALA B CA 1
ATOM 5195 C C . ALA B 1 67 ? -8.992 48.75 34.531 1 68.94 67 ALA B C 1
ATOM 5197 O O . ALA B 1 67 ? -9.516 49.438 35.406 1 68.94 67 ALA B O 1
ATOM 5198 N N . GLY B 1 68 ? -8.031 47.969 34.844 1 70.38 68 GLY B N 1
ATOM 5199 C CA . GLY B 1 68 ? -7.637 47.75 36.219 1 70.38 68 GLY B CA 1
ATOM 5200 C C . GLY B 1 68 ? -6.922 48.969 36.812 1 70.38 68 GLY B C 1
ATOM 5201 O O . GLY B 1 68 ? -7.176 49.312 37.969 1 70.38 68 GLY B O 1
ATOM 5202 N N . LEU B 1 69 ? -6.215 49.625 36.062 1 75.56 69 LEU B N 1
ATOM 5203 C CA . LEU B 1 69 ? -5.453 50.781 36.562 1 75.56 69 LEU B CA 1
ATOM 5204 C C . LEU B 1 69 ? -6.363 51.969 36.781 1 75.56 69 LEU B C 1
ATOM 5206 O O . LEU B 1 69 ? -6.18 52.719 37.75 1 75.56 69 LEU B O 1
ATOM 5210 N N . GLN B 1 70 ? -7.398 52 36 1 74.88 70 GLN B N 1
ATOM 5211 C CA . GLN B 1 70 ? -8.352 53.094 36.156 1 74.88 70 GLN B CA 1
ATOM 5212 C C . GLN B 1 70 ? -9.172 52.938 37.438 1 74.88 70 GLN B C 1
ATOM 5214 O O . GLN B 1 70 ? -9.438 53.938 38.094 1 74.88 70 GLN B O 1
ATOM 5219 N N . ARG B 1 71 ? -9.375 51.781 37.781 1 77.56 71 ARG B N 1
ATOM 5220 C CA . ARG B 1 71 ? -10.203 51.562 38.969 1 77.56 71 ARG B CA 1
ATOM 5221 C C . ARG B 1 71 ? -9.398 51.781 40.25 1 77.56 71 ARG B C 1
ATOM 5223 O O . ARG B 1 71 ? -9.93 52.281 41.219 1 77.56 71 ARG B O 1
ATOM 5230 N N . VAL B 1 72 ? -8.227 51.469 40.219 1 76.44 72 VAL B N 1
ATOM 5231 C CA . VAL B 1 72 ? -7.383 51.688 41.375 1 76.44 72 VAL B CA 1
ATOM 5232 C C . VAL B 1 72 ? -7.199 53.188 41.625 1 76.44 72 VAL B C 1
ATOM 5234 O O . VAL B 1 72 ? -7.199 53.625 42.781 1 76.44 72 VAL B O 1
ATOM 5237 N N . SER B 1 73 ? -7.164 53.938 40.5 1 75.94 73 SER B N 1
ATOM 5238 C CA . SER B 1 73 ? -6.941 55.375 40.625 1 75.94 73 SER B CA 1
ATOM 5239 C C . SER B 1 73 ? -8.219 56.094 41.062 1 75.94 73 SER B C 1
ATOM 5241 O O . SER B 1 73 ? -8.156 57.094 41.75 1 75.94 73 SER B O 1
ATOM 5243 N N . GLN B 1 74 ? -9.297 55.5 40.75 1 76.69 74 GLN B N 1
ATOM 5244 C CA . GLN B 1 74 ? -10.57 56.156 41.062 1 76.69 74 GLN B CA 1
ATOM 5245 C C . GLN B 1 74 ? -11.078 55.781 42.438 1 76.69 74 GLN B C 1
ATOM 5247 O O . GLN B 1 74 ? -11.93 56.469 43 1 76.69 74 GLN B O 1
ATOM 5252 N N . ALA B 1 75 ? -10.508 54.75 43.031 1 75.56 75 ALA B N 1
ATOM 5253 C CA . ALA B 1 75 ? -10.992 54.281 44.312 1 75.56 75 ALA B CA 1
ATOM 5254 C C . ALA B 1 75 ? -10.594 55.25 45.438 1 75.56 75 ALA B C 1
ATOM 5256 O O . ALA B 1 75 ? -9.453 55.719 45.5 1 75.56 75 ALA B O 1
ATOM 5257 N N . THR B 1 76 ? -11.57 55.719 46.188 1 77.25 76 THR B N 1
ATOM 5258 C CA . THR B 1 76 ? -11.375 56.719 47.219 1 77.25 76 THR B CA 1
ATOM 5259 C C . THR B 1 76 ? -11.172 56.062 48.594 1 77.25 76 THR B C 1
ATOM 5261 O O . THR B 1 76 ? -10.453 56.594 49.438 1 77.25 76 THR B O 1
ATOM 5264 N N . SER B 1 77 ? -11.734 54.938 48.719 1 85.38 77 SER B N 1
ATOM 5265 C CA . SER B 1 77 ? -11.641 54.281 50.031 1 85.38 77 SER B CA 1
ATOM 5266 C C . SER B 1 77 ? -10.477 53.312 50.094 1 85.38 77 SER B C 1
ATOM 5268 O O . SER B 1 77 ? -10.125 52.719 49.062 1 85.38 77 SER B O 1
ATOM 5270 N N . THR B 1 78 ? -9.852 53.188 51.188 1 86.56 78 THR B N 1
ATOM 5271 C CA . THR B 1 78 ? -8.625 52.438 51.375 1 86.56 78 THR B CA 1
ATOM 5272 C C . THR B 1 78 ? -8.891 50.938 51.156 1 86.56 78 THR B C 1
ATOM 5274 O O . THR B 1 78 ? -8.117 50.25 50.469 1 86.56 78 THR B O 1
ATOM 5277 N N . PRO B 1 79 ? -9.977 50.406 51.656 1 89.5 79 PRO B N 1
ATOM 5278 C CA . PRO B 1 79 ? -10.164 48.969 51.438 1 89.5 79 PRO B CA 1
ATOM 5279 C C . PRO B 1 79 ? -10.406 48.656 49.969 1 89.5 79 PRO B C 1
ATOM 5281 O O . PRO B 1 79 ? -9.953 47.625 49.469 1 89.5 79 PRO B O 1
ATOM 5284 N N . TRP B 1 80 ? -11.047 49.531 49.344 1 86.88 80 TRP B N 1
ATOM 5285 C CA . TRP B 1 80 ? -11.32 49.344 47.906 1 86.88 80 TRP B CA 1
ATOM 5286 C C . TRP B 1 80 ? -10.047 49.5 47.094 1 86.88 80 TRP B C 1
ATOM 5288 O O . TRP B 1 80 ? -9.859 48.812 46.094 1 86.88 80 TRP B O 1
ATOM 5298 N N . ILE B 1 81 ? -9.141 50.25 47.531 1 85.56 81 ILE B N 1
ATOM 5299 C CA . ILE B 1 81 ? -7.863 50.438 46.844 1 85.56 81 ILE B CA 1
ATOM 5300 C C . ILE B 1 81 ? -7.023 49.156 46.969 1 85.56 81 ILE B C 1
ATOM 5302 O O . ILE B 1 81 ? -6.387 48.719 46.031 1 85.56 81 ILE B O 1
ATOM 5306 N N . ILE B 1 82 ? -7.113 48.656 48.156 1 89.5 82 ILE B N 1
ATOM 5307 C CA . ILE B 1 82 ? -6.344 47.438 48.375 1 89.5 82 ILE B CA 1
ATOM 5308 C C . ILE B 1 82 ? -6.934 46.281 47.594 1 89.5 82 ILE B C 1
ATOM 5310 O O . ILE B 1 82 ? -6.199 45.5 46.969 1 89.5 82 ILE B O 1
ATOM 5314 N N . LEU B 1 83 ? -8.219 46.188 47.5 1 90.25 83 LEU B N 1
ATOM 5315 C CA . LEU B 1 83 ? -8.875 45.125 46.75 1 90.25 83 LEU B CA 1
ATOM 5316 C C . LEU B 1 83 ? -8.555 45.219 45.281 1 90.25 83 LEU B C 1
ATOM 5318 O O . LEU B 1 83 ? -8.195 44.219 44.656 1 90.25 83 LEU B O 1
ATOM 5322 N N . TRP B 1 84 ? -8.664 46.375 44.781 1 87.69 84 TRP B N 1
ATOM 5323 C CA . TRP B 1 84 ? -8.414 46.562 43.344 1 87.69 84 TRP B CA 1
ATOM 5324 C C . TRP B 1 84 ? -6.938 46.375 43.031 1 87.69 84 TRP B C 1
ATOM 5326 O O . TRP B 1 84 ? -6.586 45.875 41.938 1 87.69 84 TRP B O 1
ATOM 5336 N N . SER B 1 85 ? -6.121 46.656 44 1 88 85 SER B N 1
ATOM 5337 C CA . SER B 1 85 ? -4.691 46.438 43.781 1 88 85 SER B CA 1
ATOM 5338 C C . SER B 1 85 ? -4.34 44.969 43.781 1 88 85 SER B C 1
ATOM 5340 O O . SER B 1 85 ? -3.492 44.531 43 1 88 85 SER B O 1
ATOM 5342 N N . ILE B 1 86 ? -4.988 44.281 44.562 1 92.44 86 ILE B N 1
ATOM 5343 C CA . ILE B 1 86 ? -4.746 42.812 44.594 1 92.44 86 ILE B CA 1
ATOM 5344 C C . ILE B 1 86 ? -5.254 42.188 43.312 1 92.44 86 ILE B C 1
ATOM 5346 O O . ILE B 1 86 ? -4.594 41.312 42.75 1 92.44 86 ILE B O 1
ATOM 5350 N N . LEU B 1 87 ? -6.383 42.625 42.812 1 90.62 87 LEU B N 1
ATOM 5351 C CA . LEU B 1 87 ? -6.957 42.062 41.594 1 90.62 87 LEU B CA 1
ATOM 5352 C C . LEU B 1 87 ? -6.094 42.438 40.406 1 90.62 87 LEU B C 1
ATOM 5354 O O . LEU B 1 87 ? -5.969 41.625 39.469 1 90.62 87 LEU B O 1
ATOM 5358 N N . LEU B 1 88 ? -5.586 43.5 40.469 1 88.31 88 LEU B N 1
ATOM 5359 C CA . LEU B 1 88 ? -4.703 43.938 39.375 1 88.31 88 LEU B CA 1
ATOM 5360 C C . LEU B 1 88 ? -3.436 43.094 39.344 1 88.31 88 LEU B C 1
ATOM 5362 O O . LEU B 1 88 ? -3.004 42.656 38.281 1 88.31 88 LEU B O 1
ATOM 5366 N N . VAL B 1 89 ? -2.859 42.875 40.5 1 91.56 89 VAL B N 1
ATOM 5367 C CA . VAL B 1 89 ? -1.645 42.062 40.562 1 91.56 89 VAL B CA 1
ATOM 5368 C C . VAL B 1 89 ? -1.952 40.625 40.156 1 91.56 89 VAL B C 1
ATOM 5370 O O . VAL B 1 89 ? -1.169 40 39.438 1 91.56 89 VAL B O 1
ATOM 5373 N N . LEU B 1 90 ? -3.045 40.125 40.594 1 94.06 90 LEU B N 1
ATOM 5374 C CA . LEU B 1 90 ? -3.463 38.812 40.188 1 94.06 90 LEU B CA 1
ATOM 5375 C C . LEU B 1 90 ? -3.688 38.719 38.688 1 94.06 90 LEU B C 1
ATOM 5377 O O . LEU B 1 90 ? -3.336 37.719 38.031 1 94.06 90 LEU B O 1
ATOM 5381 N N . GLY B 1 91 ? -4.27 39.719 38.094 1 91.38 91 GLY B N 1
ATOM 5382 C CA . GLY B 1 91 ? -4.473 39.781 36.656 1 91.38 91 GLY B CA 1
ATOM 5383 C C . GLY B 1 91 ? -3.176 39.812 35.875 1 91.38 91 GLY B C 1
ATOM 5384 O O . GLY B 1 91 ? -3.045 39.156 34.844 1 91.38 91 GLY B O 1
ATOM 5385 N N . ILE B 1 92 ? -2.27 40.531 36.375 1 90.06 92 ILE B N 1
ATOM 5386 C CA . ILE B 1 92 ? -0.975 40.656 35.719 1 90.06 92 ILE B CA 1
ATOM 5387 C C . ILE B 1 92 ? -0.248 39.312 35.781 1 90.06 92 ILE B C 1
ATOM 5389 O O . ILE B 1 92 ? 0.347 38.875 34.781 1 90.06 92 ILE B O 1
ATOM 5393 N N . VAL B 1 93 ? -0.327 38.656 36.875 1 95.19 93 VAL B N 1
ATOM 5394 C CA . VAL B 1 93 ? 0.345 37.375 37.062 1 95.19 93 VAL B CA 1
ATOM 5395 C C . VAL B 1 93 ? -0.312 36.344 36.156 1 95.19 93 VAL B C 1
ATOM 5397 O O . VAL B 1 93 ? 0.378 35.531 35.5 1 95.19 93 VAL B O 1
ATOM 5400 N N . CYS B 1 94 ? -1.59 36.312 36.094 1 95.12 94 CYS B N 1
ATOM 5401 C CA . CYS B 1 94 ? -2.309 35.344 35.25 1 95.12 94 CYS B CA 1
ATOM 5402 C C . CYS B 1 94 ? -2.057 35.625 33.781 1 95.12 94 CYS B C 1
ATOM 5404 O O . CYS B 1 94 ? -1.877 34.688 33 1 95.12 94 CYS B O 1
ATOM 5406 N N . THR B 1 95 ? -2.029 36.844 33.406 1 93.06 95 THR B N 1
ATOM 5407 C CA . THR B 1 95 ? -1.758 37.188 32.031 1 93.06 95 THR B CA 1
ATOM 5408 C C . THR B 1 95 ? -0.336 36.812 31.641 1 93.06 95 THR B C 1
ATOM 5410 O O . THR B 1 95 ? -0.111 36.25 30.562 1 93.06 95 THR B O 1
ATOM 5413 N N . ALA B 1 96 ? 0.587 37.094 32.5 1 93.94 96 ALA B N 1
ATOM 5414 C CA . ALA B 1 96 ? 1.975 36.719 32.219 1 93.94 96 ALA B CA 1
ATOM 5415 C C . ALA B 1 96 ? 2.129 35.219 32.094 1 93.94 96 ALA B C 1
ATOM 5417 O O . ALA B 1 96 ? 2.844 34.719 31.203 1 93.94 96 ALA B O 1
ATOM 5418 N N . ARG B 1 97 ? 1.504 34.531 32.938 1 96 97 ARG B N 1
ATOM 5419 C CA . ARG B 1 97 ? 1.55 33.062 32.906 1 96 97 ARG B CA 1
ATOM 5420 C C . ARG B 1 97 ? 0.987 32.531 31.578 1 96 97 ARG B C 1
ATOM 5422 O O . ARG B 1 97 ? 1.604 31.703 30.922 1 96 97 ARG B O 1
ATOM 5429 N N . ASP B 1 98 ? -0.093 33.031 31.109 1 94.25 98 ASP B N 1
ATOM 5430 C CA . ASP B 1 98 ? -0.729 32.562 29.875 1 94.25 98 ASP B CA 1
ATOM 5431 C C . ASP B 1 98 ? 0.078 32.969 28.641 1 94.25 98 ASP B C 1
ATOM 5433 O O . ASP B 1 98 ? 0.197 32.188 27.703 1 94.25 98 ASP B O 1
ATOM 5437 N N . VAL B 1 99 ? 0.576 34.094 28.656 1 93.62 99 VAL B N 1
ATOM 5438 C CA . VAL B 1 99 ? 1.378 34.562 27.531 1 93.62 99 VAL B CA 1
ATOM 5439 C C . VAL B 1 99 ? 2.65 33.719 27.422 1 93.62 99 VAL B C 1
ATOM 5441 O O . VAL B 1 99 ? 3.057 33.344 26.328 1 93.62 99 VAL B O 1
ATOM 5444 N N . ILE B 1 100 ? 3.209 33.469 28.562 1 95.75 100 ILE B N 1
ATOM 5445 C CA . ILE B 1 100 ? 4.426 32.656 28.578 1 95.75 100 ILE B CA 1
ATOM 5446 C C . ILE B 1 100 ? 4.113 31.234 28.109 1 95.75 100 ILE B C 1
ATOM 5448 O O . ILE B 1 100 ? 4.848 30.656 27.297 1 95.75 100 ILE B O 1
ATOM 5452 N N . THR B 1 101 ? 3.07 30.703 28.516 1 95.38 101 THR B N 1
ATOM 5453 C CA . THR B 1 101 ? 2.689 29.328 28.156 1 95.38 101 THR B CA 1
ATOM 5454 C C . THR B 1 101 ? 2.41 29.234 26.656 1 95.38 101 THR B C 1
ATOM 5456 O O . THR B 1 101 ? 2.84 28.281 26 1 95.38 101 THR B O 1
ATOM 5459 N N . VAL B 1 102 ? 1.746 30.141 26.109 1 94.06 102 VAL B N 1
ATOM 5460 C CA . VAL B 1 102 ? 1.413 30.125 24.688 1 94.06 102 VAL B CA 1
ATOM 5461 C C . VAL B 1 102 ? 2.684 30.297 23.859 1 94.06 102 VAL B C 1
ATOM 5463 O O . VAL B 1 102 ? 2.842 29.672 22.812 1 94.06 102 VAL B O 1
ATOM 5466 N N . THR B 1 103 ? 3.539 31.109 24.344 1 94.81 103 THR B N 1
ATOM 5467 C CA . THR B 1 103 ? 4.781 31.359 23.625 1 94.81 103 THR B CA 1
ATOM 5468 C C . THR B 1 103 ? 5.68 30.125 23.656 1 94.81 103 THR B C 1
ATOM 5470 O O . THR B 1 103 ? 6.301 29.781 22.641 1 94.81 103 THR B O 1
ATOM 5473 N N . VAL B 1 104 ? 5.633 29.516 24.734 1 95.5 104 VAL B N 1
ATOM 5474 C CA . VAL B 1 104 ? 6.445 28.312 24.844 1 95.5 104 VAL B CA 1
ATOM 5475 C C . VAL B 1 104 ? 5.867 27.203 23.953 1 95.5 104 VAL B C 1
ATOM 5477 O O . VAL B 1 104 ? 6.609 26.484 23.281 1 95.5 104 VAL B O 1
ATOM 5480 N N . GLN B 1 105 ? 4.59 27.078 23.891 1 93.31 105 GLN B N 1
ATOM 5481 C CA . GLN B 1 105 ? 3.936 26.094 23.031 1 93.31 105 GLN B CA 1
ATOM 5482 C C . GLN B 1 105 ? 4.215 26.359 21.562 1 93.31 105 GLN B C 1
ATOM 5484 O O . GLN B 1 105 ? 4.406 25.438 20.781 1 93.31 105 GLN B O 1
ATOM 5489 N N . TYR B 1 106 ? 4.156 27.562 21.234 1 93.69 106 TYR B N 1
ATOM 5490 C CA . TYR B 1 106 ? 4.434 27.938 19.859 1 93.69 106 TYR B CA 1
ATOM 5491 C C . TYR B 1 106 ? 5.879 27.625 19.484 1 93.69 106 TYR B C 1
ATOM 5493 O O . TYR B 1 106 ? 6.156 27.156 18.391 1 93.69 106 TYR B O 1
ATOM 5501 N N . LEU B 1 107 ? 6.832 27.812 20.406 1 94.75 107 LEU B N 1
ATOM 5502 C CA . LEU B 1 107 ? 8.258 27.641 20.125 1 94.75 107 LEU B CA 1
ATOM 5503 C C . LEU B 1 107 ? 8.641 26.172 20.141 1 94.75 107 LEU B C 1
ATOM 5505 O O . LEU B 1 107 ? 9.734 25.812 19.688 1 94.75 107 LEU B O 1
ATOM 5509 N N . GLU B 1 108 ? 7.805 25.359 20.562 1 93.12 108 GLU B N 1
ATOM 5510 C CA . GLU B 1 108 ? 8.039 23.922 20.484 1 93.12 108 GLU B CA 1
ATOM 5511 C C . GLU B 1 108 ? 7.809 23.391 19.078 1 93.12 108 GLU B C 1
ATOM 5513 O O . GLU B 1 108 ? 8.25 22.297 18.734 1 93.12 108 GLU B O 1
ATOM 5518 N N . TYR B 1 109 ? 7.145 24.109 18.234 1 93.25 109 TYR B N 1
ATOM 5519 C CA . TYR B 1 109 ? 6.832 23.781 16.844 1 93.25 109 TYR B CA 1
ATOM 5520 C C . TYR B 1 109 ? 6.207 22.391 16.734 1 93.25 109 TYR B C 1
ATOM 5522 O O . TYR B 1 109 ? 6.707 21.547 15.992 1 93.25 109 TYR B O 1
ATOM 5530 N N . PRO B 1 110 ? 5.004 22.188 17.375 1 91.44 110 PRO B N 1
ATOM 5531 C CA . PRO B 1 110 ? 4.328 20.891 17.312 1 91.44 110 PRO B CA 1
ATOM 5532 C C . PRO B 1 110 ? 3.652 20.641 15.961 1 91.44 110 PRO B C 1
ATOM 5534 O O . PRO B 1 110 ? 3.342 21.594 15.242 1 91.44 110 PRO B O 1
ATOM 5537 N N . VAL B 1 111 ? 3.506 19.312 15.703 1 91.94 111 VAL B N 1
ATOM 5538 C CA . VAL B 1 111 ? 2.926 18.984 14.406 1 91.94 111 VAL B CA 1
ATOM 5539 C C . VAL B 1 111 ? 1.704 18.078 14.602 1 91.94 111 VAL B C 1
ATOM 5541 O O . VAL B 1 111 ? 1.596 17.391 15.617 1 91.94 111 VAL B O 1
ATOM 5544 N N . LEU B 1 112 ? 0.762 18.25 13.734 1 88.25 112 LEU B N 1
ATOM 5545 C CA . LEU B 1 112 ? -0.405 17.375 13.641 1 88.25 112 LEU B CA 1
ATOM 5546 C C . LEU B 1 112 ? -0.323 16.484 12.406 1 88.25 112 LEU B C 1
ATOM 5548 O O . LEU B 1 112 ? 0.097 16.938 11.336 1 88.25 112 LEU B O 1
ATOM 5552 N N . THR B 1 113 ? -0.608 15.211 12.617 1 89.38 113 THR B N 1
ATOM 5553 C CA . THR B 1 113 ? -0.566 14.266 11.508 1 89.38 113 THR B CA 1
ATOM 5554 C C . THR B 1 113 ? -1.977 13.898 11.055 1 89.38 113 THR B C 1
ATOM 5556 O O . THR B 1 113 ? -2.82 13.531 11.875 1 89.38 113 THR B O 1
ATOM 5559 N N . SER B 1 114 ? -2.172 14.141 9.805 1 88.62 114 SER B N 1
ATOM 5560 C CA . SER B 1 114 ? -3.461 13.773 9.219 1 88.62 114 SER B CA 1
ATOM 5561 C C . SER B 1 114 ? -3.311 12.641 8.211 1 88.62 114 SER B C 1
ATOM 5563 O O . SER B 1 114 ? -2.322 12.578 7.48 1 88.62 114 SER B O 1
ATOM 5565 N N . VAL B 1 115 ? -4.227 11.688 8.312 1 88.88 115 VAL B N 1
ATOM 5566 C CA . VAL B 1 115 ? -4.266 10.578 7.367 1 88.88 115 VAL B CA 1
ATOM 5567 C C . VAL B 1 115 ? -5.492 10.711 6.465 1 88.88 115 VAL B C 1
ATOM 5569 O O . VAL B 1 115 ? -6.621 10.797 6.953 1 88.88 115 VAL B O 1
ATOM 5572 N N . THR B 1 116 ? -5.227 10.781 5.195 1 86.81 116 THR B N 1
ATOM 5573 C CA . THR B 1 116 ? -6.316 10.891 4.234 1 86.81 116 THR B CA 1
ATOM 5574 C C . THR B 1 116 ? -6.195 9.82 3.152 1 86.81 116 THR B C 1
ATOM 5576 O O . THR B 1 116 ? -5.094 9.359 2.854 1 86.81 116 THR B O 1
ATOM 5579 N N . LEU B 1 117 ? -7.367 9.352 2.697 1 86.88 117 LEU B N 1
ATOM 5580 C CA . LEU B 1 117 ? -7.449 8.445 1.561 1 86.88 117 LEU B CA 1
ATOM 5581 C C . LEU B 1 117 ? -8.031 9.148 0.34 1 86.88 117 LEU B C 1
ATOM 5583 O O . LEU B 1 117 ? -9.164 9.641 0.379 1 86.88 117 LEU B O 1
ATOM 5587 N N . ASP B 1 118 ? -7.227 9.266 -0.686 1 85.62 118 ASP B N 1
ATOM 5588 C CA . ASP B 1 118 ? -7.664 9.953 -1.899 1 85.62 118 ASP B CA 1
ATOM 5589 C C . ASP B 1 118 ? -7.738 8.984 -3.078 1 85.62 118 ASP B C 1
ATOM 5591 O O . ASP B 1 118 ? -6.938 8.055 -3.176 1 85.62 118 ASP B O 1
ATOM 5595 N N . GLN B 1 119 ? -8.75 9.25 -3.91 1 85.75 119 GLN B N 1
ATOM 5596 C CA . GLN B 1 119 ? -8.875 8.516 -5.164 1 85.75 119 GLN B CA 1
ATOM 5597 C C . GLN B 1 119 ? -8.344 9.336 -6.336 1 85.75 119 GLN B C 1
ATOM 5599 O O . GLN B 1 119 ? -8.75 10.484 -6.527 1 85.75 119 GLN B O 1
ATOM 5604 N N . VAL B 1 120 ? -7.445 8.789 -7.098 1 86.81 120 VAL B N 1
ATOM 5605 C CA . VAL B 1 120 ? -6.848 9.5 -8.227 1 86.81 120 VAL B CA 1
ATOM 5606 C C . VAL B 1 120 ? -7.23 8.812 -9.531 1 86.81 120 VAL B C 1
ATOM 5608 O O . VAL B 1 120 ? -7.707 7.68 -9.523 1 86.81 120 VAL B O 1
ATOM 5611 N N . ALA B 1 121 ? -7.043 9.516 -10.609 1 84.62 121 ALA B N 1
ATOM 5612 C CA . ALA B 1 121 ? -7.41 8.984 -11.922 1 84.62 121 ALA B CA 1
ATOM 5613 C C . ALA B 1 121 ? -6.344 8.031 -12.445 1 84.62 121 ALA B C 1
ATOM 5615 O O . ALA B 1 121 ? -6.66 7.051 -13.125 1 84.62 121 ALA B O 1
ATOM 5616 N N . ALA B 1 122 ? -5.172 8.398 -12.195 1 91.44 122 ALA B N 1
ATOM 5617 C CA . ALA B 1 122 ? -4.043 7.594 -12.648 1 91.44 122 ALA B CA 1
ATOM 5618 C C . ALA B 1 122 ? -2.906 7.617 -11.633 1 91.44 122 ALA B C 1
ATOM 5620 O O . ALA B 1 122 ? -2.668 8.641 -10.984 1 91.44 122 ALA B O 1
ATOM 5621 N N . LEU B 1 123 ? -2.283 6.52 -11.539 1 93.56 123 LEU B N 1
ATOM 5622 C CA . LEU B 1 123 ? -1.181 6.387 -10.594 1 93.56 123 LEU B CA 1
ATOM 5623 C C . LEU B 1 123 ? 0.073 5.863 -11.289 1 93.56 123 LEU B C 1
ATOM 5625 O O . LEU B 1 123 ? 0.002 4.918 -12.07 1 93.56 123 LEU B O 1
ATOM 5629 N N . PRO B 1 124 ? 1.183 6.582 -11.047 1 94.88 124 PRO B N 1
ATOM 5630 C CA . PRO B 1 124 ? 2.418 6.016 -11.594 1 94.88 124 PRO B CA 1
ATOM 5631 C C . PRO B 1 124 ? 2.729 4.625 -11.047 1 94.88 124 PRO B C 1
ATOM 5633 O O . PRO B 1 124 ? 2.529 4.371 -9.852 1 94.88 124 PRO B O 1
ATOM 5636 N N . PHE B 1 125 ? 3.178 3.746 -11.914 1 96.62 125 PHE B N 1
ATOM 5637 C CA . PHE B 1 125 ? 3.531 2.396 -11.492 1 96.62 125 PHE B CA 1
ATOM 5638 C C . PHE B 1 125 ? 4.906 2.377 -10.836 1 96.62 125 PHE B C 1
ATOM 5640 O O . PHE B 1 125 ? 5.828 3.053 -11.297 1 96.62 125 PHE B O 1
ATOM 5647 N N . PRO B 1 126 ? 5.105 1.642 -9.742 1 97.25 126 PRO B N 1
ATOM 5648 C CA . PRO B 1 126 ? 6.391 1.604 -9.039 1 97.25 126 PRO B CA 1
ATOM 5649 C C . PRO B 1 126 ? 7.449 0.803 -9.797 1 97.25 126 PRO B C 1
ATOM 5651 O O . PRO B 1 126 ? 7.145 0.15 -10.797 1 97.25 126 PRO B O 1
ATOM 5654 N N . ALA B 1 127 ? 8.695 1.022 -9.359 1 97.81 127 ALA B N 1
ATOM 5655 C CA . ALA B 1 127 ? 9.766 0.165 -9.852 1 97.81 127 ALA B CA 1
ATOM 5656 C C . ALA B 1 127 ? 9.742 -1.195 -9.164 1 97.81 127 ALA B C 1
ATOM 5658 O O . ALA B 1 127 ? 9.438 -1.29 -7.973 1 97.81 127 ALA B O 1
ATOM 5659 N N . VAL B 1 128 ? 10 -2.217 -9.914 1 98.31 128 VAL B N 1
ATOM 5660 C CA . VAL B 1 128 ? 10.008 -3.576 -9.383 1 98.31 128 VAL B CA 1
ATOM 5661 C C . VAL B 1 128 ? 11.344 -4.25 -9.695 1 98.31 128 VAL B C 1
ATOM 5663 O O . VAL B 1 128 ? 11.719 -4.387 -10.859 1 98.31 128 VAL B O 1
ATOM 5666 N N . THR B 1 129 ? 12.023 -4.605 -8.625 1 98.25 129 THR B N 1
ATOM 5667 C CA . THR B 1 129 ? 13.312 -5.273 -8.781 1 98.25 129 THR B CA 1
ATOM 5668 C C . THR B 1 129 ? 13.195 -6.758 -8.445 1 98.25 129 THR B C 1
ATOM 5670 O O . THR B 1 129 ? 12.609 -7.121 -7.422 1 98.25 129 THR B O 1
ATOM 5673 N N . VAL B 1 130 ? 13.727 -7.586 -9.305 1 98.19 130 VAL B N 1
ATOM 5674 C CA . VAL B 1 130 ? 13.703 -9.023 -9.078 1 98.19 130 VAL B CA 1
ATOM 5675 C C . VAL B 1 130 ? 15.125 -9.57 -9.055 1 98.19 130 VAL B C 1
ATOM 5677 O O . VAL B 1 130 ? 15.969 -9.172 -9.867 1 98.19 130 VAL B O 1
ATOM 5680 N N . CYS B 1 131 ? 15.375 -10.375 -8.094 1 97.81 131 CYS B N 1
ATOM 5681 C CA . CYS B 1 131 ? 16.672 -11.023 -7.938 1 97.81 131 CYS B CA 1
ATOM 5682 C C . CYS B 1 131 ? 16.5 -12.531 -7.734 1 97.81 131 CYS B C 1
ATOM 5684 O O . CYS B 1 131 ? 15.5 -12.977 -7.188 1 97.81 131 CYS B O 1
ATOM 5686 N N . ASN B 1 132 ? 17.438 -13.273 -8.25 1 98.06 132 ASN B N 1
ATOM 5687 C CA . ASN B 1 132 ? 17.516 -14.688 -7.898 1 98.06 132 ASN B CA 1
ATOM 5688 C C . ASN B 1 132 ? 18.109 -14.891 -6.512 1 98.06 132 ASN B C 1
ATOM 5690 O O . ASN B 1 132 ? 19.047 -14.188 -6.129 1 98.06 132 ASN B O 1
ATOM 5694 N N . LEU B 1 133 ? 17.625 -15.828 -5.73 1 96.94 133 LEU B N 1
ATOM 5695 C CA . LEU B 1 133 ? 18.156 -16.047 -4.391 1 96.94 133 LEU B CA 1
ATOM 5696 C C . LEU B 1 133 ? 19.562 -16.625 -4.461 1 96.94 133 LEU B C 1
ATOM 5698 O O . LEU B 1 133 ? 20.297 -16.609 -3.467 1 96.94 133 LEU B O 1
ATOM 5702 N N . ASN B 1 134 ? 19.891 -17.125 -5.625 1 96.62 134 ASN B N 1
ATOM 5703 C CA . ASN B 1 134 ? 21.25 -17.578 -5.871 1 96.62 134 ASN B CA 1
ATOM 5704 C C . ASN B 1 134 ? 22.109 -16.469 -6.461 1 96.62 134 ASN B C 1
ATOM 5706 O O . ASN B 1 134 ? 21.828 -15.961 -7.551 1 96.62 134 ASN B O 1
ATOM 5710 N N . ARG B 1 135 ? 23.156 -16.203 -5.887 1 94.06 135 ARG B N 1
ATOM 5711 C CA . ARG B 1 135 ? 23.953 -15.039 -6.254 1 94.06 135 ARG B CA 1
ATOM 5712 C C . ARG B 1 135 ? 24.828 -15.328 -7.473 1 94.06 135 ARG B C 1
ATOM 5714 O O . ARG B 1 135 ? 25.141 -14.43 -8.258 1 94.06 135 ARG B O 1
ATOM 5721 N N . VAL B 1 136 ? 25.281 -16.516 -7.551 1 96.12 136 VAL B N 1
ATOM 5722 C CA . VAL B 1 136 ? 26.234 -16.875 -8.602 1 96.12 136 VAL B CA 1
ATOM 5723 C C . VAL B 1 136 ? 25.719 -18.078 -9.383 1 96.12 136 VAL B C 1
ATOM 5725 O O . VAL B 1 136 ? 25.219 -19.047 -8.789 1 96.12 136 VAL B O 1
ATOM 5728 N N . HIS B 1 137 ? 25.75 -17.922 -10.641 1 96.69 137 HIS B N 1
ATOM 5729 C CA . HIS B 1 137 ? 25.422 -19.047 -11.523 1 96.69 137 HIS B CA 1
ATOM 5730 C C . HIS B 1 137 ? 26.641 -19.922 -11.781 1 96.69 137 HIS B C 1
ATOM 5732 O O . HIS B 1 137 ? 27.594 -19.5 -12.438 1 96.69 137 HIS B O 1
ATOM 5738 N N . CYS B 1 138 ? 26.578 -21.172 -11.328 1 95.81 138 CYS B N 1
ATOM 5739 C CA . CYS B 1 138 ? 27.734 -22.078 -11.406 1 95.81 138 CYS B CA 1
ATOM 5740 C C . CYS B 1 138 ? 28.172 -22.281 -12.852 1 95.81 138 CYS B C 1
ATOM 5742 O O . CYS B 1 138 ? 29.375 -22.391 -13.125 1 95.81 138 CYS B O 1
ATOM 5744 N N . GLY B 1 139 ? 27.266 -22.328 -13.781 1 94.88 139 GLY B N 1
ATOM 5745 C CA . GLY B 1 139 ? 27.609 -22.453 -15.188 1 94.88 139 GLY B CA 1
ATOM 5746 C C . GLY B 1 139 ? 28.406 -21.266 -15.711 1 94.88 139 GLY B C 1
ATOM 5747 O O . GLY B 1 139 ? 29.422 -21.453 -16.391 1 94.88 139 GLY B O 1
ATOM 5748 N N . ASN B 1 140 ? 27.953 -20.125 -15.375 1 95.88 140 ASN B N 1
ATOM 5749 C CA . ASN B 1 140 ? 28.656 -18.922 -15.805 1 95.88 140 ASN B CA 1
ATOM 5750 C C . ASN B 1 140 ? 30.016 -18.797 -15.148 1 95.88 140 ASN B C 1
ATOM 5752 O O . ASN B 1 140 ? 30.969 -18.328 -15.773 1 95.88 140 ASN B O 1
ATOM 5756 N N . LEU B 1 141 ? 30.078 -19.141 -13.883 1 95.75 141 LEU B N 1
ATOM 5757 C CA . LEU B 1 141 ? 31.344 -19.094 -13.164 1 95.75 141 LEU B CA 1
ATOM 5758 C C . LEU B 1 141 ? 32.375 -20 -13.836 1 95.75 141 LEU B C 1
ATOM 5760 O O . LEU B 1 141 ? 33.5 -19.594 -14.07 1 95.75 141 LEU B O 1
ATOM 5764 N N . ARG B 1 142 ? 31.953 -21.219 -14.18 1 94.19 142 ARG B N 1
ATOM 5765 C CA . ARG B 1 142 ? 32.844 -22.172 -14.836 1 94.19 142 ARG B CA 1
ATOM 5766 C C . ARG B 1 142 ? 33.281 -21.656 -16.203 1 94.19 142 ARG B C 1
ATOM 5768 O O . ARG B 1 142 ? 34.469 -21.766 -16.562 1 94.19 142 ARG B O 1
ATOM 5775 N N . ARG B 1 143 ? 32.406 -21.141 -16.922 1 94.5 143 ARG B N 1
ATOM 5776 C CA . ARG B 1 143 ? 32.688 -20.641 -18.266 1 94.5 143 ARG B CA 1
ATOM 5777 C C . ARG B 1 143 ? 33.688 -19.484 -18.219 1 94.5 143 ARG B C 1
ATOM 5779 O O . ARG B 1 143 ? 34.625 -19.453 -19 1 94.5 143 ARG B O 1
ATOM 5786 N N . LEU B 1 144 ? 33.406 -18.531 -17.328 1 95.25 144 LEU B N 1
ATOM 5787 C CA . LEU B 1 144 ? 34.312 -17.375 -17.234 1 95.25 144 LEU B CA 1
ATOM 5788 C C . LEU B 1 144 ? 35.688 -17.781 -16.719 1 95.25 144 LEU B C 1
ATOM 5790 O O . LEU B 1 144 ? 36.688 -17.234 -17.156 1 95.25 144 LEU B O 1
ATOM 5794 N N . ALA B 1 145 ? 35.719 -18.688 -15.727 1 93.88 145 ALA B N 1
ATOM 5795 C CA . ALA B 1 145 ? 37 -19.188 -15.203 1 93.88 145 ALA B CA 1
ATOM 5796 C C . ALA B 1 145 ? 37.812 -19.859 -16.297 1 93.88 145 ALA B C 1
ATOM 5798 O O . ALA B 1 145 ? 39.031 -19.703 -16.375 1 93.88 145 ALA B O 1
ATOM 5799 N N . ALA B 1 146 ? 37.156 -20.609 -17.156 1 93.62 146 ALA B N 1
ATOM 5800 C CA . ALA B 1 146 ? 37.812 -21.281 -18.266 1 93.62 146 ALA B CA 1
ATOM 5801 C C . ALA B 1 146 ? 38.312 -20.281 -19.297 1 93.62 146 ALA B C 1
ATOM 5803 O O . ALA B 1 146 ? 39.406 -20.438 -19.844 1 93.62 146 ALA B O 1
ATOM 5804 N N . ALA B 1 147 ? 37.562 -19.266 -19.547 1 94.75 147 ALA B N 1
ATOM 5805 C CA . ALA B 1 147 ? 37.906 -18.266 -20.547 1 94.75 147 ALA B CA 1
ATOM 5806 C C . ALA B 1 147 ? 39.125 -17.438 -20.094 1 94.75 147 ALA B C 1
ATOM 5808 O O . ALA B 1 147 ? 39.875 -16.938 -20.922 1 94.75 147 ALA B O 1
ATOM 5809 N N . LYS B 1 148 ? 39.219 -17.25 -18.844 1 93.94 148 LYS B N 1
ATOM 5810 C CA . LYS B 1 148 ? 40.312 -16.422 -18.312 1 93.94 148 LYS B CA 1
ATOM 5811 C C . LYS B 1 148 ? 41.406 -17.281 -17.672 1 93.94 148 LYS B C 1
ATOM 5813 O O . LYS B 1 148 ? 42.125 -16.812 -16.781 1 93.94 148 LYS B O 1
ATOM 5818 N N . TRP B 1 149 ? 41.469 -18.406 -18.141 1 90.62 149 TRP B N 1
ATOM 5819 C CA . TRP B 1 149 ? 42.438 -19.344 -17.609 1 90.62 149 TRP B CA 1
ATOM 5820 C C . TRP B 1 149 ? 43.844 -18.812 -17.797 1 90.62 149 TRP B C 1
ATOM 5822 O O . TRP B 1 149 ? 44.188 -18.25 -18.844 1 90.62 149 TRP B O 1
ATOM 5832 N N . GLY B 1 150 ? 44.688 -18.859 -16.766 1 90.75 150 GLY B N 1
ATOM 5833 C CA . GLY B 1 150 ? 46.094 -18.422 -16.859 1 90.75 150 GLY B CA 1
ATOM 5834 C C . GLY B 1 150 ? 46.281 -16.984 -16.391 1 90.75 150 GLY B C 1
ATOM 5835 O O . GLY B 1 150 ? 47.406 -16.547 -16.219 1 90.75 150 GLY B O 1
ATOM 5836 N N . THR B 1 151 ? 45.281 -16.266 -16.266 1 93.69 151 THR B N 1
ATOM 5837 C CA . THR B 1 151 ? 45.375 -14.891 -15.797 1 93.69 151 THR B CA 1
ATOM 5838 C C . THR B 1 151 ? 45.125 -14.812 -14.289 1 93.69 151 THR B C 1
ATOM 5840 O O . THR B 1 151 ? 44.781 -15.805 -13.656 1 93.69 151 THR B O 1
ATOM 5843 N N . GLU B 1 152 ? 45.469 -13.68 -13.773 1 92.56 152 GLU B N 1
ATOM 5844 C CA . GLU B 1 152 ? 45.25 -13.469 -12.352 1 92.56 152 GLU B CA 1
ATOM 5845 C C . GLU B 1 152 ? 43.781 -13.602 -12 1 92.56 152 GLU B C 1
ATOM 5847 O O . GLU B 1 152 ? 43.406 -14.18 -10.969 1 92.56 152 GLU B O 1
ATOM 5852 N N . LEU B 1 153 ? 42.969 -13.023 -12.844 1 93.19 153 LEU B N 1
ATOM 5853 C CA . LEU B 1 153 ? 41.531 -13.133 -12.641 1 93.19 153 LEU B CA 1
ATOM 5854 C C . LEU B 1 153 ? 41.094 -14.586 -12.68 1 93.19 153 LEU B C 1
ATOM 5856 O O . LEU B 1 153 ? 40.25 -15 -11.883 1 93.19 153 LEU B O 1
ATOM 5860 N N . GLY B 1 154 ? 41.594 -15.312 -13.555 1 92.88 154 GLY B N 1
ATOM 5861 C CA . GLY B 1 154 ? 41.281 -16.734 -13.648 1 92.88 154 GLY B CA 1
ATOM 5862 C C . GLY B 1 154 ? 41.594 -17.5 -12.375 1 92.88 154 GLY B C 1
ATOM 5863 O O . GLY B 1 154 ? 40.812 -18.359 -11.953 1 92.88 154 GLY B O 1
ATOM 5864 N N . THR B 1 155 ? 42.688 -17.172 -11.805 1 92.06 155 THR B N 1
ATOM 5865 C CA . THR B 1 155 ? 43.094 -17.828 -10.562 1 92.06 155 THR B CA 1
ATOM 5866 C C . THR B 1 155 ? 42.094 -17.5 -9.438 1 92.06 155 THR B C 1
ATOM 5868 O O . THR B 1 155 ? 41.75 -18.375 -8.633 1 92.06 155 THR B O 1
ATOM 5871 N N . GLN B 1 156 ? 41.719 -16.312 -9.406 1 92.69 156 GLN B N 1
ATOM 5872 C CA . GLN B 1 156 ? 40.781 -15.883 -8.391 1 92.69 156 GLN B CA 1
ATOM 5873 C C . GLN B 1 156 ? 39.406 -16.578 -8.586 1 92.69 156 GLN B C 1
ATOM 5875 O O . GLN B 1 156 ? 38.781 -16.969 -7.617 1 92.69 156 GLN B O 1
ATOM 5880 N N . LEU B 1 157 ? 39.031 -16.703 -9.766 1 94.19 157 LEU B N 1
ATOM 5881 C CA . LEU B 1 157 ? 37.781 -17.344 -10.094 1 94.19 157 LEU B CA 1
ATOM 5882 C C . LEU B 1 157 ? 37.812 -18.828 -9.75 1 94.19 157 LEU B C 1
ATOM 5884 O O . LEU B 1 157 ? 36.812 -19.406 -9.312 1 94.19 157 LEU B O 1
ATOM 5888 N N . LEU B 1 158 ? 38.906 -19.438 -9.969 1 91.38 158 LEU B N 1
ATOM 5889 C CA . LEU B 1 158 ? 39.062 -20.844 -9.625 1 91.38 158 LEU B CA 1
ATOM 5890 C C . LEU B 1 158 ? 39 -21.047 -8.117 1 91.38 158 LEU B C 1
ATOM 5892 O O . LEU B 1 158 ? 38.469 -22.062 -7.648 1 91.38 158 LEU B O 1
ATOM 5896 N N . LYS B 1 159 ? 39.5 -20.094 -7.441 1 88.75 159 LYS B N 1
ATOM 5897 C CA . LYS B 1 159 ? 39.406 -20.141 -5.984 1 88.75 159 LYS B CA 1
ATOM 5898 C C . LYS B 1 159 ? 37.938 -20.094 -5.551 1 88.75 159 LYS B C 1
ATOM 5900 O O . LYS B 1 159 ? 37.531 -20.812 -4.641 1 88.75 159 LYS B O 1
ATOM 5905 N N . LEU B 1 160 ? 37.219 -19.203 -6.176 1 91.75 160 LEU B N 1
ATOM 5906 C CA . LEU B 1 160 ? 35.781 -19.094 -5.883 1 91.75 160 LEU B CA 1
ATOM 5907 C C . LEU B 1 160 ? 35.062 -20.375 -6.254 1 91.75 160 LEU B C 1
ATOM 5909 O O . LEU B 1 160 ? 34.188 -20.828 -5.527 1 91.75 160 LEU B O 1
ATOM 5913 N N . HIS B 1 161 ? 35.438 -20.953 -7.348 1 90.31 161 HIS B N 1
ATOM 5914 C CA . HIS B 1 161 ? 34.844 -22.219 -7.801 1 90.31 161 HIS B CA 1
ATOM 5915 C C . HIS B 1 161 ? 35.062 -23.312 -6.77 1 90.31 161 HIS B C 1
ATOM 5917 O O . HIS B 1 161 ? 34.156 -24.094 -6.48 1 90.31 161 HIS B O 1
ATOM 5923 N N . ASP B 1 162 ? 36.25 -23.344 -6.211 1 87.25 162 ASP B N 1
ATOM 5924 C CA . ASP B 1 162 ? 36.562 -24.359 -5.215 1 87.25 162 ASP B CA 1
ATOM 5925 C C . ASP B 1 162 ? 35.781 -24.141 -3.926 1 87.25 162 ASP B C 1
ATOM 5927 O O . ASP B 1 162 ? 35.344 -25.094 -3.279 1 87.25 162 ASP B O 1
ATOM 5931 N N . LEU B 1 163 ? 35.594 -22.922 -3.654 1 87.75 163 LEU B N 1
ATOM 5932 C CA . LEU B 1 163 ? 34.875 -22.578 -2.445 1 87.75 163 LEU B CA 1
ATOM 5933 C C . LEU B 1 163 ? 33.406 -22.922 -2.582 1 87.75 163 LEU B C 1
ATOM 5935 O O . LEU B 1 163 ? 32.75 -23.281 -1.598 1 87.75 163 LEU B O 1
ATOM 5939 N N . THR B 1 164 ? 32.844 -22.828 -3.748 1 88.75 164 THR B N 1
ATOM 5940 C CA . THR B 1 164 ? 31.406 -22.969 -3.967 1 88.75 164 THR B CA 1
ATOM 5941 C C . THR B 1 164 ? 31.062 -24.406 -4.387 1 88.75 164 THR B C 1
ATOM 5943 O O . THR B 1 164 ? 29.875 -24.75 -4.484 1 88.75 164 THR B O 1
ATOM 5946 N N . ASP B 1 165 ? 31.938 -25.281 -4.59 1 83.62 165 ASP B N 1
ATOM 5947 C CA . ASP B 1 165 ? 31.734 -26.672 -5.023 1 83.62 165 ASP B CA 1
ATOM 5948 C C . ASP B 1 165 ? 30.844 -26.734 -6.266 1 83.62 165 ASP B C 1
ATOM 5950 O O . ASP B 1 165 ? 29.906 -27.531 -6.324 1 83.62 165 ASP B O 1
ATOM 5954 N N . CYS B 1 166 ? 31.016 -25.766 -7.145 1 82.38 166 CYS B N 1
ATOM 5955 C CA . CYS B 1 166 ? 30.297 -25.766 -8.406 1 82.38 166 CYS B CA 1
ATOM 5956 C C . CYS B 1 166 ? 30.719 -26.922 -9.297 1 82.38 166 CYS B C 1
ATOM 5958 O O . CYS B 1 166 ? 31.5 -26.734 -10.242 1 82.38 166 CYS B O 1
ATOM 5960 N N . GLN B 1 167 ? 30.922 -28.234 -8.734 1 64.06 167 GLN B N 1
ATOM 5961 C CA . GLN B 1 167 ? 31.359 -29.375 -9.531 1 64.06 167 GLN B CA 1
ATOM 5962 C C . GLN B 1 167 ? 30.219 -29.922 -10.375 1 64.06 167 GLN B C 1
ATOM 5964 O O . GLN B 1 167 ? 29.062 -29.844 -9.984 1 64.06 167 GLN B O 1
ATOM 5969 N N . LEU B 1 168 ? 30.391 -30.047 -11.703 1 53.84 168 LEU B N 1
ATOM 5970 C CA . LEU B 1 168 ? 29.453 -30.734 -12.57 1 53.84 168 LEU B CA 1
ATOM 5971 C C . LEU B 1 168 ? 29.078 -32.094 -12 1 53.84 168 LEU B C 1
ATOM 5973 O O . LEU B 1 168 ? 29.953 -32.938 -11.727 1 53.84 168 LEU B O 1
ATOM 5977 N N . HIS B 1 169 ? 28.25 -32.375 -11.148 1 42.66 169 HIS B N 1
ATOM 5978 C CA . HIS B 1 169 ? 27.922 -33.781 -10.914 1 42.66 169 HIS B CA 1
ATOM 5979 C C . HIS B 1 169 ? 27.625 -34.5 -12.227 1 42.66 169 HIS B C 1
ATOM 5981 O O . HIS B 1 169 ? 26.609 -34.219 -12.867 1 42.66 169 HIS B O 1
ATOM 5987 N N . PHE B 1 170 ? 28.562 -34.875 -13.133 1 33.81 170 PHE B N 1
ATOM 5988 C CA . PHE B 1 170 ? 28.328 -35.938 -14.102 1 33.81 170 PHE B CA 1
ATOM 5989 C C . PHE B 1 170 ? 27.594 -37.125 -13.453 1 33.81 170 PHE B C 1
ATOM 5991 O O . PHE B 1 170 ? 27.969 -37.562 -12.367 1 33.81 170 PHE B O 1
ATOM 5998 N N . GLN B 1 171 ? 26.344 -37.344 -13.711 1 34 171 GLN B N 1
ATOM 5999 C CA . GLN B 1 171 ? 25.703 -38.625 -13.469 1 34 171 GLN B CA 1
ATOM 6000 C C . GLN B 1 171 ? 26.609 -39.781 -13.867 1 34 171 GLN B C 1
ATOM 6002 O O . GLN B 1 171 ? 26.828 -40.031 -15.062 1 34 171 GLN B O 1
ATOM 6007 N N . ALA B 1 172 ? 27.766 -40.188 -13.336 1 30.97 172 ALA B N 1
ATOM 6008 C CA . ALA B 1 172 ? 28.422 -41.5 -13.484 1 30.97 172 ALA B CA 1
ATOM 6009 C C . ALA B 1 172 ? 27.391 -42.625 -13.555 1 30.97 172 ALA B C 1
ATOM 6011 O O . ALA B 1 172 ? 26.422 -42.625 -12.781 1 30.97 172 ALA B O 1
ATOM 6012 N N . ARG B 1 173 ? 27.25 -43.406 -14.758 1 31.92 173 ARG B N 1
ATOM 6013 C CA . ARG B 1 173 ? 26.75 -44.75 -14.898 1 31.92 173 ARG B CA 1
ATOM 6014 C C . ARG B 1 173 ? 27.078 -45.594 -13.664 1 31.92 173 ARG B C 1
ATOM 6016 O O . ARG B 1 173 ? 28.047 -45.312 -12.961 1 31.92 173 ARG B O 1
ATOM 6023 N N . ALA B 1 174 ? 26.234 -46.625 -13.273 1 30.38 174 ALA B N 1
ATOM 6024 C CA . ALA B 1 174 ? 26.219 -47.719 -12.305 1 30.38 174 ALA B CA 1
ATOM 6025 C C . ALA B 1 174 ? 27.562 -48.406 -12.227 1 30.38 174 ALA B C 1
ATOM 6027 O O . ALA B 1 174 ? 27.672 -49.531 -11.688 1 30.38 174 ALA B O 1
ATOM 6028 N N . GLY B 1 175 ? 28.609 -48.125 -13.094 1 27.22 175 GLY B N 1
ATOM 6029 C CA . GLY B 1 175 ? 29.594 -49.188 -12.898 1 27.22 175 GLY B CA 1
ATOM 6030 C C . GLY B 1 175 ? 30.016 -49.312 -11.445 1 27.22 175 GLY B C 1
ATOM 6031 O O . GLY B 1 175 ? 29.672 -48.5 -10.602 1 27.22 175 GLY B O 1
ATOM 6032 N N . ARG B 1 176 ? 31.172 -50.281 -11.25 1 27.45 176 ARG B N 1
ATOM 6033 C CA . ARG B 1 176 ? 31.703 -51.031 -10.109 1 27.45 176 ARG B CA 1
ATOM 6034 C C . ARG B 1 176 ? 32.062 -50.062 -8.969 1 27.45 176 ARG B C 1
ATOM 6036 O O . ARG B 1 176 ? 32.469 -48.938 -9.195 1 27.45 176 ARG B O 1
ATOM 6043 N N . GLN B 1 177 ? 31.594 -50.406 -7.703 1 25.78 177 GLN B N 1
ATOM 6044 C CA . GLN B 1 177 ? 31.828 -50.062 -6.309 1 25.78 177 GLN B CA 1
ATOM 6045 C C . GLN B 1 177 ? 33.312 -49.875 -6.035 1 25.78 177 GLN B C 1
ATOM 6047 O O . GLN B 1 177 ? 33.938 -50.688 -5.379 1 25.78 177 GLN B O 1
ATOM 6052 N N . VAL B 1 178 ? 34.25 -49.688 -6.992 1 24.34 178 VAL B N 1
ATOM 6053 C CA . VAL B 1 178 ? 35.531 -49.812 -6.258 1 24.34 178 VAL B CA 1
ATOM 6054 C C . VAL B 1 178 ? 35.531 -48.812 -5.09 1 24.34 178 VAL B C 1
ATOM 6056 O O . VAL B 1 178 ? 35.312 -47.625 -5.273 1 24.34 178 VAL B O 1
ATOM 6059 N N . GLN B 1 179 ? 35.344 -49.344 -3.789 1 23.59 179 GLN B N 1
ATOM 6060 C CA . GLN B 1 179 ? 35.5 -48.969 -2.387 1 23.59 179 GLN B CA 1
ATOM 6061 C C . GLN B 1 179 ? 36.75 -48.125 -2.16 1 23.59 179 GLN B C 1
ATOM 6063 O O . GLN B 1 179 ? 37.375 -48.219 -1.114 1 23.59 179 GLN B O 1
ATOM 6068 N N . ASP B 1 180 ? 37.562 -47.656 -3.145 1 23.52 180 ASP B N 1
ATOM 6069 C CA . ASP B 1 180 ? 38.75 -47.25 -2.416 1 23.52 180 ASP B CA 1
ATOM 6070 C C . ASP B 1 180 ? 38.406 -46.25 -1.332 1 23.52 180 ASP B C 1
ATOM 6072 O O . ASP B 1 180 ? 37.781 -45.219 -1.611 1 23.52 180 ASP B O 1
ATOM 6076 N N . ASN B 1 181 ? 38.344 -46.656 -0 1 23.83 181 ASN B N 1
ATOM 6077 C CA . ASN B 1 181 ? 38.312 -46.188 1.385 1 23.83 181 ASN B CA 1
ATOM 6078 C C . ASN B 1 181 ? 39.219 -44.969 1.583 1 23.83 181 ASN B C 1
ATOM 6080 O O . ASN B 1 181 ? 39.531 -44.594 2.717 1 23.83 181 ASN B O 1
ATOM 6084 N N . ASN B 1 182 ? 40.188 -44.781 0.631 1 23.2 182 ASN B N 1
ATOM 6085 C CA . ASN B 1 182 ? 41.156 -43.906 1.27 1 23.2 182 ASN B CA 1
ATOM 6086 C C . ASN B 1 182 ? 40.594 -42.562 1.605 1 23.2 182 ASN B C 1
ATOM 6088 O O . ASN B 1 182 ? 40.625 -41.625 0.783 1 23.2 182 ASN B O 1
ATOM 6092 N N . GLU B 1 183 ? 39.312 -42.562 1.955 1 24.38 183 GLU B N 1
ATOM 6093 C CA . GLU B 1 183 ? 38.656 -41.375 2.463 1 24.38 183 GLU B CA 1
ATOM 6094 C C . GLU B 1 183 ? 39.5 -40.688 3.547 1 24.38 183 GLU B C 1
ATOM 6096 O O . GLU B 1 183 ? 38.938 -40.188 4.531 1 24.38 183 GLU B O 1
ATOM 6101 N N . ALA B 1 184 ? 40.719 -41.281 3.723 1 20.77 184 ALA B N 1
ATOM 6102 C CA . ALA B 1 184 ? 41.344 -40.844 4.973 1 20.77 184 ALA B CA 1
ATOM 6103 C C . ALA B 1 184 ? 41.219 -39.344 5.133 1 20.77 184 ALA B C 1
ATOM 6105 O O . ALA B 1 184 ? 40.625 -38.656 4.297 1 20.77 184 ALA B O 1
ATOM 6106 N N . ASN B 1 185 ? 42.375 -38.688 5.594 1 21.16 185 ASN B N 1
ATOM 6107 C CA . ASN B 1 185 ? 42.938 -37.781 6.605 1 21.16 185 ASN B CA 1
ATOM 6108 C C . ASN B 1 185 ? 42.906 -36.344 6.125 1 21.16 185 ASN B C 1
ATOM 6110 O O . ASN B 1 185 ? 43.438 -35.469 6.801 1 21.16 185 ASN B O 1
ATOM 6114 N N . SER B 1 186 ? 42.844 -36.094 4.812 1 21.94 186 SER B N 1
ATOM 6115 C CA . SER B 1 186 ? 43.438 -34.781 4.715 1 21.94 186 SER B CA 1
ATOM 6116 C C . SER B 1 186 ? 42.625 -33.719 5.43 1 21.94 186 SER B C 1
ATOM 6118 O O . SER B 1 186 ? 41.625 -33.25 4.891 1 21.94 186 SER B O 1
ATOM 6120 N N . GLN B 1 187 ? 42.344 -33.938 6.766 1 24.25 187 GLN B N 1
ATOM 6121 C CA . GLN B 1 187 ? 42.125 -32.906 7.785 1 24.25 187 GLN B CA 1
ATOM 6122 C C . GLN B 1 187 ? 43 -31.688 7.566 1 24.25 187 GLN B C 1
ATOM 6124 O O . GLN B 1 187 ? 44.094 -31.625 8.109 1 24.25 187 GLN B O 1
ATOM 6129 N N . ALA B 1 188 ? 43.375 -31.375 6.371 1 22.66 188 ALA B N 1
ATOM 6130 C CA . ALA B 1 188 ? 44.219 -30.188 6.371 1 22.66 188 ALA B CA 1
ATOM 6131 C C . ALA B 1 188 ? 43.656 -29.109 7.301 1 22.66 188 ALA B C 1
ATOM 6133 O O . ALA B 1 188 ? 42.562 -28.578 7.062 1 22.66 188 ALA B O 1
ATOM 6134 N N . PHE B 1 189 ? 43.938 -29.266 8.664 1 23.09 189 PHE B N 1
ATOM 6135 C CA . PHE B 1 189 ? 44.031 -28.422 9.844 1 23.09 189 PHE B CA 1
ATOM 6136 C C . PHE B 1 189 ? 44.656 -27.078 9.5 1 23.09 189 PHE B C 1
ATOM 6138 O O . PHE B 1 189 ? 45.875 -27 9.266 1 23.09 189 PHE B O 1
ATOM 6145 N N . PHE B 1 190 ? 44.25 -26.391 8.492 1 23.92 190 PHE B N 1
ATOM 6146 C CA . PHE B 1 190 ? 44.906 -25.094 8.617 1 23.92 190 PHE B CA 1
ATOM 6147 C C . PHE B 1 190 ? 44.938 -24.641 10.07 1 23.92 190 PHE B C 1
ATOM 6149 O O . PHE B 1 190 ? 43.906 -24.312 10.656 1 23.92 190 PHE B O 1
ATOM 6156 N N . SER B 1 191 ? 45.656 -25.469 10.898 1 24.72 191 SER B N 1
ATOM 6157 C CA . SER B 1 191 ? 46.156 -25 12.195 1 24.72 191 SER B CA 1
ATOM 6158 C C . SER B 1 191 ? 46.688 -23.578 12.102 1 24.72 191 SER B C 1
ATOM 6160 O O . SER B 1 191 ? 47.656 -23.328 11.406 1 24.72 191 SER B O 1
ATOM 6162 N N . THR B 1 192 ? 45.844 -22.656 11.836 1 26.16 192 THR B N 1
ATOM 6163 C CA . THR B 1 192 ? 46.406 -21.344 12.164 1 26.16 192 THR B CA 1
ATOM 6164 C C . THR B 1 192 ? 47.312 -21.453 13.398 1 26.16 192 THR B C 1
ATOM 6166 O O . THR B 1 192 ? 46.938 -22.062 14.398 1 26.16 192 THR B O 1
ATOM 6169 N N . THR B 1 193 ? 48.594 -21.594 13.164 1 26.19 193 THR B N 1
ATOM 6170 C CA . THR B 1 193 ? 49.625 -21.328 14.141 1 26.19 193 THR B CA 1
ATOM 6171 C C . THR B 1 193 ? 49.125 -20.406 15.25 1 26.19 193 THR B C 1
ATOM 6173 O O . THR B 1 193 ? 48.625 -19.312 14.977 1 26.19 193 THR B O 1
ATOM 6176 N N . GLU B 1 194 ? 48.781 -21.078 16.406 1 28.69 194 GLU B N 1
ATOM 6177 C CA . GLU B 1 194 ? 48.656 -20.516 17.75 1 28.69 194 GLU B CA 1
ATOM 6178 C C . GLU B 1 194 ? 49.812 -19.578 18.062 1 28.69 194 GLU B C 1
ATOM 6180 O O . GLU B 1 194 ? 50.875 -20.047 18.516 1 28.69 194 GLU B O 1
ATOM 6185 N N . MET B 1 195 ? 50.406 -18.859 17.141 1 27.7 195 MET B N 1
ATOM 6186 C CA . MET B 1 195 ? 51.438 -18.141 17.891 1 27.7 195 MET B CA 1
ATOM 6187 C C . MET B 1 195 ? 50.875 -17.547 19.172 1 27.7 195 MET B C 1
ATOM 6189 O O . MET B 1 195 ? 49.875 -16.828 19.141 1 27.7 195 MET B O 1
ATOM 6193 N N . PRO B 1 196 ? 51.062 -18.281 20.312 1 31.25 196 PRO B N 1
ATOM 6194 C CA . PRO B 1 196 ? 50.812 -17.688 21.625 1 31.25 196 PRO B CA 1
ATOM 6195 C C . PRO B 1 196 ? 51.312 -16.25 21.734 1 31.25 196 PRO B C 1
ATOM 6197 O O . PRO B 1 196 ? 52.531 -16 21.719 1 31.25 196 PRO B O 1
ATOM 6200 N N . PRO B 1 197 ? 51.094 -15.336 20.781 1 30.83 197 PRO B N 1
ATOM 6201 C CA . PRO B 1 197 ? 51.938 -14.273 21.312 1 30.83 197 PRO B CA 1
ATOM 6202 C C . PRO B 1 197 ? 51.688 -14.023 22.797 1 30.83 197 PRO B C 1
ATOM 6204 O O . PRO B 1 197 ? 50.625 -14.352 23.328 1 30.83 197 PRO B O 1
ATOM 6207 N N . GLU B 1 198 ? 52.719 -13.898 23.625 1 33.03 198 GLU B N 1
ATOM 6208 C CA . GLU B 1 198 ? 52.812 -13.633 25.062 1 33.03 198 GLU B CA 1
ATOM 6209 C C . GLU B 1 198 ? 51.594 -12.844 25.547 1 33.03 198 GLU B C 1
ATOM 6211 O O . GLU B 1 198 ? 50.938 -13.234 26.516 1 33.03 198 GLU B O 1
ATOM 6216 N N . ASP B 1 199 ? 51.719 -11.492 25.516 1 32.75 199 ASP B N 1
ATOM 6217 C CA . ASP B 1 199 ? 51.094 -10.531 26.422 1 32.75 199 ASP B CA 1
ATOM 6218 C C . ASP B 1 199 ? 49.625 -10.281 26.031 1 32.75 199 ASP B C 1
ATOM 6220 O O . ASP B 1 199 ? 49.062 -9.227 26.344 1 32.75 199 ASP B O 1
ATOM 6224 N N . SER B 1 200 ? 49.062 -11 25.047 1 37.34 200 SER B N 1
ATOM 6225 C CA . SER B 1 200 ? 47.844 -10.594 24.359 1 37.34 200 SER B CA 1
ATOM 6226 C C . SER B 1 200 ? 46.625 -10.789 25.25 1 37.34 200 SER B C 1
ATOM 6228 O O . SER B 1 200 ? 45.844 -11.703 25.031 1 37.34 200 SER B O 1
ATOM 6230 N N . SER B 1 201 ? 46.5 -10.719 26.422 1 36.38 201 SER B N 1
ATOM 6231 C CA . SER B 1 201 ? 45.469 -10.766 27.438 1 36.38 201 SER B CA 1
ATOM 6232 C C . SER B 1 201 ? 44.188 -10.07 26.938 1 36.38 201 SER B C 1
ATOM 6234 O O . SER B 1 201 ? 43.094 -10.391 27.375 1 36.38 201 SER B O 1
ATOM 6236 N N . LYS B 1 202 ? 44.188 -8.867 26.375 1 38.53 202 LYS B N 1
ATOM 6237 C CA . LYS B 1 202 ? 43 -8.055 26.172 1 38.53 202 LYS B CA 1
ATOM 6238 C C . LYS B 1 202 ? 42.281 -8.453 24.891 1 38.53 202 LYS B C 1
ATOM 6240 O O . LYS B 1 202 ? 41.469 -7.676 24.344 1 38.53 202 LYS B O 1
ATOM 6245 N N . LEU B 1 203 ? 42.656 -9.414 24 1 45.06 203 LEU B N 1
ATOM 6246 C CA . LEU B 1 203 ? 41.938 -9.609 22.75 1 45.06 203 LEU B CA 1
ATOM 6247 C C . LEU B 1 203 ? 40.562 -10.227 23 1 45.06 203 LEU B C 1
ATOM 6249 O O . LEU B 1 203 ? 40.438 -11.227 23.719 1 45.06 203 LEU B O 1
ATOM 6253 N N . PRO B 1 204 ? 39.375 -9.562 22.688 1 54.78 204 PRO B N 1
ATOM 6254 C CA . PRO B 1 204 ? 38 -10.031 22.875 1 54.78 204 PRO B CA 1
ATOM 6255 C C . PRO B 1 204 ? 37.781 -11.438 22.328 1 54.78 204 PRO B C 1
ATOM 6257 O O . PRO B 1 204 ? 38.469 -11.859 21.391 1 54.78 204 PRO B O 1
ATOM 6260 N N . GLN B 1 205 ? 37.25 -12.359 23.062 1 58.66 205 GLN B N 1
ATOM 6261 C CA . GLN B 1 205 ? 36.875 -13.742 22.797 1 58.66 205 GLN B CA 1
ATOM 6262 C C . GLN B 1 205 ? 36.219 -13.875 21.438 1 58.66 205 GLN B C 1
ATOM 6264 O O . GLN B 1 205 ? 35.375 -13.055 21.062 1 58.66 205 GLN B O 1
ATOM 6269 N N . PRO B 1 206 ? 36.812 -14.688 20.531 1 68.12 206 PRO B N 1
ATOM 6270 C CA . PRO B 1 206 ? 36.188 -14.969 19.234 1 68.12 206 PRO B CA 1
ATOM 6271 C C . PRO B 1 206 ? 34.719 -15.344 19.375 1 68.12 206 PRO B C 1
ATOM 6273 O O . PRO B 1 206 ? 34.312 -15.961 20.375 1 68.12 206 PRO B O 1
ATOM 6276 N N . ALA B 1 207 ? 33.875 -14.656 18.641 1 74.62 207 ALA B N 1
ATOM 6277 C CA . ALA B 1 207 ? 32.438 -14.922 18.641 1 74.62 207 ALA B CA 1
ATOM 6278 C C . ALA B 1 207 ? 32.125 -16.375 18.266 1 74.62 207 ALA B C 1
ATOM 6280 O O . ALA B 1 207 ? 32.875 -16.969 17.469 1 74.62 207 ALA B O 1
ATOM 6281 N N . ASN B 1 208 ? 31.25 -17.016 18.953 1 85.56 208 ASN B N 1
ATOM 6282 C CA . ASN B 1 208 ? 30.781 -18.359 18.641 1 85.56 208 ASN B CA 1
ATOM 6283 C C . ASN B 1 208 ? 29.844 -18.359 17.438 1 85.56 208 ASN B C 1
ATOM 6285 O O . ASN B 1 208 ? 28.641 -18.562 17.578 1 85.56 208 ASN B O 1
ATOM 6289 N N . GLN B 1 209 ? 30.531 -18.188 16.25 1 90.44 209 GLN B N 1
ATOM 6290 C CA . GLN B 1 209 ? 29.734 -18.141 15.023 1 90.44 209 GLN B CA 1
ATOM 6291 C C . GLN B 1 209 ? 29.406 -19.531 14.516 1 90.44 209 GLN B C 1
ATOM 6293 O O . GLN B 1 209 ? 30.188 -20.469 14.711 1 90.44 209 GLN B O 1
ATOM 6298 N N . THR B 1 210 ? 28.234 -19.656 13.977 1 92.25 210 THR B N 1
ATOM 6299 C CA . THR B 1 210 ? 27.859 -20.922 13.383 1 92.25 210 THR B CA 1
ATOM 6300 C C . THR B 1 210 ? 28.688 -21.219 12.141 1 92.25 210 THR B C 1
ATOM 6302 O O . THR B 1 210 ? 29.219 -20.297 11.508 1 92.25 210 THR B O 1
ATOM 6305 N N . ARG B 1 211 ? 28.859 -22.422 11.805 1 88.44 211 ARG B N 1
ATOM 6306 C CA . ARG B 1 211 ? 29.641 -22.828 10.633 1 88.44 211 ARG B CA 1
ATOM 6307 C C . ARG B 1 211 ? 29.031 -22.25 9.352 1 88.44 211 ARG B C 1
ATOM 6309 O O . ARG B 1 211 ? 29.75 -21.812 8.461 1 88.44 211 ARG B O 1
ATOM 6316 N N . SER B 1 212 ? 27.734 -22.312 9.273 1 90.44 212 SER B N 1
ATOM 6317 C CA . SER B 1 212 ? 27.047 -21.812 8.086 1 90.44 212 SER B CA 1
ATOM 6318 C C . SER B 1 212 ? 27.312 -20.312 7.902 1 90.44 212 SER B C 1
ATOM 6320 O O . SER B 1 212 ? 27.516 -19.844 6.781 1 90.44 212 SER B O 1
ATOM 6322 N N . PHE B 1 213 ? 27.312 -19.672 8.992 1 92.31 213 PHE B N 1
ATOM 6323 C CA . PHE B 1 213 ? 27.562 -18.234 8.922 1 92.31 213 PHE B CA 1
ATOM 6324 C C . PHE B 1 213 ? 29.016 -17.953 8.562 1 92.31 213 PHE B C 1
ATOM 6326 O O . PHE B 1 213 ? 29.312 -17.047 7.789 1 92.31 213 PHE B O 1
ATOM 6333 N N . ASN B 1 214 ? 29.969 -18.656 9.055 1 91.88 214 ASN B N 1
ATOM 6334 C CA . ASN B 1 214 ? 31.375 -18.516 8.719 1 91.88 214 ASN B CA 1
ATOM 6335 C C . ASN B 1 214 ? 31.641 -18.781 7.242 1 91.88 214 ASN B C 1
ATOM 6337 O O . ASN B 1 214 ? 32.375 -18.047 6.598 1 91.88 214 ASN B O 1
ATOM 6341 N N . ASP B 1 215 ? 30.953 -19.828 6.773 1 91 215 ASP B N 1
ATOM 6342 C CA . ASP B 1 215 ? 31.094 -20.156 5.359 1 91 215 ASP B CA 1
ATOM 6343 C C . ASP B 1 215 ? 30.562 -19.031 4.473 1 91 215 ASP B C 1
ATOM 6345 O O . ASP B 1 215 ? 31.172 -18.688 3.463 1 91 215 ASP B O 1
ATOM 6349 N N . LEU B 1 216 ? 29.469 -18.516 4.859 1 92.62 216 LEU B N 1
ATOM 6350 C CA . LEU B 1 216 ? 28.859 -17.422 4.102 1 92.62 216 LEU B CA 1
ATOM 6351 C C . LEU B 1 216 ? 29.75 -16.188 4.121 1 92.62 216 LEU B C 1
ATOM 6353 O O . LEU B 1 216 ? 29.953 -15.539 3.088 1 92.62 216 LEU B O 1
ATOM 6357 N N . MET B 1 217 ? 30.281 -15.922 5.254 1 93.12 217 MET B N 1
ATOM 6358 C CA . MET B 1 217 ? 31.109 -14.727 5.387 1 93.12 217 MET B CA 1
ATOM 6359 C C . MET B 1 217 ? 32.406 -14.875 4.598 1 93.12 217 MET B C 1
ATOM 6361 O O . MET B 1 217 ? 32.906 -13.906 4.012 1 93.12 217 MET B O 1
ATOM 6365 N N . HIS B 1 218 ? 32.938 -16.016 4.625 1 91.75 218 HIS B N 1
ATOM 6366 C CA . HIS B 1 218 ? 34.125 -16.266 3.83 1 91.75 218 HIS B CA 1
ATOM 6367 C C . HIS B 1 218 ? 33.844 -16.109 2.34 1 91.75 218 HIS B C 1
ATOM 6369 O O . HIS B 1 218 ? 34.625 -15.477 1.621 1 91.75 218 HIS B O 1
ATOM 6375 N N . PHE B 1 219 ? 32.781 -16.656 1.913 1 93.88 219 PHE B N 1
ATOM 6376 C CA . PHE B 1 219 ? 32.375 -16.516 0.519 1 93.88 219 PHE B CA 1
ATOM 6377 C C . PHE B 1 219 ? 32.188 -15.055 0.146 1 93.88 219 PHE B C 1
ATOM 6379 O O . PHE B 1 219 ? 32.656 -14.609 -0.896 1 93.88 219 PHE B O 1
ATOM 6386 N N . MET B 1 220 ? 31.438 -14.312 0.996 1 94.38 220 MET B N 1
ATOM 6387 C CA . MET B 1 220 ? 31.109 -12.922 0.715 1 94.38 220 MET B CA 1
ATOM 6388 C C . MET B 1 220 ? 32.375 -12.078 0.618 1 94.38 220 MET B C 1
ATOM 6390 O O . MET B 1 220 ? 32.469 -11.148 -0.194 1 94.38 220 MET B O 1
ATOM 6394 N N . ALA B 1 221 ? 33.344 -12.391 1.411 1 93.69 221 ALA B N 1
ATOM 6395 C CA . ALA B 1 221 ? 34.594 -11.656 1.383 1 93.69 221 ALA B CA 1
ATOM 6396 C C . ALA B 1 221 ? 35.312 -11.844 0.048 1 93.69 221 ALA B C 1
ATOM 6398 O O . ALA B 1 221 ? 35.875 -10.891 -0.497 1 93.69 221 ALA B O 1
ATOM 6399 N N . VAL B 1 222 ? 35.25 -13.039 -0.426 1 93.5 222 VAL B N 1
ATOM 6400 C CA . VAL B 1 222 ? 35.906 -13.344 -1.692 1 93.5 222 VAL B CA 1
ATOM 6401 C C . VAL B 1 222 ? 35.062 -12.781 -2.85 1 93.5 222 VAL B C 1
ATOM 6403 O O . VAL B 1 222 ? 35.625 -12.141 -3.75 1 93.5 222 VAL B O 1
ATOM 6406 N N . TYR B 1 223 ? 33.781 -12.984 -2.795 1 94.88 223 TYR B N 1
ATOM 6407 C CA . TYR B 1 223 ? 32.875 -12.562 -3.855 1 94.88 223 TYR B CA 1
ATOM 6408 C C . TYR B 1 223 ? 32.875 -11.047 -4.008 1 94.88 223 TYR B C 1
ATOM 6410 O O . TYR B 1 223 ? 32.906 -10.531 -5.125 1 94.88 223 TYR B O 1
ATOM 6418 N N . ALA B 1 224 ? 32.875 -10.344 -2.906 1 94.38 224 ALA B N 1
ATOM 6419 C CA . ALA B 1 224 ? 32.75 -8.883 -2.914 1 94.38 224 ALA B CA 1
ATOM 6420 C C . ALA B 1 224 ? 34.062 -8.242 -3.404 1 94.38 224 ALA B C 1
ATOM 6422 O O . ALA B 1 224 ? 34.062 -7.055 -3.744 1 94.38 224 ALA B O 1
ATOM 6423 N N . ASN B 1 225 ? 35.094 -9.008 -3.486 1 92.06 225 ASN B N 1
ATOM 6424 C CA . ASN B 1 225 ? 36.375 -8.484 -3.949 1 92.06 225 ASN B CA 1
ATOM 6425 C C . ASN B 1 225 ? 36.406 -8.367 -5.473 1 92.06 225 ASN B C 1
ATOM 6427 O O . ASN B 1 225 ? 37.281 -7.676 -6.02 1 92.06 225 ASN B O 1
ATOM 6431 N N . PHE B 1 226 ? 35.5 -9.055 -6.117 1 93.38 226 PHE B N 1
ATOM 6432 C CA . PHE B 1 226 ? 35.438 -8.961 -7.57 1 93.38 226 PHE B CA 1
ATOM 6433 C C . PHE B 1 226 ? 34.812 -7.637 -7.992 1 93.38 226 PHE B C 1
ATOM 6435 O O . PHE B 1 226 ? 34 -7.062 -7.262 1 93.38 226 PHE B O 1
ATOM 6442 N N . SER B 1 227 ? 35.188 -7.188 -9.18 1 91.56 227 SER B N 1
ATOM 6443 C CA . SER B 1 227 ? 34.594 -5.984 -9.734 1 91.56 227 SER B CA 1
ATOM 6444 C C . SER B 1 227 ? 33.125 -6.23 -10.102 1 91.56 227 SER B C 1
ATOM 6446 O O . SER B 1 227 ? 32.719 -7.375 -10.273 1 91.56 227 SER B O 1
ATOM 6448 N N . SER B 1 228 ? 32.406 -5.156 -10.172 1 91.31 228 SER B N 1
ATOM 6449 C CA . SER B 1 228 ? 30.984 -5.258 -10.523 1 91.31 228 SER B CA 1
ATOM 6450 C C . SER B 1 228 ? 30.797 -5.898 -11.891 1 91.31 228 SER B C 1
ATOM 6452 O O . SER B 1 228 ? 29.812 -6.598 -12.125 1 91.31 228 SER B O 1
ATOM 6454 N N . GLU B 1 229 ? 31.703 -5.73 -12.75 1 93.44 229 GLU B N 1
ATOM 6455 C CA . GLU B 1 229 ? 31.625 -6.312 -14.086 1 93.44 229 GLU B CA 1
ATOM 6456 C C . GLU B 1 229 ? 31.781 -7.828 -14.039 1 93.44 229 GLU B C 1
ATOM 6458 O O . GLU B 1 229 ? 31.016 -8.547 -14.695 1 93.44 229 GLU B O 1
ATOM 6463 N N . VAL B 1 230 ? 32.75 -8.25 -13.242 1 95.06 230 VAL B N 1
ATOM 6464 C CA . VAL B 1 230 ? 32.969 -9.688 -13.117 1 95.06 230 VAL B CA 1
ATOM 6465 C C . VAL B 1 230 ? 31.781 -10.336 -12.398 1 95.06 230 VAL B C 1
ATOM 6467 O O . VAL B 1 230 ? 31.312 -11.406 -12.797 1 95.06 230 VAL B O 1
ATOM 6470 N N . GLN B 1 231 ? 31.297 -9.688 -11.375 1 95.12 231 GLN B N 1
ATOM 6471 C CA . GLN B 1 231 ? 30.141 -10.188 -10.648 1 95.12 231 GLN B CA 1
ATOM 6472 C C . GLN B 1 231 ? 28.938 -10.328 -11.57 1 95.12 231 GLN B C 1
ATOM 6474 O O . GLN B 1 231 ? 28.172 -11.297 -11.477 1 95.12 231 GLN B O 1
ATOM 6479 N N . SER B 1 232 ? 28.766 -9.359 -12.445 1 95.38 232 SER B N 1
ATOM 6480 C CA . SER B 1 232 ? 27.656 -9.391 -13.383 1 95.38 232 SER B CA 1
ATOM 6481 C C . SER B 1 232 ? 27.781 -10.555 -14.359 1 95.38 232 SER B C 1
ATOM 6483 O O . SER B 1 232 ? 26.781 -11.18 -14.727 1 95.38 232 SER B O 1
ATOM 6485 N N . LYS B 1 233 ? 29 -10.906 -14.727 1 95.75 233 LYS B N 1
ATOM 6486 C CA . LYS B 1 233 ? 29.234 -11.961 -15.703 1 95.75 233 LYS B CA 1
ATOM 6487 C C . LYS B 1 233 ? 29.016 -13.344 -15.086 1 95.75 233 LYS B C 1
ATOM 6489 O O . LYS B 1 233 ? 28.578 -14.273 -15.766 1 95.75 233 LYS B O 1
ATOM 6494 N N . ILE B 1 234 ? 29.312 -13.43 -13.828 1 96.12 234 ILE B N 1
ATOM 6495 C CA . ILE B 1 234 ? 29.188 -14.75 -13.219 1 96.12 234 ILE B CA 1
ATOM 6496 C C . ILE B 1 234 ? 27.797 -14.914 -12.617 1 96.12 234 ILE B C 1
ATOM 6498 O O . ILE B 1 234 ? 27.438 -16 -12.18 1 96.12 234 ILE B O 1
ATOM 6502 N N . GLY B 1 235 ? 27 -13.891 -12.531 1 96.62 235 GLY B N 1
ATOM 6503 C CA . GLY B 1 235 ? 25.641 -13.961 -12.023 1 96.62 235 GLY B CA 1
ATOM 6504 C C . GLY B 1 235 ? 24.641 -14.477 -13.047 1 96.62 235 GLY B C 1
ATOM 6505 O O . GLY B 1 235 ? 25.031 -14.914 -14.133 1 96.62 235 GLY B O 1
ATOM 6506 N N . HIS B 1 236 ? 23.375 -14.523 -12.641 1 97.12 236 HIS B N 1
ATOM 6507 C CA . HIS B 1 236 ? 22.297 -14.938 -13.539 1 97.12 236 HIS B CA 1
ATOM 6508 C C . HIS B 1 236 ? 22.047 -13.891 -14.617 1 97.12 236 HIS B C 1
ATOM 6510 O O . HIS B 1 236 ? 21.953 -12.695 -14.328 1 97.12 236 HIS B O 1
ATOM 6516 N N . SER B 1 237 ? 21.969 -14.289 -15.883 1 96.12 237 SER B N 1
ATOM 6517 C CA . SER B 1 237 ? 21.734 -13.367 -16.984 1 96.12 237 SER B CA 1
ATOM 6518 C C . SER B 1 237 ? 20.25 -13.016 -17.094 1 96.12 237 SER B C 1
ATOM 6520 O O . SER B 1 237 ? 19.391 -13.789 -16.656 1 96.12 237 SER B O 1
ATOM 6522 N N . TYR B 1 238 ? 20.016 -11.867 -17.641 1 96.88 238 TYR B N 1
ATOM 6523 C CA . TYR B 1 238 ? 18.641 -11.398 -17.812 1 96.88 238 TYR B CA 1
ATOM 6524 C C . TYR B 1 238 ? 17.844 -12.367 -18.672 1 96.88 238 TYR B C 1
ATOM 6526 O O . TYR B 1 238 ? 16.719 -12.742 -18.312 1 96.88 238 TYR B O 1
ATOM 6534 N N . GLU B 1 239 ? 18.375 -12.852 -19.781 1 95.12 239 GLU B N 1
ATOM 6535 C CA . GLU B 1 239 ? 17.672 -13.664 -20.781 1 95.12 239 GLU B CA 1
ATOM 6536 C C . GLU B 1 239 ? 17.281 -15.023 -20.203 1 95.12 239 GLU B C 1
ATOM 6538 O O . GLU B 1 239 ? 16.234 -15.57 -20.547 1 95.12 239 GLU B O 1
ATOM 6543 N N . ASP B 1 240 ? 18.141 -15.461 -19.344 1 95.12 240 ASP B N 1
ATOM 6544 C CA . ASP B 1 240 ? 17.875 -16.797 -18.797 1 95.12 240 ASP B CA 1
ATOM 6545 C C . ASP B 1 240 ? 16.984 -16.719 -17.578 1 95.12 240 ASP B C 1
ATOM 6547 O O . ASP B 1 240 ? 16.297 -17.703 -17.25 1 95.12 240 ASP B O 1
ATOM 6551 N N . PHE B 1 241 ? 17 -15.672 -16.906 1 97.31 241 PHE B N 1
ATOM 6552 C CA . PHE B 1 241 ? 16.281 -15.547 -15.641 1 97.31 241 PHE B CA 1
ATOM 6553 C C . PHE B 1 241 ? 14.852 -15.062 -15.883 1 97.31 241 PHE B C 1
ATOM 6555 O O . PHE B 1 241 ? 13.891 -15.703 -15.445 1 97.31 241 PHE B O 1
ATOM 6562 N N . ILE B 1 242 ? 14.727 -13.969 -16.594 1 97.94 242 ILE B N 1
ATOM 6563 C CA . ILE B 1 242 ? 13.414 -13.438 -16.938 1 97.94 242 ILE B CA 1
ATOM 6564 C C . ILE B 1 242 ? 13.008 -13.93 -18.328 1 97.94 242 ILE B C 1
ATOM 6566 O O . ILE B 1 242 ? 13.539 -13.461 -19.344 1 97.94 242 ILE B O 1
ATOM 6570 N N . ARG B 1 243 ? 11.984 -14.758 -18.375 1 96.69 243 ARG B N 1
ATOM 6571 C CA . ARG B 1 243 ? 11.641 -15.422 -19.625 1 96.69 243 ARG B CA 1
ATOM 6572 C C . ARG B 1 243 ? 10.445 -14.75 -20.281 1 96.69 243 ARG B C 1
ATOM 6574 O O . ARG B 1 243 ? 10.273 -14.844 -21.5 1 96.69 243 ARG B O 1
ATOM 6581 N N . SER B 1 244 ? 9.617 -14.195 -19.516 1 95.62 244 SER B N 1
ATOM 6582 C CA . SER B 1 244 ? 8.445 -13.477 -20.016 1 95.62 244 SER B CA 1
ATOM 6583 C C . SER B 1 244 ? 8.133 -12.266 -19.141 1 95.62 244 SER B C 1
ATOM 6585 O O . SER B 1 244 ? 8.344 -12.289 -17.922 1 95.62 244 SER B O 1
ATOM 6587 N N . CYS B 1 245 ? 7.672 -11.188 -19.766 1 96.62 245 CYS B N 1
ATOM 6588 C CA . CYS B 1 245 ? 7.297 -9.961 -19.078 1 96.62 245 CYS B CA 1
ATOM 6589 C C . CYS B 1 245 ? 6.137 -9.273 -19.781 1 96.62 245 CYS B C 1
ATOM 6591 O O . CYS B 1 245 ? 6.188 -9.047 -20.984 1 96.62 245 CYS B O 1
ATOM 6593 N N . THR B 1 246 ? 5.113 -9.031 -19.047 1 96.06 246 THR B N 1
ATOM 6594 C CA . THR B 1 246 ? 3.943 -8.336 -19.578 1 96.06 246 THR B CA 1
ATOM 6595 C C . THR B 1 246 ? 3.527 -7.191 -18.672 1 96.06 246 THR B C 1
ATOM 6597 O O . THR B 1 246 ? 3.355 -7.383 -17.453 1 96.06 246 THR B O 1
ATOM 6600 N N . PHE B 1 247 ? 3.459 -6.031 -19.203 1 95.81 247 PHE B N 1
ATOM 6601 C CA . PHE B 1 247 ? 2.947 -4.875 -18.484 1 95.81 247 PHE B CA 1
ATOM 6602 C C . PHE B 1 247 ? 1.774 -4.246 -19.219 1 95.81 247 PHE B C 1
ATOM 6604 O O . PHE B 1 247 ? 1.909 -3.848 -20.375 1 95.81 247 PHE B O 1
ATOM 6611 N N . SER B 1 248 ? 0.644 -4.176 -18.562 1 92.62 248 SER B N 1
ATOM 6612 C CA . SER B 1 248 ? -0.578 -3.643 -19.156 1 92.62 248 SER B CA 1
ATOM 6613 C C . SER B 1 248 ? -0.89 -4.32 -20.484 1 92.62 248 SER B C 1
ATOM 6615 O O . SER B 1 248 ? -1.207 -3.65 -21.469 1 92.62 248 SER B O 1
ATOM 6617 N N . GLY B 1 249 ? -0.598 -5.594 -20.562 1 91.19 249 GLY B N 1
ATOM 6618 C CA . GLY B 1 249 ? -0.919 -6.391 -21.734 1 91.19 249 GLY B CA 1
ATOM 6619 C C . GLY B 1 249 ? 0.172 -6.371 -22.797 1 91.19 249 GLY B C 1
ATOM 6620 O O . GLY B 1 249 ? 0.152 -7.172 -23.734 1 91.19 249 GLY B O 1
ATOM 6621 N N . GLU B 1 250 ? 1.102 -5.523 -22.672 1 92.69 250 GLU B N 1
ATOM 6622 C CA . GLU B 1 250 ? 2.172 -5.391 -23.656 1 92.69 250 GLU B CA 1
ATOM 6623 C C . GLU B 1 250 ? 3.455 -6.059 -23.172 1 92.69 250 GLU B C 1
ATOM 6625 O O . GLU B 1 250 ? 3.746 -6.066 -21.984 1 92.69 250 GLU B O 1
ATOM 6630 N N . SER B 1 251 ? 4.215 -6.598 -24.141 1 94.44 251 SER B N 1
ATOM 6631 C CA . SER B 1 251 ? 5.461 -7.273 -23.781 1 94.44 251 SER B CA 1
ATOM 6632 C C . SER B 1 251 ? 6.512 -6.277 -23.312 1 94.44 251 SER B C 1
ATOM 6634 O O . SER B 1 251 ? 6.742 -5.25 -23.953 1 94.44 251 SER B O 1
ATOM 6636 N N . CYS B 1 252 ? 7.066 -6.57 -22.188 1 95.12 252 CYS B N 1
ATOM 6637 C CA . CYS B 1 252 ? 8.148 -5.75 -21.656 1 95.12 252 CYS B CA 1
ATOM 6638 C C . CYS B 1 252 ? 9.445 -6.547 -21.578 1 95.12 252 CYS B C 1
ATOM 6640 O O . CYS B 1 252 ? 10.25 -6.344 -20.656 1 95.12 252 CYS B O 1
ATOM 6642 N N . LEU B 1 253 ? 9.625 -7.48 -22.391 1 94.5 253 LEU B N 1
ATOM 6643 C CA . LEU B 1 253 ? 10.781 -8.375 -22.344 1 94.5 253 LEU B CA 1
ATOM 6644 C C . LEU B 1 253 ? 12.039 -7.668 -22.844 1 94.5 253 LEU B C 1
ATOM 6646 O O . LEU B 1 253 ? 13.156 -8.125 -22.594 1 94.5 253 LEU B O 1
ATOM 6650 N N . ASN B 1 254 ? 11.914 -6.523 -23.484 1 93.19 254 ASN B N 1
ATOM 6651 C CA . ASN B 1 254 ? 13.086 -5.789 -23.938 1 93.19 254 ASN B CA 1
ATOM 6652 C C . ASN B 1 254 ? 13.891 -5.234 -22.766 1 93.19 254 ASN B C 1
ATOM 6654 O O . ASN B 1 254 ? 13.453 -4.289 -22.109 1 93.19 254 ASN B O 1
ATOM 6658 N N . SER B 1 255 ? 14.984 -5.758 -22.562 1 93.25 255 SER B N 1
ATOM 6659 C CA . SER B 1 255 ? 15.789 -5.43 -21.391 1 93.25 255 SER B CA 1
ATOM 6660 C C . SER B 1 255 ? 16.328 -4.004 -21.469 1 93.25 255 SER B C 1
ATOM 6662 O O . SER B 1 255 ? 16.422 -3.316 -20.453 1 93.25 255 SER B O 1
ATOM 6664 N N . SER B 1 256 ? 16.641 -3.459 -22.594 1 92.56 256 SER B N 1
ATOM 6665 C CA . SER B 1 256 ? 17.234 -2.137 -22.734 1 92.56 256 SER B CA 1
ATOM 6666 C C . SER B 1 256 ? 16.219 -1.033 -22.516 1 92.56 256 SER B C 1
ATOM 6668 O O . SER B 1 256 ? 16.562 0.052 -22.031 1 92.56 256 SER B O 1
ATOM 6670 N N . LEU B 1 257 ? 15.008 -1.385 -22.75 1 92.94 257 LEU B N 1
ATOM 6671 C CA . LEU B 1 257 ? 13.977 -0.353 -22.656 1 92.94 257 LEU B CA 1
ATOM 6672 C C . LEU B 1 257 ? 13.359 -0.319 -21.266 1 92.94 257 LEU B C 1
ATOM 6674 O O . LEU B 1 257 ? 13.039 0.754 -20.75 1 92.94 257 LEU B O 1
ATOM 6678 N N . PHE B 1 258 ? 13.258 -1.522 -20.656 1 95.69 258 PHE B N 1
ATOM 6679 C CA . PHE B 1 258 ? 12.406 -1.574 -19.484 1 95.69 258 PHE B CA 1
ATOM 6680 C C . PHE B 1 258 ? 13.203 -1.956 -18.25 1 95.69 258 PHE B C 1
ATOM 6682 O O . PHE B 1 258 ? 12.742 -1.776 -17.109 1 95.69 258 PHE B O 1
ATOM 6689 N N . PHE B 1 259 ? 14.406 -2.451 -18.438 1 97.5 259 PHE B N 1
ATOM 6690 C CA . PHE B 1 259 ? 15.094 -2.992 -17.281 1 97.5 259 PHE B CA 1
ATOM 6691 C C . PHE B 1 259 ? 16.469 -2.357 -17.109 1 97.5 259 PHE B C 1
ATOM 6693 O O . PHE B 1 259 ? 17.141 -2.062 -18.094 1 97.5 259 PHE B O 1
ATOM 6700 N N . ASP B 1 260 ? 16.797 -2.141 -15.852 1 95.69 260 ASP B N 1
ATOM 6701 C CA . ASP B 1 260 ? 18.141 -1.768 -15.43 1 95.69 260 ASP B CA 1
ATOM 6702 C C . ASP B 1 260 ? 18.766 -2.848 -14.547 1 95.69 260 ASP B C 1
ATOM 6704 O O . ASP B 1 260 ? 18.094 -3.395 -13.672 1 95.69 260 ASP B O 1
ATOM 6708 N N . GLN B 1 261 ? 19.938 -3.143 -14.859 1 95 261 GLN B N 1
ATOM 6709 C CA . GLN B 1 261 ? 20.625 -4.145 -14.055 1 95 261 GLN B CA 1
ATOM 6710 C C . GLN B 1 261 ? 21.219 -3.523 -12.797 1 95 261 GLN B C 1
ATOM 6712 O O . GLN B 1 261 ? 21.781 -2.424 -12.836 1 95 261 GLN B O 1
ATOM 6717 N N . TYR B 1 262 ? 20.984 -4.137 -11.672 1 91.06 262 TYR B N 1
ATOM 6718 C CA . TYR B 1 262 ? 21.5 -3.77 -10.367 1 91.06 262 TYR B CA 1
ATOM 6719 C C . TYR B 1 262 ? 22.312 -4.914 -9.766 1 91.06 262 TYR B C 1
ATOM 6721 O O . TYR B 1 262 ? 21.828 -6.047 -9.68 1 91.06 262 TYR B O 1
ATOM 6729 N N . SER B 1 263 ? 23.531 -4.613 -9.391 1 91.12 263 SER B N 1
ATOM 6730 C CA . SER B 1 263 ? 24.375 -5.645 -8.797 1 91.12 263 SER B CA 1
ATOM 6731 C C . SER B 1 263 ? 24.391 -5.531 -7.277 1 91.12 263 SER B C 1
ATOM 6733 O O . SER B 1 263 ? 24.734 -4.48 -6.734 1 91.12 263 SER B O 1
ATOM 6735 N N . SER B 1 264 ? 24.031 -6.555 -6.664 1 92.06 264 SER B N 1
ATOM 6736 C CA . SER B 1 264 ? 24.047 -6.656 -5.207 1 92.06 264 SER B CA 1
ATOM 6737 C C . SER B 1 264 ? 25.031 -7.73 -4.746 1 92.06 264 SER B C 1
ATOM 6739 O O . SER B 1 264 ? 25.078 -8.82 -5.316 1 92.06 264 SER B O 1
ATOM 6741 N N . ASN B 1 265 ? 25.719 -7.449 -3.684 1 92.44 265 ASN B N 1
ATOM 6742 C CA . ASN B 1 265 ? 26.641 -8.453 -3.141 1 92.44 265 ASN B CA 1
ATOM 6743 C C . ASN B 1 265 ? 25.875 -9.594 -2.475 1 92.44 265 ASN B C 1
ATOM 6745 O O . ASN B 1 265 ? 26.375 -10.719 -2.389 1 92.44 265 ASN B O 1
ATOM 6749 N N . SER B 1 266 ? 24.734 -9.289 -2.076 1 92.25 266 SER B N 1
ATOM 6750 C CA . SER B 1 266 ? 23.969 -10.281 -1.327 1 92.25 266 SER B CA 1
ATOM 6751 C C . SER B 1 266 ? 23.141 -11.164 -2.26 1 92.25 266 SER B C 1
ATOM 6753 O O . SER B 1 266 ? 22.891 -12.328 -1.958 1 92.25 266 SER B O 1
ATOM 6755 N N . TYR B 1 267 ? 22.766 -10.617 -3.438 1 95.06 267 TYR B N 1
ATOM 6756 C CA . TYR B 1 267 ? 21.828 -11.383 -4.254 1 95.06 267 TYR B CA 1
ATOM 6757 C C . TYR B 1 267 ? 22.297 -11.453 -5.699 1 95.06 267 TYR B C 1
ATOM 6759 O O . TYR B 1 267 ? 21.609 -12.008 -6.559 1 95.06 267 TYR B O 1
ATOM 6767 N N . GLY B 1 268 ? 23.422 -10.969 -5.984 1 95.31 268 GLY B N 1
ATOM 6768 C CA . GLY B 1 268 ? 23.953 -11.031 -7.336 1 95.31 268 GLY B CA 1
ATOM 6769 C C . GLY B 1 268 ? 23.281 -10.062 -8.289 1 95.31 268 GLY B C 1
ATOM 6770 O O . GLY B 1 268 ? 23.047 -8.906 -7.945 1 95.31 268 GLY B O 1
ATOM 6771 N N . ASN B 1 269 ? 23.016 -10.562 -9.508 1 97.12 269 ASN B N 1
ATOM 6772 C CA . ASN B 1 269 ? 22.391 -9.711 -10.516 1 97.12 269 ASN B CA 1
ATOM 6773 C C . ASN B 1 269 ? 20.891 -9.547 -10.242 1 97.12 269 ASN B C 1
ATOM 6775 O O . ASN B 1 269 ? 20.172 -10.531 -10.125 1 97.12 269 ASN B O 1
ATOM 6779 N N . CYS B 1 270 ? 20.531 -8.344 -10.094 1 97.31 270 CYS B N 1
ATOM 6780 C CA . CYS B 1 270 ? 19.125 -8 -9.992 1 97.31 270 CYS B CA 1
ATOM 6781 C C . CYS B 1 270 ? 18.688 -7.129 -11.164 1 97.31 270 CYS B C 1
ATOM 6783 O O . CYS B 1 270 ? 19.516 -6.461 -11.789 1 97.31 270 CYS B O 1
ATOM 6785 N N . PHE B 1 271 ? 17.469 -7.195 -11.484 1 98.19 271 PHE B N 1
ATOM 6786 C CA . PHE B 1 271 ? 16.938 -6.449 -12.617 1 98.19 271 PHE B CA 1
ATOM 6787 C C . PHE B 1 271 ? 15.734 -5.609 -12.195 1 98.19 271 PHE B C 1
ATOM 6789 O O . PHE B 1 271 ? 14.75 -6.137 -11.68 1 98.19 271 PHE B O 1
ATOM 6796 N N . THR B 1 272 ? 15.805 -4.332 -12.398 1 97.81 272 THR B N 1
ATOM 6797 C CA . THR B 1 272 ? 14.766 -3.402 -11.984 1 97.81 272 THR B CA 1
ATOM 6798 C C . THR B 1 272 ? 13.914 -2.971 -13.172 1 97.81 272 THR B C 1
ATOM 6800 O O . THR B 1 272 ? 14.43 -2.42 -14.141 1 97.81 272 THR B O 1
ATOM 6803 N N . PHE B 1 273 ? 12.672 -3.189 -13.07 1 98.12 273 PHE B N 1
ATOM 6804 C CA . PHE B 1 273 ? 11.703 -2.738 -14.062 1 98.12 273 PHE B CA 1
ATOM 6805 C C . PHE B 1 273 ? 11.336 -1.278 -13.828 1 98.12 273 PHE B C 1
ATOM 6807 O O . PHE B 1 273 ? 11.023 -0.883 -12.703 1 98.12 273 PHE B O 1
ATOM 6814 N N . HIS B 1 274 ? 11.352 -0.526 -14.953 1 95.44 274 HIS B N 1
ATOM 6815 C CA . HIS B 1 274 ? 10.969 0.882 -14.922 1 95.44 274 HIS B CA 1
ATOM 6816 C C . HIS B 1 274 ? 9.984 1.214 -16.047 1 95.44 274 HIS B C 1
ATOM 6818 O O . HIS B 1 274 ? 10.062 0.643 -17.125 1 95.44 274 HIS B O 1
ATOM 6824 N N . THR B 1 275 ? 9.078 2.018 -15.656 1 94.69 275 THR B N 1
ATOM 6825 C CA . THR B 1 275 ? 8.156 2.529 -16.672 1 94.69 275 THR B CA 1
ATOM 6826 C C . THR B 1 275 ? 7.711 3.947 -16.328 1 94.69 275 THR B C 1
ATOM 6828 O O . THR B 1 275 ? 7.715 4.34 -15.156 1 94.69 275 THR B O 1
ATOM 6831 N N . ARG B 1 276 ? 7.43 4.742 -17.359 1 91.19 276 ARG B N 1
ATOM 6832 C CA . ARG B 1 276 ? 6.895 6.086 -17.172 1 91.19 276 ARG B CA 1
ATOM 6833 C C . ARG B 1 276 ? 5.375 6.094 -17.297 1 91.19 276 ARG B C 1
ATOM 6835 O O . ARG B 1 276 ? 4.73 7.109 -17.031 1 91.19 276 ARG B O 1
ATOM 6842 N N . ARG B 1 277 ? 4.871 4.934 -17.562 1 91.31 277 ARG B N 1
ATOM 6843 C CA . ARG B 1 277 ? 3.428 4.828 -17.75 1 91.31 277 ARG B CA 1
ATOM 6844 C C . ARG B 1 277 ? 2.701 4.816 -16.406 1 91.31 277 ARG B C 1
ATOM 6846 O O . ARG B 1 277 ? 3.248 4.355 -15.398 1 91.31 277 ARG B O 1
ATOM 6853 N N . LYS B 1 278 ? 1.504 5.352 -16.438 1 93.38 278 LYS B N 1
ATOM 6854 C CA . LYS B 1 278 ? 0.639 5.355 -15.266 1 93.38 278 LYS B CA 1
ATOM 6855 C C . LYS B 1 278 ? -0.476 4.32 -15.398 1 93.38 278 LYS B C 1
ATOM 6857 O O . LYS B 1 278 ? -0.919 4.02 -16.516 1 93.38 278 LYS B O 1
ATOM 6862 N N . THR B 1 279 ? -0.837 3.793 -14.297 1 93 279 THR B N 1
ATOM 6863 C CA . THR B 1 279 ? -1.916 2.811 -14.273 1 93 279 THR B CA 1
ATOM 6864 C C . THR B 1 279 ? -3.273 3.502 -14.172 1 93 279 THR B C 1
ATOM 6866 O O . THR B 1 279 ? -3.49 4.328 -13.289 1 93 279 THR B O 1
ATOM 6869 N N . VAL B 1 280 ? -4.137 3.139 -15.078 1 91.25 280 VAL B N 1
ATOM 6870 C CA . VAL B 1 280 ? -5.48 3.701 -15.109 1 91.25 280 VAL B CA 1
ATOM 6871 C C . VAL B 1 280 ? -6.496 2.633 -14.703 1 91.25 280 VAL B C 1
ATOM 6873 O O . VAL B 1 280 ? -7.5 2.934 -14.055 1 91.25 280 VAL B O 1
ATOM 6876 N N . ILE B 1 281 ? -6.195 1.427 -15.125 1 91.06 281 ILE B N 1
ATOM 6877 C CA . ILE B 1 281 ? -7.051 0.293 -14.781 1 91.06 281 ILE B CA 1
ATOM 6878 C C . ILE B 1 281 ? -6.359 -0.579 -13.742 1 91.06 281 ILE B C 1
ATOM 6880 O O . ILE B 1 281 ? -5.383 -1.266 -14.039 1 91.06 281 ILE B O 1
ATOM 6884 N N . PRO B 1 282 ? -6.934 -0.514 -12.562 1 91.62 282 PRO B N 1
ATOM 6885 C CA . PRO B 1 282 ? -6.316 -1.356 -11.531 1 91.62 282 PRO B CA 1
ATOM 6886 C C . PRO B 1 282 ? -6.629 -2.84 -11.719 1 91.62 282 PRO B C 1
ATOM 6888 O O . PRO B 1 282 ? -7.539 -3.191 -12.477 1 91.62 282 PRO B O 1
ATOM 6891 N N . GLY B 1 283 ? -5.781 -3.703 -11.039 1 89.62 283 GLY B N 1
ATOM 6892 C CA . GLY B 1 283 ? -6.012 -5.137 -11.125 1 89.62 283 GLY B CA 1
ATOM 6893 C C . GLY B 1 283 ? -4.82 -5.902 -11.672 1 89.62 283 GLY B C 1
ATOM 6894 O O . GLY B 1 283 ? -3.885 -5.305 -12.203 1 89.62 283 GLY B O 1
ATOM 6895 N N . LYS B 1 284 ? -4.973 -7.121 -11.648 1 89.88 284 LYS B N 1
ATOM 6896 C CA . LYS B 1 284 ? -3.873 -8.023 -11.969 1 89.88 284 LYS B CA 1
ATOM 6897 C C . LYS B 1 284 ? -3.596 -8.039 -13.469 1 89.88 284 LYS B C 1
ATOM 6899 O O . LYS B 1 284 ? -2.439 -8.086 -13.891 1 89.88 284 LYS B O 1
ATOM 6904 N N . GLU B 1 285 ? -4.559 -7.93 -14.32 1 88.56 285 GLU B N 1
ATOM 6905 C CA . GLU B 1 285 ? -4.41 -8.094 -15.766 1 88.56 285 GLU B CA 1
ATOM 6906 C C . GLU B 1 285 ? -3.654 -6.914 -16.375 1 88.56 285 GLU B C 1
ATOM 6908 O O . GLU B 1 285 ? -2.994 -7.062 -17.406 1 88.56 285 GLU B O 1
ATOM 6913 N N . TYR B 1 286 ? -3.771 -5.816 -15.75 1 91.31 286 TYR B N 1
ATOM 6914 C CA . TYR B 1 286 ? -3.107 -4.641 -16.297 1 91.31 286 TYR B CA 1
ATOM 6915 C C . TYR B 1 286 ? -1.903 -4.246 -15.453 1 91.31 286 TYR B C 1
ATOM 6917 O O . TYR B 1 286 ? -1.39 -3.131 -15.578 1 91.31 286 TYR B O 1
ATOM 6925 N N . GLY B 1 287 ? -1.513 -5.121 -14.641 1 95.31 287 GLY B N 1
ATOM 6926 C CA . GLY B 1 287 ? -0.294 -4.926 -13.875 1 95.31 287 GLY B CA 1
ATOM 6927 C C . GLY B 1 287 ? 0.933 -5.52 -14.539 1 95.31 287 GLY B C 1
ATOM 6928 O O . GLY B 1 287 ? 0.974 -5.664 -15.766 1 95.31 287 GLY B O 1
ATOM 6929 N N . LEU B 1 288 ? 1.958 -5.688 -13.734 1 97.94 288 LEU B N 1
ATOM 6930 C CA . LEU B 1 288 ? 3.201 -6.297 -14.195 1 97.94 288 LEU B CA 1
ATOM 6931 C C . LEU B 1 288 ? 3.211 -7.797 -13.914 1 97.94 288 LEU B C 1
ATOM 6933 O O . LEU B 1 288 ? 2.99 -8.219 -12.773 1 97.94 288 LEU B O 1
ATOM 6937 N N . SER B 1 289 ? 3.396 -8.547 -14.938 1 97.25 289 SER B N 1
ATOM 6938 C CA . SER B 1 289 ? 3.5 -10 -14.812 1 97.25 289 SER B CA 1
ATOM 6939 C C . SER B 1 289 ? 4.816 -10.516 -15.383 1 97.25 289 SER B C 1
ATOM 6941 O O . SER B 1 289 ? 5.164 -10.219 -16.531 1 97.25 289 SER B O 1
ATOM 6943 N N . MET B 1 290 ? 5.523 -11.234 -14.594 1 97.94 290 MET B N 1
ATOM 6944 C CA . MET B 1 290 ? 6.793 -11.805 -15.031 1 97.94 290 MET B CA 1
ATOM 6945 C C . MET B 1 290 ? 6.84 -13.305 -14.758 1 97.94 290 MET B C 1
ATOM 6947 O O . MET B 1 290 ? 6.332 -13.766 -13.742 1 97.94 290 MET B O 1
ATOM 6951 N N . GLU B 1 291 ? 7.363 -14.023 -15.625 1 97.44 291 GLU B N 1
ATOM 6952 C CA . GLU B 1 291 ? 7.66 -15.445 -15.469 1 97.44 291 GLU B CA 1
ATOM 6953 C C . GLU B 1 291 ? 9.164 -15.695 -15.43 1 97.44 291 GLU B C 1
ATOM 6955 O O . GLU B 1 291 ? 9.875 -15.398 -16.391 1 97.44 291 GLU B O 1
ATOM 6960 N N . LEU B 1 292 ? 9.633 -16.234 -14.359 1 98.25 292 LEU B N 1
ATOM 6961 C CA . LEU B 1 292 ? 11.055 -16.375 -14.102 1 98.25 292 LEU B CA 1
ATOM 6962 C C . LEU B 1 292 ? 11.477 -17.844 -14.125 1 98.25 292 LEU B C 1
ATOM 6964 O O . LEU B 1 292 ? 10.672 -18.734 -13.82 1 98.25 292 LEU B O 1
ATOM 6968 N N . TYR B 1 293 ? 12.664 -18.047 -14.484 1 98 293 TYR B N 1
ATOM 6969 C CA . TYR B 1 293 ? 13.281 -19.375 -14.477 1 98 293 TYR B CA 1
ATOM 6970 C C . TYR B 1 293 ? 14.5 -19.406 -13.555 1 98 293 TYR B C 1
ATOM 6972 O O . TYR B 1 293 ? 15.461 -18.656 -13.773 1 98 293 TYR B O 1
ATOM 6980 N N . LEU B 1 294 ? 14.562 -20.234 -12.555 1 97.75 294 LEU B N 1
ATOM 6981 C CA . LEU B 1 294 ? 15.562 -20.203 -11.492 1 97.75 294 LEU B CA 1
ATOM 6982 C C . LEU B 1 294 ? 16.828 -20.953 -11.914 1 97.75 294 LEU B C 1
ATOM 6984 O O . LEU B 1 294 ? 17.922 -20.594 -11.492 1 97.75 294 LEU B O 1
ATOM 6988 N N . ASP B 1 295 ? 16.766 -22 -12.727 1 95.69 295 ASP B N 1
ATOM 6989 C CA . ASP B 1 295 ? 17.875 -22.875 -13.086 1 95.69 295 ASP B CA 1
ATOM 6990 C C . ASP B 1 295 ? 18.594 -23.406 -11.844 1 95.69 295 ASP B C 1
ATOM 6992 O O . ASP B 1 295 ? 19.797 -23.219 -11.688 1 95.69 295 ASP B O 1
ATOM 6996 N N . GLN B 1 296 ? 17.906 -24.188 -11.055 1 94.94 296 GLN B N 1
ATOM 6997 C CA . GLN B 1 296 ? 18.391 -24.656 -9.766 1 94.94 296 GLN B CA 1
ATOM 6998 C C . GLN B 1 296 ? 19.578 -25.594 -9.938 1 94.94 296 GLN B C 1
ATOM 7000 O O . GLN B 1 296 ? 20.359 -25.781 -9.008 1 94.94 296 GLN B O 1
ATOM 7005 N N . ALA B 1 297 ? 19.703 -26.203 -11.078 1 92.56 297 ALA B N 1
ATOM 7006 C CA . ALA B 1 297 ? 20.812 -27.109 -11.352 1 92.56 297 ALA B CA 1
ATOM 7007 C C . ALA B 1 297 ? 22.156 -26.375 -11.242 1 92.56 297 ALA B C 1
ATOM 7009 O O . ALA B 1 297 ? 23.188 -27 -10.969 1 92.56 297 ALA B O 1
ATOM 7010 N N . ASN B 1 298 ? 22.141 -25.109 -11.352 1 94.69 298 ASN B N 1
ATOM 7011 C CA . ASN B 1 298 ? 23.375 -24.328 -11.328 1 94.69 298 ASN B CA 1
ATOM 7012 C C . ASN B 1 298 ? 23.453 -23.438 -10.086 1 94.69 298 ASN B C 1
ATOM 7014 O O . ASN B 1 298 ? 24.047 -22.359 -10.133 1 94.69 298 ASN B O 1
ATOM 7018 N N . TYR B 1 299 ? 22.734 -23.844 -9.039 1 94.94 299 TYR B N 1
ATOM 7019 C CA . TYR B 1 299 ? 22.844 -23.156 -7.766 1 94.94 299 TYR B CA 1
ATOM 7020 C C . TYR B 1 299 ? 24.156 -23.484 -7.062 1 94.94 299 TYR B C 1
ATOM 7022 O O . TYR B 1 299 ? 24.703 -24.578 -7.25 1 94.94 299 TYR B O 1
ATOM 7030 N N . LEU B 1 300 ? 24.562 -22.484 -6.281 1 93.94 300 LEU B N 1
ATOM 7031 C CA . LEU B 1 300 ? 25.75 -22.734 -5.457 1 93.94 300 LEU B CA 1
ATOM 7032 C C . LEU B 1 300 ? 25.484 -23.875 -4.484 1 93.94 300 LEU B C 1
ATOM 7034 O O . LEU B 1 300 ? 24.375 -24.047 -3.998 1 93.94 300 LEU B O 1
ATOM 7038 N N . ARG B 1 301 ? 26.484 -24.562 -4.219 1 88.75 301 ARG B N 1
ATOM 7039 C CA . ARG B 1 301 ? 26.391 -25.703 -3.299 1 88.75 301 ARG B CA 1
ATOM 7040 C C . ARG B 1 301 ? 27.156 -25.406 -2.006 1 88.75 301 ARG B C 1
ATOM 7042 O O . ARG B 1 301 ? 27.469 -24.25 -1.713 1 88.75 301 ARG B O 1
ATOM 7049 N N . ALA B 1 302 ? 27.312 -26.281 -1.126 1 83.69 302 ALA B N 1
ATOM 7050 C CA . ALA B 1 302 ? 28.062 -26.141 0.122 1 83.69 302 ALA B CA 1
ATOM 7051 C C . ALA B 1 302 ? 27.312 -25.266 1.115 1 83.69 302 ALA B C 1
ATOM 7053 O O . ALA B 1 302 ? 27.922 -24.531 1.896 1 83.69 302 ALA B O 1
ATOM 7054 N N . GLY B 1 303 ? 26.047 -25.172 0.894 1 87.06 303 GLY B N 1
ATOM 7055 C CA . GLY B 1 303 ? 25.219 -24.438 1.85 1 87.06 303 GLY B CA 1
ATOM 7056 C C . GLY B 1 303 ? 25.203 -22.938 1.594 1 87.06 303 GLY B C 1
ATOM 7057 O O . GLY B 1 303 ? 24.719 -22.172 2.426 1 87.06 303 GLY B O 1
ATOM 7058 N N . LEU B 1 304 ? 25.672 -22.484 0.475 1 91.5 304 LEU B N 1
ATOM 7059 C CA . LEU B 1 304 ? 25.781 -21.062 0.186 1 91.5 304 LEU B CA 1
ATOM 7060 C C . LEU B 1 304 ? 24.516 -20.531 -0.466 1 91.5 304 LEU B C 1
ATOM 7062 O O . LEU B 1 304 ? 24.266 -19.328 -0.47 1 91.5 304 LEU B O 1
ATOM 7066 N N . SER B 1 305 ? 23.766 -21.422 -1.062 1 91.56 305 SER B N 1
ATOM 7067 C CA . SER B 1 305 ? 22.453 -21.094 -1.609 1 91.56 305 SER B CA 1
ATOM 7068 C C . SER B 1 305 ? 21.422 -22.156 -1.236 1 91.56 305 SER B C 1
ATOM 7070 O O . SER B 1 305 ? 20.906 -22.875 -2.105 1 91.56 305 SER B O 1
ATOM 7072 N N . PRO B 1 306 ? 21.016 -22.141 0.022 1 90.62 306 PRO B N 1
ATOM 7073 C CA . PRO B 1 306 ? 20.141 -23.219 0.491 1 90.62 306 PRO B CA 1
ATOM 7074 C C . PRO B 1 306 ? 18.688 -23 0.093 1 90.62 306 PRO B C 1
ATOM 7076 O O . PRO B 1 306 ? 17.891 -23.953 0.102 1 90.62 306 PRO B O 1
ATOM 7079 N N . GLN B 1 307 ? 18.375 -21.891 -0.254 1 94.12 307 GLN B N 1
ATOM 7080 C CA . GLN B 1 307 ? 16.984 -21.609 -0.594 1 94.12 307 GLN B CA 1
ATOM 7081 C C . GLN B 1 307 ? 16.812 -21.359 -2.092 1 94.12 307 GLN B C 1
ATOM 7083 O O . GLN B 1 307 ? 17.656 -20.703 -2.713 1 94.12 307 GLN B O 1
ATOM 7088 N N . ALA B 1 308 ? 15.789 -21.953 -2.594 1 95.88 308 ALA B N 1
ATOM 7089 C CA . ALA B 1 308 ? 15.484 -21.734 -4.008 1 95.88 308 ALA B CA 1
ATOM 7090 C C . ALA B 1 308 ? 14.305 -20.781 -4.18 1 95.88 308 ALA B C 1
ATOM 7092 O O . ALA B 1 308 ? 13.305 -20.891 -3.467 1 95.88 308 ALA B O 1
ATOM 7093 N N . GLY B 1 309 ? 14.453 -19.828 -4.98 1 97.75 309 GLY B N 1
ATOM 7094 C CA . GLY B 1 309 ? 13.406 -18.859 -5.258 1 97.75 309 GLY B CA 1
ATOM 7095 C C . GLY B 1 309 ? 13.938 -17.531 -5.754 1 97.75 309 GLY B C 1
ATOM 7096 O O . GLY B 1 309 ? 15.086 -17.438 -6.191 1 97.75 309 GLY B O 1
ATOM 7097 N N . ALA B 1 310 ? 13.07 -16.625 -5.855 1 98 310 ALA B N 1
ATOM 7098 C CA . ALA B 1 310 ? 13.43 -15.258 -6.25 1 98 310 ALA B CA 1
ATOM 7099 C C . ALA B 1 310 ? 13.016 -14.25 -5.184 1 98 310 ALA B C 1
ATOM 7101 O O . ALA B 1 310 ? 12.266 -14.586 -4.266 1 98 310 ALA B O 1
ATOM 7102 N N . ARG B 1 311 ? 13.656 -13.188 -5.242 1 97.62 311 ARG B N 1
ATOM 7103 C CA . ARG B 1 311 ? 13.352 -12.094 -4.324 1 97.62 311 ARG B CA 1
ATOM 7104 C C . ARG B 1 311 ? 12.898 -10.852 -5.09 1 97.62 311 ARG B C 1
ATOM 7106 O O . ARG B 1 311 ? 13.508 -10.484 -6.094 1 97.62 311 ARG B O 1
ATOM 7113 N N . VAL B 1 312 ? 11.75 -10.258 -4.621 1 98.19 312 VAL B N 1
ATOM 7114 C CA . VAL B 1 312 ? 11.203 -9.102 -5.312 1 98.19 312 VAL B CA 1
ATOM 7115 C C . VAL B 1 312 ? 11.141 -7.91 -4.355 1 98.19 312 VAL B C 1
ATOM 7117 O O . VAL B 1 312 ? 10.82 -8.07 -3.174 1 98.19 312 VAL B O 1
ATOM 7120 N N . VAL B 1 313 ? 11.516 -6.75 -4.871 1 97.81 313 VAL B N 1
ATOM 7121 C CA . VAL B 1 313 ? 11.453 -5.5 -4.117 1 97.81 313 VAL B CA 1
ATOM 7122 C C . VAL B 1 313 ? 10.648 -4.465 -4.906 1 97.81 313 VAL B C 1
ATOM 7124 O O . VAL B 1 313 ? 10.922 -4.23 -6.086 1 97.81 313 VAL B O 1
ATOM 7127 N N . VAL B 1 314 ? 9.617 -3.959 -4.27 1 97.88 314 VAL B N 1
ATOM 7128 C CA . VAL B 1 314 ? 8.844 -2.875 -4.867 1 97.88 314 VAL B CA 1
ATOM 7129 C C . VAL B 1 314 ? 9.242 -1.545 -4.23 1 97.88 314 VAL B C 1
ATOM 7131 O O . VAL B 1 314 ? 9.227 -1.407 -3.006 1 97.88 314 VAL B O 1
ATOM 7134 N N . HIS B 1 315 ? 9.617 -0.599 -5.008 1 95.94 315 HIS B N 1
ATOM 7135 C CA . HIS B 1 315 ? 10.094 0.678 -4.488 1 95.94 315 HIS B CA 1
ATOM 7136 C C . HIS B 1 315 ? 9.789 1.815 -5.461 1 95.94 315 HIS B C 1
ATOM 7138 O O . HIS B 1 315 ? 9.352 1.575 -6.586 1 95.94 315 HIS B O 1
ATOM 7144 N N . GLU B 1 316 ? 9.984 2.996 -4.973 1 94.69 316 GLU B N 1
ATOM 7145 C CA . GLU B 1 316 ? 9.781 4.168 -5.816 1 94.69 316 GLU B CA 1
ATOM 7146 C C . GLU B 1 316 ? 10.82 4.238 -6.93 1 94.69 316 GLU B C 1
ATOM 7148 O O . GLU B 1 316 ? 11.961 3.826 -6.742 1 94.69 316 GLU B O 1
ATOM 7153 N N . GLN B 1 317 ? 10.477 4.812 -8.055 1 92.81 317 GLN B N 1
ATOM 7154 C CA . GLN B 1 317 ? 11.312 4.836 -9.25 1 92.81 317 GLN B CA 1
ATOM 7155 C C . GLN B 1 317 ? 12.586 5.652 -9.016 1 92.81 317 GLN B C 1
ATOM 7157 O O . GLN B 1 317 ? 13.633 5.359 -9.594 1 92.81 317 GLN B O 1
ATOM 7162 N N . SER B 1 318 ? 12.531 6.539 -8.148 1 90.38 318 SER B N 1
ATOM 7163 C CA . SER B 1 318 ? 13.664 7.438 -7.953 1 90.38 318 SER B CA 1
ATOM 7164 C C . SER B 1 318 ? 14.703 6.82 -7.023 1 90.38 318 SER B C 1
ATOM 7166 O O . SER B 1 318 ? 15.852 7.277 -6.973 1 90.38 318 SER B O 1
ATOM 7168 N N . HIS B 1 319 ? 14.367 5.746 -6.402 1 92.12 319 HIS B N 1
ATOM 7169 C CA . HIS B 1 319 ? 15.273 5.133 -5.438 1 92.12 319 HIS B CA 1
ATOM 7170 C C . HIS B 1 319 ? 15.828 3.812 -5.969 1 92.12 319 HIS B C 1
ATOM 7172 O O . HIS B 1 319 ? 15.18 3.135 -6.766 1 92.12 319 HIS B O 1
ATOM 7178 N N . GLU B 1 320 ? 17.031 3.539 -5.52 1 92.38 320 GLU B N 1
ATOM 7179 C CA . GLU B 1 320 ? 17.578 2.221 -5.809 1 92.38 320 GLU B CA 1
ATOM 7180 C C . GLU B 1 320 ? 17.016 1.163 -4.867 1 92.38 320 GLU B C 1
ATOM 7182 O O . GLU B 1 320 ? 16.703 1.459 -3.713 1 92.38 320 GLU B O 1
ATOM 7187 N N . PRO B 1 321 ? 16.984 -0.031 -5.352 1 94.62 321 PRO B N 1
ATOM 7188 C CA . PRO B 1 321 ? 16.406 -1.099 -4.527 1 94.62 321 PRO B CA 1
ATOM 7189 C C . PRO B 1 321 ? 17.328 -1.524 -3.387 1 94.62 321 PRO B C 1
ATOM 7191 O O . PRO B 1 321 ? 18.547 -1.349 -3.473 1 94.62 321 PRO B O 1
ATOM 7194 N N . LEU B 1 322 ? 16.719 -1.933 -2.328 1 94.19 322 LEU B N 1
ATOM 7195 C CA . LEU B 1 322 ? 17.422 -2.545 -1.199 1 94.19 322 LEU B CA 1
ATOM 7196 C C . LEU B 1 322 ? 16.891 -3.951 -0.935 1 94.19 322 LEU B C 1
ATOM 7198 O O . LEU B 1 322 ? 16.188 -4.18 0.054 1 94.19 322 LEU B O 1
ATOM 7202 N N . PRO B 1 323 ? 17.312 -4.879 -1.688 1 94.31 323 PRO B N 1
ATOM 7203 C CA . PRO B 1 323 ? 16.75 -6.23 -1.598 1 94.31 323 PRO B CA 1
ATOM 7204 C C . PRO B 1 323 ? 17.078 -6.918 -0.272 1 94.31 323 PRO B C 1
ATOM 7206 O O . PRO B 1 323 ? 16.328 -7.797 0.167 1 94.31 323 PRO B O 1
ATOM 7209 N N . GLN B 1 324 ? 18.047 -6.531 0.37 1 91.44 324 GLN B N 1
ATOM 7210 C CA . GLN B 1 324 ? 18.438 -7.156 1.632 1 91.44 324 GLN B CA 1
ATOM 7211 C C . GLN B 1 324 ? 17.453 -6.805 2.74 1 91.44 324 GLN B C 1
ATOM 7213 O O . GLN B 1 324 ? 17.125 -7.648 3.58 1 91.44 324 GLN B O 1
ATOM 7218 N N . GLU B 1 325 ? 17 -5.621 2.701 1 90.44 325 GLU B N 1
ATOM 7219 C CA . GLU B 1 325 ? 16.172 -5.137 3.797 1 90.44 325 GLU B CA 1
ATOM 7220 C C . GLU B 1 325 ? 14.688 -5.254 3.459 1 90.44 325 GLU B C 1
ATOM 7222 O O . GLU B 1 325 ? 13.875 -5.594 4.32 1 90.44 325 GLU B O 1
ATOM 7227 N N . MET B 1 326 ? 14.281 -5.031 2.279 1 89.75 326 MET B N 1
ATOM 7228 C CA . MET B 1 326 ? 12.867 -4.863 1.959 1 89.75 326 MET B CA 1
ATOM 7229 C C . MET B 1 326 ? 12.43 -5.867 0.897 1 89.75 326 MET B C 1
ATOM 7231 O O . MET B 1 326 ? 11.43 -5.648 0.206 1 89.75 326 MET B O 1
ATOM 7235 N N . GLY B 1 327 ? 12.859 -6.938 0.862 1 93.12 327 GLY B N 1
ATOM 7236 C CA . GLY B 1 327 ? 12.508 -7.859 -0.208 1 93.12 327 GLY B CA 1
ATOM 7237 C C . GLY B 1 327 ? 11.492 -8.906 0.214 1 93.12 327 GLY B C 1
ATOM 7238 O O . GLY B 1 327 ? 11.312 -9.164 1.407 1 93.12 327 GLY B O 1
ATOM 7239 N N . ILE B 1 328 ? 10.656 -9.398 -0.814 1 95.88 328 ILE B N 1
ATOM 7240 C CA . ILE B 1 328 ? 9.695 -10.484 -0.668 1 95.88 328 ILE B CA 1
ATOM 7241 C C . ILE B 1 328 ? 10.203 -11.727 -1.405 1 95.88 328 ILE B C 1
ATOM 7243 O O . ILE B 1 328 ? 10.539 -11.656 -2.59 1 95.88 328 ILE B O 1
ATOM 7247 N N . ASN B 1 329 ? 10.234 -12.789 -0.694 1 96.69 329 ASN B N 1
ATOM 7248 C CA . ASN B 1 329 ? 10.672 -14.031 -1.324 1 96.69 329 ASN B CA 1
ATOM 7249 C C . ASN B 1 329 ? 9.531 -14.695 -2.096 1 96.69 329 ASN B C 1
ATOM 7251 O O . ASN B 1 329 ? 8.391 -14.695 -1.646 1 96.69 329 ASN B O 1
ATOM 7255 N N . LEU B 1 330 ? 9.891 -15.195 -3.234 1 97.31 330 LEU B N 1
ATOM 7256 C CA . LEU B 1 330 ? 8.961 -15.93 -4.09 1 97.31 330 LEU B CA 1
ATOM 7257 C C . LEU B 1 330 ? 9.344 -17.406 -4.164 1 97.31 330 LEU B C 1
ATOM 7259 O O . LEU B 1 330 ? 10.516 -17.734 -4.344 1 97.31 330 LEU B O 1
ATOM 7263 N N . SER B 1 331 ? 8.398 -18.25 -4.055 1 96 331 SER B N 1
ATOM 7264 C CA . SER B 1 331 ? 8.641 -19.688 -4.113 1 96 331 SER B CA 1
ATOM 7265 C C . SER B 1 331 ? 8.438 -20.219 -5.527 1 96 331 SER B C 1
ATOM 7267 O O . SER B 1 331 ? 7.59 -19.719 -6.27 1 96 331 SER B O 1
ATOM 7269 N N . PRO B 1 332 ? 9.203 -21.234 -5.871 1 96.06 332 PRO B N 1
ATOM 7270 C CA . PRO B 1 332 ? 8.961 -21.875 -7.164 1 96.06 332 PRO B CA 1
ATOM 7271 C C . PRO B 1 332 ? 7.645 -22.656 -7.207 1 96.06 332 PRO B C 1
ATOM 7273 O O . PRO B 1 332 ? 7.008 -22.859 -6.168 1 96.06 332 PRO B O 1
ATOM 7276 N N . SER B 1 333 ? 7.164 -23.016 -8.406 1 94.44 333 SER B N 1
ATOM 7277 C CA . SER B 1 333 ? 5.934 -23.766 -8.648 1 94.44 333 SER B CA 1
ATOM 7278 C C . SER B 1 333 ? 4.711 -23 -8.156 1 94.44 333 SER B C 1
ATOM 7280 O O . SER B 1 333 ? 3.754 -23.594 -7.66 1 94.44 333 SER B O 1
ATOM 7282 N N . ALA B 1 334 ? 4.859 -21.719 -8.086 1 95.56 334 ALA B N 1
ATOM 7283 C CA . ALA B 1 334 ? 3.766 -20.891 -7.578 1 95.56 334 ALA B CA 1
ATOM 7284 C C . ALA B 1 334 ? 3.674 -19.578 -8.352 1 95.56 334 ALA B C 1
ATOM 7286 O O . ALA B 1 334 ? 4.672 -19.094 -8.891 1 95.56 334 ALA B O 1
ATOM 7287 N N . ALA B 1 335 ? 2.48 -19.141 -8.492 1 96.62 335 ALA B N 1
ATOM 7288 C CA . ALA B 1 335 ? 2.223 -17.766 -8.945 1 96.62 335 ALA B CA 1
ATOM 7289 C C . ALA B 1 335 ? 1.886 -16.859 -7.77 1 96.62 335 ALA B C 1
ATOM 7291 O O . ALA B 1 335 ? 0.848 -17.016 -7.125 1 96.62 335 ALA B O 1
ATOM 7292 N N . THR B 1 336 ? 2.754 -15.938 -7.535 1 97 336 THR B N 1
ATOM 7293 C CA . THR B 1 336 ? 2.564 -15.023 -6.418 1 97 336 THR B CA 1
ATOM 7294 C C . THR B 1 336 ? 1.972 -13.703 -6.895 1 97 336 THR B C 1
ATOM 7296 O O . THR B 1 336 ? 2.492 -13.078 -7.824 1 97 336 THR B O 1
ATOM 7299 N N . SER B 1 337 ? 0.874 -13.352 -6.277 1 96.25 337 SER B N 1
ATOM 7300 C CA . SER B 1 337 ? 0.25 -12.062 -6.551 1 96.25 337 SER B CA 1
ATOM 7301 C C . SER B 1 337 ? 0.568 -11.047 -5.457 1 96.25 337 SER B C 1
ATOM 7303 O O . SER B 1 337 ? 0.352 -11.312 -4.273 1 96.25 337 SER B O 1
ATOM 7305 N N . ILE B 1 338 ? 1.089 -9.953 -5.883 1 96.81 338 ILE B N 1
ATOM 7306 C CA . ILE B 1 338 ? 1.418 -8.875 -4.961 1 96.81 338 ILE B CA 1
ATOM 7307 C C . ILE B 1 338 ? 0.557 -7.648 -5.273 1 96.81 338 ILE B C 1
ATOM 7309 O O . ILE B 1 338 ? 0.823 -6.922 -6.234 1 96.81 338 ILE B O 1
ATOM 7313 N N . ALA B 1 339 ? -0.394 -7.461 -4.473 1 96.44 339 ALA B N 1
ATOM 7314 C CA . ALA B 1 339 ? -1.248 -6.285 -4.602 1 96.44 339 ALA B CA 1
ATOM 7315 C C . ALA B 1 339 ? -0.662 -5.094 -3.844 1 96.44 339 ALA B C 1
ATOM 7317 O O . ALA B 1 339 ? -0.197 -5.242 -2.711 1 96.44 339 ALA B O 1
ATOM 7318 N N . LEU B 1 340 ? -0.742 -3.924 -4.477 1 96.56 340 LEU B N 1
ATOM 7319 C CA . LEU B 1 340 ? -0.069 -2.764 -3.904 1 96.56 340 LEU B CA 1
ATOM 7320 C C . LEU B 1 340 ? -1.075 -1.678 -3.535 1 96.56 340 LEU B C 1
ATOM 7322 O O . LEU B 1 340 ? -2.041 -1.446 -4.266 1 96.56 340 LEU B O 1
ATOM 7326 N N . LEU B 1 341 ? -0.851 -1.086 -2.422 1 95.62 341 LEU B N 1
ATOM 7327 C CA . LEU B 1 341 ? -1.476 0.167 -2.014 1 95.62 341 LEU B CA 1
ATOM 7328 C C . LEU B 1 341 ? -0.425 1.245 -1.772 1 95.62 341 LEU B C 1
ATOM 7330 O O . LEU B 1 341 ? 0.459 1.079 -0.928 1 95.62 341 LEU B O 1
ATOM 7334 N N . GLN B 1 342 ? -0.499 2.338 -2.502 1 96.44 342 GLN B N 1
ATOM 7335 C CA . GLN B 1 342 ? 0.496 3.398 -2.383 1 96.44 342 GLN B CA 1
ATOM 7336 C C . GLN B 1 342 ? 0.249 4.25 -1.141 1 96.44 342 GLN B C 1
ATOM 7338 O O . GLN B 1 342 ? -0.887 4.641 -0.866 1 96.44 342 GLN B O 1
ATOM 7343 N N . VAL B 1 343 ? 1.28 4.477 -0.403 1 96.62 343 VAL B N 1
ATOM 7344 C CA . VAL B 1 343 ? 1.25 5.34 0.774 1 96.62 343 VAL B CA 1
ATOM 7345 C C . VAL B 1 343 ? 2.242 6.484 0.601 1 96.62 343 VAL B C 1
ATOM 7347 O O . VAL B 1 343 ? 3.426 6.258 0.344 1 96.62 343 VAL B O 1
ATOM 7350 N N . GLN B 1 344 ? 1.737 7.691 0.737 1 96.81 344 GLN B N 1
ATOM 7351 C CA . GLN B 1 344 ? 2.58 8.883 0.634 1 96.81 344 GLN B CA 1
ATOM 7352 C C . GLN B 1 344 ? 2.654 9.617 1.967 1 96.81 344 GLN B C 1
ATOM 7354 O O . GLN B 1 344 ? 1.625 9.969 2.549 1 96.81 344 GLN B O 1
ATOM 7359 N N . VAL B 1 345 ? 3.846 9.844 2.443 1 96.31 345 VAL B N 1
ATOM 7360 C CA . VAL B 1 345 ? 4.059 10.547 3.707 1 96.31 345 VAL B CA 1
ATOM 7361 C C . VAL B 1 345 ? 4.762 11.875 3.451 1 96.31 345 VAL B C 1
ATOM 7363 O O . VAL B 1 345 ? 5.777 11.922 2.752 1 96.31 345 VAL B O 1
ATOM 7366 N N . THR B 1 346 ? 4.227 12.945 3.918 1 95.75 346 THR B N 1
ATOM 7367 C CA . THR B 1 346 ? 4.828 14.273 3.852 1 95.75 346 THR B CA 1
ATOM 7368 C C . THR B 1 346 ? 5.035 14.844 5.254 1 95.75 346 THR B C 1
ATOM 7370 O O . THR B 1 346 ? 4.082 14.969 6.023 1 95.75 346 THR B O 1
ATOM 7373 N N . ARG B 1 347 ? 6.219 15.164 5.516 1 95.81 347 ARG B N 1
ATOM 7374 C CA . ARG B 1 347 ? 6.598 15.695 6.82 1 95.81 347 ARG B CA 1
ATOM 7375 C C . ARG B 1 347 ? 7.066 17.141 6.711 1 95.81 347 ARG B C 1
ATOM 7377 O O . ARG B 1 347 ? 7.367 17.609 5.613 1 95.81 347 ARG B O 1
ATOM 7384 N N . LEU B 1 348 ? 7.051 17.766 7.84 1 94.69 348 LEU B N 1
ATOM 7385 C CA . LEU B 1 348 ? 7.504 19.156 7.867 1 94.69 348 LEU B CA 1
ATOM 7386 C C . LEU B 1 348 ? 8.984 19.234 8.227 1 94.69 348 LEU B C 1
ATOM 7388 O O . LEU B 1 348 ? 9.453 18.516 9.102 1 94.69 348 LEU B O 1
ATOM 7392 N N . GLN B 1 349 ? 9.648 20.109 7.547 1 92.5 349 GLN B N 1
ATOM 7393 C CA . GLN B 1 349 ? 11.086 20.266 7.758 1 92.5 349 GLN B CA 1
ATOM 7394 C C . GLN B 1 349 ? 11.367 21.094 9.008 1 92.5 349 GLN B C 1
ATOM 7396 O O . GLN B 1 349 ? 10.445 21.609 9.641 1 92.5 349 GLN B O 1
ATOM 7401 N N . SER B 1 350 ? 12.727 21.094 9.312 1 88.81 350 SER B N 1
ATOM 7402 C CA . SER B 1 350 ? 13.133 21.984 10.398 1 88.81 350 SER B CA 1
ATOM 7403 C C . SER B 1 350 ? 12.555 23.375 10.219 1 88.81 350 SER B C 1
ATOM 7405 O O . SER B 1 350 ? 12.5 23.891 9.102 1 88.81 350 SER B O 1
ATOM 7407 N N . PRO B 1 351 ? 12 23.891 11.266 1 91.12 351 PRO B N 1
ATOM 7408 C CA . PRO B 1 351 ? 12.258 23.719 12.703 1 91.12 351 PRO B CA 1
ATOM 7409 C C . PRO B 1 351 ? 11.195 22.859 13.391 1 91.12 351 PRO B C 1
ATOM 7411 O O . PRO B 1 351 ? 11.211 22.719 14.617 1 91.12 351 PRO B O 1
ATOM 7414 N N . TYR B 1 352 ? 10.344 22.359 12.656 1 93.06 352 TYR B N 1
ATOM 7415 C CA . TYR B 1 352 ? 9.312 21.531 13.273 1 93.06 352 TYR B CA 1
ATOM 7416 C C . TYR B 1 352 ? 9.914 20.266 13.867 1 93.06 352 TYR B C 1
ATOM 7418 O O . TYR B 1 352 ? 11.031 19.891 13.531 1 93.06 352 TYR B O 1
ATOM 7426 N N . GLN B 1 353 ? 9.25 19.641 14.766 1 89.25 353 GLN B N 1
ATOM 7427 C CA . GLN B 1 353 ? 9.742 18.5 15.547 1 89.25 353 GLN B CA 1
ATOM 7428 C C . GLN B 1 353 ? 10.156 17.344 14.641 1 89.25 353 GLN B C 1
ATOM 7430 O O . GLN B 1 353 ? 11.047 16.562 14.992 1 89.25 353 GLN B O 1
ATOM 7435 N N . SER B 1 354 ? 9.688 17.219 13.492 1 88.44 354 SER B N 1
ATOM 7436 C CA . SER B 1 354 ? 9.992 16.094 12.609 1 88.44 354 SER B CA 1
ATOM 7437 C C . SER B 1 354 ? 11.398 16.219 12.031 1 88.44 354 SER B C 1
ATOM 7439 O O . SER B 1 354 ? 12.047 15.211 11.734 1 88.44 354 SER B O 1
ATOM 7441 N N . ASN B 1 355 ? 11.93 17.375 11.859 1 89.38 355 ASN B N 1
ATOM 7442 C CA . ASN B 1 355 ? 13.281 17.641 11.383 1 89.38 355 ASN B CA 1
ATOM 7443 C C . ASN B 1 355 ? 13.656 16.75 10.203 1 89.38 355 ASN B C 1
ATOM 7445 O O . ASN B 1 355 ? 14.688 16.078 10.227 1 89.38 355 ASN B O 1
ATOM 7449 N N . CYS B 1 356 ? 12.797 16.656 9.242 1 93 356 CYS B N 1
ATOM 7450 C CA . CYS B 1 356 ? 13.023 15.844 8.055 1 93 356 CYS B CA 1
ATOM 7451 C C . CYS B 1 356 ? 13.945 16.547 7.07 1 93 356 CYS B C 1
ATOM 7453 O O . CYS B 1 356 ? 14.297 17.719 7.277 1 93 356 CYS B O 1
ATOM 7455 N N . THR B 1 357 ? 14.477 15.789 6.074 1 92.38 357 THR B N 1
ATOM 7456 C CA . THR B 1 357 ? 15.352 16.359 5.059 1 92.38 357 THR B CA 1
ATOM 7457 C C . THR B 1 357 ? 14.961 15.867 3.67 1 92.38 357 THR B C 1
ATOM 7459 O O . THR B 1 357 ? 14.383 14.789 3.529 1 92.38 357 THR B O 1
ATOM 7462 N N . HIS B 1 358 ? 15.203 16.719 2.629 1 88.62 358 HIS B N 1
ATOM 7463 C CA . HIS B 1 358 ? 14.898 16.344 1.25 1 88.62 358 HIS B CA 1
ATOM 7464 C C . HIS B 1 358 ? 16.141 15.812 0.54 1 88.62 358 HIS B C 1
ATOM 7466 O O . HIS B 1 358 ? 16.031 15.055 -0.426 1 88.62 358 HIS B O 1
ATOM 7472 N N . ASN B 1 359 ? 17.219 16.234 1.029 1 89.44 359 ASN B N 1
ATOM 7473 C CA . ASN B 1 359 ? 18.469 15.914 0.356 1 89.44 359 ASN B CA 1
ATOM 7474 C C . ASN B 1 359 ? 19.562 15.555 1.354 1 89.44 359 ASN B C 1
ATOM 7476 O O . ASN B 1 359 ? 19.297 15.375 2.543 1 89.44 359 ASN B O 1
ATOM 7480 N N . TRP B 1 360 ? 20.734 15.344 0.762 1 90.31 360 TRP B N 1
ATOM 7481 C CA . TRP B 1 360 ? 21.875 14.922 1.574 1 90.31 360 TRP B CA 1
ATOM 7482 C C . TRP B 1 360 ? 22.5 16.109 2.293 1 90.31 360 TRP B C 1
ATOM 7484 O O . TRP B 1 360 ? 23.484 15.953 3.012 1 90.31 360 TRP B O 1
ATOM 7494 N N . ASP B 1 361 ? 21.891 17.234 2.205 1 82.69 361 ASP B N 1
ATOM 7495 C CA . ASP B 1 361 ? 22.516 18.469 2.695 1 82.69 361 ASP B CA 1
ATOM 7496 C C . ASP B 1 361 ? 22.656 18.438 4.215 1 82.69 361 ASP B C 1
ATOM 7498 O O . ASP B 1 361 ? 23.625 18.953 4.762 1 82.69 361 ASP B O 1
ATOM 7502 N N . GLN B 1 362 ? 21.734 17.859 4.801 1 80.75 362 GLN B N 1
ATOM 7503 C CA . GLN B 1 362 ? 21.766 17.891 6.258 1 80.75 362 GLN B CA 1
ATOM 7504 C C . GLN B 1 362 ? 22.547 16.703 6.805 1 80.75 362 GLN B C 1
ATOM 7506 O O . GLN B 1 362 ? 22.828 16.641 8.008 1 80.75 362 GLN B O 1
ATOM 7511 N N . SER B 1 363 ? 22.969 15.844 5.93 1 83.38 363 SER B N 1
ATOM 7512 C CA . SER B 1 363 ? 23.75 14.695 6.391 1 83.38 363 SER B CA 1
ATOM 7513 C C . SER B 1 363 ? 25.25 14.953 6.242 1 83.38 363 SER B C 1
ATOM 7515 O O . SER B 1 363 ? 25.672 15.695 5.352 1 83.38 363 SER B O 1
ATOM 7517 N N . THR B 1 364 ? 26 14.477 7.137 1 83.56 364 THR B N 1
ATOM 7518 C CA . THR B 1 364 ? 27.453 14.602 7.105 1 83.56 364 THR B CA 1
ATOM 7519 C C . THR B 1 364 ? 28.047 13.758 5.984 1 83.56 364 THR B C 1
ATOM 7521 O O . THR B 1 364 ? 29.25 13.812 5.723 1 83.56 364 THR B O 1
ATOM 7524 N N . PHE B 1 365 ? 27.156 13.094 5.27 1 88.75 365 PHE B N 1
ATOM 7525 C CA . PHE B 1 365 ? 27.672 12.125 4.309 1 88.75 365 PHE B CA 1
ATOM 7526 C C . PHE B 1 365 ? 27.562 12.664 2.887 1 88.75 365 PHE B C 1
ATOM 7528 O O . PHE B 1 365 ? 27.938 11.977 1.929 1 88.75 365 PHE B O 1
ATOM 7535 N N . GLN B 1 366 ? 27.141 13.836 2.713 1 86.94 366 GLN B N 1
ATOM 7536 C CA . GLN B 1 366 ? 26.922 14.445 1.406 1 86.94 366 GLN B CA 1
ATOM 7537 C C . GLN B 1 366 ? 28.203 14.43 0.577 1 86.94 366 GLN B C 1
ATOM 7539 O O . GLN B 1 366 ? 28.156 14.195 -0.633 1 86.94 366 GLN B O 1
ATOM 7544 N N . GLN B 1 367 ? 29.266 14.578 1.218 1 86.25 367 GLN B N 1
ATOM 7545 C CA . GLN B 1 367 ? 30.547 14.672 0.52 1 86.25 367 GLN B CA 1
ATOM 7546 C C . GLN B 1 367 ? 30.906 13.336 -0.13 1 86.25 367 GLN B C 1
ATOM 7548 O O . GLN B 1 367 ? 31.594 13.312 -1.154 1 86.25 367 GLN B O 1
ATOM 7553 N N . TYR B 1 368 ? 30.453 12.305 0.457 1 88.75 368 TYR B N 1
ATOM 7554 C CA . TYR B 1 368 ? 30.812 10.984 -0.036 1 88.75 368 TYR B CA 1
ATOM 7555 C C . TYR B 1 368 ? 29.844 10.516 -1.107 1 88.75 368 TYR B C 1
ATOM 7557 O O . TYR B 1 368 ? 30.234 9.859 -2.072 1 88.75 368 TYR B O 1
ATOM 7565 N N . VAL B 1 369 ? 28.562 10.812 -0.978 1 87.81 369 VAL B N 1
ATOM 7566 C CA . VAL B 1 369 ? 27.516 10.281 -1.842 1 87.81 369 VAL B CA 1
ATOM 7567 C C . VAL B 1 369 ? 27.469 11.086 -3.141 1 87.81 369 VAL B C 1
ATOM 7569 O O . VAL B 1 369 ? 27.25 10.516 -4.215 1 87.81 369 VAL B O 1
ATOM 7572 N N . GLY B 1 370 ? 27.625 12.328 -3.121 1 79.38 370 GLY B N 1
ATOM 7573 C CA . GLY B 1 370 ? 27.5 13.148 -4.316 1 79.38 370 GLY B CA 1
ATOM 7574 C C . GLY B 1 370 ? 26.125 13.102 -4.934 1 79.38 370 GLY B C 1
ATOM 7575 O O . GLY B 1 370 ? 25.125 13.383 -4.262 1 79.38 370 GLY B O 1
ATOM 7576 N N . SER B 1 371 ? 26.016 12.695 -6.152 1 79.44 371 SER B N 1
ATOM 7577 C CA . SER B 1 371 ? 24.75 12.586 -6.875 1 79.44 371 SER B CA 1
ATOM 7578 C C . SER B 1 371 ? 24.422 11.133 -7.188 1 79.44 371 SER B C 1
ATOM 7580 O O . SER B 1 371 ? 23.578 10.859 -8.055 1 79.44 371 SER B O 1
ATOM 7582 N N . SER B 1 372 ? 25 10.234 -6.445 1 80.25 372 SER B N 1
ATOM 7583 C CA . SER B 1 372 ? 24.875 8.812 -6.766 1 80.25 372 SER B CA 1
ATOM 7584 C C . SER B 1 372 ? 23.531 8.258 -6.348 1 80.25 372 SER B C 1
ATOM 7586 O O . SER B 1 372 ? 22.953 7.406 -7.039 1 80.25 372 SER B O 1
ATOM 7588 N N . PHE B 1 373 ? 23.094 8.797 -5.203 1 89.38 373 PHE B N 1
ATOM 7589 C CA . PHE B 1 373 ? 21.844 8.25 -4.668 1 89.38 373 PHE B CA 1
ATOM 7590 C C . PHE B 1 373 ? 20.875 9.367 -4.297 1 89.38 373 PHE B C 1
ATOM 7592 O O . PHE B 1 373 ? 21.297 10.422 -3.814 1 89.38 373 PHE B O 1
ATOM 7599 N N . THR B 1 374 ? 19.625 9.094 -4.59 1 91.19 374 THR B N 1
ATOM 7600 C CA . THR B 1 374 ? 18.594 9.93 -3.98 1 91.19 374 THR B CA 1
ATOM 7601 C C . THR B 1 374 ? 18.5 9.672 -2.479 1 91.19 374 THR B C 1
ATOM 7603 O O . THR B 1 374 ? 18.625 8.531 -2.031 1 91.19 374 THR B O 1
ATOM 7606 N N . TYR B 1 375 ? 18.297 10.664 -1.769 1 92.19 375 TYR B N 1
ATOM 7607 C CA . TYR B 1 375 ? 18.344 10.539 -0.316 1 92.19 375 TYR B CA 1
ATOM 7608 C C . TYR B 1 375 ? 17.188 9.688 0.198 1 92.19 375 TYR B C 1
ATOM 7610 O O . TYR B 1 375 ? 16.062 9.828 -0.27 1 92.19 375 TYR B O 1
ATOM 7618 N N . SER B 1 376 ? 17.453 8.844 1.072 1 92.44 376 SER B N 1
ATOM 7619 C CA . SER B 1 376 ? 16.547 8.086 1.922 1 92.44 376 SER B CA 1
ATOM 7620 C C . SER B 1 376 ? 17.188 7.758 3.266 1 92.44 376 SER B C 1
ATOM 7622 O O . SER B 1 376 ? 18.406 7.539 3.344 1 92.44 376 SER B O 1
ATOM 7624 N N . ALA B 1 377 ? 16.359 7.789 4.305 1 92.38 377 ALA B N 1
ATOM 7625 C CA . ALA B 1 377 ? 16.891 7.496 5.633 1 92.38 377 ALA B CA 1
ATOM 7626 C C . ALA B 1 377 ? 17.578 6.137 5.668 1 92.38 377 ALA B C 1
ATOM 7628 O O . ALA B 1 377 ? 18.594 5.965 6.34 1 92.38 377 ALA B O 1
ATOM 7629 N N . GLN B 1 378 ? 17.062 5.184 4.969 1 92.75 378 GLN B N 1
ATOM 7630 C CA . GLN B 1 378 ? 17.625 3.836 4.941 1 92.75 378 GLN B CA 1
ATOM 7631 C C . GLN B 1 378 ? 18.984 3.82 4.246 1 92.75 378 GLN B C 1
ATOM 7633 O O . GLN B 1 378 ? 19.922 3.188 4.727 1 92.75 378 GLN B O 1
ATOM 7638 N N . ARG B 1 379 ? 19.062 4.465 3.127 1 93.12 379 ARG B N 1
ATOM 7639 C CA . ARG B 1 379 ? 20.328 4.551 2.414 1 93.12 379 ARG B CA 1
ATOM 7640 C C . ARG B 1 379 ? 21.375 5.297 3.24 1 93.12 379 ARG B C 1
ATOM 7642 O O . ARG B 1 379 ? 22.547 4.934 3.236 1 93.12 379 ARG B O 1
ATOM 7649 N N . CYS B 1 380 ? 20.922 6.348 3.918 1 93.12 380 CYS B N 1
ATOM 7650 C CA . CYS B 1 380 ? 21.812 7.098 4.793 1 93.12 380 CYS B CA 1
ATOM 7651 C C . CYS B 1 380 ? 22.391 6.207 5.891 1 93.12 380 CYS B C 1
ATOM 7653 O O . CYS B 1 380 ? 23.578 6.273 6.195 1 93.12 380 CYS B O 1
ATOM 7655 N N . GLN B 1 381 ? 21.562 5.41 6.469 1 93.5 381 GLN B N 1
ATOM 7656 C CA . GLN B 1 381 ? 22 4.492 7.512 1 93.5 381 GLN B CA 1
ATOM 7657 C C . GLN B 1 381 ? 23.016 3.494 6.973 1 93.5 381 GLN B C 1
ATOM 7659 O O . GLN B 1 381 ? 24 3.174 7.648 1 93.5 381 GLN B O 1
ATOM 7664 N N . ARG B 1 382 ? 22.781 2.971 5.816 1 93.88 382 ARG B N 1
ATOM 7665 C CA . ARG B 1 382 ? 23.703 2.016 5.199 1 93.88 382 ARG B CA 1
ATOM 7666 C C . ARG B 1 382 ? 25.062 2.65 4.945 1 93.88 382 ARG B C 1
ATOM 7668 O O . ARG B 1 382 ? 26.094 2.031 5.199 1 93.88 382 ARG B O 1
ATOM 7675 N N . ILE B 1 383 ? 25.062 3.848 4.418 1 94.31 383 ILE B N 1
ATOM 7676 C CA . ILE B 1 383 ? 26.297 4.559 4.133 1 94.31 383 ILE B CA 1
ATOM 7677 C C . ILE B 1 383 ? 27.031 4.863 5.441 1 94.31 383 ILE B C 1
ATOM 7679 O O . ILE B 1 383 ? 28.25 4.738 5.523 1 94.31 383 ILE B O 1
ATOM 7683 N N . CYS B 1 384 ? 26.234 5.266 6.441 1 94.44 384 CYS B N 1
ATOM 7684 C CA . CYS B 1 384 ? 26.797 5.512 7.758 1 94.44 384 CYS B CA 1
ATOM 7685 C C . CYS B 1 384 ? 27.531 4.277 8.273 1 94.44 384 CYS B C 1
ATOM 7687 O O . CYS B 1 384 ? 28.656 4.371 8.758 1 94.44 384 CYS B O 1
ATOM 7689 N N . LEU B 1 385 ? 26.938 3.117 8.125 1 95.06 385 LEU B N 1
ATOM 7690 C CA . LEU B 1 385 ? 27.547 1.872 8.586 1 95.06 385 LEU B CA 1
ATOM 7691 C C . LEU B 1 385 ? 28.781 1.531 7.754 1 95.06 385 LEU B C 1
ATOM 7693 O O . LEU B 1 385 ? 29.797 1.106 8.297 1 95.06 385 LEU B O 1
ATOM 7697 N N . GLN B 1 386 ? 28.672 1.687 6.453 1 95.88 386 GLN B N 1
ATOM 7698 C CA . GLN B 1 386 ? 29.828 1.439 5.59 1 95.88 386 GLN B CA 1
ATOM 7699 C C . GLN B 1 386 ? 31.031 2.271 6.023 1 95.88 386 GLN B C 1
ATOM 7701 O O . GLN B 1 386 ? 32.125 1.743 6.172 1 95.88 386 GLN B O 1
ATOM 7706 N N . LEU B 1 387 ? 30.828 3.525 6.25 1 95.19 387 LEU B N 1
ATOM 7707 C CA . LEU B 1 387 ? 31.906 4.434 6.625 1 95.19 387 LEU B CA 1
ATOM 7708 C C . LEU B 1 387 ? 32.438 4.086 8.008 1 95.19 387 LEU B C 1
ATOM 7710 O O . LEU B 1 387 ? 33.656 4.191 8.258 1 95.19 387 LEU B O 1
ATOM 7714 N N . ALA B 1 388 ? 31.547 3.719 8.859 1 95.38 388 ALA B N 1
ATOM 7715 C CA . ALA B 1 388 ? 31.984 3.344 10.203 1 95.38 388 ALA B CA 1
ATOM 7716 C C . ALA B 1 388 ? 32.938 2.146 10.156 1 95.38 388 ALA B C 1
ATOM 7718 O O . ALA B 1 388 ? 33.938 2.119 10.867 1 95.38 388 ALA B O 1
ATOM 7719 N N . PHE B 1 389 ? 32.625 1.146 9.375 1 96.88 389 PHE B N 1
ATOM 7720 C CA . PHE B 1 389 ? 33.469 -0.017 9.234 1 96.88 389 PHE B CA 1
ATOM 7721 C C . PHE B 1 389 ? 34.812 0.368 8.578 1 96.88 389 PHE B C 1
ATOM 7723 O O . PHE B 1 389 ? 35.875 -0.058 9.031 1 96.88 389 PHE B O 1
ATOM 7730 N N . GLU B 1 390 ? 34.75 1.134 7.535 1 96.81 390 GLU B N 1
ATOM 7731 C CA . GLU B 1 390 ? 35.938 1.548 6.809 1 96.81 390 GLU B CA 1
ATOM 7732 C C . GLU B 1 390 ? 36.875 2.361 7.703 1 96.81 390 GLU B C 1
ATOM 7734 O O . GLU B 1 390 ? 38.094 2.156 7.691 1 96.81 390 GLU B O 1
ATOM 7739 N N . ASP B 1 391 ? 36.281 3.223 8.461 1 94.69 391 ASP B N 1
ATOM 7740 C CA . ASP B 1 391 ? 37.094 4.105 9.312 1 94.69 391 ASP B CA 1
ATOM 7741 C C . ASP B 1 391 ? 37.719 3.334 10.469 1 94.69 391 ASP B C 1
ATOM 7743 O O . ASP B 1 391 ? 38.875 3.607 10.844 1 94.69 391 ASP B O 1
ATOM 7747 N N . SER B 1 392 ? 37 2.385 10.969 1 95.38 392 SER B N 1
ATOM 7748 C CA . SER B 1 392 ? 37.469 1.697 12.164 1 95.38 392 SER B CA 1
ATOM 7749 C C . SER B 1 392 ? 38.312 0.478 11.805 1 95.38 392 SER B C 1
ATOM 7751 O O . SER B 1 392 ? 39.281 0.166 12.492 1 95.38 392 SER B O 1
ATOM 7753 N N . CYS B 1 393 ? 37.969 -0.249 10.781 1 96.38 393 CYS B N 1
ATOM 7754 C CA . CYS B 1 393 ? 38.562 -1.545 10.508 1 96.38 393 CYS B CA 1
ATOM 7755 C C . CYS B 1 393 ? 39.406 -1.501 9.227 1 96.38 393 CYS B C 1
ATOM 7757 O O . CYS B 1 393 ? 40.094 -2.469 8.891 1 96.38 393 CYS B O 1
ATOM 7759 N N . ASP B 1 394 ? 39.375 -0.498 8.438 1 96.31 394 ASP B N 1
ATOM 7760 C CA . ASP B 1 394 ? 40.062 -0.333 7.168 1 96.31 394 ASP B CA 1
ATOM 7761 C C . ASP B 1 394 ? 39.594 -1.335 6.129 1 96.31 394 ASP B C 1
ATOM 7763 O O . ASP B 1 394 ? 40.375 -1.826 5.309 1 96.31 394 ASP B O 1
ATOM 7767 N N . CYS B 1 395 ? 38.438 -1.765 6.285 1 96.38 395 CYS B N 1
ATOM 7768 C CA . CYS B 1 395 ? 37.719 -2.619 5.359 1 96.38 395 CYS B CA 1
ATOM 7769 C C . CYS B 1 395 ? 36.219 -2.334 5.414 1 96.38 395 CYS B C 1
ATOM 7771 O O . CYS B 1 395 ? 35.75 -1.696 6.355 1 96.38 395 CYS B O 1
ATOM 7773 N N . ALA B 1 396 ? 35.594 -2.742 4.355 1 95.5 396 ALA B N 1
ATOM 7774 C CA . ALA B 1 396 ? 34.156 -2.512 4.293 1 95.5 396 ALA B CA 1
ATOM 7775 C C . ALA B 1 396 ? 33.375 -3.811 4.512 1 95.5 396 ALA B C 1
ATOM 7777 O O . ALA B 1 396 ? 33.781 -4.871 4.035 1 95.5 396 ALA B O 1
ATOM 7778 N N . HIS B 1 397 ? 32.312 -3.703 5.312 1 95.25 397 HIS B N 1
ATOM 7779 C CA . HIS B 1 397 ? 31.438 -4.867 5.426 1 95.25 397 HIS B CA 1
ATOM 7780 C C . HIS B 1 397 ? 30.953 -5.324 4.055 1 95.25 397 HIS B C 1
ATOM 7782 O O . HIS B 1 397 ? 30.469 -4.512 3.256 1 95.25 397 HIS B O 1
ATOM 7788 N N . PRO B 1 398 ? 30.984 -6.594 3.76 1 94.5 398 PRO B N 1
ATOM 7789 C CA . PRO B 1 398 ? 30.672 -7.059 2.406 1 94.5 398 PRO B CA 1
ATOM 7790 C C . PRO B 1 398 ? 29.219 -6.781 2 1 94.5 398 PRO B C 1
ATOM 7792 O O . PRO B 1 398 ? 28.922 -6.641 0.81 1 94.5 398 PRO B O 1
ATOM 7795 N N . ALA B 1 399 ? 28.297 -6.699 2.873 1 92.38 399 ALA B N 1
ATOM 7796 C CA . ALA B 1 399 ? 26.891 -6.445 2.562 1 92.38 399 ALA B CA 1
ATOM 7797 C C . ALA B 1 399 ? 26.625 -4.945 2.453 1 92.38 399 ALA B C 1
ATOM 7799 O O . ALA B 1 399 ? 25.578 -4.535 1.924 1 92.38 399 ALA B O 1
ATOM 7800 N N . TYR B 1 400 ? 27.562 -4.168 2.967 1 92.38 400 TYR B N 1
ATOM 7801 C CA . TYR B 1 400 ? 27.375 -2.719 2.992 1 92.38 400 TYR B CA 1
ATOM 7802 C C . TYR B 1 400 ? 28.453 -2.016 2.188 1 92.38 400 TYR B C 1
ATOM 7804 O O . TYR B 1 400 ? 29.266 -1.266 2.744 1 92.38 400 TYR B O 1
ATOM 7812 N N . MET B 1 401 ? 28.516 -2.26 0.927 1 92.5 401 MET B N 1
ATOM 7813 C CA . MET B 1 401 ? 29.469 -1.627 0.019 1 92.5 401 MET B CA 1
ATOM 7814 C C . MET B 1 401 ? 28.734 -0.838 -1.066 1 92.5 401 MET B C 1
ATOM 7816 O O . MET B 1 401 ? 28.938 -1.079 -2.258 1 92.5 401 MET B O 1
ATOM 7820 N N . ASP B 1 402 ? 28 0.135 -0.637 1 90.25 402 ASP B N 1
ATOM 7821 C CA . ASP B 1 402 ? 27.188 0.924 -1.558 1 90.25 402 ASP B CA 1
ATOM 7822 C C . ASP B 1 402 ? 28.047 1.952 -2.299 1 90.25 402 ASP B C 1
ATOM 7824 O O . ASP B 1 402 ? 27.859 2.176 -3.496 1 90.25 402 ASP B O 1
ATOM 7828 N N . LEU B 1 403 ? 28.969 2.52 -1.586 1 91.44 403 LEU B N 1
ATOM 7829 C CA . LEU B 1 403 ? 29.891 3.479 -2.186 1 91.44 403 LEU B CA 1
ATOM 7830 C C . LEU B 1 403 ? 31.203 2.799 -2.596 1 91.44 403 LEU B C 1
ATOM 7832 O O . LEU B 1 403 ? 31.719 1.965 -1.858 1 91.44 403 LEU B O 1
ATOM 7836 N N . GLN B 1 404 ? 31.641 3.186 -3.758 1 88.44 404 GLN B N 1
ATOM 7837 C CA . GLN B 1 404 ? 32.938 2.67 -4.215 1 88.44 404 GLN B CA 1
ATOM 7838 C C . GLN B 1 404 ? 34.062 3.555 -3.744 1 88.44 404 GLN B C 1
ATOM 7840 O O . GLN B 1 404 ? 34.5 4.48 -4.449 1 88.44 404 GLN B O 1
ATOM 7845 N N . ARG B 1 405 ? 34.625 3.205 -2.611 1 90.25 405 ARG B N 1
ATOM 7846 C CA . ARG B 1 405 ? 35.656 4.027 -2.025 1 90.25 405 ARG B CA 1
ATOM 7847 C C . ARG B 1 405 ? 37 3.312 -2.066 1 90.25 405 ARG B C 1
ATOM 7849 O O . ARG B 1 405 ? 38.031 3.852 -1.609 1 90.25 405 ARG B O 1
ATOM 7856 N N . GLY B 1 406 ? 37.031 2.131 -2.551 1 90.62 406 GLY B N 1
ATOM 7857 C CA . GLY B 1 406 ? 38.281 1.418 -2.783 1 90.62 406 GLY B CA 1
ATOM 7858 C C . GLY B 1 406 ? 38.719 0.576 -1.599 1 90.62 406 GLY B C 1
ATOM 7859 O O . GLY B 1 406 ? 39.812 0.038 -1.586 1 90.62 406 GLY 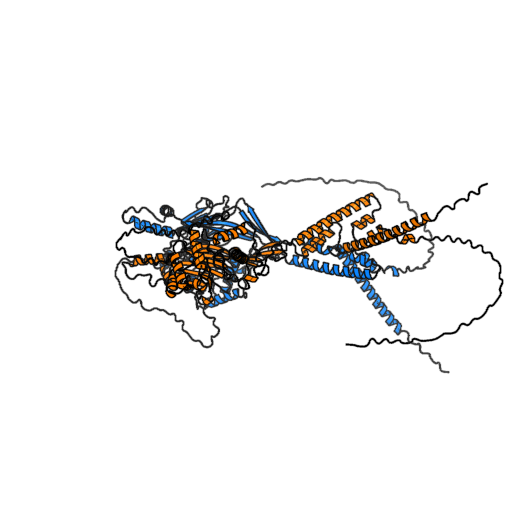B O 1
ATOM 7860 N N . TYR B 1 407 ? 37.969 0.446 -0.611 1 95.06 407 TYR B N 1
ATOM 7861 C CA . TYR B 1 407 ? 38.281 -0.412 0.523 1 95.06 407 TYR B CA 1
ATOM 7862 C C . TYR B 1 407 ? 37.969 -1.871 0.208 1 95.06 407 TYR B C 1
ATOM 7864 O O . TYR B 1 407 ? 36.969 -2.174 -0.452 1 95.06 407 TYR B O 1
ATOM 7872 N N . PRO B 1 408 ? 38.781 -2.746 0.636 1 94.88 408 PRO B N 1
ATOM 7873 C CA . PRO B 1 408 ? 38.469 -4.168 0.434 1 94.88 408 PRO B CA 1
ATOM 7874 C C . PRO B 1 408 ? 37.375 -4.672 1.362 1 94.88 408 PRO B C 1
ATOM 7876 O O . PRO B 1 408 ? 37.125 -4.066 2.406 1 94.88 408 PRO B O 1
ATOM 7879 N N . PRO B 1 409 ? 36.75 -5.73 0.982 1 96.19 409 PRO B N 1
ATOM 7880 C CA . PRO B 1 409 ? 35.75 -6.324 1.88 1 96.19 409 PRO B CA 1
ATOM 7881 C C . PRO B 1 409 ? 36.375 -6.98 3.105 1 96.19 409 PRO B C 1
ATOM 7883 O O . PRO B 1 409 ? 37.438 -7.602 3.002 1 96.19 409 PRO B O 1
ATOM 7886 N N . CYS B 1 410 ? 35.688 -6.844 4.203 1 95.5 410 CYS B N 1
ATOM 7887 C CA . CYS B 1 410 ? 36.156 -7.461 5.438 1 95.5 410 CYS B CA 1
ATOM 7888 C C . CYS B 1 410 ? 35.906 -8.969 5.414 1 95.5 410 CYS B C 1
ATOM 7890 O O . CYS B 1 410 ? 34.906 -9.445 4.906 1 95.5 410 CYS B O 1
ATOM 7892 N N . ASN B 1 411 ? 36.844 -9.711 5.867 1 94.88 411 ASN B N 1
ATOM 7893 C CA . ASN B 1 411 ? 36.625 -11.117 6.176 1 94.88 411 ASN B CA 1
ATOM 7894 C C . ASN B 1 411 ? 36.031 -11.305 7.574 1 94.88 411 ASN B C 1
ATOM 7896 O O . ASN B 1 411 ? 36.781 -11.312 8.562 1 94.88 411 ASN B O 1
ATOM 7900 N N . LEU B 1 412 ? 34.844 -11.648 7.598 1 94.88 412 LEU B N 1
ATOM 7901 C CA . LEU B 1 412 ? 34.125 -11.664 8.875 1 94.88 412 LEU B CA 1
ATOM 7902 C C . LEU B 1 412 ? 34.031 -13.086 9.422 1 94.88 412 LEU B C 1
ATOM 7904 O O . LEU B 1 412 ? 33.156 -13.375 10.242 1 94.88 412 LEU B O 1
ATOM 7908 N N . THR B 1 413 ? 34.844 -13.93 8.977 1 93 413 THR B N 1
ATOM 7909 C CA . THR B 1 413 ? 34.906 -15.273 9.539 1 93 413 THR B CA 1
ATOM 7910 C C . THR B 1 413 ? 35.406 -15.227 10.984 1 93 413 THR B C 1
ATOM 7912 O O . THR B 1 413 ? 36.219 -14.367 11.352 1 93 413 THR B O 1
ATOM 7915 N N . SER B 1 414 ? 34.906 -16.219 11.672 1 90.38 414 SER B N 1
ATOM 7916 C CA . SER B 1 414 ? 35.219 -16.219 13.102 1 90.38 414 SER B CA 1
ATOM 7917 C C . SER B 1 414 ? 36.75 -16.281 13.336 1 90.38 414 SER B C 1
ATOM 7919 O O . SER B 1 414 ? 37.438 -17.031 12.664 1 90.38 414 SER B O 1
ATOM 7921 N N . GLY B 1 415 ? 37.188 -15.438 14.266 1 86.25 415 GLY B N 1
ATOM 7922 C CA . GLY B 1 415 ? 38.594 -15.5 14.688 1 86.25 415 GLY B CA 1
ATOM 7923 C C . GLY B 1 415 ? 39.5 -14.523 13.953 1 86.25 415 GLY B C 1
ATOM 7924 O O . GLY B 1 415 ? 40.625 -14.297 14.352 1 86.25 415 GLY B O 1
ATOM 7925 N N . THR B 1 416 ? 39 -13.977 12.883 1 91 416 THR B N 1
ATOM 7926 C CA . THR B 1 416 ? 39.812 -13.008 12.148 1 91 416 THR B CA 1
ATOM 7927 C C . THR B 1 416 ? 39.812 -11.656 12.852 1 91 416 THR B C 1
ATOM 7929 O O . THR B 1 416 ? 38.875 -11.352 13.633 1 91 416 THR B O 1
ATOM 7932 N N . ILE B 1 417 ? 40.781 -10.922 12.547 1 91.94 417 ILE B N 1
ATOM 7933 C CA . ILE B 1 417 ? 40.906 -9.594 13.141 1 91.94 417 ILE B CA 1
ATOM 7934 C C . ILE B 1 417 ? 39.812 -8.688 12.625 1 91.94 417 ILE B C 1
ATOM 7936 O O . ILE B 1 417 ? 39.281 -7.855 13.367 1 91.94 417 ILE B O 1
ATOM 7940 N N . GLU B 1 418 ? 39.562 -8.844 11.438 1 94.69 418 GLU B N 1
ATOM 7941 C CA . GLU B 1 418 ? 38.5 -8.031 10.836 1 94.69 418 GLU B CA 1
ATOM 7942 C C . GLU B 1 418 ? 37.125 -8.344 11.461 1 94.69 418 GLU B C 1
ATOM 7944 O O . GLU B 1 418 ? 36.312 -7.441 11.633 1 94.69 418 GLU B O 1
ATOM 7949 N N . SER B 1 419 ? 36.906 -9.555 11.773 1 94.12 419 SER B N 1
ATOM 7950 C CA . SER B 1 419 ? 35.625 -9.945 12.398 1 94.12 419 SER B CA 1
ATOM 7951 C C . SER B 1 419 ? 35.5 -9.352 13.797 1 94.12 419 SER B C 1
ATOM 7953 O O . SER B 1 419 ? 34.438 -8.922 14.211 1 94.12 419 SER B O 1
ATOM 7955 N N . ILE B 1 420 ? 36.562 -9.352 14.516 1 92.88 420 ILE B N 1
ATOM 7956 C CA . ILE B 1 420 ? 36.562 -8.773 15.852 1 92.88 420 ILE B CA 1
ATOM 7957 C C . ILE B 1 420 ? 36.312 -7.27 15.766 1 92.88 420 ILE B C 1
ATOM 7959 O O . ILE B 1 420 ? 35.531 -6.723 16.531 1 92.88 420 ILE B O 1
ATOM 7963 N N . CYS B 1 421 ? 36.969 -6.684 14.836 1 94.38 421 CYS B N 1
ATOM 7964 C CA . CYS B 1 421 ? 36.781 -5.246 14.641 1 94.38 421 CYS B CA 1
ATOM 7965 C C . CYS B 1 421 ? 35.344 -4.914 14.273 1 94.38 421 CYS B C 1
ATOM 7967 O O . CYS B 1 421 ? 34.75 -3.973 14.812 1 94.38 421 CYS B O 1
ATOM 7969 N N . ALA B 1 422 ? 34.875 -5.625 13.352 1 94.75 422 ALA B N 1
ATOM 7970 C CA . ALA B 1 422 ? 33.5 -5.391 12.914 1 94.75 422 ALA B CA 1
ATOM 7971 C C . ALA B 1 422 ? 32.531 -5.531 14.078 1 94.75 422 ALA B C 1
ATOM 7973 O O . ALA B 1 422 ? 31.562 -4.773 14.172 1 94.75 422 ALA B O 1
ATOM 7974 N N . ARG B 1 423 ? 32.688 -6.445 14.898 1 93.12 423 ARG B N 1
ATOM 7975 C CA . ARG B 1 423 ? 31.828 -6.645 16.062 1 93.12 423 ARG B CA 1
ATOM 7976 C C . ARG B 1 423 ? 31.938 -5.473 17.031 1 93.12 423 ARG B C 1
ATOM 7978 O O . ARG B 1 423 ? 30.953 -5.098 17.672 1 93.12 423 ARG B O 1
ATOM 7985 N N . GLN B 1 424 ? 33.094 -4.996 17.125 1 93.19 424 GLN B N 1
ATOM 7986 C CA . GLN B 1 424 ? 33.281 -3.836 17.984 1 93.19 424 GLN B CA 1
ATOM 7987 C C . GLN B 1 424 ? 32.531 -2.617 17.438 1 93.19 424 GLN B C 1
ATOM 7989 O O . GLN B 1 424 ? 31.953 -1.845 18.219 1 93.19 424 GLN B O 1
ATOM 7994 N N . VAL B 1 425 ? 32.656 -2.48 16.172 1 95.19 425 VAL B N 1
ATOM 7995 C CA . VAL B 1 425 ? 31.953 -1.372 15.547 1 95.19 425 VAL B CA 1
ATOM 7996 C C . VAL B 1 425 ? 30.453 -1.529 15.766 1 95.19 425 VAL B C 1
ATOM 7998 O O . VAL B 1 425 ? 29.766 -0.565 16.125 1 95.19 425 VAL B O 1
ATOM 8001 N N . ALA B 1 426 ? 29.922 -2.684 15.602 1 93.88 426 ALA B N 1
ATOM 8002 C CA . ALA B 1 426 ? 28.516 -2.945 15.828 1 93.88 426 ALA B CA 1
ATOM 8003 C C . ALA B 1 426 ? 28.125 -2.68 17.281 1 93.88 426 ALA B C 1
ATOM 8005 O O . ALA B 1 426 ? 27.062 -2.133 17.562 1 93.88 426 ALA B O 1
ATOM 8006 N N . ALA B 1 427 ? 28.984 -3.053 18.156 1 92.56 427 ALA B N 1
ATOM 8007 C CA . ALA B 1 427 ? 28.734 -2.852 19.578 1 92.56 427 ALA B CA 1
ATOM 8008 C C . ALA B 1 427 ? 28.703 -1.366 19.922 1 92.56 427 ALA B C 1
ATOM 8010 O O . ALA B 1 427 ? 27.938 -0.951 20.812 1 92.56 427 ALA B O 1
ATOM 8011 N N . SER B 1 428 ? 29.469 -0.62 19.203 1 93.81 428 SER B N 1
ATOM 8012 C CA . SER B 1 428 ? 29.484 0.82 19.438 1 93.81 428 SER B CA 1
ATOM 8013 C C . SER B 1 428 ? 28.156 1.456 19.047 1 93.81 428 SER B C 1
ATOM 8015 O O . SER B 1 428 ? 27.719 2.422 19.672 1 93.81 428 SER B O 1
ATOM 8017 N N . PHE B 1 429 ? 27.562 0.963 18.094 1 93.25 429 PHE B N 1
ATOM 8018 C CA . PHE B 1 429 ? 26.25 1.458 17.703 1 93.25 429 PHE B CA 1
ATOM 8019 C C . PHE B 1 429 ? 25.188 0.966 18.672 1 93.25 429 PHE B C 1
ATOM 8021 O O . PHE B 1 429 ? 24.234 1.693 18.969 1 93.25 429 PHE B O 1
ATOM 8028 N N . GLU B 1 430 ? 25.344 -0.26 19.141 1 93.06 430 GLU B N 1
ATOM 8029 C CA . GLU B 1 430 ? 24.391 -0.835 20.078 1 93.06 430 GLU B CA 1
ATOM 8030 C C . GLU B 1 430 ? 24.391 -0.06 21.391 1 93.06 430 GLU B C 1
ATOM 8032 O O . GLU B 1 430 ? 23.328 0.146 21.984 1 93.06 430 GLU B O 1
ATOM 8037 N N . SER B 1 431 ? 25.562 0.329 21.812 1 91.75 431 SER B N 1
ATOM 8038 C CA . SER B 1 431 ? 25.688 1.082 23.047 1 91.75 431 SER B CA 1
ATOM 8039 C C . SER B 1 431 ? 25.375 2.561 22.828 1 91.75 431 SER B C 1
ATOM 8041 O O . SER B 1 431 ? 25.359 3.342 23.781 1 91.75 431 SER B O 1
ATOM 8043 N N . ARG B 1 432 ? 25.188 3.031 21.609 1 89.44 432 ARG B N 1
ATOM 8044 C CA . ARG B 1 432 ? 24.875 4.406 21.234 1 89.44 432 ARG B CA 1
ATOM 8045 C C . ARG B 1 432 ? 26.078 5.312 21.406 1 89.44 432 ARG B C 1
ATOM 8047 O O . ARG B 1 432 ? 25.938 6.52 21.609 1 89.44 432 ARG B O 1
ATOM 8054 N N . ALA B 1 433 ? 27.141 4.684 21.391 1 88.38 433 ALA B N 1
ATOM 8055 C CA . ALA B 1 433 ? 28.375 5.477 21.359 1 88.38 433 ALA B CA 1
ATOM 8056 C C . ALA B 1 433 ? 28.547 6.145 20 1 88.38 433 ALA B C 1
ATOM 8058 O O . ALA B 1 433 ? 29.078 7.262 19.906 1 88.38 433 ALA B O 1
ATOM 8059 N N . LYS B 1 434 ? 28.172 5.465 19.016 1 90.69 434 LYS B N 1
ATOM 8060 C CA . LYS B 1 434 ? 28.094 6 17.656 1 90.69 434 LYS B CA 1
ATOM 8061 C C . LYS B 1 434 ? 26.656 6.055 17.172 1 90.69 434 LYS B C 1
ATOM 8063 O O . LYS B 1 434 ? 25.859 5.148 17.438 1 90.69 434 LYS B O 1
ATOM 8068 N N . ILE B 1 435 ? 26.312 7.176 16.641 1 90.12 435 ILE B N 1
ATOM 8069 C CA . ILE B 1 435 ? 24.969 7.34 16.109 1 90.12 435 ILE B CA 1
ATOM 8070 C C . ILE B 1 435 ? 25.031 7.898 14.688 1 90.12 435 ILE B C 1
ATOM 8072 O O . ILE B 1 435 ? 25.844 8.789 14.406 1 90.12 435 ILE B O 1
ATOM 8076 N N . CYS B 1 436 ? 24.25 7.246 13.867 1 90.12 436 CYS B N 1
ATOM 8077 C CA . CYS B 1 436 ? 24.172 7.77 12.508 1 90.12 436 CYS B CA 1
ATOM 8078 C C . CYS B 1 436 ? 23.297 9.016 12.453 1 90.12 436 CYS B C 1
ATOM 8080 O O . CYS B 1 436 ? 22.203 9.039 13.023 1 90.12 436 CYS B O 1
ATOM 8082 N N . SER B 1 437 ? 23.703 10.062 11.898 1 87.19 437 SER B N 1
ATOM 8083 C CA . SER B 1 437 ? 22.953 11.305 11.742 1 87.19 437 SER B CA 1
ATOM 8084 C C . SER B 1 437 ? 22.062 11.273 10.5 1 87.19 437 SER B C 1
ATOM 8086 O O . SER B 1 437 ? 22.344 11.953 9.516 1 87.19 437 SER B O 1
ATOM 8088 N N . CYS B 1 438 ? 21.141 10.406 10.531 1 91.88 438 CYS B N 1
ATOM 8089 C CA . CYS B 1 438 ? 20.25 10.289 9.391 1 91.88 438 CYS B CA 1
ATOM 8090 C C . CYS B 1 438 ? 18.844 10.742 9.766 1 91.88 438 CYS B C 1
ATOM 8092 O O . CYS B 1 438 ? 18.172 10.117 10.602 1 91.88 438 CYS B O 1
ATOM 8094 N N . ASN B 1 439 ? 18.375 11.812 9.141 1 92.69 439 ASN B N 1
ATOM 8095 C CA . ASN B 1 439 ? 17.031 12.32 9.352 1 92.69 439 ASN B CA 1
ATOM 8096 C C . ASN B 1 439 ? 16.016 11.617 8.445 1 92.69 439 ASN B C 1
ATOM 8098 O O . ASN B 1 439 ? 16.391 11.039 7.426 1 92.69 439 ASN B O 1
ATOM 8102 N N . MET B 1 440 ? 14.742 11.695 8.859 1 93.19 440 MET B N 1
ATOM 8103 C CA . MET B 1 440 ? 13.695 11.086 8.039 1 93.19 440 MET B CA 1
ATOM 8104 C C . MET B 1 440 ? 13.484 11.867 6.75 1 93.19 440 MET B C 1
ATOM 8106 O O . MET B 1 440 ? 13.805 13.055 6.68 1 93.19 440 MET B O 1
ATOM 8110 N N . ASP B 1 441 ? 12.961 11.148 5.785 1 93.56 441 ASP B N 1
ATOM 8111 C CA . ASP B 1 441 ? 12.609 11.781 4.52 1 93.56 441 ASP B CA 1
ATOM 8112 C C . ASP B 1 441 ? 11.398 12.695 4.68 1 93.56 441 ASP B C 1
ATOM 8114 O O . ASP B 1 441 ? 10.422 12.328 5.336 1 93.56 441 ASP B O 1
ATOM 8118 N N . CYS B 1 442 ? 11.461 13.898 4.086 1 94.25 442 CYS B N 1
ATOM 8119 C CA . CYS B 1 442 ? 10.32 14.805 4.148 1 94.25 442 CYS B CA 1
ATOM 8120 C C . CYS B 1 442 ? 9.188 14.32 3.246 1 94.25 442 CYS B C 1
ATOM 8122 O O . CYS B 1 442 ? 8.016 14.562 3.525 1 94.25 442 CYS B O 1
ATOM 8124 N N . ARG B 1 443 ? 9.602 13.789 2.17 1 94.62 443 ARG B N 1
ATOM 8125 C CA . ARG B 1 443 ? 8.633 13.156 1.287 1 94.62 443 ARG B CA 1
ATOM 8126 C C . ARG B 1 443 ? 9.008 11.703 1.009 1 94.62 443 ARG B C 1
ATOM 8128 O O . ARG B 1 443 ? 10.125 11.422 0.553 1 94.62 443 ARG B O 1
ATOM 8135 N N . GLU B 1 444 ? 8.102 10.836 1.312 1 94.25 444 GLU B N 1
ATOM 8136 C CA . GLU B 1 444 ? 8.359 9.406 1.155 1 94.25 444 GLU B CA 1
ATOM 8137 C C . GLU B 1 444 ? 7.156 8.695 0.536 1 94.25 444 GLU B C 1
ATOM 8139 O O . GLU B 1 444 ? 6.016 8.922 0.945 1 94.25 444 GLU B O 1
ATOM 8144 N N . ILE B 1 445 ? 7.461 7.934 -0.514 1 95.56 445 ILE B N 1
ATOM 8145 C CA . ILE B 1 445 ? 6.434 7.09 -1.12 1 95.56 445 ILE B CA 1
ATOM 8146 C C . ILE B 1 445 ? 6.758 5.621 -0.87 1 95.56 445 ILE B C 1
ATOM 8148 O O . ILE B 1 445 ? 7.855 5.156 -1.194 1 95.56 445 ILE B O 1
ATOM 8152 N N . THR B 1 446 ? 5.895 4.93 -0.24 1 95.31 446 THR B N 1
ATOM 8153 C CA . THR B 1 446 ? 6.035 3.5 0.019 1 95.31 446 THR B CA 1
ATOM 8154 C C . THR B 1 446 ? 4.809 2.738 -0.474 1 95.31 446 THR B C 1
ATOM 8156 O O . THR B 1 446 ? 3.816 3.346 -0.88 1 95.31 446 THR B O 1
ATOM 8159 N N . TYR B 1 447 ? 4.953 1.399 -0.509 1 96.25 447 TYR B N 1
ATOM 8160 C CA . TYR B 1 447 ? 3.871 0.55 -0.994 1 96.25 447 TYR B CA 1
ATOM 8161 C C . TYR B 1 447 ? 3.551 -0.552 0.009 1 96.25 447 TYR B C 1
ATOM 8163 O O . TYR B 1 447 ? 4.422 -1.347 0.366 1 96.25 447 TYR B O 1
ATOM 8171 N N . GLU B 1 448 ? 2.352 -0.521 0.466 1 94.44 448 GLU B N 1
ATOM 8172 C CA . GLU B 1 448 ? 1.871 -1.646 1.263 1 94.44 448 GLU B CA 1
ATOM 8173 C C . GLU B 1 448 ? 1.496 -2.83 0.375 1 94.44 448 GLU B C 1
ATOM 8175 O O . GLU B 1 448 ? 0.837 -2.658 -0.652 1 94.44 448 GLU B O 1
ATOM 8180 N N . THR B 1 449 ? 1.923 -4.012 0.803 1 94.62 449 THR B N 1
ATOM 8181 C CA . THR B 1 449 ? 1.749 -5.168 -0.071 1 94.62 449 THR B CA 1
ATOM 8182 C C . THR B 1 449 ? 0.825 -6.195 0.572 1 94.62 449 THR B C 1
ATOM 8184 O O . THR B 1 449 ? 0.858 -6.395 1.788 1 94.62 449 THR B O 1
ATOM 8187 N N . THR B 1 450 ? -0.059 -6.781 -0.201 1 93.81 450 THR B N 1
ATOM 8188 C CA . THR B 1 450 ? -0.824 -7.98 0.121 1 93.81 450 THR B CA 1
ATOM 8189 C C . THR B 1 450 ? -0.389 -9.148 -0.756 1 93.81 450 THR B C 1
ATOM 8191 O O . THR B 1 450 ? -0.56 -9.117 -1.977 1 93.81 450 THR B O 1
ATOM 8194 N N . ILE B 1 451 ? 0.134 -10.156 -0.094 1 94.94 451 ILE B N 1
ATOM 8195 C CA . ILE B 1 451 ? 0.755 -11.25 -0.832 1 94.94 451 ILE B CA 1
ATOM 8196 C C . ILE B 1 451 ? -0.144 -12.484 -0.779 1 94.94 451 ILE B C 1
ATOM 8198 O O . ILE B 1 451 ? -0.655 -12.836 0.285 1 94.94 451 ILE B O 1
ATOM 8202 N N . SER B 1 452 ? -0.386 -13.031 -1.901 1 94.81 452 SER B N 1
ATOM 8203 C CA . SER B 1 452 ? -1.142 -14.281 -2.014 1 94.81 452 SER B CA 1
ATOM 8204 C C . SER B 1 452 ? -0.558 -15.18 -3.094 1 94.81 452 SER B C 1
ATOM 8206 O O . SER B 1 452 ? 0.21 -14.727 -3.943 1 94.81 452 SER B O 1
ATOM 8208 N N . THR B 1 453 ? -0.825 -16.484 -3.012 1 94.94 453 THR B N 1
ATOM 8209 C CA . THR B 1 453 ? -0.174 -17.422 -3.92 1 94.94 453 THR B CA 1
ATOM 8210 C C . THR B 1 453 ? -1.188 -18.406 -4.512 1 94.94 453 THR B C 1
ATOM 8212 O O . THR B 1 453 ? -2.217 -18.688 -3.893 1 94.94 453 THR B O 1
ATOM 8215 N N . ALA B 1 454 ? -0.942 -18.781 -5.738 1 95.44 454 ALA B N 1
ATOM 8216 C CA . ALA B 1 454 ? -1.61 -19.859 -6.461 1 95.44 454 ALA B CA 1
ATOM 8217 C C . ALA B 1 454 ? -0.595 -20.828 -7.066 1 95.44 454 ALA B C 1
ATOM 8219 O O . ALA B 1 454 ? 0.608 -20.547 -7.066 1 95.44 454 ALA B O 1
ATOM 8220 N N . SER B 1 455 ? -1.066 -21.969 -7.457 1 94.19 455 SER B N 1
ATOM 8221 C CA . SER B 1 455 ? -0.149 -22.938 -8.07 1 94.19 455 SER B CA 1
ATOM 8222 C C . SER B 1 455 ? 0.045 -22.641 -9.555 1 94.19 455 SER B C 1
ATOM 8224 O O . SER B 1 455 ? -0.909 -22.297 -10.25 1 94.19 455 SER B O 1
ATOM 8226 N N . TRP B 1 456 ? 1.235 -22.688 -9.992 1 93.88 456 TRP B N 1
ATOM 8227 C CA . TRP B 1 456 ? 1.587 -22.469 -11.391 1 93.88 456 TRP B CA 1
ATOM 8228 C C . TRP B 1 456 ? 2.973 -23.016 -11.703 1 93.88 456 TRP B C 1
ATOM 8230 O O . TRP B 1 456 ? 3.906 -22.859 -10.914 1 93.88 456 TRP B O 1
ATOM 8240 N N . PRO B 1 457 ? 3.254 -23.625 -12.812 1 90.06 457 PRO B N 1
ATOM 8241 C CA . PRO B 1 457 ? 2.242 -24.062 -13.773 1 90.06 457 PRO B CA 1
ATOM 8242 C C . PRO B 1 457 ? 1.453 -25.281 -13.289 1 90.06 457 PRO B C 1
ATOM 8244 O O . PRO B 1 457 ? 1.938 -26.047 -12.445 1 90.06 457 PRO B O 1
ATOM 8247 N N . THR B 1 458 ? 0.301 -25.359 -13.797 1 86.06 458 THR B N 1
ATOM 8248 C CA . THR B 1 458 ? -0.526 -26.5 -13.422 1 86.06 458 THR B CA 1
ATOM 8249 C C . THR B 1 458 ? -0.097 -27.75 -14.18 1 86.06 458 THR B C 1
ATOM 8251 O O . THR B 1 458 ? 0.692 -27.672 -15.125 1 86.06 458 THR B O 1
ATOM 8254 N N . ASP B 1 459 ? -0.543 -28.906 -13.727 1 77.5 459 ASP B N 1
ATOM 8255 C CA . ASP B 1 459 ? -0.188 -30.172 -14.367 1 77.5 459 ASP B CA 1
ATOM 8256 C C . ASP B 1 459 ? -0.676 -30.219 -15.812 1 77.5 459 ASP B C 1
ATOM 8258 O O . ASP B 1 459 ? -0.045 -30.844 -16.672 1 77.5 459 ASP B O 1
ATOM 8262 N N . SER B 1 460 ? -1.7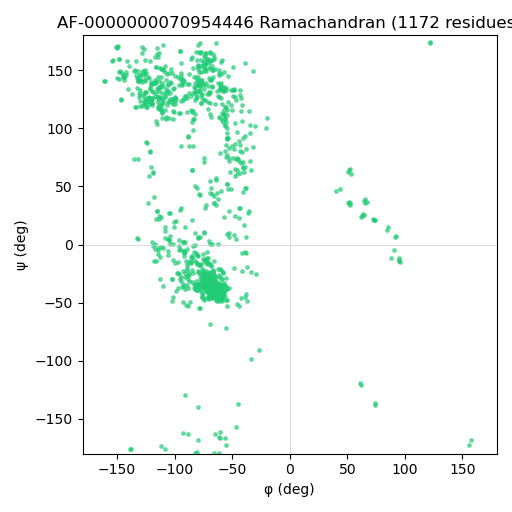12 -29.453 -15.984 1 74.62 460 SER B N 1
ATOM 8263 C CA . SER B 1 460 ? -2.287 -29.484 -17.328 1 74.62 460 SER B CA 1
ATOM 8264 C C . SER B 1 460 ? -1.632 -28.453 -18.234 1 74.62 460 SER B C 1
ATOM 8266 O O . SER B 1 460 ? -1.675 -28.578 -19.469 1 74.62 460 SER B O 1
ATOM 8268 N N . ASP B 1 461 ? -0.935 -27.516 -17.656 1 82.75 461 ASP B N 1
ATOM 8269 C CA . ASP B 1 461 ? -0.475 -26.406 -18.469 1 82.75 461 ASP B CA 1
ATOM 8270 C C . ASP B 1 461 ? 1.049 -26.297 -18.469 1 82.75 461 ASP B C 1
ATOM 8272 O O . ASP B 1 461 ? 1.621 -25.391 -19.062 1 82.75 461 ASP B O 1
ATOM 8276 N N . TRP B 1 462 ? 1.73 -27.203 -17.812 1 85.69 462 TRP B N 1
ATOM 8277 C CA . TRP B 1 462 ? 3.18 -27.094 -17.688 1 85.69 462 TRP B CA 1
ATOM 8278 C C . TRP B 1 462 ? 3.855 -27.172 -19.047 1 85.69 462 TRP B C 1
ATOM 8280 O O . TRP B 1 462 ? 4.816 -26.453 -19.312 1 85.69 462 TRP B O 1
ATOM 8290 N N . CYS B 1 463 ? 3.322 -28.047 -19.953 1 85.69 463 CYS B N 1
ATOM 8291 C CA . CYS B 1 463 ? 3.93 -28.234 -21.266 1 85.69 463 CYS B CA 1
ATOM 8292 C C . CYS B 1 463 ? 3.764 -26.984 -22.125 1 85.69 463 CYS B C 1
ATOM 8294 O O . CYS B 1 463 ? 4.711 -26.562 -22.781 1 85.69 463 CYS B O 1
ATOM 8296 N N . THR B 1 464 ? 2.6 -26.438 -22.125 1 83.69 464 THR B N 1
ATOM 8297 C CA . THR B 1 464 ? 2.336 -25.219 -22.891 1 83.69 464 THR B CA 1
ATOM 8298 C C . THR B 1 464 ? 3.219 -24.078 -22.406 1 83.69 464 THR B C 1
ATOM 8300 O O . THR B 1 464 ? 3.787 -23.344 -23.219 1 83.69 464 THR B O 1
ATOM 8303 N N . ALA B 1 465 ? 3.312 -23.984 -21.141 1 88.19 465 ALA B N 1
ATOM 8304 C CA . ALA B 1 465 ? 4.152 -22.922 -20.578 1 88.19 465 ALA B CA 1
ATOM 8305 C C . ALA B 1 465 ? 5.621 -23.141 -20.938 1 88.19 465 ALA B C 1
ATOM 8307 O O . ALA B 1 465 ? 6.32 -22.203 -21.297 1 88.19 465 ALA B O 1
ATOM 8308 N N . ALA B 1 466 ? 6.074 -24.375 -20.859 1 91.12 466 ALA B N 1
ATOM 8309 C CA . ALA B 1 466 ? 7.469 -24.703 -21.141 1 91.12 466 ALA B CA 1
ATOM 8310 C C . ALA B 1 466 ? 7.824 -24.406 -22.594 1 91.12 466 ALA B C 1
ATOM 8312 O O . ALA B 1 466 ? 8.906 -23.891 -22.875 1 91.12 466 ALA B O 1
ATOM 8313 N N . LYS B 1 467 ? 6.91 -24.703 -23.484 1 87.44 467 LYS B N 1
ATOM 8314 C CA . LYS B 1 467 ? 7.137 -24.438 -24.906 1 87.44 467 LYS B CA 1
ATOM 8315 C C . LYS B 1 467 ? 7.148 -22.938 -25.188 1 87.44 467 LYS B C 1
ATOM 8317 O O . LYS B 1 467 ? 8.008 -22.438 -25.922 1 87.44 467 LYS B O 1
ATOM 8322 N N . ARG B 1 468 ? 6.199 -22.281 -24.609 1 87.62 468 ARG B N 1
ATOM 8323 C CA . ARG B 1 468 ? 6.098 -20.844 -24.797 1 87.62 468 ARG B CA 1
ATOM 8324 C C . ARG B 1 468 ? 7.359 -20.125 -24.312 1 87.62 468 ARG B C 1
ATOM 8326 O O . ARG B 1 468 ? 7.809 -19.156 -24.922 1 87.62 468 ARG B O 1
ATOM 8333 N N . LEU B 1 469 ? 7.938 -20.672 -23.281 1 91.44 469 LEU B N 1
ATOM 8334 C CA . LEU B 1 469 ? 9.109 -20.047 -22.672 1 91.44 469 LEU B CA 1
ATOM 8335 C C . LEU B 1 469 ? 10.391 -20.609 -23.266 1 91.44 469 LEU B C 1
ATOM 8337 O O . LEU B 1 469 ? 11.492 -20.297 -22.797 1 91.44 469 LEU B O 1
ATOM 8341 N N . LEU B 1 470 ? 10.305 -21.516 -24.25 1 89.5 470 LEU B N 1
ATOM 8342 C CA . LEU B 1 470 ? 11.422 -22.078 -25 1 89.5 470 LEU B CA 1
ATOM 8343 C C . LEU B 1 470 ? 12.336 -22.891 -24.094 1 89.5 470 LEU B C 1
ATOM 8345 O O . LEU B 1 470 ? 13.562 -22.797 -24.188 1 89.5 470 LEU B O 1
ATOM 8349 N N . LEU B 1 471 ? 11.727 -23.578 -23.172 1 90.06 471 LEU B N 1
ATOM 8350 C CA . LEU B 1 471 ? 12.492 -24.406 -22.266 1 90.06 471 LEU B CA 1
ATOM 8351 C C . LEU B 1 471 ? 12.57 -25.844 -22.766 1 90.06 471 LEU B C 1
ATOM 8353 O O . LEU B 1 471 ? 13.484 -26.594 -22.391 1 90.06 471 LEU B O 1
ATOM 8357 N N . VAL B 1 472 ? 11.477 -26.219 -23.469 1 84.88 472 VAL B N 1
ATOM 8358 C CA . VAL B 1 472 ? 11.438 -27.547 -24.062 1 84.88 472 VAL B CA 1
ATOM 8359 C C . VAL B 1 472 ? 11 -27.469 -25.516 1 84.88 472 VAL B C 1
ATOM 8361 O O . VAL B 1 472 ? 10.219 -26.578 -25.891 1 84.88 472 VAL B O 1
ATOM 8364 N N . ASP B 1 473 ? 11.508 -28.25 -26.375 1 78.06 473 ASP B N 1
ATOM 8365 C CA . ASP B 1 473 ? 11.141 -28.25 -27.781 1 78.06 473 ASP B CA 1
ATOM 8366 C C . ASP B 1 473 ? 9.812 -28.969 -28 1 78.06 473 ASP B C 1
ATOM 8368 O O . ASP B 1 473 ? 8.938 -28.484 -28.703 1 78.06 473 ASP B O 1
ATOM 8372 N N . SER B 1 474 ? 9.688 -30.234 -27.547 1 73.75 474 SER B N 1
ATOM 8373 C CA . SER B 1 474 ? 8.453 -31 -27.719 1 73.75 474 SER B CA 1
ATOM 8374 C C . SER B 1 474 ? 8.055 -31.703 -26.422 1 73.75 474 SER B C 1
ATOM 8376 O O . SER B 1 474 ? 8.914 -32.219 -25.688 1 73.75 474 SER B O 1
ATOM 8378 N N . CYS B 1 475 ? 6.895 -31.359 -25.891 1 69 475 CYS B N 1
ATOM 8379 C CA . CYS B 1 475 ? 6.414 -32.031 -24.688 1 69 475 CYS B CA 1
ATOM 8380 C C . CYS B 1 475 ? 5.93 -33.438 -25 1 69 475 CYS B C 1
ATOM 8382 O O . CYS B 1 475 ? 5.723 -34.25 -24.094 1 69 475 CYS B O 1
ATOM 8384 N N . GLU B 1 476 ? 5.438 -33.812 -26.266 1 59.16 476 GLU B N 1
ATOM 8385 C CA . GLU B 1 476 ? 4.949 -35.125 -26.688 1 59.16 476 GLU B CA 1
ATOM 8386 C C . GLU B 1 476 ? 6.098 -36.031 -27.125 1 59.16 476 GLU B C 1
ATOM 8388 O O . GLU B 1 476 ? 6.973 -35.594 -27.891 1 59.16 476 GLU B O 1
ATOM 8393 N N . SER B 1 477 ? 6.793 -36.75 -26.203 1 50.38 477 SER B N 1
ATOM 8394 C CA . SER B 1 477 ? 7.773 -37.656 -26.766 1 50.38 477 SER B CA 1
ATOM 8395 C C . SER B 1 477 ? 7.117 -38.625 -27.75 1 50.38 477 SER B C 1
ATOM 8397 O O . SER B 1 477 ? 6.078 -39.219 -27.453 1 50.38 477 SER B O 1
ATOM 8399 N N . ASN B 1 478 ? 7.324 -38.531 -29 1 43.78 478 ASN B N 1
ATOM 8400 C CA . ASN B 1 478 ? 6.988 -39.469 -30.062 1 43.78 478 ASN B CA 1
ATOM 8401 C C . ASN B 1 478 ? 7.215 -40.906 -29.609 1 43.78 478 ASN B C 1
ATOM 8403 O O . ASN B 1 478 ? 6.727 -41.844 -30.25 1 43.78 478 ASN B O 1
ATOM 8407 N N . ASP B 1 479 ? 8.25 -41.281 -28.984 1 43.03 479 ASP B N 1
ATOM 8408 C CA . ASP B 1 479 ? 8.539 -42.688 -28.734 1 43.03 479 ASP B CA 1
ATOM 8409 C C . ASP B 1 479 ? 7.797 -43.188 -27.5 1 43.03 479 ASP B C 1
ATOM 8411 O O . ASP B 1 479 ? 7.934 -42.625 -26.406 1 43.03 479 ASP B O 1
ATOM 8415 N N . GLN B 1 480 ? 6.793 -44 -27.594 1 47.12 480 GLN B N 1
ATOM 8416 C CA . GLN B 1 480 ? 5.766 -44.594 -26.75 1 47.12 480 GLN B CA 1
ATOM 8417 C C . GLN B 1 480 ? 6.352 -45.094 -25.422 1 47.12 480 GLN B C 1
ATOM 8419 O O . GLN B 1 480 ? 5.719 -44.969 -24.375 1 47.12 480 GLN B O 1
ATOM 8424 N N . GLU B 1 481 ? 7.391 -45.906 -25.438 1 46.75 481 GLU B N 1
ATOM 8425 C CA . GLU B 1 481 ? 7.828 -46.719 -24.297 1 46.75 481 GLU B CA 1
ATOM 8426 C C . GLU B 1 481 ? 8.469 -45.844 -23.219 1 46.75 481 GLU B C 1
ATOM 8428 O O . GLU B 1 481 ? 8.211 -46.031 -22.031 1 46.75 481 GLU B O 1
ATOM 8433 N N . PHE B 1 482 ? 9.352 -44.938 -23.547 1 47.97 482 PHE B N 1
ATOM 8434 C CA . PHE B 1 482 ? 10.164 -44.188 -22.594 1 47.97 482 PHE B CA 1
ATOM 8435 C C . PHE B 1 482 ? 9.641 -42.75 -22.438 1 47.97 482 PHE B C 1
ATOM 8437 O O . PHE B 1 482 ? 10.141 -42 -21.609 1 47.97 482 PHE B O 1
ATOM 8444 N N . ALA B 1 483 ? 8.586 -42.438 -23.156 1 55.59 483 ALA B N 1
ATOM 8445 C CA . ALA B 1 483 ? 8.023 -41.094 -23.266 1 55.59 483 ALA B CA 1
ATOM 8446 C C . ALA B 1 483 ? 7.371 -40.656 -21.969 1 55.59 483 ALA B C 1
ATOM 8448 O O . ALA B 1 483 ? 7.453 -39.5 -21.578 1 55.59 483 ALA B O 1
ATOM 8449 N N . GLY B 1 484 ? 7.008 -41.656 -21.234 1 61.84 484 GLY B N 1
ATOM 8450 C CA . GLY B 1 484 ? 6.328 -41.344 -19.984 1 61.84 484 GLY B CA 1
ATOM 8451 C C . GLY B 1 484 ? 7.273 -40.875 -18.891 1 61.84 484 GLY B C 1
ATOM 8452 O O . GLY B 1 484 ? 7 -39.875 -18.234 1 61.84 484 GLY B O 1
ATOM 8453 N N . ASP B 1 485 ? 8.492 -41.5 -18.844 1 72.44 485 ASP B N 1
ATOM 8454 C CA . ASP B 1 485 ? 9.438 -41.188 -17.781 1 72.44 485 ASP B CA 1
ATOM 8455 C C . ASP B 1 485 ? 10.102 -39.812 -18.047 1 72.44 485 ASP B C 1
ATOM 8457 O O . ASP B 1 485 ? 10.273 -39.031 -17.141 1 72.44 485 ASP B O 1
ATOM 8461 N N . GLN B 1 486 ? 10.516 -39.656 -19.312 1 76.81 486 GLN B N 1
ATOM 8462 C CA . GLN B 1 486 ? 11.148 -38.375 -19.656 1 76.81 486 GLN B CA 1
ATOM 8463 C C . GLN B 1 486 ? 10.18 -37.219 -19.484 1 76.81 486 GLN B C 1
ATOM 8465 O O . GLN B 1 486 ? 10.57 -36.125 -19.031 1 76.81 486 GLN B O 1
ATOM 8470 N N . ARG B 1 487 ? 8.992 -37.469 -19.828 1 78.94 487 ARG B N 1
ATOM 8471 C CA . ARG B 1 487 ? 7.973 -36.438 -19.672 1 78.94 487 ARG B CA 1
ATOM 8472 C C . ARG B 1 487 ? 7.797 -36.062 -18.203 1 78.94 487 ARG B C 1
ATOM 8474 O O . ARG B 1 487 ? 7.645 -34.875 -17.875 1 78.94 487 ARG B O 1
ATOM 8481 N N . GLN B 1 488 ? 7.875 -37.031 -17.391 1 80.94 488 GLN B N 1
ATOM 8482 C CA . GLN B 1 488 ? 7.711 -36.781 -15.969 1 80.94 488 GLN B CA 1
ATOM 8483 C C . GLN B 1 488 ? 8.906 -36.031 -15.398 1 80.94 488 GLN B C 1
ATOM 8485 O O . GLN B 1 488 ? 8.742 -35.156 -14.555 1 80.94 488 GLN B O 1
ATOM 8490 N N . GLN B 1 489 ? 10.016 -36.375 -15.898 1 82.75 489 GLN B N 1
ATOM 8491 C CA . GLN B 1 489 ? 11.219 -35.688 -15.43 1 82.75 489 GLN B CA 1
ATOM 8492 C C . GLN B 1 489 ? 11.211 -34.219 -15.875 1 82.75 489 GLN B C 1
ATOM 8494 O O . GLN B 1 489 ? 11.586 -33.312 -15.109 1 82.75 489 GLN B O 1
ATOM 8499 N N . ASP B 1 490 ? 10.797 -34.031 -17.078 1 85.94 490 ASP B N 1
ATOM 8500 C CA . ASP B 1 490 ? 10.719 -32.656 -17.578 1 85.94 490 ASP B CA 1
ATOM 8501 C C . ASP B 1 490 ? 9.672 -31.844 -16.812 1 85.94 490 ASP B C 1
ATOM 8503 O O . ASP B 1 490 ? 9.883 -30.672 -16.516 1 85.94 490 ASP B O 1
ATOM 8507 N N . ARG B 1 491 ? 8.609 -32.531 -16.594 1 85.62 491 ARG B N 1
ATOM 8508 C CA . ARG B 1 491 ? 7.555 -31.875 -15.82 1 85.62 491 ARG B CA 1
ATOM 8509 C C . ARG B 1 491 ? 8.062 -31.422 -14.453 1 85.62 491 ARG B C 1
ATOM 8511 O O . ARG B 1 491 ? 7.852 -30.281 -14.047 1 85.62 491 ARG B O 1
ATOM 8518 N N . PHE B 1 492 ? 8.781 -32.25 -13.836 1 87.06 492 PHE B N 1
ATOM 8519 C CA . PHE B 1 492 ? 9.297 -31.938 -12.508 1 87.06 492 PHE B CA 1
ATOM 8520 C C . PHE B 1 492 ? 10.336 -30.828 -12.578 1 87.06 492 PHE B C 1
ATOM 8522 O O . PHE B 1 492 ? 10.344 -29.938 -11.734 1 87.06 492 PHE B O 1
ATOM 8529 N N . ARG B 1 493 ? 11.188 -30.891 -13.539 1 90.25 493 ARG B N 1
ATOM 8530 C CA . ARG B 1 493 ? 12.219 -29.875 -13.719 1 90.25 493 ARG B CA 1
ATOM 8531 C C . ARG B 1 493 ? 11.594 -28.5 -13.969 1 90.25 493 ARG B C 1
ATOM 8533 O O . ARG B 1 493 ? 12.016 -27.5 -13.375 1 90.25 493 ARG B O 1
ATOM 8540 N N . ILE B 1 494 ? 10.625 -28.516 -14.781 1 91.12 494 ILE B N 1
ATOM 8541 C CA . ILE B 1 494 ? 10 -27.25 -15.156 1 91.12 494 ILE B CA 1
ATOM 8542 C C . ILE B 1 494 ? 9.211 -26.703 -13.969 1 91.12 494 ILE B C 1
ATOM 8544 O O . ILE B 1 494 ? 9.328 -25.516 -13.641 1 91.12 494 ILE B O 1
ATOM 8548 N N . GLN B 1 495 ? 8.453 -27.516 -13.328 1 90.88 495 GLN B N 1
ATOM 8549 C CA . GLN B 1 495 ? 7.625 -27.062 -12.219 1 90.88 495 GLN B CA 1
ATOM 8550 C C . GLN B 1 495 ? 8.484 -26.578 -11.047 1 90.88 495 GLN B C 1
ATOM 8552 O O . GLN B 1 495 ? 8.125 -25.609 -10.367 1 90.88 495 GLN B O 1
ATOM 8557 N N . ARG B 1 496 ? 9.602 -27.109 -10.906 1 92.94 496 ARG B N 1
ATOM 8558 C CA . ARG B 1 496 ? 10.438 -26.766 -9.766 1 92.94 496 ARG B CA 1
ATOM 8559 C C . ARG B 1 496 ? 11.281 -25.531 -10.062 1 92.94 496 ARG B C 1
ATOM 8561 O O . ARG B 1 496 ? 11.859 -24.922 -9.148 1 92.94 496 ARG B O 1
ATOM 8568 N N . ASN B 1 497 ? 11.398 -25.109 -11.328 1 96.5 497 ASN B N 1
ATOM 8569 C CA . ASN B 1 497 ? 12.289 -24.016 -11.672 1 96.5 497 ASN B CA 1
ATOM 8570 C C . ASN B 1 497 ? 11.508 -22.797 -12.172 1 96.5 497 ASN B C 1
ATOM 8572 O O . ASN B 1 497 ? 12.086 -21.734 -12.414 1 96.5 497 ASN B O 1
ATOM 8576 N N . LEU B 1 498 ? 10.203 -22.953 -12.297 1 96.62 498 LEU B N 1
ATOM 8577 C CA . LEU B 1 498 ? 9.398 -21.844 -12.797 1 96.62 498 LEU B CA 1
ATOM 8578 C C . LEU B 1 498 ? 8.656 -21.156 -11.656 1 96.62 498 LEU B C 1
ATOM 8580 O O . LEU B 1 498 ? 8.172 -21.828 -10.734 1 96.62 498 LEU B O 1
ATOM 8584 N N . LEU B 1 499 ? 8.633 -19.906 -11.719 1 97.06 499 LEU B N 1
ATOM 8585 C CA . LEU B 1 499 ? 7.793 -19.125 -10.82 1 97.06 499 LEU B CA 1
ATOM 8586 C C . LEU B 1 499 ? 7.25 -17.891 -11.523 1 97.06 499 LEU B C 1
ATOM 8588 O O . LEU B 1 499 ? 7.871 -17.391 -12.461 1 97.06 499 LEU B O 1
ATOM 8592 N N . LYS B 1 500 ? 6.074 -17.531 -11.164 1 97.06 500 LYS B N 1
ATOM 8593 C CA . LYS B 1 500 ? 5.395 -16.375 -11.734 1 97.06 500 LYS B CA 1
ATOM 8594 C C . LYS B 1 500 ? 5.086 -15.336 -10.664 1 97.06 500 LYS B C 1
ATOM 8596 O O . LYS B 1 500 ? 4.75 -15.688 -9.531 1 97.06 500 LYS B O 1
ATOM 8601 N N . VAL B 1 501 ? 5.277 -14.062 -11.008 1 98 501 VAL B N 1
ATOM 8602 C CA . VAL B 1 501 ? 4.953 -12.984 -10.078 1 98 501 VAL B CA 1
ATOM 8603 C C . VAL B 1 501 ? 4.09 -11.938 -10.789 1 98 501 VAL B C 1
ATOM 8605 O O . VAL B 1 501 ? 4.375 -11.555 -11.922 1 98 501 VAL B O 1
ATOM 8608 N N . ASP B 1 502 ? 3.012 -11.633 -10.156 1 97.19 502 ASP B N 1
ATOM 8609 C CA . ASP B 1 502 ? 2.121 -10.57 -10.609 1 97.19 502 ASP B CA 1
ATOM 8610 C C . ASP B 1 502 ? 2.111 -9.406 -9.625 1 97.19 502 ASP B C 1
ATOM 8612 O O . ASP B 1 502 ? 1.716 -9.57 -8.469 1 97.19 502 ASP B O 1
ATOM 8616 N N . VAL B 1 503 ? 2.547 -8.281 -10.055 1 97.88 503 VAL B N 1
ATOM 8617 C CA . VAL B 1 503 ? 2.537 -7.066 -9.25 1 97.88 503 VAL B CA 1
ATOM 8618 C C . VAL B 1 503 ? 1.543 -6.066 -9.828 1 97.88 503 VAL B C 1
ATOM 8620 O O . VAL B 1 503 ? 1.62 -5.723 -11.008 1 97.88 503 VAL B O 1
ATOM 8623 N N . TYR B 1 504 ? 0.619 -5.613 -9.016 1 96.94 504 TYR B N 1
ATOM 8624 C CA . TYR B 1 504 ? -0.391 -4.699 -9.539 1 96.94 504 TYR B CA 1
ATOM 8625 C C . TYR B 1 504 ? -0.944 -3.805 -8.438 1 96.94 504 TYR B C 1
ATOM 8627 O O . TYR B 1 504 ? -0.79 -4.102 -7.254 1 96.94 504 TYR B O 1
ATOM 8635 N N . LEU B 1 505 ? -1.521 -2.686 -8.859 1 95.94 505 LEU B N 1
ATOM 8636 C CA . LEU B 1 505 ? -2.211 -1.798 -7.93 1 95.94 505 LEU B CA 1
ATOM 8637 C C . LEU B 1 505 ? -3.629 -2.287 -7.66 1 95.94 505 LEU B C 1
ATOM 8639 O O . LEU B 1 505 ? -4.402 -2.508 -8.594 1 95.94 505 LEU B O 1
ATOM 8643 N N . GLN B 1 506 ? -3.912 -2.477 -6.438 1 91.94 506 GLN B N 1
ATOM 8644 C CA . GLN B 1 506 ? -5.23 -2.963 -6.039 1 91.94 506 GLN B CA 1
ATOM 8645 C C . GLN B 1 506 ? -6.316 -1.938 -6.359 1 91.94 506 GLN B C 1
ATOM 8647 O O . GLN B 1 506 ? -7.426 -2.305 -6.75 1 91.94 506 GLN B O 1
ATOM 8652 N N . SER B 1 507 ? -6.027 -0.779 -6.137 1 89.44 507 SER B N 1
ATOM 8653 C CA . SER B 1 507 ? -6.906 0.35 -6.422 1 89.44 507 SER B CA 1
ATOM 8654 C C . SER B 1 507 ? -6.105 1.604 -6.75 1 89.44 507 SER B C 1
ATOM 8656 O O . SER B 1 507 ? -4.875 1.604 -6.66 1 89.44 507 SER B O 1
ATOM 8658 N N . LEU B 1 508 ? -6.867 2.588 -7.223 1 90.88 508 LEU B N 1
ATOM 8659 C CA . LEU B 1 508 ? -6.223 3.865 -7.504 1 90.88 508 LEU B CA 1
ATOM 8660 C C . LEU B 1 508 ? -6.344 4.812 -6.316 1 90.88 508 LEU B C 1
ATOM 8662 O O . LEU B 1 508 ? -6.5 6.023 -6.492 1 90.88 508 LEU B O 1
ATOM 8666 N N . ARG B 1 509 ? -6.355 4.125 -5.211 1 90.06 509 ARG B N 1
ATOM 8667 C CA . ARG B 1 509 ? -6.395 4.887 -3.967 1 90.06 509 ARG B CA 1
ATOM 8668 C C . ARG B 1 509 ? -4.988 5.137 -3.432 1 90.06 509 ARG B C 1
ATOM 8670 O O . ARG B 1 509 ? -4.113 4.281 -3.553 1 90.06 509 ARG B O 1
ATOM 8677 N N . VAL B 1 510 ? -4.852 6.312 -2.916 1 93.75 510 VAL B N 1
ATOM 8678 C CA . VAL B 1 510 ? -3.588 6.688 -2.293 1 93.75 510 VAL B CA 1
ATOM 8679 C C . VAL B 1 510 ? -3.828 7.113 -0.847 1 93.75 510 VAL B C 1
ATOM 8681 O O . VAL B 1 510 ? -4.676 7.969 -0.576 1 93.75 510 VAL B O 1
ATOM 8684 N N . ARG B 1 511 ? -3.109 6.496 0.052 1 92.75 511 ARG B N 1
ATOM 8685 C CA . ARG B 1 511 ? -3.145 6.914 1.45 1 92.75 511 ARG B CA 1
ATOM 8686 C C . ARG B 1 511 ? -2.096 7.988 1.728 1 92.75 511 ARG B C 1
ATOM 8688 O O . ARG B 1 511 ? -0.895 7.719 1.674 1 92.75 511 ARG B O 1
ATOM 8695 N N . SER B 1 512 ? -2.57 9.125 2.031 1 93.25 512 SER B N 1
ATOM 8696 C CA . SER B 1 512 ? -1.667 10.242 2.285 1 93.25 512 SER B CA 1
ATOM 8697 C C . SER B 1 512 ? -1.591 10.562 3.773 1 93.25 512 SER B C 1
ATOM 8699 O O . SER B 1 512 ? -2.615 10.805 4.414 1 93.25 512 SER B O 1
ATOM 8701 N N . VAL B 1 513 ? -0.413 10.508 4.289 1 93.75 513 VAL B N 1
ATOM 8702 C CA . VAL B 1 513 ? -0.121 10.93 5.656 1 93.75 513 VAL B CA 1
ATOM 8703 C C . VAL B 1 513 ? 0.646 12.25 5.637 1 93.75 513 VAL B C 1
ATOM 8705 O O . VAL B 1 513 ? 1.82 12.289 5.262 1 93.75 513 VAL B O 1
ATOM 8708 N N . SER B 1 514 ? 0.037 13.281 6.004 1 92.44 514 SER B N 1
ATOM 8709 C CA . SER B 1 514 ? 0.648 14.602 5.914 1 92.44 514 SER B CA 1
ATOM 8710 C C . SER B 1 514 ? 0.691 15.289 7.277 1 92.44 514 SER B C 1
ATOM 8712 O O . SER B 1 514 ? -0.238 15.148 8.078 1 92.44 514 SER B O 1
ATOM 8714 N N . GLN B 1 515 ? 1.776 16 7.465 1 93 515 GLN B N 1
ATOM 8715 C CA . GLN B 1 515 ? 1.936 16.766 8.695 1 93 515 GLN B CA 1
ATOM 8716 C C . GLN B 1 515 ? 1.634 18.25 8.461 1 93 515 GLN B C 1
ATOM 8718 O O . GLN B 1 515 ? 2.01 18.812 7.434 1 93 515 GLN B O 1
ATOM 8723 N N . THR B 1 516 ? 0.863 18.812 9.352 1 89.69 516 THR B N 1
ATOM 8724 C CA . THR B 1 516 ? 0.587 20.234 9.375 1 89.69 516 THR B CA 1
ATOM 8725 C C . THR B 1 516 ? 0.916 20.828 10.75 1 89.69 516 THR B C 1
ATOM 8727 O O . THR B 1 516 ? 0.941 20.109 11.75 1 89.69 516 THR B O 1
ATOM 8730 N N . PRO B 1 517 ? 1.294 22.094 10.695 1 91.12 517 PRO B N 1
ATOM 8731 C CA . PRO B 1 517 ? 1.56 22.719 12 1 91.12 517 PRO B CA 1
ATOM 8732 C C . PRO B 1 517 ? 0.336 22.719 12.914 1 91.12 517 PRO B C 1
ATOM 8734 O O . PRO B 1 517 ? -0.766 23.047 12.477 1 91.12 517 PRO B O 1
ATOM 8737 N N . SER B 1 518 ? 0.587 22.344 14.141 1 88.75 518 SER B N 1
ATOM 8738 C CA . SER B 1 518 ? -0.503 22.344 15.109 1 88.75 518 SER B CA 1
ATOM 8739 C C . SER B 1 518 ? -0.932 23.766 15.461 1 88.75 518 SER B C 1
ATOM 8741 O O . SER B 1 518 ? -2.113 24.016 15.695 1 88.75 518 SER B O 1
ATOM 8743 N N . MET B 1 519 ? 0.076 24.594 15.523 1 89.25 519 MET B N 1
ATOM 8744 C CA . MET B 1 519 ? -0.179 26.016 15.812 1 89.25 519 MET B CA 1
ATOM 8745 C C . MET B 1 519 ? 0.412 26.906 14.734 1 89.25 519 MET B C 1
ATOM 8747 O O . MET B 1 519 ? 1.506 27.453 14.898 1 89.25 519 MET B O 1
ATOM 8751 N N . PRO B 1 520 ? -0.425 27.125 13.703 1 88.31 520 PRO B N 1
ATOM 8752 C CA . PRO B 1 520 ? 0.052 28.094 12.719 1 88.31 520 PRO B CA 1
ATOM 8753 C C . PRO B 1 520 ? 0.173 29.5 13.281 1 88.31 520 PRO B C 1
ATOM 8755 O O . PRO B 1 520 ? -0.385 29.797 14.344 1 88.31 520 PRO B O 1
ATOM 8758 N N . PRO B 1 521 ? 0.922 30.375 12.648 1 88.5 521 PRO B N 1
ATOM 8759 C CA . PRO B 1 521 ? 1.184 31.719 13.172 1 88.5 521 PRO B CA 1
ATOM 8760 C C . PRO B 1 521 ? -0.097 32.5 13.461 1 88.5 521 PRO B C 1
ATOM 8762 O O . PRO B 1 521 ? -0.148 33.281 14.414 1 88.5 521 PRO B O 1
ATOM 8765 N N . GLN B 1 522 ? -1.062 32.219 12.773 1 85.56 522 GLN B N 1
ATOM 8766 C CA . GLN B 1 522 ? -2.307 32.938 12.977 1 85.56 522 GLN B CA 1
ATOM 8767 C C . GLN B 1 522 ? -3.014 32.5 14.25 1 85.56 522 GLN B C 1
ATOM 8769 O O . GLN B 1 522 ? -3.627 33.281 14.953 1 85.56 522 GLN B O 1
ATOM 8774 N N . VAL B 1 523 ? -2.865 31.234 14.445 1 87.56 523 VAL B N 1
ATOM 8775 C CA . VAL B 1 523 ? -3.451 30.688 15.664 1 87.56 523 VAL B CA 1
ATOM 8776 C C . VAL B 1 523 ? -2.646 31.172 16.875 1 87.56 523 VAL B C 1
ATOM 8778 O O . VAL B 1 523 ? -3.211 31.422 17.953 1 87.56 523 VAL B O 1
ATOM 8781 N N . PHE B 1 524 ? -1.396 31.328 16.719 1 91.5 524 PHE B N 1
ATOM 8782 C CA . PHE B 1 524 ? -0.541 31.859 17.766 1 91.5 524 PHE B CA 1
ATOM 8783 C C . PHE B 1 524 ? -0.915 33.281 18.109 1 91.5 524 PHE B C 1
ATOM 8785 O O . PHE B 1 524 ? -1.069 33.656 19.266 1 91.5 524 PHE B O 1
ATOM 8792 N N . VAL B 1 525 ? -1.146 34.094 17.031 1 90.69 525 VAL B N 1
ATOM 8793 C CA . VAL B 1 525 ? -1.503 35.5 17.188 1 90.69 525 VAL B CA 1
ATOM 8794 C C . VAL B 1 525 ? -2.848 35.594 17.906 1 90.69 525 VAL B C 1
ATOM 8796 O O . VAL B 1 525 ? -3.01 36.406 18.812 1 90.69 525 VAL B O 1
ATOM 8799 N N . ALA B 1 526 ? -3.688 34.75 17.547 1 89.44 526 ALA B N 1
ATOM 8800 C CA . ALA B 1 526 ? -5.012 34.75 18.156 1 89.44 526 ALA B CA 1
ATOM 8801 C C . ALA B 1 526 ? -4.938 34.312 19.609 1 89.44 526 ALA B C 1
ATOM 8803 O O . ALA B 1 526 ? -5.605 34.875 20.484 1 89.44 526 ALA B O 1
ATOM 8804 N N . ALA B 1 527 ? -4.125 33.375 19.828 1 91.31 527 ALA B N 1
ATOM 8805 C CA . ALA B 1 527 ? -3.973 32.875 21.188 1 91.31 527 ALA B CA 1
ATOM 8806 C C . ALA B 1 527 ? -3.283 33.906 22.078 1 91.31 527 ALA B C 1
ATOM 8808 O O . ALA B 1 527 ? -3.635 34.062 23.234 1 91.31 527 ALA B O 1
ATOM 8809 N N . LEU B 1 528 ? -2.4 34.562 21.547 1 92.06 528 LEU B N 1
ATOM 8810 C CA . LEU B 1 528 ? -1.688 35.594 22.281 1 92.06 528 LEU B CA 1
ATOM 8811 C C . LEU B 1 528 ? -2.621 36.781 22.609 1 92.06 528 LEU B C 1
ATOM 8813 O O . LEU B 1 528 ? -2.59 37.281 23.719 1 92.06 528 LEU B O 1
ATOM 8817 N N . GLY B 1 529 ? -3.383 37.156 21.625 1 90 529 GLY B N 1
ATOM 8818 C CA . GLY B 1 529 ? -4.359 38.188 21.859 1 90 529 GLY B CA 1
ATOM 8819 C C . GLY B 1 529 ? -5.391 37.844 22.906 1 90 529 GLY B C 1
ATOM 8820 O O . GLY B 1 529 ? -5.738 38.656 23.766 1 90 529 GLY B O 1
ATOM 8821 N N . GLY B 1 530 ? -5.824 36.625 22.812 1 88.38 530 GLY B N 1
ATOM 8822 C CA . GLY B 1 530 ? -6.758 36.125 23.828 1 88.38 530 GLY B CA 1
ATOM 8823 C C . GLY B 1 530 ? -6.152 36.062 25.219 1 88.38 530 GLY B C 1
ATOM 8824 O O . GLY B 1 530 ? -6.797 36.438 26.203 1 88.38 530 GLY B O 1
ATOM 8825 N N . GLY B 1 531 ? -4.977 35.688 25.297 1 89.12 531 GLY B N 1
ATOM 8826 C CA . GLY B 1 531 ? -4.293 35.625 26.578 1 89.12 531 GLY B CA 1
ATOM 8827 C C . GLY B 1 531 ? -4.031 37 27.188 1 89.12 531 GLY B C 1
ATOM 8828 O O . GLY B 1 531 ? -4.148 37.156 28.391 1 89.12 531 GLY B O 1
ATOM 8829 N N . LEU B 1 532 ? -3.754 37.938 26.391 1 90.31 532 LEU B N 1
ATOM 8830 C CA . LEU B 1 532 ? -3.453 39.281 26.859 1 90.31 532 LEU B CA 1
ATOM 8831 C C . LEU B 1 532 ? -4.727 40 27.281 1 90.31 532 LEU B C 1
ATOM 8833 O O . LEU B 1 532 ? -4.711 40.781 28.234 1 90.31 532 LEU B O 1
ATOM 8837 N N . SER B 1 533 ? -5.848 39.594 26.641 1 87.31 533 SER B N 1
ATOM 8838 C CA . SER B 1 533 ? -7.051 40.406 26.844 1 87.31 533 SER B CA 1
ATOM 8839 C C . SER B 1 533 ? -7.992 39.75 27.844 1 87.31 533 SER B C 1
ATOM 8841 O O . SER B 1 533 ? -8.898 40.375 28.375 1 87.31 533 SER B O 1
ATOM 8843 N N . LEU B 1 534 ? -7.812 38.594 28.172 1 86.12 534 LEU B N 1
ATOM 8844 C CA . LEU B 1 534 ? -8.797 37.844 28.953 1 86.12 534 LEU B CA 1
ATOM 8845 C C . LEU B 1 534 ? -8.969 38.469 30.344 1 86.12 534 LEU B C 1
ATOM 8847 O O . LEU B 1 534 ? -10.094 38.688 30.797 1 86.12 534 LEU B O 1
ATOM 8851 N N . TYR B 1 535 ? -7.934 38.906 31.047 1 86.62 535 TYR B N 1
ATOM 8852 C CA . TYR B 1 535 ? -8.023 39.344 32.438 1 86.62 535 TYR B CA 1
ATOM 8853 C C . TYR B 1 535 ? -8.039 40.844 32.562 1 86.62 535 TYR B C 1
ATOM 8855 O O . TYR B 1 535 ? -8.859 41.438 33.281 1 86.62 535 TYR B O 1
ATOM 8863 N N . LEU B 1 536 ? -7.137 41.562 31.828 1 84.94 536 LEU B N 1
ATOM 8864 C CA . LEU B 1 536 ? -6.961 43 32.031 1 84.94 536 LEU B CA 1
ATOM 8865 C C . LEU B 1 536 ? -7.301 43.75 30.75 1 84.94 536 LEU B C 1
ATOM 8867 O O . LEU B 1 536 ? -7.297 45 30.734 1 84.94 536 LEU B O 1
ATOM 8871 N N . GLY B 1 537 ? -7.641 43.062 29.719 1 83.38 537 GLY B N 1
ATOM 8872 C CA . GLY B 1 537 ? -7.961 43.719 28.469 1 83.38 537 GLY B CA 1
ATOM 8873 C C . GLY B 1 537 ? -6.766 44.438 27.844 1 83.38 537 GLY B C 1
ATOM 8874 O O . GLY B 1 537 ? -6.906 45.5 27.266 1 83.38 537 GLY B O 1
ATOM 8875 N N . LEU B 1 538 ? -5.641 43.844 28 1 86.31 538 LEU B N 1
ATOM 8876 C CA . LEU B 1 538 ? -4.406 44.438 27.516 1 86.31 538 LEU B CA 1
ATOM 8877 C C . LEU B 1 538 ? -4.23 44.188 26.016 1 86.31 538 LEU B C 1
ATOM 8879 O O . LEU B 1 538 ? -4.562 43.125 25.531 1 86.31 538 LEU B O 1
ATOM 8883 N N . SER B 1 539 ? -3.807 45.156 25.266 1 88.81 539 SER B N 1
ATOM 8884 C CA . SER B 1 539 ? -3.361 45.062 23.875 1 88.81 539 SER B CA 1
ATOM 8885 C C . SER B 1 539 ? -1.883 45.406 23.75 1 88.81 539 SER B C 1
ATOM 8887 O O . SER B 1 539 ? -1.264 45.875 24.703 1 88.81 539 SER B O 1
ATOM 8889 N N . LEU B 1 540 ? -1.308 45.156 22.625 1 88.62 540 LEU B N 1
ATOM 8890 C CA . LEU B 1 540 ? 0.094 45.5 22.422 1 88.62 540 LEU B CA 1
ATOM 8891 C C . LEU B 1 540 ? 0.302 47 22.531 1 88.62 540 LEU B C 1
ATOM 8893 O O . LEU B 1 540 ? 1.32 47.469 23.047 1 88.62 540 LEU B O 1
ATOM 8897 N N . LEU B 1 541 ? -0.648 47.75 22.109 1 84.88 541 LEU B N 1
ATOM 8898 C CA . LEU B 1 541 ? -0.551 49.188 22.219 1 84.88 541 LEU B CA 1
ATOM 8899 C C . LEU B 1 541 ? -0.677 49.656 23.672 1 84.88 541 LEU B C 1
ATOM 8901 O O . LEU B 1 541 ? -0.01 50.594 24.078 1 84.88 541 LEU B O 1
ATOM 8905 N N . SER B 1 542 ? -1.561 49 24.375 1 83.69 542 SER B N 1
ATOM 8906 C CA . SER B 1 542 ? -1.688 49.344 25.797 1 83.69 542 SER B CA 1
ATOM 8907 C C . SER B 1 542 ? -0.399 49.031 26.547 1 83.69 542 SER B C 1
ATOM 8909 O O . SER B 1 542 ? -0.046 49.75 27.5 1 83.69 542 SER B O 1
ATOM 8911 N N . LEU B 1 543 ? 0.234 48.031 26.109 1 85.12 543 LEU B N 1
ATOM 8912 C CA . LEU B 1 543 ? 1.502 47.688 26.75 1 85.12 543 LEU B CA 1
ATOM 8913 C C . LEU B 1 543 ? 2.564 48.75 26.453 1 85.12 543 LEU B C 1
ATOM 8915 O O . LEU B 1 543 ? 3.393 49.062 27.312 1 85.12 543 LEU B O 1
ATOM 8919 N N . LEU B 1 544 ? 2.502 49.25 25.281 1 83.44 544 LEU B N 1
ATOM 8920 C CA . LEU B 1 544 ? 3.436 50.312 24.938 1 83.44 544 LEU B CA 1
ATOM 8921 C C . LEU B 1 544 ? 3.121 51.594 25.719 1 83.44 544 LEU B C 1
ATOM 8923 O O . LEU B 1 544 ? 4.031 52.344 26.109 1 83.44 544 LEU B O 1
ATOM 8927 N N . GLU B 1 545 ? 1.865 51.812 26.016 1 79.19 545 GLU B N 1
ATOM 8928 C CA . GLU B 1 545 ? 1.449 52.938 26.828 1 79.19 545 GLU B CA 1
ATOM 8929 C C . GLU B 1 545 ? 1.962 52.812 28.25 1 79.19 545 GLU B C 1
ATOM 8931 O O . GLU B 1 545 ? 2.467 53.781 28.828 1 79.19 545 GLU B O 1
ATOM 8936 N N . ILE B 1 546 ? 1.784 51.625 28.688 1 78.06 546 ILE B N 1
ATOM 8937 C CA . ILE B 1 546 ? 2.225 51.375 30.047 1 78.06 546 ILE B CA 1
ATOM 8938 C C . ILE B 1 546 ? 3.744 51.5 30.125 1 78.06 546 ILE B C 1
ATOM 8940 O O . ILE B 1 546 ? 4.281 52.031 31.109 1 78.06 546 ILE B O 1
ATOM 8944 N N . GLY B 1 547 ? 4.391 51.031 29.156 1 80.38 547 GLY B N 1
ATOM 8945 C CA . GLY B 1 547 ? 5.836 51.188 29.109 1 80.38 547 GLY B CA 1
ATOM 8946 C C . GLY B 1 547 ? 6.289 52.625 29.047 1 80.38 547 GLY B C 1
ATOM 8947 O O . GLY B 1 547 ? 7.25 53 29.719 1 80.38 547 GLY B O 1
ATOM 8948 N N . GLY B 1 548 ? 5.535 53.375 28.297 1 76 548 GLY B N 1
ATOM 8949 C CA . GLY B 1 548 ? 5.824 54.812 28.234 1 76 548 GLY B CA 1
ATOM 8950 C C . GLY B 1 548 ? 5.605 55.531 29.562 1 76 548 GLY B C 1
ATOM 8951 O O . GLY B 1 548 ? 6.406 56.375 29.969 1 76 548 GLY B O 1
ATOM 8952 N N . LEU B 1 549 ? 4.527 55.094 30.25 1 75.12 549 LEU B N 1
ATOM 8953 C CA . LEU B 1 549 ? 4.238 55.656 31.562 1 75.12 549 LEU B CA 1
ATOM 8954 C C . LEU B 1 549 ? 5.305 55.281 32.594 1 75.12 549 LEU B C 1
ATOM 8956 O O . LEU B 1 549 ? 5.699 56.062 33.438 1 75.12 549 LEU B O 1
ATOM 8960 N N . ALA B 1 550 ? 5.727 54.094 32.406 1 78.31 550 ALA B N 1
ATOM 8961 C CA . ALA B 1 550 ? 6.766 53.594 33.312 1 78.31 550 ALA B CA 1
ATOM 8962 C C . ALA B 1 550 ? 8.07 54.375 33.125 1 78.31 550 ALA B C 1
ATOM 8964 O O . ALA B 1 550 ? 8.75 54.719 34.094 1 78.31 550 ALA B O 1
ATOM 8965 N N . VAL B 1 551 ? 8.336 54.656 31.922 1 79.31 551 VAL B N 1
ATOM 8966 C CA . VAL B 1 551 ? 9.539 55.438 31.625 1 79.31 551 VAL B CA 1
ATOM 8967 C C . VAL B 1 551 ? 9.398 56.844 32.156 1 79.31 551 VAL B C 1
ATOM 8969 O O . VAL B 1 551 ? 10.352 57.406 32.688 1 79.31 551 VAL B O 1
ATOM 8972 N N . TYR B 1 552 ? 8.18 57.344 32.031 1 76.5 552 TYR B N 1
ATOM 8973 C CA . TYR B 1 552 ? 7.898 58.688 32.531 1 76.5 552 TYR B CA 1
ATOM 8974 C C . TYR B 1 552 ? 8.047 58.719 34.031 1 76.5 552 TYR B C 1
ATOM 8976 O O . TYR B 1 552 ? 8.656 59.656 34.594 1 76.5 552 TYR B O 1
ATOM 8984 N N . PHE B 1 553 ? 7.629 57.719 34.688 1 77.44 553 PHE B N 1
ATOM 8985 C CA . PHE B 1 553 ? 7.723 57.688 36.125 1 77.44 553 PHE B CA 1
ATOM 8986 C C . PHE B 1 553 ? 9.164 57.469 36.562 1 77.44 553 PHE B C 1
ATOM 8988 O O . PHE B 1 553 ? 9.602 58.031 37.562 1 77.44 553 PHE B O 1
ATOM 8995 N N . LEU B 1 554 ? 9.75 56.719 35.844 1 80.81 554 LEU B N 1
ATOM 8996 C CA . LEU B 1 554 ? 11.148 56.469 36.188 1 80.81 554 LEU B CA 1
ATOM 8997 C C . LEU B 1 554 ? 11.984 57.719 36 1 80.81 554 LEU B C 1
ATOM 8999 O O . LEU B 1 554 ? 12.844 58.031 36.844 1 80.81 554 LEU B O 1
ATOM 9003 N N . LYS B 1 555 ? 11.688 58.438 35.031 1 80.19 555 LYS B N 1
ATOM 9004 C CA . LYS B 1 555 ? 12.398 59.719 34.812 1 80.19 555 LYS B CA 1
ATOM 9005 C C . LYS B 1 555 ? 12.078 60.719 35.906 1 80.19 555 LYS B C 1
ATOM 9007 O O . LYS B 1 555 ? 12.969 61.438 36.375 1 80.19 555 LYS B O 1
ATOM 9012 N N . LYS B 1 556 ? 10.852 60.719 36.312 1 77.94 556 LYS B N 1
ATOM 9013 C CA . LYS B 1 556 ? 10.43 61.625 37.344 1 77.94 556 LYS B CA 1
ATOM 9014 C C . LYS B 1 556 ? 11.039 61.25 38.688 1 77.94 556 LYS B C 1
ATOM 9016 O O . LYS B 1 556 ? 11.461 62.094 39.469 1 77.94 556 LYS B O 1
ATOM 9021 N N . THR B 1 557 ? 11.141 59.969 38.875 1 82.88 557 THR B N 1
ATOM 9022 C CA . THR B 1 557 ? 11.711 59.469 40.125 1 82.88 557 THR B CA 1
ATOM 9023 C C . THR B 1 557 ? 13.219 59.719 40.156 1 82.88 557 THR B C 1
ATOM 9025 O O . THR B 1 557 ? 13.766 60.094 41.219 1 82.88 557 THR B O 1
ATOM 9028 N N . ILE B 1 558 ? 13.734 59.625 39.094 1 84.88 558 ILE B N 1
ATOM 9029 C CA . ILE B 1 558 ? 15.164 59.875 39 1 84.88 558 ILE B CA 1
ATOM 9030 C C . ILE B 1 558 ? 15.438 61.344 39.219 1 84.88 558 ILE B C 1
ATOM 9032 O O . ILE B 1 558 ? 16.359 61.719 39.938 1 84.88 558 ILE B O 1
ATOM 9036 N N . ARG B 1 559 ? 14.609 62.188 38.656 1 81.88 559 ARG B N 1
ATOM 9037 C CA . ARG B 1 559 ? 14.75 63.625 38.844 1 81.88 559 ARG B CA 1
ATOM 9038 C C . ARG B 1 559 ? 14.508 64 40.281 1 81.88 559 ARG B C 1
ATOM 9040 O O . ARG B 1 559 ? 15.227 64.875 40.844 1 81.88 559 ARG B O 1
ATOM 9047 N N . ALA B 1 560 ? 13.562 63.406 40.844 1 81.62 560 ALA B N 1
ATOM 9048 C CA . ALA B 1 560 ? 13.258 63.688 42.219 1 81.62 560 ALA B CA 1
ATOM 9049 C C . ALA B 1 560 ? 14.383 63.188 43.156 1 81.62 560 ALA B C 1
ATOM 9051 O O . ALA B 1 560 ? 14.727 63.875 44.125 1 81.62 560 ALA B O 1
ATOM 9052 N N . ALA B 1 561 ? 14.953 62.156 42.75 1 84.81 561 ALA B N 1
ATOM 9053 C CA . ALA B 1 561 ? 16.062 61.625 43.531 1 84.81 561 ALA B CA 1
ATOM 9054 C C . ALA B 1 561 ? 17.297 62.5 43.406 1 84.81 561 ALA B C 1
ATOM 9056 O O . ALA B 1 561 ? 18.016 62.75 44.375 1 84.81 561 ALA B O 1
ATOM 9057 N N . ILE B 1 562 ? 17.438 63.062 42.312 1 85.25 562 ILE B N 1
ATOM 9058 C CA . ILE B 1 562 ? 18.562 63.969 42.094 1 85.25 562 ILE B CA 1
ATOM 9059 C C . ILE B 1 562 ? 18.359 65.25 42.875 1 85.25 562 ILE B C 1
ATOM 9061 O O . ILE B 1 562 ? 19.297 65.812 43.469 1 85.25 562 ILE B O 1
ATOM 9065 N N . ILE B 1 563 ? 17.109 65.688 42.875 1 82.62 563 ILE B N 1
ATOM 9066 C CA . ILE B 1 563 ? 16.797 66.875 43.594 1 82.62 563 ILE B CA 1
ATOM 9067 C C . ILE B 1 563 ? 16.953 66.688 45.094 1 82.62 563 ILE B C 1
ATOM 9069 O O . ILE B 1 563 ? 17.484 67.5 45.812 1 82.62 563 ILE B O 1
ATOM 9073 N N . CYS B 1 564 ? 16.531 65.5 45.438 1 81.81 564 CYS B N 1
ATOM 9074 C CA . CYS B 1 564 ? 16.672 65.188 46.844 1 81.81 564 CYS B CA 1
ATOM 9075 C C . CYS B 1 564 ? 18.125 65.062 47.25 1 81.81 564 CYS B C 1
ATOM 9077 O O . CYS B 1 564 ? 18.531 65.5 48.344 1 81.81 564 CYS B O 1
ATOM 9079 N N . LEU B 1 565 ? 18.922 64.625 46.5 1 83.25 565 LEU B N 1
ATOM 9080 C CA . LEU B 1 565 ? 20.344 64.438 46.75 1 83.25 565 LEU B CA 1
ATOM 9081 C C . LEU B 1 565 ? 21.047 65.812 46.75 1 83.25 565 LEU B C 1
ATOM 9083 O O . LEU B 1 565 ? 21.938 66.062 47.562 1 83.25 565 LEU B O 1
ATOM 9087 N N . LYS B 1 566 ? 20.594 66.625 45.875 1 81.69 566 LYS B N 1
ATOM 9088 C CA . LYS B 1 566 ? 21.172 68 45.844 1 81.69 566 LYS B CA 1
ATOM 9089 C C . LYS B 1 566 ? 20.781 68.812 47.094 1 81.69 566 LYS B C 1
ATOM 9091 O O . LYS B 1 566 ? 21.609 69.5 47.625 1 81.69 566 LYS B O 1
ATOM 9096 N N . ASN B 1 567 ? 19.562 68.5 47.469 1 80.44 567 ASN B N 1
ATOM 9097 C CA . ASN B 1 567 ? 19.109 69.188 48.688 1 80.44 567 ASN B CA 1
ATOM 9098 C C . ASN B 1 567 ? 19.812 68.688 49.938 1 80.44 567 ASN B C 1
ATOM 9100 O O . ASN B 1 567 ? 20.125 69.438 50.844 1 80.44 567 ASN B O 1
ATOM 9104 N N . LEU B 1 568 ? 20.062 67.5 50 1 80.5 568 LEU B N 1
ATOM 9105 C CA . LEU B 1 568 ? 20.766 66.875 51.125 1 80.5 568 LEU B CA 1
ATOM 9106 C C . LEU B 1 568 ? 22.219 67.375 51.188 1 80.5 568 LEU B C 1
ATOM 9108 O O . LEU B 1 568 ? 22.75 67.625 52.25 1 80.5 568 LEU B O 1
ATOM 9112 N N . LYS B 1 569 ? 22.781 67.688 50.188 1 78.38 569 LYS B N 1
ATOM 9113 C CA . LYS B 1 569 ? 24.141 68.188 50.125 1 78.38 569 LYS B CA 1
ATOM 9114 C C . LYS B 1 569 ? 24.156 69.688 50.531 1 78.38 569 LYS B C 1
ATOM 9116 O O . LYS B 1 569 ? 25.078 70.125 51.25 1 78.38 569 LYS B O 1
ATOM 9121 N N . ARG B 1 570 ? 23.172 70.375 50.219 1 73.06 570 ARG B N 1
ATOM 9122 C CA . ARG B 1 570 ? 23.109 71.812 50.625 1 73.06 570 ARG B CA 1
ATOM 9123 C C . ARG B 1 570 ? 22.875 71.938 52.125 1 73.06 570 ARG B C 1
ATOM 9125 O O . ARG B 1 570 ? 23.453 72.812 52.75 1 73.06 570 ARG B O 1
ATOM 9132 N N . LYS B 1 571 ? 22.188 71.125 52.75 1 75.31 571 LYS B N 1
ATOM 9133 C CA . LYS B 1 571 ? 21.969 71.188 54.188 1 75.31 571 LYS B CA 1
ATOM 9134 C C . LYS B 1 571 ? 23.234 70.75 54.938 1 75.31 571 LYS B C 1
ATOM 9136 O O . LYS B 1 571 ? 23.531 71.312 56 1 75.31 571 LYS B O 1
ATOM 9141 N N . ALA B 1 572 ? 23.922 70 54.406 1 72 572 ALA B N 1
ATOM 9142 C CA . ALA B 1 572 ? 25.156 69.562 55.062 1 72 572 ALA B CA 1
ATOM 9143 C C . ALA B 1 572 ? 26.188 70.688 55.031 1 72 572 ALA B C 1
ATOM 9145 O O . ALA B 1 572 ? 26.953 70.875 55.969 1 72 572 ALA B O 1
ATOM 9146 N N . HIS B 1 573 ? 26.188 71.562 54.094 1 68.06 573 HIS B N 1
ATOM 9147 C CA . HIS B 1 573 ? 27.125 72.688 54.031 1 68.06 573 HIS B CA 1
ATOM 9148 C C . HIS B 1 573 ? 26.703 73.812 54.938 1 68.06 573 HIS B C 1
ATOM 9150 O O . HIS B 1 573 ? 27.547 74.562 55.438 1 68.06 573 HIS B O 1
ATOM 9156 N N . LYS B 1 574 ? 25.531 74 55.312 1 67.19 574 LYS B N 1
ATOM 9157 C CA . LYS B 1 574 ? 25.109 75.062 56.219 1 67.19 574 LYS B CA 1
ATOM 9158 C C . LYS B 1 574 ? 25.484 74.75 57.656 1 67.19 574 LYS B C 1
ATOM 9160 O O . LYS B 1 574 ? 25.781 75.688 58.438 1 67.19 574 LYS B O 1
ATOM 9165 N N . HIS B 1 575 ? 25.547 73.625 58.125 1 62.97 575 HIS B N 1
ATOM 9166 C CA . HIS B 1 575 ? 25.859 73.312 59.5 1 62.97 575 HIS B CA 1
ATOM 9167 C C . HIS B 1 575 ? 27.344 73.562 59.812 1 62.97 575 HIS B C 1
ATOM 9169 O O . HIS B 1 575 ? 27.719 73.75 60.969 1 62.97 575 HIS B O 1
ATOM 9175 N N . HIS B 1 576 ? 28.234 73.688 58.906 1 59.72 576 HIS B N 1
ATOM 9176 C CA . HIS B 1 576 ? 29.641 73.875 59.219 1 59.72 576 HIS B CA 1
ATOM 9177 C C . HIS B 1 576 ? 29.953 75.375 59.469 1 59.72 576 HIS B C 1
ATOM 9179 O O . HIS B 1 576 ? 30.938 75.688 60.125 1 59.72 576 HIS B O 1
ATOM 9185 N N . HIS B 1 577 ? 29.234 76.375 59.031 1 56 577 HIS B N 1
ATOM 9186 C CA . HIS B 1 577 ? 29.734 77.75 59.156 1 56 577 HIS B CA 1
ATOM 9187 C C . HIS B 1 577 ? 29.25 78.375 60.438 1 56 577 HIS B C 1
ATOM 9189 O O . HIS B 1 577 ? 29.516 79.562 60.719 1 56 577 HIS B O 1
ATOM 9195 N N . SER B 1 578 ? 28.406 77.812 61.25 1 52.62 578 SER B N 1
ATOM 9196 C CA . SER B 1 578 ? 28.062 78.562 62.469 1 52.62 578 SER B CA 1
ATOM 9197 C C . SER B 1 578 ? 29.094 78.375 63.562 1 52.62 578 SER B C 1
ATOM 9199 O O . SER B 1 578 ? 29.016 77.375 64.312 1 52.62 578 SER B O 1
ATOM 9201 N N . SER B 1 579 ? 30.391 78.562 63.25 1 51.09 579 SER B N 1
ATOM 9202 C CA . SER B 1 579 ? 31.391 78.562 64.312 1 51.09 579 SER B CA 1
ATOM 9203 C C . SER B 1 579 ? 31.125 79.625 65.375 1 51.09 579 SER B C 1
ATOM 9205 O O . SER B 1 579 ? 30.859 80.75 65 1 51.09 579 SER B O 1
ATOM 9207 N N . PRO B 1 580 ? 30.781 79.25 66.625 1 51.59 580 PRO B N 1
ATOM 9208 C CA . PRO B 1 580 ? 30.531 80.188 67.75 1 51.59 580 PRO B CA 1
ATOM 9209 C C . PRO B 1 580 ? 31.703 81.125 68 1 51.59 580 PRO B C 1
ATOM 9211 O O . PRO B 1 580 ? 32.844 80.75 67.688 1 51.59 580 PRO B O 1
ATOM 9214 N N . HIS B 1 581 ? 31.578 82.438 67.875 1 51.12 581 HIS B N 1
ATOM 9215 C CA . HIS B 1 581 ? 32.531 83.438 68.188 1 51.12 581 HIS B CA 1
ATOM 9216 C C . HIS B 1 581 ? 32.969 83.312 69.688 1 51.12 581 HIS B C 1
ATOM 9218 O O . HIS B 1 581 ? 32.156 83.062 70.562 1 51.12 581 HIS B O 1
ATOM 9224 N N . PRO B 1 582 ? 34.219 83.062 69.938 1 48.88 582 PRO B N 1
ATOM 9225 C CA . PRO B 1 582 ? 34.781 82.875 71.25 1 48.88 582 PRO B CA 1
ATOM 9226 C C . PRO B 1 582 ? 34.625 84.125 72.125 1 48.88 582 PRO B C 1
ATOM 9228 O O . PRO B 1 582 ? 34.719 85.25 71.625 1 48.88 582 PRO B O 1
ATOM 9231 N N . PHE B 1 583 ? 33.75 84.125 73.188 1 48.12 583 PHE B N 1
ATOM 9232 C CA . PHE B 1 583 ? 33.562 85.125 74.25 1 48.12 583 PHE B CA 1
ATOM 9233 C C . PHE B 1 583 ? 34.875 85.438 74.938 1 48.12 583 PHE B C 1
ATOM 9235 O O . PHE B 1 583 ? 35.562 84.5 75.375 1 48.12 583 PHE B O 1
ATOM 9242 N N . LEU B 1 584 ? 35.625 86.5 74.438 1 43.03 584 LEU B N 1
ATOM 9243 C CA . LEU B 1 584 ? 36.812 87.062 75.062 1 43.03 584 LEU B CA 1
ATOM 9244 C C . LEU B 1 584 ? 36.531 87.438 76.562 1 43.03 584 LEU B C 1
ATOM 9246 O O . LEU B 1 584 ? 35.625 88.188 76.812 1 43.03 584 LEU B O 1
ATOM 9250 N N . VAL B 1 585 ? 36.625 86.5 77.438 1 42.75 585 VAL B N 1
ATOM 9251 C CA . VAL B 1 585 ? 36.594 86.625 78.938 1 42.75 585 VAL B CA 1
ATOM 9252 C C . VAL B 1 585 ? 37.688 87.625 79.375 1 42.75 585 VAL B C 1
ATOM 9254 O O . VAL B 1 585 ? 38.875 87.375 79.062 1 42.75 585 VAL B O 1
ATOM 9257 N N . THR B 1 586 ? 37.469 88.938 79.188 1 39.59 586 THR B N 1
ATOM 9258 C CA . THR B 1 586 ? 38.344 89.938 79.812 1 39.59 586 THR B CA 1
ATOM 9259 C C . THR B 1 586 ? 38.406 89.688 81.312 1 39.59 586 THR B C 1
ATOM 9261 O O . THR B 1 586 ? 37.406 89.312 81.938 1 39.59 586 THR B O 1
ATOM 9264 N N . GLY B 1 587 ? 39.562 89.25 81.875 1 37.91 587 GLY B N 1
ATOM 9265 C CA . GLY B 1 587 ? 40.094 89.062 83.188 1 37.91 587 GLY B CA 1
ATOM 9266 C C . GLY B 1 587 ? 39.906 90.25 84.125 1 37.91 587 GLY B C 1
ATOM 9267 O O . GLY B 1 587 ? 40.438 91.312 83.812 1 37.91 587 GLY B O 1
ATOM 9268 N N . LYS B 1 588 ? 38.688 90.75 84.438 1 25.53 588 LYS B N 1
ATOM 9269 C CA . LYS B 1 588 ? 38.844 91.5 85.688 1 25.53 588 LYS B CA 1
ATOM 9270 C C . LYS B 1 588 ? 39.062 90.562 86.875 1 25.53 588 LYS B C 1
ATOM 9272 O O . LYS B 1 588 ? 38.406 89.5 86.938 1 25.53 588 LYS B O 1
#

pLDDT: mean 78.29, std 25.11, range [14.85, 98.31]

Radius of gyration: 50.25 Å; Cα contacts (8 Å, |Δi|>4): 1773; chains: 2; bounding box: 114×180×136 Å

Nearest PDB structures (foldseek):
  9blr-assembly1_B  TM=6.994E-01  e=1.109E-25  Homo sapiens
  9btu-assembly1_B  TM=7.187E-01  e=8.057E-25  Homo sapiens
  9btg-assembly1_B  TM=6.905E-01  e=3.645E-25  Homo sapiens
  9btg-assembly1_A  TM=6.833E-01  e=2.111E-24  Homo sapiens
  6wth-assembly1_B  TM=6.862E-01  e=3.515E-24  Homo sapiens

Sequence (1176 aa):
MEFNSQLFNYQLQKIKAHPNVGLGRFHNWRHRKVHHNELNISGKHTLSHRNSSKVSWRESLQLASVAGLQRVSQATSTPWIILWSILLVLGIVCTARDVITVTVQYLEYPVLTSVTLDQVAALPFPAVTVCNLNRVHCGNLRRLAAAKWGTELGTQLLKLHDLTDCQLHFQARAGRQVQDNNEANSQAFFSTTEMPPEDSSKLPQPANQTRSFNDLMHFMAVYANFSSEVQSKIGHSYEDFIRSCTFSGESCLNSSLFFDQYSSNSYGNCFTFHTRRKTVIPGKEYGLSMELYLDQANYLRAGLSPQAGARVVVHEQSHEPLPQEMGINLSPSAATSIALLQVQVTRLQSPYQSNCTHNWDQSTFQQYVGSSFTYSAQRCQRICLQLAFEDSCDCAHPAYMDLQRGYPPCNLTSGTIESICARQVAASFESRAKICSCNMDCREITYETTISTASWPTDSDWCTAAKRLLLVDSCESNDQEFAGDQRQQDRFRIQRNLLKVDVYLQSLRVRSVSQTPSMPPQVFVAALGGGLSLYLGLSLLSLLEIGGLAVYFLKKTIRAAIICLKNLKRKAHKHHHSSPHPFLVTGKMEFNSQLFNYQLQKIKAHPNVGLGRFHNWRHRKVHHNELNISGKHTLSHRNSSKVSWRESLQLASVAGLQRVSQATSTPWIILWSILLVLGIVCTARDVITVTVQYLEYPVLTSVTLDQVAALPFPAVTVCNLNRVHCGNLRRLAAAKWGTELGTQLLKLHDLTDCQLHFQARAGRQVQDNNEANSQAFFSTTEMPPEDSSKLPQPANQTRSFNDLMHFMAVYANFSSEVQSKIGHSYEDFIRSCTFSGESCLNSSLFFDQYSSNSYGNCFTFHTRRKTVIPGKEYGLSMELYLDQANYLRAGLSPQAGARVVVHEQSHEPLPQEMGINLSPSAATSIALLQVQVTRLQSPYQSNCTHNWDQSTFQQYVGSSFTYSAQRCQRICLQLAFEDSCDCAHPAYMDLQRGYPPCNLTSGTIESICARQVAASFESRAKICSCNMDCREITYETTISTASWPTDSDWCTAAKRLLLVDSCESNDQEFAGDQRQQDRFRIQRNLLKVDVYLQSLRVRSVSQTPSMPPQVFVAALGGGLSLYLGLSLLSLLEIGGLAVYFLKKTIRAAIICLKNLKRKAHKHHHSSPHPFLVTGK

Organism: NCBI:txid2509291